Protein 5UA0 (pdb70)

Structure (mmCIF, N/CA/C/O backbone):
data_5UA0
#
_entry.id   5UA0
#
_cell.length_a   124.549
_cell.length_b   80.620
_cell.length_c   92.790
_cell.angle_alpha   90.000
_cell.angle_beta   95.840
_cell.angle_gamma   90.000
#
_symmetry.space_group_name_H-M   'C 1 2 1'
#
loop_
_entity.id
_entity.type
_entity.pdbx_description
1 polymer '4-hydroxy-tetrahydrodipicolinate reductase 2, chloroplastic'
2 non-polymer 'SULFATE ION'
3 water water
#
loop_
_atom_site.group_PDB
_atom_site.id
_atom_site.type_symbol
_atom_site.label_atom_id
_atom_site.label_alt_id
_atom_site.label_comp_id
_atom_site.label_asym_id
_atom_site.label_entity_id
_atom_site.label_seq_id
_atom_site.pdbx_PDB_ins_code
_atom_site.Cartn_x
_atom_site.Cartn_y
_atom_site.Cartn_z
_atom_site.occupancy
_atom_site.B_iso_or_equiv
_atom_site.auth_seq_id
_atom_site.auth_comp_id
_atom_site.auth_asym_id
_atom_site.auth_atom_id
_atom_site.pdbx_PDB_model_num
ATOM 1 N N . GLY A 1 54 ? -0.693 111.228 -34.470 1.00 74.27 21 GLY A N 1
ATOM 2 C CA . GLY A 1 54 ? 0.210 112.311 -34.991 1.00 74.98 21 GLY A CA 1
ATOM 3 C C . GLY A 1 54 ? 1.553 112.448 -34.295 1.00 70.48 21 GLY A C 1
ATOM 4 O O . GLY A 1 54 ? 2.188 113.499 -34.372 1.00 71.75 21 GLY A O 1
ATOM 5 N N . ILE A 1 55 ? 1.982 111.404 -33.594 1.00 66.05 22 ILE A N 1
ATOM 6 C CA . ILE A 1 55 ? 3.272 111.382 -32.915 1.00 61.37 22 ILE A CA 1
ATOM 7 C C . ILE A 1 55 ? 4.049 110.243 -33.525 1.00 58.65 22 ILE A C 1
ATOM 8 O O . ILE A 1 55 ? 3.491 109.170 -33.762 1.00 57.81 22 ILE A O 1
ATOM 13 N N . SER A 1 56 ? 5.342 110.471 -33.722 1.00 56.69 23 SER A N 1
ATOM 14 C CA . SER A 1 56 ? 6.251 109.444 -34.186 1.00 55.69 23 SER A CA 1
ATOM 15 C C . SER A 1 56 ? 7.375 109.303 -33.178 1.00 52.31 23 SER A C 1
ATOM 16 O O . SER A 1 56 ? 7.821 110.296 -32.612 1.00 52.15 23 SER A O 1
ATOM 19 N N . ILE A 1 57 ? 7.863 108.080 -32.987 1.00 50.45 24 ILE A N 1
ATOM 20 C CA . ILE A 1 57 ? 9.019 107.855 -32.147 1.00 47.62 24 ILE A CA 1
ATOM 21 C C . ILE A 1 57 ? 10.125 107.058 -32.816 1.00 46.92 24 ILE A C 1
ATOM 22 O O . ILE A 1 57 ? 9.875 106.174 -33.656 1.00 47.55 24 ILE A O 1
ATOM 27 N N . MET A 1 58 ? 11.351 107.399 -32.429 1.00 45.44 25 MET A N 1
ATOM 28 C CA . MET A 1 58 ? 12.525 106.610 -32.739 1.00 45.82 25 MET A CA 1
ATOM 29 C C . MET A 1 58 ? 12.879 105.849 -31.487 1.00 43.50 25 MET A C 1
ATOM 30 O O . MET A 1 58 ? 13.098 106.465 -30.451 1.00 43.58 25 MET A O 1
ATOM 35 N N . VAL A 1 59 ? 12.975 104.529 -31.589 1.00 43.08 26 VAL A N 1
ATOM 36 C CA . VAL A 1 59 ? 13.406 103.702 -30.501 1.00 42.24 26 VAL A CA 1
ATOM 37 C C . VAL A 1 59 ? 14.901 103.348 -30.612 1.00 43.43 26 VAL A C 1
ATOM 38 O O . VAL A 1 59 ? 15.289 102.396 -31.298 1.00 44.35 26 VAL A O 1
ATOM 42 N N . ASN A 1 60 ? 15.720 104.120 -29.891 1.00 41.85 27 ASN A N 1
ATOM 43 C CA . ASN A 1 60 ? 17.118 103.821 -29.718 1.00 42.88 27 ASN A CA 1
ATOM 44 C C . ASN A 1 60 ? 17.285 102.762 -28.646 1.00 43.05 27 ASN A C 1
ATOM 45 O O . ASN A 1 60 ? 16.872 102.951 -27.505 1.00 43.36 27 ASN A O 1
ATOM 50 N N . GLY A 1 61 ? 17.868 101.638 -29.044 1.00 44.11 28 GLY A N 1
ATOM 51 C CA . GLY A 1 61 ? 17.842 100.385 -28.335 1.00 44.85 28 GLY A CA 1
ATOM 52 C C . GLY A 1 61 ? 16.755 99.438 -28.807 1.00 46.23 28 GLY A C 1
ATOM 53 O O . GLY A 1 61 ? 16.327 98.568 -28.042 1.00 46.80 28 GLY A O 1
ATOM 54 N N . CYS A 1 62 ? 16.276 99.594 -30.045 1.00 46.53 29 CYS A N 1
ATOM 55 C CA . CYS A 1 62 ? 15.231 98.706 -30.557 1.00 48.01 29 CYS A CA 1
ATOM 56 C C . CYS A 1 62 ? 15.630 97.228 -30.657 1.00 51.87 29 CYS A C 1
ATOM 57 O O . CYS A 1 62 ? 14.746 96.395 -30.713 1.00 53.85 29 CYS A O 1
ATOM 60 N N . SER A 1 63 ? 16.925 96.892 -30.659 1.00 54.22 30 SER A N 1
ATOM 61 C CA . SER A 1 63 ? 17.342 95.482 -30.713 1.00 58.82 30 SER A CA 1
ATOM 62 C C . SER A 1 63 ? 17.254 94.724 -29.392 1.00 60.04 30 SER A C 1
ATOM 63 O O . SER A 1 63 ? 17.389 93.494 -29.385 1.00 63.63 30 SER A O 1
ATOM 66 N N . GLY A 1 64 ? 16.973 95.428 -28.295 1.00 57.53 31 GLY A N 1
ATOM 67 C CA . GLY A 1 64 ? 16.882 94.801 -26.987 1.00 59.41 31 GLY A CA 1
ATOM 68 C C . GLY A 1 64 ? 15.474 94.398 -26.653 1.00 60.61 31 GLY A C 1
ATOM 69 O O . GLY A 1 64 ? 14.505 94.807 -27.319 1.00 61.56 31 GLY A O 1
ATOM 70 N N . LYS A 1 65 ? 15.351 93.598 -25.598 1.00 63.05 32 LYS A N 1
ATOM 71 C CA . LYS A 1 65 ? 14.054 93.155 -25.094 1.00 63.33 32 LYS A CA 1
ATOM 72 C C . LYS A 1 65 ? 13.118 94.336 -24.741 1.00 59.03 32 LYS A C 1
ATOM 73 O O . LYS A 1 65 ? 11.912 94.290 -25.007 1.00 60.13 32 LYS A O 1
ATOM 75 N N . MET A 1 66 ? 13.667 95.391 -24.153 1.00 55.98 33 MET A N 1
ATOM 76 C CA . MET A 1 66 ? 12.851 96.552 -23.737 1.00 53.00 33 MET A CA 1
ATOM 77 C C . MET A 1 66 ? 12.396 97.433 -24.896 1.00 50.09 33 MET A C 1
ATOM 78 O O . MET A 1 66 ? 11.265 97.914 -24.902 1.00 48.55 33 MET A O 1
ATOM 83 N N . GLY A 1 67 ? 13.296 97.672 -25.854 1.00 49.43 34 GLY A N 1
ATOM 84 C CA . GLY A 1 67 ? 12.955 98.407 -27.075 1.00 47.99 34 GLY A CA 1
ATOM 85 C C . GLY A 1 67 ? 11.847 97.731 -27.847 1.00 49.60 34 GLY A C 1
ATOM 86 O O . GLY A 1 67 ? 10.932 98.387 -28.336 1.00 49.31 34 GLY A O 1
ATOM 87 N N . LYS A 1 68 ? 11.896 96.414 -27.906 1.00 52.68 35 LYS A N 1
ATOM 88 C CA . LYS A 1 68 ? 10.861 95.658 -28.579 1.00 56.57 35 LYS A CA 1
ATOM 89 C C . LYS A 1 68 ? 9.511 95.851 -27.924 1.00 55.89 35 LYS A C 1
ATOM 90 O O . LYS A 1 68 ? 8.494 96.116 -28.609 1.00 57.78 35 LYS A O 1
ATOM 96 N N . ALA A 1 69 ? 9.500 95.774 -26.602 1.00 55.26 36 ALA A N 1
ATOM 97 C CA . ALA A 1 69 ? 8.259 95.969 -25.812 1.00 54.36 36 ALA A CA 1
ATOM 98 C C . ALA A 1 69 ? 7.710 97.367 -25.979 1.00 50.67 36 ALA A C 1
ATOM 99 O O . ALA A 1 69 ? 6.514 97.566 -26.065 1.00 50.92 36 ALA A O 1
ATOM 101 N N . VAL A 1 70 ? 8.601 98.349 -26.042 1.00 48.16 37 VAL A N 1
ATOM 102 C 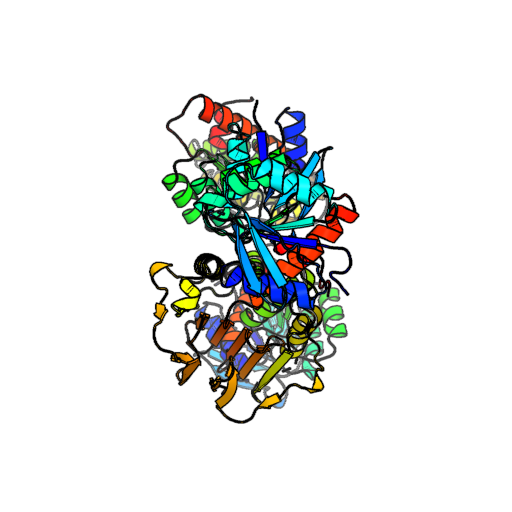CA . VAL A 1 70 ? 8.179 99.738 -26.302 1.00 46.33 37 VAL A CA 1
ATOM 103 C C . VAL A 1 70 ? 7.514 99.859 -27.669 1.00 47.58 37 VAL A C 1
ATOM 104 O O . VAL A 1 70 ? 6.489 100.522 -27.816 1.00 47.92 37 VAL A O 1
ATOM 108 N N . ILE A 1 71 ? 8.104 99.209 -28.664 1.00 49.02 38 ILE A N 1
ATOM 109 C CA . ILE A 1 71 ? 7.569 99.259 -30.032 1.00 51.08 38 ILE A CA 1
ATOM 110 C C . ILE A 1 71 ? 6.154 98.690 -30.053 1.00 52.95 38 ILE A C 1
ATOM 111 O O . ILE A 1 71 ? 5.233 99.365 -30.526 1.00 53.22 38 ILE A O 1
ATOM 116 N N . LYS A 1 72 ? 5.989 97.486 -29.501 1.00 55.22 39 LYS A N 1
ATOM 117 C CA . LYS A 1 72 ? 4.655 96.856 -29.365 1.00 59.10 39 LYS A CA 1
ATOM 118 C C . LYS A 1 72 ? 3.654 97.816 -28.723 1.00 58.46 39 LYS A C 1
ATOM 119 O O . LYS A 1 72 ? 2.591 98.078 -29.289 1.00 61.90 39 LYS A O 1
ATOM 121 N N . ALA A 1 73 ? 3.997 98.352 -27.559 1.00 55.41 40 ALA A N 1
ATOM 122 C CA . ALA A 1 73 ? 3.087 99.217 -26.832 1.00 55.56 40 ALA A CA 1
ATOM 123 C C . ALA A 1 73 ? 2.758 100.469 -27.609 1.00 54.72 40 ALA A C 1
ATOM 124 O O . ALA A 1 73 ? 1.598 100.841 -27.714 1.00 56.79 40 ALA A O 1
ATOM 126 N N . ALA A 1 74 ? 3.771 101.137 -28.131 1.00 53.10 41 ALA A N 1
ATOM 127 C CA . ALA A 1 74 ? 3.550 102.359 -28.900 1.00 54.38 41 ALA A CA 1
ATOM 128 C C . ALA A 1 74 ? 2.662 102.079 -30.117 1.00 59.71 41 ALA A C 1
ATOM 129 O O . ALA A 1 74 ? 1.789 102.884 -30.470 1.00 62.72 41 ALA A O 1
ATOM 131 N N . ASP A 1 75 ? 2.862 100.920 -30.732 1.00 63.01 42 ASP A N 1
ATOM 132 C CA . ASP A 1 75 ? 2.064 100.536 -31.870 1.00 68.50 42 ASP A CA 1
ATOM 133 C C . ASP A 1 75 ? 0.592 100.331 -31.469 1.00 71.14 42 ASP A C 1
ATOM 134 O O . ASP A 1 75 ? -0.277 100.901 -32.105 1.00 73.76 42 ASP A O 1
ATOM 139 N N . SER A 1 76 ? 0.323 99.580 -30.400 1.00 70.32 43 SER A N 1
ATOM 140 C CA . SER A 1 76 ? -1.047 99.466 -29.832 1.00 72.43 43 SER A CA 1
ATOM 141 C C . SER A 1 76 ? -1.732 100.802 -29.568 1.00 71.49 43 SER A C 1
ATOM 142 O O . SER A 1 76 ? -2.936 100.933 -29.767 1.00 76.87 43 SER A O 1
ATOM 145 N N . ALA A 1 77 ? -0.971 101.786 -29.111 1.00 66.30 44 ALA A N 1
ATOM 146 C CA . ALA A 1 77 ? -1.491 103.131 -28.871 1.00 65.31 44 ALA A CA 1
ATOM 147 C C . ALA A 1 77 ? -1.586 104.024 -30.122 1.00 66.41 44 ALA A C 1
ATOM 148 O O . ALA A 1 77 ? -1.864 105.231 -29.996 1.00 65.47 44 ALA A O 1
ATOM 150 N N . GLY A 1 78 ? -1.323 103.466 -31.306 1.00 67.06 45 GLY A N 1
ATOM 151 C CA . GLY A 1 78 ? -1.333 104.243 -32.522 1.00 68.94 45 GLY A CA 1
ATOM 152 C C . GLY A 1 78 ? -0.215 105.255 -32.721 1.00 67.15 45 GLY A C 1
ATOM 153 O O . GLY A 1 78 ? -0.385 106.192 -33.507 1.00 69.01 45 GLY A O 1
ATOM 154 N N . VAL A 1 79 ? 0.917 105.093 -32.022 1.00 64.21 46 VAL A N 1
ATOM 155 C CA . VAL A 1 79 ? 2.086 105.931 -32.246 1.00 62.39 46 VAL A CA 1
ATOM 156 C C . VAL A 1 79 ? 2.884 105.371 -33.423 1.00 63.42 46 VAL A C 1
ATOM 157 O O . VAL A 1 79 ? 3.156 104.167 -33.500 1.00 63.70 46 VAL A O 1
ATOM 161 N N . ASN A 1 80 ? 3.263 106.257 -34.333 1.00 64.45 47 ASN A N 1
ATOM 162 C CA . ASN A 1 80 ? 4.077 105.876 -35.477 1.00 65.91 47 ASN A CA 1
ATOM 163 C C . ASN A 1 80 ? 5.530 105.613 -35.095 1.00 62.96 47 ASN A C 1
ATOM 164 O O . ASN A 1 80 ? 6.116 106.338 -34.291 1.00 61.19 47 ASN A O 1
ATOM 169 N N . ILE A 1 81 ? 6.109 104.597 -35.721 1.00 62.97 48 ILE A N 1
ATOM 170 C CA . ILE A 1 81 ? 7.450 104.125 -35.431 1.00 60.75 48 ILE A CA 1
ATOM 171 C C . ILE A 1 81 ? 8.369 104.370 -36.626 1.00 61.44 48 ILE A C 1
ATOM 172 O O . ILE A 1 81 ? 8.240 103.702 -37.639 1.00 62.33 48 ILE A O 1
ATOM 177 N N . VAL A 1 82 ? 9.321 105.286 -36.484 1.00 59.54 49 VAL A N 1
ATOM 178 C CA . VAL A 1 82 ? 10.218 105.591 -37.587 1.00 60.61 49 VAL A CA 1
ATOM 179 C C . VAL A 1 82 ? 11.111 104.376 -37.887 1.00 60.21 49 VAL A C 1
ATOM 180 O O . VAL A 1 82 ? 11.584 103.728 -36.982 1.00 57.14 49 VAL A O 1
ATOM 184 N N . PRO A 1 83 ? 11.295 104.034 -39.176 1.00 63.35 50 PRO A N 1
ATOM 185 C CA . PRO A 1 83 ? 12.067 102.823 -39.538 1.00 64.44 50 PRO A CA 1
ATOM 186 C C . PRO A 1 83 ? 13.606 102.986 -39.396 1.00 63.50 50 PRO A C 1
ATOM 187 O O . PRO A 1 83 ? 14.385 102.310 -40.092 1.00 63.13 50 PRO A O 1
ATOM 191 N N . THR A 1 84 ? 14.029 103.797 -38.422 1.00 61.25 51 THR A N 1
ATOM 192 C CA . THR A 1 84 ? 15.405 104.212 -38.316 1.00 60.05 51 THR A CA 1
ATOM 193 C C . THR A 1 84 ? 15.813 104.253 -36.848 1.00 56.32 51 THR A C 1
ATOM 194 O O . THR A 1 84 ? 15.045 104.632 -36.007 1.00 56.24 51 THR A O 1
ATOM 198 N N . SER A 1 85 ? 17.059 103.910 -36.568 1.00 55.55 52 SER A N 1
ATOM 199 C CA . SER A 1 85 ? 17.541 103.872 -35.198 1.00 54.54 52 SER A CA 1
ATOM 200 C C . SER A 1 85 ? 19.049 104.032 -35.157 1.00 53.91 52 SER A C 1
ATOM 201 O O . SER A 1 85 ? 19.738 103.976 -36.187 1.00 56.07 52 SER A O 1
ATOM 204 N N . PHE A 1 86 ? 19.537 104.228 -33.953 1.00 51.89 53 PHE A N 1
ATOM 205 C CA . PHE A 1 86 ? 20.947 104.348 -33.629 1.00 51.42 53 PHE A CA 1
ATOM 206 C C . PHE A 1 86 ? 21.349 103.344 -32.571 1.00 49.99 53 PHE A C 1
ATOM 207 O O . PHE A 1 86 ? 20.592 103.053 -31.637 1.00 48.49 53 PHE A O 1
ATOM 215 N N . GLY A 1 87 ? 22.555 102.836 -32.734 1.00 49.08 54 GLY A N 1
ATOM 216 C CA . GLY A 1 87 ? 23.033 101.701 -31.992 1.00 47.83 54 GLY A CA 1
ATOM 217 C C . GLY A 1 87 ? 24.533 101.785 -31.963 1.00 47.19 54 GLY A C 1
ATOM 218 O O . GLY A 1 87 ? 25.125 102.783 -32.352 1.00 46.31 54 GLY A O 1
ATOM 219 N N . SER A 1 88 ? 25.131 100.687 -31.544 1.00 48.70 55 SER A N 1
ATOM 220 C CA . SER A 1 88 ? 26.558 100.574 -31.435 1.00 49.73 55 SER A CA 1
ATOM 221 C C . SER A 1 88 ? 27.198 100.253 -32.785 1.00 51.10 55 SER A C 1
ATOM 222 O O . SER A 1 88 ? 26.526 99.978 -33.789 1.00 52.53 55 SER A O 1
ATOM 225 N N . VAL A 1 89 ? 28.514 100.290 -32.803 1.00 51.24 56 VAL A N 1
ATOM 226 C CA . VAL A 1 89 ? 29.253 99.904 -33.982 1.00 53.68 56 VAL A CA 1
ATOM 227 C C . VAL A 1 89 ? 28.852 98.491 -34.411 1.00 55.11 56 VAL A C 1
ATOM 228 O O . VAL A 1 89 ? 28.674 98.250 -35.589 1.00 56.66 56 VAL A O 1
ATOM 232 N N . GLU A 1 90 ? 28.687 97.578 -33.453 1.00 56.08 57 GLU A N 1
ATOM 233 C CA . GLU A 1 90 ? 28.366 96.174 -33.755 1.00 58.07 57 GLU A CA 1
ATOM 234 C C . GLU A 1 90 ? 27.011 96.030 -34.441 1.00 58.49 57 GLU A C 1
ATOM 235 O O . GLU A 1 90 ? 26.856 95.182 -35.319 1.00 59.52 57 GLU A O 1
ATOM 241 N N . GLU A 1 91 ? 26.061 96.859 -34.029 1.00 56.47 58 GLU A N 1
ATOM 242 C CA . GLU A 1 91 ? 24.712 96.889 -34.590 1.00 57.59 58 GLU A CA 1
ATOM 243 C C . GLU A 1 91 ? 24.555 97.709 -35.915 1.00 58.79 58 GLU A C 1
ATOM 244 O O . GLU A 1 91 ? 23.508 97.660 -36.562 1.00 59.65 58 GLU A O 1
ATOM 250 N N . ALA A 1 92 ? 25.576 98.467 -36.318 1.00 58.79 59 ALA A N 1
ATOM 251 C CA . ALA A 1 92 ? 25.477 99.342 -37.491 1.00 59.59 59 ALA A CA 1
ATOM 252 C C . ALA A 1 92 ? 25.202 98.517 -38.733 1.00 62.62 59 ALA A C 1
ATOM 253 O O . ALA A 1 92 ? 25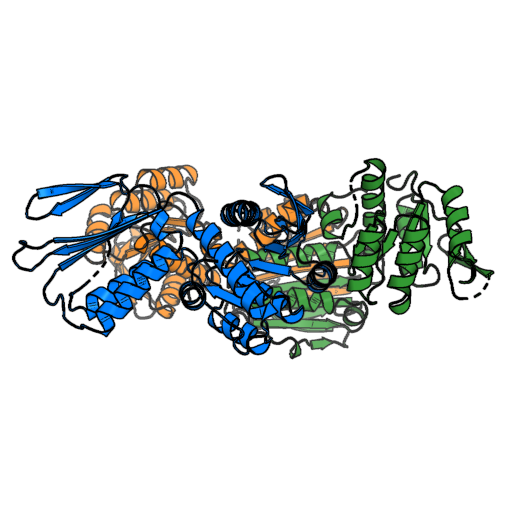.913 97.546 -38.991 1.00 65.44 59 ALA A O 1
ATOM 255 N N . GLY A 1 93 ? 24.148 98.875 -39.467 1.00 63.75 60 GLY A N 1
ATOM 256 C CA . GLY A 1 93 ? 23.753 98.184 -40.698 1.00 66.28 60 GLY A CA 1
ATOM 257 C C . GLY A 1 93 ? 22.664 97.132 -40.586 1.00 68.24 60 GLY A C 1
ATOM 258 O O . GLY A 1 93 ? 22.039 96.749 -41.585 1.00 71.39 60 GLY A O 1
ATOM 259 N N . GLN A 1 94 ? 22.407 96.679 -39.371 1.00 67.87 61 GLN A N 1
ATOM 260 C CA . GLN A 1 94 ? 21.467 95.600 -39.136 1.00 69.88 61 GLN A CA 1
ATOM 261 C C . GLN A 1 94 ? 20.033 96.144 -39.211 1.00 69.81 61 GLN A C 1
ATOM 262 O O . GLN A 1 94 ? 19.802 97.326 -38.954 1.00 67.31 61 GLN A O 1
ATOM 264 N N . THR A 1 95 ? 19.103 95.297 -39.643 1.00 72.73 62 THR A N 1
ATOM 265 C CA . THR A 1 95 ? 17.679 95.606 -39.625 1.00 73.75 62 THR A CA 1
ATOM 266 C C . THR A 1 95 ? 17.040 94.800 -38.510 1.00 74.33 62 THR A C 1
ATOM 267 O O . THR A 1 95 ? 17.347 93.623 -38.332 1.00 77.21 62 THR A O 1
ATOM 271 N N . VAL A 1 96 ? 16.139 95.443 -37.779 1.00 72.32 63 VAL A N 1
ATOM 272 C CA . VAL A 1 96 ? 15.462 94.849 -36.644 1.00 71.95 63 VAL A CA 1
ATOM 273 C C . VAL A 1 96 ? 14.004 94.597 -37.021 1.00 74.54 63 VAL A C 1
ATOM 274 O O . VAL A 1 96 ? 13.258 95.548 -37.260 1.00 72.55 63 VAL A O 1
ATOM 278 N N . GLU A 1 97 ? 13.611 93.323 -37.108 1.00 79.71 64 GLU A N 1
ATOM 279 C CA . GLU A 1 97 ? 12.224 92.949 -37.444 1.00 83.42 64 GLU A CA 1
ATOM 280 C C . GLU A 1 97 ? 11.428 92.877 -36.153 1.00 83.04 64 GLU A C 1
ATOM 281 O O . GLU A 1 97 ? 11.732 92.046 -35.304 1.00 83.51 64 GLU A O 1
ATOM 283 N N . VAL A 1 98 ? 10.454 93.774 -35.978 1.00 82.85 65 VAL A N 1
ATOM 284 C CA . VAL A 1 98 ? 9.666 93.865 -34.731 1.00 81.68 65 VAL A CA 1
ATOM 285 C C . VAL A 1 98 ? 8.266 94.357 -35.019 1.00 82.90 65 VAL A C 1
ATOM 286 O O . VAL A 1 98 ? 8.112 95.461 -35.547 1.00 83.11 65 VAL A O 1
ATOM 290 N N . CYS A 1 99 ? 7.256 93.583 -34.632 1.00 85.22 66 CYS A N 1
ATOM 291 C CA . CYS A 1 99 ? 5.870 94.059 -34.644 1.00 88.49 66 CYS A CA 1
ATOM 292 C C . CYS A 1 99 ? 5.424 94.451 -36.061 1.00 90.12 66 CYS A C 1
ATOM 293 O O . CYS A 1 99 ? 4.691 95.425 -36.242 1.00 90.32 66 CYS A O 1
ATOM 296 N N . GLY A 1 100 ? 5.904 93.706 -37.062 1.00 91.50 67 GLY A N 1
ATOM 297 C CA . GLY A 1 100 ? 5.730 94.071 -38.465 1.00 93.03 67 GLY A CA 1
ATOM 298 C C . GLY A 1 100 ? 6.643 95.174 -39.001 1.00 91.16 67 GLY A C 1
ATOM 299 O O . GLY A 1 100 ? 6.717 95.367 -40.216 1.00 92.33 67 GLY A O 1
ATOM 300 N N . LYS A 1 101 ? 7.325 95.910 -38.122 1.00 87.14 68 LYS A N 1
ATOM 301 C CA . LYS A 1 101 ? 8.219 96.986 -38.534 1.00 85.95 68 LYS A CA 1
ATOM 302 C C . LYS A 1 101 ? 9.613 96.434 -38.841 1.00 85.36 68 LYS A C 1
ATOM 303 O O . LYS A 1 101 ? 10.033 95.420 -38.271 1.00 85.60 68 LYS A O 1
ATOM 309 N N . GLU A 1 102 ? 10.293 97.070 -39.800 1.00 85.01 69 GLU A N 1
ATOM 310 C CA . GLU A 1 102 ? 11.706 96.829 -40.085 1.00 82.92 69 GLU A CA 1
ATOM 311 C C . GLU A 1 102 ? 12.432 98.121 -39.739 1.00 77.29 69 GLU A C 1
ATOM 312 O O . GLU A 1 102 ? 12.131 99.165 -40.317 1.00 77.21 69 GLU A O 1
ATOM 318 N N . ILE A 1 103 ? 13.346 98.077 -38.761 1.00 70.90 70 ILE A N 1
ATOM 319 C CA . ILE A 1 103 ? 14.074 99.275 -38.360 1.00 65.12 70 ILE A CA 1
ATOM 320 C C . ILE A 1 103 ? 15.551 99.139 -38.724 1.00 62.24 70 ILE A C 1
ATOM 321 O O . ILE A 1 103 ? 16.185 98.133 -38.422 1.00 60.61 70 ILE A O 1
ATOM 326 N N . LEU A 1 104 ? 16.079 100.159 -39.387 1.00 60.39 71 LEU A N 1
ATOM 327 C CA . LEU A 1 104 ? 17.468 100.147 -39.810 1.00 60.05 71 LEU A CA 1
ATOM 328 C C . LEU A 1 104 ? 18.321 100.788 -38.727 1.00 56.44 71 LEU A C 1
ATOM 329 O O . LEU A 1 104 ? 18.162 101.971 -38.456 1.00 55.68 71 LEU A O 1
ATOM 334 N N . VAL A 1 105 ? 19.258 100.027 -38.172 1.00 54.28 72 VAL A N 1
ATOM 335 C CA . VAL A 1 105 ? 20.159 100.539 -37.140 1.00 51.57 72 VAL A CA 1
ATOM 336 C C . VAL A 1 105 ? 21.384 101.193 -37.760 1.00 51.51 72 VAL A C 1
ATOM 337 O O . VAL A 1 105 ? 22.112 100.580 -38.544 1.00 53.17 72 VAL A O 1
ATOM 341 N N . HIS A 1 106 ? 21.572 102.459 -37.449 1.00 49.88 73 HIS A N 1
ATOM 342 C CA . HIS A 1 106 ? 22.756 103.205 -37.854 1.00 49.88 73 HIS A CA 1
ATOM 343 C C . HIS A 1 106 ? 23.795 103.191 -36.720 1.00 48.46 73 HIS A C 1
ATOM 344 O O . HIS A 1 106 ? 23.453 103.156 -35.530 1.00 46.21 73 HIS A O 1
ATOM 351 N N . GLY A 1 107 ? 25.061 103.179 -37.096 1.00 48.98 74 GLY A N 1
ATOM 352 C CA . GLY A 1 107 ? 26.150 103.274 -36.153 1.00 48.83 74 GLY A CA 1
ATOM 353 C C . GLY A 1 107 ? 26.396 104.734 -35.858 1.00 49.16 74 GLY A C 1
ATOM 354 O O . GLY A 1 107 ? 25.512 105.557 -36.056 1.00 48.43 74 GLY A O 1
ATOM 355 N N . PRO A 1 108 ? 27.597 105.074 -35.376 1.00 51.98 75 PRO A N 1
ATOM 356 C CA . PRO A 1 108 ? 27.891 106.466 -35.039 1.00 53.66 75 PRO A CA 1
ATOM 357 C C . PRO A 1 108 ? 28.446 107.377 -36.185 1.00 56.04 75 PRO A C 1
ATOM 358 O O . PRO A 1 108 ? 28.635 108.586 -35.953 1.00 56.77 75 PRO A O 1
ATOM 362 N N . THR A 1 109 ? 28.631 106.848 -37.402 1.00 57.14 76 THR A N 1
ATOM 363 C CA . THR A 1 109 ? 29.087 107.713 -38.517 1.00 59.38 76 THR A CA 1
ATOM 364 C C . THR A 1 109 ? 28.115 108.879 -38.818 1.00 58.90 76 THR A C 1
ATOM 365 O O . THR A 1 109 ? 26.912 108.666 -39.056 1.00 58.32 76 THR A O 1
ATOM 369 N N . GLU A 1 110 ? 28.624 110.112 -38.711 1.00 58.73 77 GLU A N 1
ATOM 370 C CA . GLU A 1 110 ? 27.810 111.342 -38.828 1.00 58.63 77 GLU A CA 1
ATOM 371 C C . GLU A 1 110 ? 26.405 111.265 -38.201 1.00 57.51 77 GLU A C 1
ATOM 372 O O . GLU A 1 110 ? 25.467 111.782 -38.799 1.00 57.55 77 GLU A O 1
ATOM 378 N N . ARG A 1 111 ? 26.251 110.631 -37.024 1.00 55.90 78 ARG A N 1
ATOM 379 C CA . ARG A 1 111 ? 24.947 110.583 -36.310 1.00 55.59 78 ARG A CA 1
ATOM 380 C C . ARG A 1 111 ? 24.122 111.861 -36.379 1.00 53.80 78 ARG A C 1
ATOM 381 O O . ARG A 1 111 ? 22.911 111.850 -36.630 1.00 53.03 78 ARG A O 1
ATOM 389 N N . GLU A 1 112 ? 24.784 112.942 -36.001 1.00 53.52 79 GLU A N 1
ATOM 390 C CA . GLU A 1 112 ? 24.114 114.196 -35.750 1.00 55.57 79 GLU A CA 1
ATOM 391 C C . GLU A 1 112 ? 23.372 114.591 -37.021 1.00 56.87 79 GLU A C 1
ATOM 392 O O . GLU A 1 112 ? 22.219 114.970 -36.961 1.00 56.38 79 GLU A O 1
ATOM 398 N N . LYS A 1 113 ? 24.053 114.454 -38.159 1.00 57.34 80 LYS A N 1
ATOM 399 C CA . LYS A 1 113 ? 23.485 114.790 -39.449 1.00 60.02 80 LYS A CA 1
ATOM 400 C C . LYS A 1 113 ? 22.365 113.836 -39.829 1.00 59.21 80 LYS A C 1
ATOM 401 O O . LYS A 1 113 ? 21.338 114.261 -40.358 1.00 60.18 80 LYS A O 1
ATOM 407 N N . VAL A 1 114 ? 22.555 112.554 -39.557 1.00 57.67 81 VAL A N 1
ATOM 408 C CA . VAL A 1 114 ? 21.529 111.562 -39.881 1.00 58.51 81 VAL A CA 1
ATOM 409 C C . VAL A 1 114 ? 20.294 111.811 -39.030 1.00 55.89 81 VAL A C 1
ATOM 410 O O . VAL A 1 114 ? 19.191 111.835 -39.546 1.00 56.36 81 VAL A O 1
ATOM 414 N N . LEU A 1 115 ? 20.483 111.989 -37.727 1.00 54.05 82 LEU A N 1
ATOM 415 C CA . LEU A 1 115 ? 19.340 112.282 -36.835 1.00 53.14 82 LEU A CA 1
ATOM 416 C C . LEU A 1 115 ? 18.601 113.552 -37.264 1.00 53.45 82 LEU A C 1
ATOM 417 O O . LEU A 1 115 ? 17.372 113.592 -37.249 1.00 52.95 82 LEU A O 1
ATOM 422 N N . SER A 1 116 ? 19.358 114.584 -37.652 1.00 53.80 83 SER A N 1
ATOM 423 C CA . SER A 1 116 ? 18.752 115.829 -38.140 1.00 55.50 83 SER A CA 1
ATOM 424 C C . SER A 1 116 ? 17.855 115.589 -39.320 1.00 57.48 83 SER A C 1
ATOM 425 O O . SER A 1 116 ? 16.782 116.165 -39.360 1.00 58.76 83 SER A O 1
ATOM 428 N N . SER A 1 117 ? 18.293 114.786 -40.301 1.00 58.61 84 SER A N 1
ATOM 429 C CA . SER A 1 117 ? 17.490 114.581 -41.515 1.00 61.55 84 SER A CA 1
ATOM 430 C C . SER A 1 117 ? 16.222 113.849 -41.160 1.00 60.91 84 SER A C 1
ATOM 431 O O . SER A 1 117 ? 15.152 114.226 -41.630 1.00 62.79 84 SER A O 1
ATOM 434 N N . VAL A 1 118 ? 16.323 112.851 -40.280 1.00 58.64 85 VAL A N 1
ATOM 435 C CA . VAL A 1 118 ? 15.126 112.150 -39.789 1.00 58.52 85 VAL A CA 1
ATOM 436 C C . VAL A 1 118 ? 14.180 113.132 -39.076 1.00 58.90 85 VAL A C 1
ATOM 437 O O . VAL A 1 118 ? 12.967 113.099 -39.309 1.00 61.47 85 VAL A O 1
ATOM 441 N N . PHE A 1 119 ? 14.734 114.043 -38.280 1.00 57.17 86 PHE A N 1
ATOM 442 C CA . PHE A 1 119 ? 13.944 115.072 -37.603 1.00 58.14 86 PHE A CA 1
ATOM 443 C C . PHE A 1 119 ? 13.262 116.069 -38.561 1.00 61.98 86 PHE A C 1
ATOM 444 O O . PHE A 1 119 ? 12.111 116.463 -38.369 1.00 64.89 86 PHE A O 1
ATOM 452 N N . GLU A 1 120 ? 13.951 116.475 -39.605 1.00 64.18 87 GLU A N 1
ATOM 453 C CA . GLU A 1 120 ? 13.314 117.304 -40.652 1.00 68.20 87 GLU A CA 1
ATOM 454 C C . GLU A 1 120 ? 12.163 116.612 -41.386 1.00 69.41 87 GLU A C 1
ATOM 455 O O . GLU A 1 120 ? 11.167 117.242 -41.711 1.00 71.23 87 GLU A O 1
ATOM 461 N N . LYS A 1 121 ? 12.311 115.320 -41.636 1.00 68.90 88 LYS A N 1
ATOM 462 C CA . LYS A 1 121 ? 11.236 114.516 -42.208 1.00 71.69 88 LYS A CA 1
ATOM 463 C C . LYS A 1 121 ? 10.107 114.229 -41.215 1.00 70.41 88 LYS A C 1
ATOM 464 O O . LYS A 1 121 ? 8.979 114.010 -41.637 1.00 72.21 88 LYS A O 1
ATOM 470 N N . TYR A 1 122 ? 10.430 114.177 -39.912 1.00 67.23 89 TYR A N 1
ATOM 471 C CA . TYR A 1 122 ? 9.459 113.911 -38.857 1.00 65.75 89 TYR A CA 1
ATOM 472 C C . TYR A 1 122 ? 9.541 114.989 -37.756 1.00 64.80 89 TYR A C 1
ATOM 473 O O . TYR A 1 122 ? 10.102 114.749 -36.675 1.00 60.76 89 TYR A O 1
ATOM 482 N N . PRO A 1 123 ? 9.019 116.203 -38.038 1.00 67.47 90 PRO A N 1
ATOM 483 C CA . PRO A 1 123 ? 8.973 117.274 -37.010 1.00 66.82 90 PRO A CA 1
ATOM 484 C C . PRO A 1 123 ? 8.284 116.920 -35.680 1.00 64.81 90 PRO A C 1
ATOM 485 O O . PRO A 1 123 ? 8.572 117.546 -34.658 1.00 61.98 90 PRO A O 1
ATOM 489 N N . GLU A 1 124 ? 7.378 115.943 -35.725 1.00 65.61 91 GLU A N 1
ATOM 490 C CA . GLU A 1 124 ? 6.647 115.446 -34.542 1.00 64.78 91 GLU A CA 1
ATOM 491 C C . GLU A 1 124 ? 7.392 114.357 -33.742 1.00 61.11 91 GLU A C 1
ATOM 492 O O . GLU A 1 124 ? 6.830 113.741 -32.831 1.00 60.12 91 GLU A O 1
ATOM 498 N N . LEU A 1 125 ? 8.652 114.122 -34.092 1.00 59.30 92 LEU A N 1
ATOM 499 C CA . LEU A 1 125 ? 9.433 113.027 -33.524 1.00 55.90 92 LEU A CA 1
ATOM 500 C C . LEU A 1 125 ? 9.705 113.226 -32.045 1.00 52.58 92 LEU A C 1
ATOM 501 O O . LEU A 1 125 ? 9.939 114.347 -31.594 1.00 52.16 92 LEU A O 1
ATOM 506 N N . ILE A 1 126 ? 9.686 112.118 -31.316 1.00 50.62 93 ILE A N 1
ATOM 507 C CA . ILE A 1 126 ? 10.230 112.034 -29.969 1.00 47.69 93 ILE A CA 1
ATOM 508 C C . ILE A 1 126 ? 11.066 110.776 -29.901 1.00 46.08 93 ILE A C 1
ATOM 509 O O . ILE A 1 126 ? 10.616 109.708 -30.299 1.00 46.78 93 ILE A O 1
ATOM 514 N N . VAL A 1 127 ? 12.278 110.882 -29.372 1.00 44.99 94 VAL A N 1
ATOM 515 C CA . VAL A 1 127 ? 13.159 109.725 -29.286 1.00 44.23 94 VAL A CA 1
ATOM 516 C C . VAL A 1 127 ? 12.908 109.030 -27.961 1.00 43.03 94 VAL A C 1
ATOM 517 O O . VAL A 1 127 ? 12.740 109.690 -26.978 1.00 42.42 94 VAL A O 1
ATOM 521 N N . VAL A 1 128 ? 12.845 107.704 -27.974 1.00 43.69 95 VAL A N 1
ATOM 522 C CA . VAL A 1 128 ? 12.807 106.899 -26.790 1.00 43.92 95 VAL A CA 1
ATOM 523 C C . VAL A 1 128 ? 14.184 106.275 -26.665 1.00 44.21 95 VAL A C 1
ATOM 524 O O . VAL A 1 128 ? 14.649 105.624 -27.611 1.00 46.98 95 VAL A O 1
ATOM 528 N N . ASP A 1 129 ? 14.837 106.499 -25.522 1.00 42.43 96 ASP A N 1
ATOM 529 C CA . ASP A 1 129 ? 16.178 105.974 -25.272 1.00 41.77 96 ASP A CA 1
ATOM 530 C C . ASP A 1 129 ? 16.161 104.899 -24.176 1.00 42.22 96 ASP A C 1
ATOM 531 O O . ASP A 1 129 ? 15.934 105.210 -22.975 1.00 39.86 96 ASP A O 1
ATOM 536 N N . TYR A 1 130 ? 16.341 103.649 -24.620 1.00 43.20 97 TYR A N 1
ATOM 537 C CA . TYR A 1 130 ? 16.658 102.509 -23.768 1.00 44.65 97 TYR A CA 1
ATOM 538 C C . TYR A 1 130 ? 17.921 101.852 -24.272 1.00 44.41 97 TYR A C 1
ATOM 539 O O . TYR A 1 130 ? 17.882 100.847 -24.977 1.00 44.64 97 TYR A O 1
ATOM 548 N N . THR A 1 131 ? 19.050 102.443 -23.909 1.00 43.81 98 THR A N 1
ATOM 549 C CA . THR A 1 131 ? 20.340 101.996 -24.407 1.00 44.67 98 THR A CA 1
ATOM 550 C C . THR A 1 131 ? 21.178 101.377 -23.286 1.00 44.56 98 THR A C 1
ATOM 551 O O . THR A 1 131 ? 20.748 100.395 -22.680 1.00 45.60 98 THR A O 1
ATOM 555 N N . ILE A 1 132 ? 22.367 101.915 -23.041 1.00 43.53 99 ILE A N 1
ATOM 556 C CA . ILE A 1 132 ? 23.275 101.353 -22.071 1.00 43.96 99 ILE A CA 1
ATOM 557 C C . ILE A 1 132 ? 23.883 102.516 -21.330 1.00 42.52 99 ILE A C 1
ATOM 558 O O . ILE A 1 132 ? 23.928 103.641 -21.850 1.00 41.33 99 ILE A O 1
ATOM 563 N N . PRO A 1 133 ? 24.364 102.258 -20.111 1.00 42.79 100 PRO A N 1
ATOM 564 C CA . PRO A 1 133 ? 24.939 103.338 -19.321 1.00 42.49 100 PRO A CA 1
ATOM 565 C C . PRO A 1 133 ? 25.933 104.232 -20.062 1.00 42.63 100 PRO A C 1
ATOM 566 O O . PRO A 1 133 ? 25.872 105.444 -19.929 1.00 42.44 100 PRO A O 1
ATOM 570 N N . SER A 1 134 ? 26.838 103.644 -20.823 1.00 44.11 101 SER A N 1
ATOM 571 C CA . SER A 1 134 ? 27.886 104.410 -21.502 1.00 45.19 101 SER A CA 1
ATOM 572 C C . SER A 1 134 ? 27.417 105.280 -22.684 1.00 43.29 101 SER A C 1
ATOM 573 O O . SER A 1 134 ? 28.148 106.183 -23.092 1.00 41.46 101 SER A O 1
ATOM 576 N N . ALA A 1 135 ? 26.180 105.079 -23.142 1.00 41.90 102 ALA A N 1
ATOM 577 C CA . ALA A 1 135 ? 25.612 105.910 -24.203 1.00 41.55 102 ALA A CA 1
ATOM 578 C C . ALA A 1 135 ? 24.714 107.049 -23.680 1.00 40.69 102 ALA A C 1
ATOM 579 O O . ALA A 1 135 ? 24.401 107.983 -24.465 1.00 40.64 102 ALA A O 1
ATOM 581 N N . VAL A 1 136 ? 24.321 107.012 -22.402 1.00 38.43 103 VAL A N 1
ATOM 582 C CA . VAL A 1 136 ? 23.382 108.011 -21.844 1.00 38.07 103 VAL A CA 1
ATOM 583 C C . VAL A 1 136 ? 23.769 109.464 -22.099 1.00 38.31 103 VAL A C 1
ATOM 584 O O . VAL A 1 136 ? 22.964 110.270 -22.580 1.00 40.25 103 VAL A O 1
ATOM 588 N N . ASN A 1 137 ? 24.992 109.820 -21.773 1.00 39.38 104 ASN A N 1
ATOM 589 C CA . ASN A 1 137 ? 25.440 111.188 -21.907 1.00 40.87 104 ASN A CA 1
ATOM 590 C C . ASN A 1 137 ? 25.645 111.633 -23.337 1.00 42.09 104 ASN A C 1
ATOM 591 O O . ASN A 1 137 ? 25.202 112.715 -23.728 1.00 42.70 104 ASN A O 1
ATOM 596 N N . ASP A 1 138 ? 26.330 110.797 -24.104 1.00 44.54 105 ASP A N 1
ATOM 597 C CA . ASP A 1 138 ? 26.455 110.963 -25.560 1.00 46.42 105 ASP A CA 1
ATOM 598 C C . ASP A 1 138 ? 25.129 111.170 -26.226 1.00 42.79 105 ASP A C 1
ATOM 599 O O . ASP A 1 138 ? 24.947 112.151 -26.923 1.00 43.74 105 ASP A O 1
ATOM 604 N N . ASN A 1 139 ? 24.215 110.236 -26.019 1.00 40.14 106 ASN A N 1
ATOM 605 C CA . ASN A 1 139 ? 22.892 110.328 -26.628 1.00 40.18 106 ASN A CA 1
ATOM 606 C C . ASN A 1 139 ? 22.117 111.570 -26.225 1.00 40.62 106 ASN A C 1
ATOM 607 O O . ASN A 1 139 ? 21.467 112.161 -27.047 1.00 42.67 106 ASN A O 1
ATOM 612 N N . ALA A 1 140 ? 22.201 111.964 -24.960 1.00 41.50 107 ALA A N 1
ATOM 613 C CA . ALA A 1 140 ? 21.525 113.183 -24.480 1.00 41.72 107 ALA A CA 1
ATOM 614 C C . ALA A 1 140 ? 22.112 114.390 -25.132 1.00 42.83 107 ALA A C 1
ATOM 615 O O . ALA A 1 140 ? 21.398 115.297 -25.487 1.00 43.76 107 ALA A O 1
ATOM 617 N N . GLU A 1 141 ? 23.430 114.402 -25.271 1.00 45.21 108 GLU A N 1
ATOM 618 C CA . GLU A 1 141 ? 24.123 115.481 -26.009 1.00 48.08 108 GLU A CA 1
ATOM 619 C C . GLU A 1 141 ? 23.742 115.513 -27.495 1.00 47.39 108 GLU A C 1
ATOM 620 O O . GLU A 1 141 ? 23.476 116.579 -28.011 1.00 48.42 108 GLU A O 1
ATOM 626 N N . LEU A 1 142 ? 23.682 114.344 -28.138 1.00 46.07 109 LEU A N 1
ATOM 627 C CA . LEU A 1 142 ? 23.174 114.207 -29.512 1.00 46.95 109 LEU A CA 1
ATOM 628 C C . LEU A 1 142 ? 21.757 114.787 -29.642 1.00 47.54 109 LEU A C 1
ATOM 629 O O . LEU A 1 142 ? 21.490 115.564 -30.580 1.00 49.28 109 LEU A O 1
ATOM 634 N N . TYR A 1 143 ? 20.852 114.402 -28.731 1.00 44.82 110 TYR A N 1
ATOM 635 C CA . TYR A 1 143 ? 19.474 114.890 -28.799 1.00 44.54 110 TYR A CA 1
ATOM 636 C C . TYR A 1 143 ? 19.433 116.382 -28.573 1.00 46.64 110 TYR A C 1
ATOM 637 O O . TYR A 1 143 ? 18.674 117.104 -29.232 1.00 48.95 110 TYR A O 1
ATOM 646 N N . GLY A 1 144 ? 20.286 116.837 -27.670 1.00 47.56 111 GLY A N 1
ATOM 647 C CA . GLY A 1 144 ? 20.450 118.255 -27.408 1.00 49.65 111 GLY A CA 1
ATOM 648 C C . GLY A 1 144 ? 20.908 119.059 -28.602 1.00 52.00 111 GLY A C 1
ATOM 649 O O . GLY A 1 144 ? 20.334 120.075 -28.904 1.00 55.85 111 GLY A O 1
ATOM 650 N N . LYS A 1 145 ? 21.938 118.598 -29.299 1.00 52.07 112 LYS A N 1
ATOM 651 C CA . LYS A 1 145 ? 22.470 119.318 -30.421 1.00 54.49 112 LYS A CA 1
ATOM 652 C C . LYS A 1 145 ? 21.421 119.425 -31.545 1.00 55.61 112 LYS A C 1
ATOM 653 O O . LYS A 1 145 ? 21.242 120.479 -32.154 1.00 59.47 112 LYS A O 1
ATOM 655 N N . VAL A 1 146 ? 20.752 118.321 -31.821 1.00 53.66 113 VAL A N 1
ATOM 656 C CA . VAL A 1 146 ? 19.699 118.258 -32.831 1.00 54.53 113 VAL A CA 1
ATOM 657 C C . VAL A 1 146 ? 18.439 119.023 -32.405 1.00 54.79 113 VAL A C 1
ATOM 658 O O . VAL A 1 146 ? 17.673 119.454 -33.255 1.00 56.75 113 VAL A O 1
ATOM 662 N N . GLY A 1 147 ? 18.197 119.147 -31.105 1.00 52.62 114 GLY A N 1
ATOM 663 C CA . GLY A 1 147 ? 16.982 119.765 -30.600 1.00 53.09 114 GLY A CA 1
ATOM 664 C C . GLY A 1 147 ? 15.778 118.828 -30.484 1.00 51.89 114 GLY A C 1
ATOM 665 O O . GLY A 1 147 ? 14.675 119.286 -30.271 1.00 52.47 114 GLY A O 1
ATOM 666 N N . VAL A 1 148 ? 15.975 117.521 -30.631 1.00 50.32 115 VAL A N 1
ATOM 667 C CA . VAL A 1 148 ? 14.846 116.579 -30.628 1.00 49.74 115 VAL A CA 1
ATOM 668 C C . VAL A 1 148 ? 14.433 116.207 -29.189 1.00 47.84 115 VAL A C 1
ATOM 669 O O . VAL A 1 148 ? 15.284 115.865 -28.363 1.00 44.51 115 VAL A O 1
ATOM 673 N N . PRO A 1 149 ? 13.118 116.262 -28.895 1.00 48.39 116 PRO A N 1
ATOM 674 C CA . PRO A 1 149 ? 12.682 115.811 -27.571 1.00 45.86 116 PRO A CA 1
ATOM 675 C C . PRO A 1 149 ? 12.871 114.323 -27.369 1.00 45.13 116 PRO A C 1
ATOM 676 O O . PRO A 1 149 ? 12.810 113.570 -28.322 1.00 44.66 116 PRO A O 1
ATOM 680 N N . PHE A 1 150 ? 13.105 113.902 -26.118 1.00 44.80 117 PHE A N 1
ATOM 681 C CA . PHE A 1 150 ? 13.253 112.478 -25.831 1.00 43.44 117 PHE A CA 1
ATOM 682 C C . PHE A 1 150 ? 12.719 112.034 -24.475 1.00 42.93 117 PHE A C 1
ATOM 683 O O . PHE A 1 150 ? 12.509 112.830 -23.570 1.00 42.30 117 PHE A O 1
ATOM 691 N N . VAL A 1 151 ? 12.520 110.734 -24.389 1.00 42.60 118 VAL A N 1
ATOM 692 C CA . VAL A 1 151 ? 12.105 110.078 -23.202 1.00 43.40 118 VAL A CA 1
ATOM 693 C C . VAL A 1 151 ? 13.195 109.059 -22.943 1.00 43.77 118 VAL A C 1
ATOM 694 O O . VAL A 1 151 ? 13.423 108.198 -23.793 1.00 44.70 118 VAL A O 1
ATOM 698 N N . MET A 1 152 ? 13.887 109.177 -21.807 1.00 43.77 119 MET A N 1
ATOM 699 C CA . MET A 1 152 ? 14.981 108.257 -21.451 1.00 43.80 119 MET A CA 1
ATOM 700 C C . MET A 1 152 ? 14.668 107.411 -20.221 1.00 42.36 119 MET A C 1
ATOM 701 O O . MET A 1 152 ? 14.494 107.933 -19.148 1.00 40.60 119 MET A O 1
ATOM 706 N N . GLY A 1 153 ? 14.550 106.107 -20.439 1.00 42.28 120 GLY A N 1
ATOM 707 C CA . GLY A 1 153 ? 14.430 105.102 -19.399 1.00 41.70 120 GLY A CA 1
ATOM 708 C C . GLY A 1 153 ? 15.757 104.418 -19.092 1.00 41.61 120 GLY A C 1
ATOM 709 O O . GLY A 1 153 ? 15.856 103.694 -18.121 1.00 41.68 120 GLY A O 1
ATOM 710 N N . THR A 1 154 ? 16.793 104.668 -19.890 1.00 41.44 121 THR A N 1
ATOM 711 C CA . THR A 1 154 ? 18.103 104.073 -19.659 1.00 42.77 121 THR A CA 1
ATOM 712 C C . THR A 1 154 ? 18.640 104.466 -18.273 1.00 42.77 121 THR A C 1
ATOM 713 O O . THR A 1 154 ? 18.606 105.644 -17.904 1.00 41.66 121 THR A O 1
ATOM 717 N N . THR A 1 155 ? 19.090 103.454 -17.514 1.00 43.28 122 THR A N 1
ATOM 718 C CA . THR A 1 155 ? 19.683 103.667 -16.199 1.00 43.22 122 THR A CA 1
ATOM 719 C C . THR A 1 155 ? 21.207 103.813 -16.316 1.00 44.10 122 THR A C 1
ATOM 720 O O . THR A 1 155 ? 21.832 103.418 -17.315 1.00 46.02 122 THR A O 1
ATOM 724 N N . GLY A 1 156 ? 21.802 104.407 -15.290 1.00 43.85 123 GLY A N 1
ATOM 725 C CA . GLY A 1 156 ? 23.231 104.562 -15.213 1.00 44.32 123 GLY A CA 1
ATOM 726 C C . GLY A 1 156 ? 23.701 105.721 -16.061 1.00 43.92 123 GLY A C 1
ATOM 727 O O . GLY A 1 156 ? 22.893 106.553 -16.481 1.00 42.44 123 GLY A O 1
ATOM 728 N N . GLY A 1 157 ? 25.009 105.778 -16.263 1.00 44.86 124 GLY A N 1
ATOM 729 C CA . GLY A 1 157 ? 25.657 106.937 -16.853 1.00 44.77 124 GLY A CA 1
ATOM 730 C C . GLY A 1 157 ? 25.962 107.997 -15.787 1.00 45.99 124 GLY A C 1
ATOM 731 O O . GLY A 1 157 ? 25.594 107.850 -14.629 1.00 46.17 124 GLY A O 1
ATOM 732 N N . ASP A 1 158 ? 26.638 109.066 -16.190 1.00 45.96 125 ASP A N 1
ATOM 733 C CA . ASP A 1 158 ? 26.856 110.211 -15.333 1.00 46.55 125 ASP A CA 1
ATOM 734 C C . ASP A 1 158 ? 25.532 110.955 -15.244 1.00 44.87 125 ASP A C 1
ATOM 735 O O . ASP A 1 158 ? 25.197 111.788 -16.108 1.00 45.44 125 ASP A O 1
ATOM 740 N N . ARG A 1 159 ? 24.765 110.646 -14.207 1.00 43.95 126 ARG A N 1
ATOM 741 C CA . ARG A 1 159 ? 23.413 111.183 -14.064 1.00 43.18 126 ARG A CA 1
ATOM 742 C C . ARG A 1 159 ? 23.404 112.685 -13.838 1.00 44.09 126 ARG A C 1
ATOM 743 O O . ARG A 1 159 ? 22.524 113.370 -14.346 1.00 44.25 126 ARG A O 1
ATOM 751 N N . THR A 1 160 ? 24.383 113.194 -13.104 1.00 46.10 127 THR A N 1
ATOM 752 C CA . THR A 1 160 ? 24.534 114.622 -12.891 1.00 47.89 127 THR A CA 1
ATOM 753 C C . THR A 1 160 ? 24.810 115.356 -14.222 1.00 48.21 127 THR A C 1
ATOM 754 O O . THR A 1 160 ? 24.142 116.333 -14.539 1.00 47.40 127 THR A O 1
ATOM 758 N N . ARG A 1 161 ? 25.799 114.868 -14.972 1.00 49.25 128 ARG A N 1
ATOM 759 C CA . ARG A 1 161 ? 26.086 115.370 -16.316 1.00 50.54 128 ARG A CA 1
ATOM 760 C C . ARG A 1 161 ? 24.839 115.317 -17.236 1.00 45.95 128 ARG A C 1
ATOM 761 O O . ARG A 1 161 ? 24.547 116.279 -17.900 1.00 43.92 128 ARG A O 1
ATOM 769 N N . LEU A 1 162 ? 24.098 114.217 -17.189 1.00 42.86 129 LEU A N 1
ATOM 770 C CA . LEU A 1 162 ? 22.850 114.107 -17.908 1.00 42.76 129 LEU A CA 1
ATOM 771 C C . LEU A 1 162 ? 21.900 115.266 -17.638 1.00 45.07 129 LEU A C 1
ATOM 772 O O . LEU A 1 162 ? 21.465 115.914 -18.581 1.00 45.59 129 LEU A O 1
ATOM 777 N N . TYR A 1 163 ? 21.575 115.519 -16.353 1.00 46.91 130 TYR A N 1
ATOM 778 C CA . TYR A 1 163 ? 20.670 116.618 -16.004 1.00 47.41 130 TYR A CA 1
ATOM 779 C C . TYR A 1 163 ? 21.248 117.966 -16.426 1.00 48.70 130 TYR A C 1
ATOM 780 O O . TYR A 1 163 ? 20.541 118.768 -17.038 1.00 49.91 130 TYR A O 1
ATOM 789 N N . LYS A 1 164 ? 22.542 118.176 -16.192 1.00 50.17 131 LYS A N 1
ATOM 790 C CA . LYS A 1 164 ? 23.233 119.412 -16.620 1.00 53.14 131 LYS A CA 1
ATOM 791 C C . LYS A 1 164 ? 23.060 119.700 -18.138 1.00 51.53 131 LYS A C 1
ATOM 792 O O . LYS A 1 164 ? 22.573 120.748 -18.516 1.00 51.50 131 LYS A O 1
ATOM 798 N N . THR A 1 165 ? 23.441 118.726 -18.953 1.00 50.44 132 THR A N 1
ATOM 799 C CA . THR A 1 165 ? 23.321 118.742 -20.406 1.00 50.66 132 THR A CA 1
ATOM 800 C C . THR A 1 165 ? 21.929 119.103 -20.904 1.00 50.22 132 THR A C 1
ATOM 801 O O . THR A 1 165 ? 21.751 120.028 -21.682 1.00 51.29 132 THR A O 1
ATOM 805 N N . VAL A 1 166 ? 20.948 118.372 -20.418 1.00 50.04 133 VAL A N 1
ATOM 806 C CA . VAL A 1 166 ? 19.588 118.525 -20.892 1.00 50.66 133 VAL A CA 1
ATOM 807 C C . VAL A 1 166 ? 19.017 119.887 -20.468 1.00 52.75 133 VAL A C 1
ATOM 808 O O . VAL A 1 166 ? 18.327 120.533 -21.274 1.00 54.83 133 VAL A O 1
ATOM 812 N N . GLU A 1 167 ? 19.336 120.353 -19.259 1.00 52.79 134 GLU A N 1
ATOM 813 C CA . GLU A 1 167 ? 18.867 121.682 -18.830 1.00 55.59 134 GLU A CA 1
ATOM 814 C C . GLU A 1 167 ? 19.513 122.776 -19.669 1.00 58.54 134 GLU A C 1
ATOM 815 O O . GLU A 1 167 ? 18.826 123.686 -20.128 1.00 61.31 134 GLU A O 1
ATOM 817 N N . GLU A 1 168 ? 20.820 122.649 -19.909 1.00 59.80 135 GLU A N 1
ATOM 818 C CA . GLU A 1 168 ? 21.575 123.554 -20.794 1.00 61.55 135 GLU A CA 1
ATOM 819 C C . GLU A 1 168 ? 21.044 123.603 -22.241 1.00 62.06 135 GLU A C 1
ATOM 820 O O . GLU A 1 168 ? 20.906 124.672 -22.806 1.00 63.24 135 GLU A O 1
ATOM 826 N N . SER A 1 169 ? 20.742 122.453 -22.828 1.00 61.04 136 SER A N 1
ATOM 827 C CA . SER A 1 169 ? 20.300 122.400 -24.220 1.00 63.08 136 SER A CA 1
ATOM 828 C C . SER A 1 169 ? 18.854 122.863 -24.410 1.00 63.52 136 SER A C 1
ATOM 829 O O . SER A 1 169 ? 18.417 123.067 -25.536 1.00 64.76 136 SER A O 1
ATOM 832 N N . LYS A 1 170 ? 1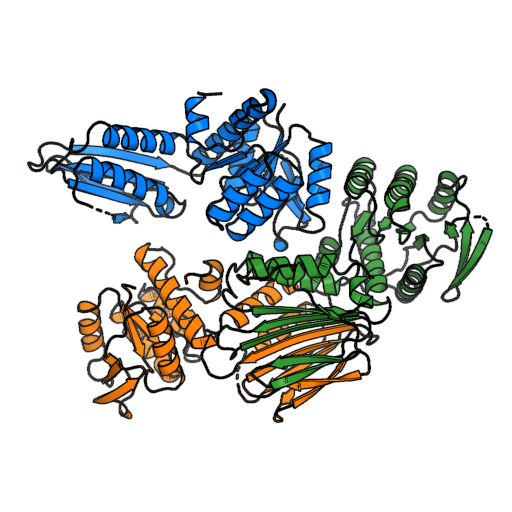8.114 123.002 -23.319 1.00 63.76 137 LYS A N 1
ATOM 833 C CA . LYS A 1 170 ? 16.764 123.563 -23.358 1.00 64.93 137 LYS A CA 1
ATOM 834 C C . LYS A 1 170 ? 15.780 122.771 -24.241 1.00 62.29 137 LYS A C 1
ATOM 835 O O . LYS A 1 170 ? 14.888 123.353 -24.832 1.00 63.86 137 LYS A O 1
ATOM 841 N N . ILE A 1 171 ? 15.943 121.449 -24.313 1.00 58.71 138 ILE A N 1
ATOM 842 C CA . ILE A 1 171 ? 14.970 120.600 -24.980 1.00 57.73 138 ILE A CA 1
ATOM 843 C C . ILE A 1 171 ? 13.965 120.012 -24.013 1.00 55.44 138 ILE A C 1
ATOM 844 O O . ILE A 1 171 ? 14.168 120.024 -22.791 1.00 54.54 138 ILE A O 1
ATOM 849 N N . TYR A 1 172 ? 12.884 119.499 -24.592 1.00 52.73 139 TYR A N 1
ATOM 850 C CA . TYR A 1 172 ? 11.866 118.790 -23.868 1.00 50.36 139 TYR A CA 1
ATOM 851 C C . TYR A 1 172 ? 12.323 117.366 -23.614 1.00 47.34 139 TYR A C 1
ATOM 852 O O . TYR A 1 172 ? 12.847 116.713 -24.516 1.00 46.11 139 TYR A O 1
ATOM 861 N N . ALA A 1 173 ? 12.174 116.900 -22.371 1.00 44.59 140 ALA A N 1
ATOM 862 C CA . ALA A 1 173 ? 12.486 115.522 -22.047 1.00 42.18 140 ALA A CA 1
ATOM 863 C C . ALA A 1 173 ? 11.780 114.992 -20.812 1.00 41.24 140 ALA A C 1
ATOM 864 O O . ALA A 1 173 ? 11.499 115.730 -19.872 1.00 40.78 140 ALA A O 1
ATOM 866 N N . VAL A 1 174 ? 11.512 113.695 -20.845 1.00 41.20 141 VAL A N 1
ATOM 867 C CA . VAL A 1 174 ? 11.133 112.941 -19.672 1.00 41.87 141 VAL A CA 1
ATOM 868 C C . VAL A 1 174 ? 12.333 112.076 -19.339 1.00 42.35 141 VAL A C 1
ATOM 869 O O . VAL A 1 174 ? 12.753 111.288 -20.172 1.00 42.73 141 VAL A O 1
ATOM 873 N N . ILE A 1 175 ? 12.893 112.241 -18.145 1.00 42.89 142 ILE A N 1
ATOM 874 C CA . ILE A 1 175 ? 13.955 111.366 -17.635 1.00 43.80 142 ILE A CA 1
ATOM 875 C C . ILE A 1 175 ? 13.428 110.678 -16.371 1.00 44.89 142 ILE A C 1
ATOM 876 O O . ILE A 1 175 ? 12.977 111.336 -15.429 1.00 43.88 142 ILE A O 1
ATOM 881 N N . SER A 1 176 ? 13.471 109.354 -16.379 1.00 46.17 143 SER A N 1
ATOM 882 C CA . SER A 1 176 ? 12.997 108.571 -15.285 1.00 48.99 143 SER A CA 1
ATOM 883 C C . SER A 1 176 ? 13.644 107.209 -15.295 1.00 48.87 143 SER A C 1
ATOM 884 O O . SER A 1 176 ? 13.378 106.405 -16.169 1.00 48.74 143 SER A O 1
ATOM 887 N N . PRO A 1 177 ? 14.441 106.910 -14.265 1.00 52.48 144 PRO A N 1
ATOM 888 C CA . PRO A 1 177 ? 15.049 105.593 -14.193 1.00 53.71 144 PRO A CA 1
ATOM 889 C C . PRO A 1 177 ? 14.039 104.457 -13.876 1.00 52.19 144 PRO A C 1
ATOM 890 O O . PRO A 1 177 ? 14.389 103.293 -14.025 1.00 57.86 144 PRO A O 1
ATOM 894 N N . GLN A 1 178 ? 12.829 104.787 -13.450 1.00 48.15 145 GLN A N 1
ATOM 895 C CA . GLN A 1 178 ? 11.767 103.812 -13.285 1.00 47.76 145 GLN A CA 1
ATOM 896 C C . GLN A 1 178 ? 10.588 104.232 -14.150 1.00 45.78 145 GLN A C 1
ATOM 897 O O . GLN A 1 178 ? 9.966 105.283 -13.921 1.00 45.19 145 GLN A O 1
ATOM 903 N N . MET A 1 179 ? 10.250 103.397 -15.114 1.00 44.62 146 MET A N 1
ATOM 904 C CA . MET A 1 179 ? 9.176 103.715 -16.033 1.00 44.66 146 MET A CA 1
ATOM 905 C C . MET A 1 179 ? 7.889 102.942 -15.728 1.00 43.88 146 MET A C 1
ATOM 906 O O . MET A 1 179 ? 6.851 103.207 -16.328 1.00 42.19 146 MET A O 1
ATOM 911 N N . GLY A 1 180 ? 7.968 101.996 -14.792 1.00 43.84 147 GLY A N 1
ATOM 912 C CA . GLY A 1 180 ? 6.795 101.303 -14.276 1.00 45.34 147 GLY A CA 1
ATOM 913 C C . GLY A 1 180 ? 5.965 102.240 -13.415 1.00 44.50 147 GLY A C 1
ATOM 914 O O . GLY A 1 180 ? 6.131 102.328 -12.200 1.00 44.19 147 GLY A O 1
ATOM 915 N N . LYS A 1 181 ? 5.076 102.945 -14.081 1.00 43.95 148 LYS A N 1
ATOM 916 C CA . LYS A 1 181 ? 4.363 104.091 -13.490 1.00 43.26 148 LYS A CA 1
ATOM 917 C C . LYS A 1 181 ? 3.526 103.728 -12.241 1.00 43.27 148 LYS A C 1
ATOM 918 O O . LYS A 1 181 ? 3.463 104.501 -11.305 1.00 43.06 148 LYS A O 1
ATOM 924 N N . GLN A 1 182 ? 2.950 102.533 -12.230 1.00 43.57 149 GLN A N 1
ATOM 925 C CA . GLN A 1 182 ? 2.151 102.082 -11.119 1.00 44.30 149 GLN A CA 1
ATOM 926 C C . GLN A 1 182 ? 3.024 101.818 -9.878 1.00 44.73 149 GLN A C 1
ATOM 927 O O . GLN A 1 182 ? 2.587 102.002 -8.752 1.00 44.44 149 GLN A O 1
ATOM 933 N N . VAL A 1 183 ? 4.263 101.392 -10.103 1.00 44.96 150 VAL A N 1
ATOM 934 C CA . VAL A 1 183 ? 5.217 101.176 -9.023 1.00 45.88 150 VAL A CA 1
ATOM 935 C C . VAL A 1 183 ? 5.629 102.529 -8.457 1.00 45.07 150 VAL A C 1
ATOM 936 O O . VAL A 1 183 ? 5.729 102.693 -7.245 1.00 46.22 150 VAL A O 1
ATOM 940 N N . VAL A 1 184 ? 5.861 103.492 -9.341 1.00 43.29 151 VAL A N 1
ATOM 941 C CA . VAL A 1 184 ? 6.168 104.842 -8.929 1.00 42.41 151 VAL A CA 1
ATOM 942 C C . VAL A 1 184 ? 5.012 105.444 -8.096 1.00 42.88 151 VAL A C 1
ATOM 943 O O . VAL A 1 184 ? 5.264 106.126 -7.125 1.00 43.09 151 VAL A O 1
ATOM 947 N N . ALA A 1 185 ? 3.767 105.203 -8.497 1.00 43.32 152 ALA A N 1
ATOM 948 C CA . ALA A 1 185 ? 2.619 105.690 -7.763 1.00 44.96 152 ALA A CA 1
ATOM 949 C C . ALA A 1 185 ? 2.534 105.081 -6.322 1.00 46.67 152 ALA A C 1
ATOM 950 O O . ALA A 1 185 ? 2.187 105.758 -5.347 1.00 46.40 152 ALA A O 1
ATOM 952 N N . PHE A 1 186 ? 2.820 103.790 -6.221 1.00 48.14 153 PHE A N 1
ATOM 953 C CA . PHE A 1 186 ? 2.900 103.124 -4.938 1.00 50.68 153 PHE A CA 1
ATOM 954 C C . PHE A 1 186 ? 4.022 103.752 -4.095 1.00 49.48 153 PHE A C 1
ATOM 955 O O . PHE A 1 186 ? 3.808 104.016 -2.917 1.00 49.41 153 PHE A O 1
ATOM 963 N N . LEU A 1 187 ? 5.195 103.983 -4.695 1.00 47.22 154 LEU A N 1
ATOM 964 C CA . LEU A 1 187 ? 6.293 104.625 -3.970 1.00 46.73 154 LEU A CA 1
ATOM 965 C C . LEU A 1 187 ? 5.939 106.012 -3.462 1.00 46.34 154 LEU A C 1
ATOM 966 O O . LEU A 1 187 ? 6.226 106.346 -2.307 1.00 46.96 154 LEU A O 1
ATOM 971 N N . ALA A 1 188 ? 5.271 106.777 -4.305 1.00 45.36 155 ALA A N 1
ATOM 972 C CA . ALA A 1 188 ? 4.895 108.129 -3.972 1.00 46.32 155 ALA A CA 1
ATOM 973 C C . ALA A 1 188 ? 3.850 108.180 -2.837 1.00 48.98 155 ALA A C 1
ATOM 974 O O . ALA A 1 188 ? 3.933 109.023 -1.944 1.00 51.01 155 ALA A O 1
ATOM 976 N N . ALA A 1 189 ? 2.925 107.227 -2.836 1.00 49.88 156 ALA A N 1
ATOM 977 C CA . ALA A 1 189 ? 1.990 107.044 -1.735 1.00 52.84 156 ALA A CA 1
ATOM 978 C C . ALA A 1 189 ? 2.705 106.808 -0.407 1.00 54.05 156 ALA A C 1
ATOM 979 O O . ALA A 1 189 ? 2.424 107.468 0.575 1.00 54.91 156 ALA A O 1
ATOM 981 N N . MET A 1 190 ? 3.619 105.853 -0.394 1.00 55.44 157 MET A N 1
ATOM 982 C CA . MET A 1 190 ? 4.432 105.570 0.781 1.00 57.49 157 MET A CA 1
ATOM 983 C C . MET A 1 190 ? 5.274 106.788 1.197 1.00 56.49 157 MET A C 1
ATOM 984 O O . MET A 1 190 ? 5.413 107.039 2.363 1.00 56.64 157 MET A O 1
ATOM 989 N N . GLU A 1 191 ? 5.834 107.543 0.235 1.00 55.88 158 GLU A N 1
ATOM 990 C CA . GLU A 1 191 ? 6.598 108.767 0.551 1.00 55.54 158 GLU A CA 1
ATOM 991 C C . GLU A 1 191 ? 5.710 109.788 1.263 1.00 54.98 158 GLU A C 1
ATOM 992 O O . GLU A 1 191 ? 6.101 110.362 2.247 1.00 54.19 158 GLU A O 1
ATOM 998 N N . ILE A 1 192 ? 4.517 109.974 0.742 1.00 55.15 159 ILE A N 1
ATOM 999 C CA . ILE A 1 192 ? 3.554 110.888 1.332 1.00 58.20 159 ILE A CA 1
ATOM 1000 C C . ILE A 1 192 ? 3.076 110.448 2.735 1.00 59.00 159 ILE A C 1
ATOM 1001 O O . ILE A 1 192 ? 2.978 111.268 3.655 1.00 59.65 159 ILE A O 1
ATOM 1006 N N . MET A 1 193 ? 2.780 109.164 2.883 1.00 59.02 160 MET A N 1
ATOM 1007 C CA . MET A 1 193 ? 2.330 108.650 4.167 1.00 63.13 160 MET A CA 1
ATOM 1008 C C . MET A 1 193 ? 3.403 108.862 5.227 1.00 62.77 160 MET A C 1
ATOM 1009 O O . MET A 1 193 ? 3.126 109.267 6.361 1.00 63.97 160 MET A O 1
ATOM 1014 N N . SER A 1 194 ? 4.631 108.544 4.854 1.00 58.59 161 SER A N 1
ATOM 1015 C CA . SER A 1 194 ? 5.726 108.692 5.770 1.00 58.78 161 SER A CA 1
ATOM 1016 C C . SER A 1 194 ? 6.039 110.160 6.126 1.00 61.27 161 SER A C 1
ATOM 1017 O O . SER A 1 194 ? 6.434 110.482 7.255 1.00 61.29 161 SER A O 1
ATOM 1020 N N . GLU A 1 195 ? 5.844 111.026 5.141 1.00 63.08 162 GLU A N 1
ATOM 1021 C CA . GLU A 1 195 ? 5.995 112.468 5.301 1.00 66.46 162 GLU A CA 1
ATOM 1022 C C . GLU A 1 195 ? 4.908 113.082 6.225 1.00 65.47 162 GLU A C 1
ATOM 1023 O O . GLU A 1 195 ? 5.208 113.933 7.043 1.00 67.28 162 GLU A O 1
ATOM 1029 N N . GLN A 1 196 ? 3.659 112.632 6.094 1.00 62.68 163 GLN A N 1
ATOM 1030 C CA . GLN A 1 196 ? 2.552 113.172 6.851 1.00 61.28 163 GLN A CA 1
ATOM 1031 C C . GLN A 1 196 ? 2.516 112.636 8.270 1.00 58.42 163 GLN A C 1
ATOM 1032 O O . GLN A 1 196 ? 2.160 113.371 9.187 1.00 58.24 163 GLN A O 1
ATOM 1038 N N . PHE A 1 197 ? 2.852 111.359 8.438 1.00 55.57 164 PHE A N 1
ATOM 1039 C CA . PHE A 1 197 ? 2.581 110.638 9.671 1.00 53.33 164 PHE A CA 1
ATOM 1040 C C . PHE A 1 197 ? 3.816 109.951 10.197 1.00 54.20 164 PHE A C 1
ATOM 1041 O O . PHE A 1 197 ? 3.880 108.730 10.244 1.00 51.65 164 PHE A O 1
ATOM 1049 N N . PRO A 1 198 ? 4.841 110.732 10.579 1.00 58.19 165 PRO A N 1
ATOM 1050 C CA . PRO A 1 198 ? 6.087 110.085 10.996 1.00 59.42 165 PRO A CA 1
ATOM 1051 C C . PRO A 1 198 ? 5.809 109.315 12.258 1.00 58.13 165 PRO A C 1
ATOM 1052 O O . PRO A 1 198 ? 5.029 109.754 13.071 1.00 58.66 165 PRO A O 1
ATOM 1056 N N . GLY A 1 199 ? 6.395 108.135 12.381 1.00 58.44 166 GLY A N 1
ATOM 1057 C CA . GLY A 1 199 ? 6.234 107.299 13.567 1.00 57.87 166 GLY A CA 1
ATOM 1058 C C . GLY A 1 199 ? 4.963 106.477 13.644 1.00 55.44 166 GLY A C 1
ATOM 1059 O O . GLY A 1 199 ? 4.791 105.763 14.618 1.00 55.88 166 GLY A O 1
ATOM 1060 N N . ALA A 1 200 ? 4.112 106.497 12.613 1.00 53.04 167 ALA A N 1
ATOM 1061 C CA . ALA A 1 200 ? 2.839 105.772 12.646 1.00 50.97 167 ALA A CA 1
ATOM 1062 C C . ALA A 1 200 ? 2.943 104.258 12.859 1.00 51.16 167 ALA A C 1
ATOM 1063 O O . ALA A 1 200 ? 1.982 103.615 13.315 1.00 51.05 167 ALA A O 1
ATOM 1065 N N . PHE A 1 201 ? 4.086 103.690 12.529 1.00 52.10 168 PHE A N 1
ATOM 1066 C CA . PHE A 1 201 ? 4.332 102.269 12.694 1.00 52.79 168 PHE A CA 1
ATOM 1067 C C . PHE A 1 201 ? 5.492 102.042 13.635 1.00 55.63 168 PHE A C 1
ATOM 1068 O O . PHE A 1 201 ? 6.173 101.019 13.529 1.00 57.20 168 PHE A O 1
ATOM 1076 N N . ALA A 1 202 ? 5.750 102.990 14.553 1.00 57.14 169 ALA A N 1
ATOM 1077 C CA . ALA A 1 202 ? 6.836 102.841 15.536 1.00 59.91 169 ALA A CA 1
ATOM 1078 C C . ALA A 1 202 ? 6.694 101.479 16.168 1.00 61.33 169 ALA A C 1
ATOM 1079 O O . ALA A 1 202 ? 5.588 101.106 16.555 1.00 61.53 169 ALA A O 1
ATOM 1081 N N . GLY A 1 203 ? 7.773 100.710 16.205 1.00 63.91 170 GLY A N 1
ATOM 1082 C CA . GLY A 1 203 ? 7.810 99.435 16.922 1.00 66.86 170 GLY A CA 1
ATOM 1083 C C . GLY A 1 203 ? 7.495 98.215 16.088 1.00 66.10 170 GLY A C 1
ATOM 1084 O O . GLY A 1 203 ? 7.880 97.105 16.473 1.00 68.50 170 GLY A O 1
ATOM 1085 N N . TYR A 1 204 ? 6.775 98.409 14.975 1.00 63.15 171 TYR A N 1
ATOM 1086 C CA . TYR A 1 204 ? 6.495 97.320 14.030 1.00 62.76 171 TYR A CA 1
ATOM 1087 C C . TYR A 1 204 ? 7.811 96.824 13.398 1.00 64.75 171 TYR A C 1
ATOM 1088 O O . TYR A 1 204 ? 8.760 97.588 13.271 1.00 65.02 171 TYR A O 1
ATOM 1097 N N . SER A 1 205 ? 7.877 95.535 13.065 1.00 66.01 172 SER A N 1
ATOM 1098 C CA . SER A 1 205 ? 9.042 94.996 12.401 1.00 68.06 172 SER A CA 1
ATOM 1099 C C . SER A 1 205 ? 8.741 94.738 10.913 1.00 66.47 172 SER A C 1
ATOM 1100 O O . SER A 1 205 ? 7.639 94.306 10.539 1.00 65.44 172 SER A O 1
ATOM 1103 N N . LEU A 1 206 ? 9.745 95.008 10.090 1.00 66.02 173 LEU A N 1
ATOM 1104 C CA . LEU A 1 206 ? 9.654 94.876 8.656 1.00 64.17 173 LEU A CA 1
ATOM 1105 C C . LEU A 1 206 ? 10.506 93.718 8.199 1.00 66.58 173 LEU A C 1
ATOM 1106 O O . LEU A 1 206 ? 11.670 93.620 8.584 1.00 69.45 173 LEU A O 1
ATOM 1111 N N . GLU A 1 207 ? 9.934 92.837 7.393 1.00 66.59 174 GLU A N 1
ATOM 1112 C CA . GLU A 1 207 ? 10.736 91.986 6.520 1.00 69.18 174 GLU A CA 1
ATOM 1113 C C . GLU A 1 207 ? 10.434 92.316 5.055 1.00 67.03 174 GLU A C 1
ATOM 1114 O O . GLU A 1 207 ? 9.293 92.520 4.669 1.00 64.70 174 GLU A O 1
ATOM 1120 N N . VAL A 1 208 ? 11.495 92.385 4.261 1.00 68.97 175 VAL A N 1
ATOM 1121 C CA . VAL A 1 208 ? 11.427 92.743 2.840 1.00 68.08 175 VAL A CA 1
ATOM 1122 C C . VAL A 1 208 ? 12.027 91.621 2.027 1.00 70.74 175 VAL A C 1
ATOM 1123 O O . VAL A 1 208 ? 13.146 91.183 2.295 1.00 72.00 175 VAL A O 1
ATOM 1127 N N . MET A 1 209 ? 11.275 91.151 1.041 1.00 72.24 176 MET A N 1
ATOM 1128 C CA . MET A 1 209 ? 11.772 90.166 0.099 1.00 76.33 176 MET A CA 1
ATOM 1129 C C . MET A 1 209 ? 11.712 90.714 -1.322 1.00 76.45 176 MET A C 1
ATOM 1130 O O . MET A 1 209 ? 10.853 91.519 -1.656 1.00 74.70 176 MET A O 1
ATOM 1135 N N . GLU A 1 210 ? 12.664 90.265 -2.132 1.00 78.93 177 GLU A N 1
ATOM 1136 C CA . GLU A 1 210 ? 12.903 90.777 -3.473 1.00 79.35 177 GLU A CA 1
ATOM 1137 C C . GLU A 1 210 ? 13.511 89.626 -4.295 1.00 81.11 177 GLU A C 1
ATOM 1138 O O . GLU A 1 210 ? 14.516 89.045 -3.885 1.00 82.41 177 GLU A O 1
ATOM 1144 N N . SER A 1 211 ? 12.887 89.264 -5.418 1.00 80.91 178 SER A N 1
ATOM 1145 C CA . SER A 1 211 ? 13.400 88.176 -6.269 1.00 82.21 178 SER A CA 1
ATOM 1146 C C . SER A 1 211 ? 14.551 88.657 -7.122 1.00 83.82 178 SER A C 1
ATOM 1147 O O . SER A 1 211 ? 14.866 89.848 -7.184 1.00 82.30 178 SER A O 1
ATOM 1150 N N . HIS A 1 212 ? 15.179 87.698 -7.789 1.00 87.03 179 HIS A N 1
ATOM 1151 C CA . HIS A 1 212 ? 16.306 87.953 -8.645 1.00 88.94 179 HIS A CA 1
ATOM 1152 C C . HIS A 1 212 ? 16.014 88.845 -9.851 1.00 88.01 179 HIS A C 1
ATOM 1153 O O . HIS A 1 212 ? 16.730 89.824 -10.093 1.00 87.20 179 HIS A O 1
ATOM 1160 N N . GLN A 1 213 ? 14.975 88.503 -10.598 1.00 88.03 180 GLN A N 1
ATOM 1161 C CA . GLN A 1 213 ? 14.560 89.329 -11.731 1.00 89.35 180 GLN A CA 1
ATOM 1162 C C . GLN A 1 213 ? 14.196 90.744 -11.265 1.00 87.80 180 GLN A C 1
ATOM 1163 O O . GLN A 1 213 ? 14.514 91.704 -11.942 1.00 89.00 180 GLN A O 1
ATOM 1169 N N . ALA A 1 214 ? 13.525 90.867 -10.121 1.00 85.51 181 ALA A N 1
ATOM 1170 C CA . ALA A 1 214 ? 13.183 92.184 -9.556 1.00 84.15 181 ALA A CA 1
ATOM 1171 C C . ALA A 1 214 ? 14.413 93.034 -9.208 1.00 84.59 181 ALA A C 1
ATOM 1172 O O . ALA A 1 214 ? 14.459 94.227 -9.528 1.00 84.52 181 ALA A O 1
ATOM 1174 N N . SER A 1 215 ? 15.393 92.417 -8.554 1.00 86.00 182 SER A N 1
ATOM 1175 C CA . SER A 1 215 ? 16.651 93.088 -8.209 1.00 87.68 182 SER A CA 1
ATOM 1176 C C . SER A 1 215 ? 17.365 93.664 -9.438 1.00 92.32 182 SER A C 1
ATOM 1177 O O . SER A 1 215 ? 17.750 94.836 -9.437 1.00 91.88 182 SER A O 1
ATOM 1180 N N . LYS A 1 216 ? 17.518 92.829 -10.470 1.00 97.69 183 LYS A N 1
ATOM 1181 C CA . LYS A 1 216 ? 18.272 93.178 -11.692 1.00 103.82 183 LYS A CA 1
ATOM 1182 C C . LYS A 1 216 ? 17.659 94.365 -12.455 1.00 107.51 183 LYS A C 1
ATOM 1183 O O . LYS A 1 216 ? 18.369 95.328 -12.742 1.00 110.07 183 LYS A O 1
ATOM 1189 N N . LEU A 1 217 ? 16.359 94.299 -12.771 1.00 110.15 184 LEU A N 1
ATOM 1190 C CA . LEU A 1 217 ? 15.642 95.431 -13.402 1.00 113.41 184 LEU A CA 1
ATOM 1191 C C . LEU A 1 217 ? 15.549 96.572 -12.387 1.00 111.98 184 LEU A C 1
ATOM 1192 O O . LEU A 1 217 ? 14.508 96.769 -11.774 1.00 108.15 184 LEU A O 1
ATOM 1197 N N . ASP A 1 218 ? 16.663 97.305 -12.234 1.00 115.79 185 ASP A N 1
ATOM 1198 C CA . ASP A 1 218 ? 16.935 98.200 -11.083 1.00 114.98 185 ASP A CA 1
ATOM 1199 C C . ASP A 1 218 ? 15.677 98.702 -10.395 1.00 114.48 185 ASP A C 1
ATOM 1200 O O . ASP A 1 218 ? 15.215 99.825 -10.629 1.00 119.41 185 ASP A O 1
ATOM 1205 N N . ALA A 1 219 ? 15.113 97.812 -9.585 1.00 111.65 186 ALA A N 1
ATOM 1206 C CA . ALA A 1 219 ? 14.032 98.130 -8.672 1.00 106.88 186 ALA A CA 1
ATOM 1207 C C . ALA A 1 219 ? 14.533 98.009 -7.228 1.00 104.65 186 ALA A C 1
ATOM 1208 O O . ALA A 1 219 ? 13.741 98.121 -6.296 1.00 103.71 186 ALA A O 1
ATOM 1210 N N . SER A 1 220 ? 15.839 97.770 -7.038 1.00 106.64 187 SER A N 1
ATOM 1211 C CA . SER A 1 220 ? 16.491 97.926 -5.716 1.00 103.18 187 SER A CA 1
ATOM 1212 C C . SER A 1 220 ? 16.575 99.411 -5.350 1.00 99.46 187 SER A C 1
ATOM 1213 O O . SER A 1 220 ? 16.463 99.747 -4.167 1.00 95.51 187 SER A O 1
ATOM 1216 N N . GLY A 1 221 ? 16.795 100.275 -6.365 1.00 97.52 188 GLY A N 1
ATOM 1217 C CA . GLY A 1 221 ? 16.579 101.738 -6.228 1.00 93.49 188 GLY A CA 1
ATOM 1218 C C . GLY A 1 221 ? 15.212 101.993 -5.580 1.00 86.56 188 GLY A C 1
ATOM 1219 O O . GLY A 1 221 ? 15.114 102.562 -4.482 1.00 84.02 188 GLY A O 1
ATOM 1220 N N . THR A 1 222 ? 14.191 101.464 -6.246 1.00 81.34 189 THR A N 1
ATOM 1221 C CA . THR A 1 222 ? 12.814 101.538 -5.822 1.00 76.64 189 THR A CA 1
ATOM 1222 C C . THR A 1 222 ? 12.542 100.871 -4.461 1.00 72.14 189 THR A C 1
ATOM 1223 O O . THR A 1 222 ? 11.942 101.486 -3.591 1.00 69.31 189 THR A O 1
ATOM 1227 N N . ALA A 1 223 ? 12.994 99.642 -4.270 1.00 70.77 190 ALA A N 1
ATOM 1228 C CA . ALA A 1 223 ? 12.911 98.992 -2.956 1.00 68.43 190 ALA A CA 1
ATOM 1229 C C . ALA A 1 223 ? 13.603 99.794 -1.838 1.00 68.08 190 ALA A C 1
ATOM 1230 O O . ALA A 1 223 ? 13.035 99.947 -0.765 1.00 66.77 190 ALA A O 1
ATOM 1232 N N . LYS A 1 224 ? 14.797 100.332 -2.093 1.00 70.38 191 LYS A N 1
ATOM 1233 C CA . LYS A 1 224 ? 15.488 101.157 -1.097 1.00 71.06 191 LYS A CA 1
ATOM 1234 C C . LYS A 1 224 ? 14.657 102.360 -0.679 1.00 69.74 191 LYS A C 1
ATOM 1235 O O . LYS A 1 224 ? 14.471 102.578 0.519 1.00 69.19 191 LYS A O 1
ATOM 1237 N N . ALA A 1 225 ? 14.126 103.094 -1.653 1.00 68.83 192 ALA A N 1
ATOM 1238 C CA . ALA A 1 225 ? 13.261 104.241 -1.378 1.00 66.82 192 ALA A CA 1
ATOM 1239 C C . ALA A 1 225 ? 11.999 103.858 -0.589 1.00 63.62 192 ALA A C 1
ATOM 1240 O O . ALA A 1 225 ? 11.580 104.605 0.278 1.00 62.76 192 ALA A O 1
ATOM 1242 N N . VAL A 1 226 ? 11.420 102.700 -0.876 1.00 61.89 193 VAL A N 1
ATOM 1243 C CA . VAL A 1 226 ? 10.270 102.226 -0.120 1.00 60.12 193 VAL A CA 1
ATOM 1244 C C . VAL A 1 226 ? 10.645 101.953 1.337 1.00 60.74 193 VAL A C 1
ATOM 1245 O O . VAL A 1 226 ? 9.897 102.274 2.238 1.00 58.94 193 VAL A O 1
ATOM 1249 N N . ILE A 1 227 ? 11.803 101.355 1.545 1.00 63.79 194 ILE A N 1
ATOM 1250 C CA . ILE A 1 227 ? 12.288 101.042 2.886 1.00 65.52 194 ILE A CA 1
ATOM 1251 C C . ILE A 1 227 ? 12.503 102.322 3.698 1.00 66.57 194 ILE A C 1
ATOM 1252 O O . ILE A 1 227 ? 12.023 102.408 4.831 1.00 65.72 194 ILE A O 1
ATOM 1257 N N . SER A 1 228 ? 13.153 103.325 3.101 1.00 68.24 195 SER A N 1
ATOM 1258 C CA . SER A 1 228 ? 13.259 104.659 3.718 1.00 69.51 195 SER A CA 1
ATOM 1259 C C . SER A 1 228 ? 11.942 105.193 4.271 1.00 65.51 195 SER A C 1
ATOM 1260 O O . SER A 1 228 ? 11.938 105.894 5.284 1.00 65.76 195 SER A O 1
ATOM 1263 N N . CYS A 1 229 ? 10.859 104.929 3.544 1.00 61.50 196 CYS A N 1
ATOM 1264 C CA . CYS A 1 229 ? 9.535 105.362 3.944 1.00 58.55 196 CYS A CA 1
ATOM 1265 C C . CYS A 1 229 ? 9.098 104.641 5.204 1.00 58.02 196 CYS A C 1
ATOM 1266 O O . CYS A 1 229 ? 8.504 105.268 6.061 1.00 57.50 196 CYS A O 1
ATOM 1269 N N . PHE A 1 230 ? 9.357 103.343 5.308 1.00 58.82 197 PHE A N 1
ATOM 1270 C CA . PHE A 1 230 ? 9.009 102.611 6.527 1.00 60.25 197 PHE A CA 1
ATOM 1271 C C . PHE A 1 230 ? 9.827 103.080 7.740 1.00 63.66 197 PHE A C 1
ATOM 1272 O O . PHE A 1 230 ? 9.273 103.294 8.810 1.00 64.58 197 PHE A O 1
ATOM 1280 N N . GLN A 1 231 ? 11.105 103.333 7.536 1.00 67.29 198 GLN A N 1
ATOM 1281 C CA . GLN A 1 231 ? 11.968 103.873 8.584 1.00 71.53 198 GLN A CA 1
ATOM 1282 C C . GLN A 1 231 ? 11.438 105.184 9.142 1.00 71.24 198 GLN A C 1
ATOM 1283 O O . GLN A 1 231 ? 11.321 105.355 10.340 1.00 72.87 198 GLN A O 1
ATOM 1289 N N . LYS A 1 232 ? 11.068 106.087 8.252 1.00 69.66 199 LYS A N 1
ATOM 1290 C CA . LYS A 1 232 ? 10.475 107.356 8.628 1.00 69.07 199 LYS A CA 1
ATOM 1291 C C . LYS A 1 232 ? 9.104 107.169 9.330 1.00 65.30 199 LYS A C 1
ATOM 1292 O O . LYS A 1 232 ? 8.666 108.010 10.122 1.00 64.93 199 LYS A O 1
ATOM 1298 N N . LEU A 1 233 ? 8.443 106.058 9.020 1.00 62.03 200 LEU A N 1
ATOM 1299 C CA . LEU A 1 233 ? 7.239 105.620 9.715 1.00 59.37 200 LEU A CA 1
ATOM 1300 C C . LEU A 1 233 ? 7.526 104.953 11.069 1.00 61.13 200 LEU A C 1
ATOM 1301 O O . LEU A 1 233 ? 6.605 104.461 11.723 1.00 58.41 200 LEU A O 1
ATOM 1306 N N . GLY A 1 234 ? 8.796 104.921 11.474 1.00 65.24 201 GLY A N 1
ATOM 1307 C CA . GLY A 1 234 ? 9.192 104.516 12.826 1.00 68.98 201 GLY A CA 1
ATOM 1308 C C . GLY A 1 234 ? 9.703 103.091 12.937 1.00 70.97 201 GLY A C 1
ATOM 1309 O O . GLY A 1 234 ? 9.964 102.628 14.015 1.00 74.20 201 GLY A O 1
ATOM 1310 N N . VAL A 1 235 ? 9.892 102.411 11.819 1.00 70.56 202 VAL A N 1
ATOM 1311 C CA . VAL A 1 235 ? 10.373 101.038 11.816 1.00 72.50 202 VAL A CA 1
ATOM 1312 C C . VAL A 1 235 ? 11.908 101.034 11.975 1.00 77.58 202 VAL A C 1
ATOM 1313 O O . VAL A 1 235 ? 12.591 101.902 11.427 1.00 78.52 202 VAL A O 1
ATOM 1317 N N . SER A 1 236 ? 12.444 100.063 12.717 1.00 81.93 203 SER A N 1
ATOM 1318 C CA . SER A 1 236 ? 13.906 99.859 12.803 1.00 88.40 203 SER A CA 1
ATOM 1319 C C . SER A 1 236 ? 14.283 98.780 11.789 1.00 89.14 203 SER A C 1
ATOM 1320 O O . SER A 1 236 ? 13.755 97.666 11.831 1.00 87.72 203 SER A O 1
ATOM 1322 N N . TYR A 1 237 ? 15.170 99.142 10.860 1.00 91.88 204 TYR A N 1
ATOM 1323 C CA . TYR A 1 237 ? 15.550 98.276 9.737 1.00 92.41 204 TYR A CA 1
ATOM 1324 C C . TYR A 1 237 ? 16.876 98.750 9.139 1.00 95.99 204 TYR A C 1
ATOM 1325 O O . TYR A 1 237 ? 17.092 99.961 9.034 1.00 96.80 204 TYR A O 1
ATOM 1334 N N . ILE A 1 242 ? 17.643 92.952 3.818 1.00 91.91 209 ILE A N 1
ATOM 1335 C CA . ILE A 1 242 ? 16.815 92.537 2.664 1.00 88.90 209 ILE A CA 1
ATOM 1336 C C . ILE A 1 242 ? 17.128 91.113 2.270 1.00 90.55 209 ILE A C 1
ATOM 1337 O O . ILE A 1 242 ? 18.282 90.791 2.072 1.00 96.81 209 ILE A O 1
ATOM 1342 N N . GLN A 1 243 ? 16.107 90.285 2.093 1.00 88.17 210 GLN A N 1
ATOM 1343 C CA . GLN A 1 243 ? 16.292 88.907 1.632 1.00 90.20 210 GLN A CA 1
ATOM 1344 C C . GLN A 1 243 ? 16.134 88.877 0.121 1.00 88.80 210 GLN A C 1
ATOM 1345 O O . GLN A 1 243 ? 15.028 89.080 -0.392 1.00 84.82 210 GLN A O 1
ATOM 1351 N N . LEU A 1 244 ? 17.252 88.665 -0.586 1.00 91.42 211 LEU A N 1
ATOM 1352 C CA . LEU A 1 244 ? 17.236 88.394 -2.012 1.00 90.29 211 LEU A CA 1
ATOM 1353 C C . LEU A 1 244 ? 16.835 86.929 -2.172 1.00 91.29 211 LEU A C 1
ATOM 1354 O O . LEU A 1 244 ? 17.539 86.041 -1.699 1.00 95.32 211 LEU A O 1
ATOM 1356 N N . ILE A 1 245 ? 15.708 86.683 -2.841 1.00 88.84 212 ILE A N 1
ATOM 1357 C CA . ILE A 1 245 ? 15.071 85.359 -2.869 1.00 89.75 212 ILE A CA 1
ATOM 1358 C C . ILE A 1 245 ? 15.274 84.622 -4.193 1.00 91.39 212 ILE A C 1
ATOM 1359 O O . ILE A 1 245 ? 15.305 85.226 -5.270 1.00 90.19 212 ILE A O 1
ATOM 1361 N N . ARG A 1 246 ? 15.402 83.304 -4.095 1.00 95.45 213 ARG A N 1
ATOM 1362 C CA . ARG A 1 246 ? 15.672 82.436 -5.241 1.00 98.56 213 ARG A CA 1
ATOM 1363 C C . ARG A 1 246 ? 14.469 81.573 -5.658 1.00 98.15 213 ARG A C 1
ATOM 1364 O O . ARG A 1 246 ? 14.158 81.507 -6.852 1.00 98.76 213 ARG A O 1
ATOM 1366 N N . ASP A 1 247 ? 13.802 80.928 -4.696 1.00 98.10 214 ASP A N 1
ATOM 1367 C CA . ASP A 1 247 ? 12.729 79.962 -4.994 1.00 97.91 214 ASP A CA 1
ATOM 1368 C C . ASP A 1 247 ? 11.484 80.666 -5.603 1.00 93.71 214 ASP A C 1
ATOM 1369 O O . ASP A 1 247 ? 11.236 81.860 -5.336 1.00 90.49 214 ASP A O 1
ATOM 1371 N N . PRO A 1 248 ? 10.683 79.932 -6.412 1.00 93.93 215 PRO A N 1
ATOM 1372 C CA . PRO A 1 248 ? 9.420 80.488 -6.951 1.00 90.96 215 PRO A CA 1
ATOM 1373 C C . PRO A 1 248 ? 8.294 80.686 -5.914 1.00 89.52 215 PRO A C 1
ATOM 1374 O O . PRO A 1 248 ? 7.250 81.240 -6.257 1.00 86.49 215 PRO A O 1
ATOM 1378 N N . LYS A 1 249 ? 8.482 80.194 -4.684 1.00 91.17 216 LYS A N 1
ATOM 1379 C CA . LYS A 1 249 ? 7.572 80.473 -3.570 1.00 90.25 216 LYS A CA 1
ATOM 1380 C C . LYS A 1 249 ? 8.351 80.826 -2.303 1.00 89.81 216 LYS A C 1
ATOM 1381 O O . LYS A 1 249 ? 9.464 80.330 -2.101 1.00 93.61 216 LYS A O 1
ATOM 1387 N N . GLN A 1 250 ? 7.797 81.714 -1.483 1.00 85.59 217 GLN A N 1
ATOM 1388 C CA . GLN A 1 250 ? 8.398 82.016 -0.188 1.00 85.81 217 GLN A CA 1
ATOM 1389 C C . GLN A 1 250 ? 7.356 82.274 0.908 1.00 84.32 217 GLN A C 1
ATOM 1390 O O . GLN A 1 250 ? 6.281 82.794 0.640 1.00 81.58 217 GLN A O 1
ATOM 1392 N N . GLN A 1 251 ? 7.704 81.869 2.130 1.00 86.55 218 GLN A N 1
ATOM 1393 C CA . GLN A 1 251 ? 6.800 81.837 3.273 1.00 86.61 218 GLN A CA 1
ATOM 1394 C C . GLN A 1 251 ? 7.011 83.039 4.187 1.00 84.23 218 GLN A C 1
ATOM 1395 O O . GLN A 1 251 ? 8.140 83.493 4.387 1.00 84.48 218 GLN A O 1
ATOM 1397 N N . ILE A 1 252 ? 5.915 83.554 4.731 1.00 82.07 219 ILE A N 1
ATOM 1398 C CA . ILE A 1 252 ? 5.970 84.498 5.857 1.00 81.10 219 ILE A CA 1
ATOM 1399 C C . ILE A 1 252 ? 5.012 84.050 6.947 1.00 82.00 219 ILE A C 1
ATOM 1400 O O . ILE A 1 252 ? 4.171 83.179 6.707 1.00 82.89 219 ILE A O 1
ATOM 1405 N N . GLU A 1 253 ? 5.129 84.670 8.124 1.00 81.72 220 GLU A N 1
ATOM 1406 C CA . GLU A 1 253 ? 4.297 84.321 9.303 1.00 83.23 220 GLU A CA 1
ATOM 1407 C C . GLU A 1 253 ? 3.205 85.399 9.495 1.00 79.14 220 GLU A C 1
ATOM 1408 O O . GLU A 1 253 ? 3.512 86.540 9.840 1.00 76.04 220 GLU A O 1
ATOM 1410 N N . VAL A 1 254 ? 1.949 85.033 9.215 1.00 78.55 221 VAL A N 1
ATOM 1411 C CA . VAL A 1 254 ? 0.796 85.927 9.395 1.00 76.15 221 VAL A CA 1
ATOM 1412 C C . VAL A 1 254 ? -0.021 85.500 10.637 1.00 79.52 221 VAL A C 1
ATOM 1413 O O . VAL A 1 254 ? -0.823 84.565 10.569 1.00 81.73 221 VAL A O 1
ATOM 1417 N N . VAL A 1 255 ? 0.191 86.205 11.749 1.00 79.84 222 VAL A N 1
ATOM 1418 C CA . VAL A 1 255 ? -0.474 85.918 13.023 1.00 83.71 222 VAL A CA 1
ATOM 1419 C C . VAL A 1 255 ? -0.202 84.472 13.441 1.00 88.54 222 VAL A C 1
ATOM 1420 O O . VAL A 1 255 ? -1.121 83.709 13.697 1.00 91.32 222 VAL A O 1
ATOM 1424 N N . GLY A 1 256 ? 1.077 84.106 13.454 1.00 90.12 223 GLY A N 1
ATOM 1425 C CA . GLY A 1 256 ? 1.502 82.751 13.816 1.00 94.90 223 GLY A CA 1
ATOM 1426 C C . GLY A 1 256 ? 1.106 81.636 12.850 1.00 95.98 223 GLY A C 1
ATOM 1427 O O . GLY A 1 256 ? 1.058 80.472 13.254 1.00 100.52 223 GLY A O 1
ATOM 1428 N N . VAL A 1 257 ? 0.815 81.984 11.592 1.00 91.58 224 VAL A N 1
ATOM 1429 C CA . VAL A 1 257 ? 0.365 81.020 10.572 1.00 92.42 224 VAL A CA 1
ATOM 1430 C C . VAL A 1 257 ? 1.171 81.228 9.272 1.00 89.47 224 VAL A C 1
ATOM 1431 O O . VAL A 1 257 ? 1.196 82.346 8.735 1.00 84.79 224 VAL A O 1
ATOM 1435 N N . PRO A 1 258 ? 1.826 80.160 8.764 1.00 91.85 225 PRO A N 1
ATOM 1436 C CA . PRO A 1 258 ? 2.529 80.222 7.469 1.00 89.59 225 PRO A CA 1
ATOM 1437 C C . PRO A 1 258 ? 1.663 80.667 6.273 1.00 86.06 225 PRO A C 1
ATOM 1438 O O . PRO A 1 258 ? 0.526 80.210 6.130 1.00 87.24 225 PRO A O 1
ATOM 1442 N N . GLU A 1 259 ? 2.198 81.571 5.450 1.00 81.85 226 GLU A N 1
ATOM 1443 C CA . GLU A 1 259 ? 1.535 82.033 4.220 1.00 78.89 226 GLU A CA 1
ATOM 1444 C C . GLU A 1 259 ? 2.521 81.930 3.045 1.00 78.12 226 GLU A C 1
ATOM 1445 O O . GLU A 1 259 ? 3.571 82.565 3.080 1.00 76.10 226 GLU A O 1
ATOM 1451 N N . GLU A 1 260 ? 2.183 81.121 2.031 1.00 79.68 227 GLU A N 1
ATOM 1452 C CA . GLU A 1 260 ? 3.042 80.915 0.851 1.00 79.58 227 GLU A CA 1
ATOM 1453 C C . GLU A 1 260 ? 2.767 82.016 -0.170 1.00 76.31 227 GLU A C 1
ATOM 1454 O O . GLU A 1 260 ? 1.609 82.292 -0.494 1.00 76.03 227 GLU A O 1
ATOM 1456 N N . HIS A 1 261 ? 3.829 82.656 -0.652 1.00 74.37 228 HIS A N 1
ATOM 1457 C CA . HIS A 1 261 ? 3.728 83.718 -1.645 1.00 71.62 228 HIS A CA 1
ATOM 1458 C C . HIS A 1 261 ? 4.438 83.363 -2.954 1.00 72.47 228 HIS A C 1
ATOM 1459 O O . HIS A 1 261 ? 5.538 82.818 -2.938 1.00 73.41 228 HIS A O 1
ATOM 1466 N N . VAL A 1 262 ? 3.773 83.693 -4.065 1.00 71.26 229 VAL A N 1
ATOM 1467 C CA . VAL A 1 262 ? 4.270 83.470 -5.405 1.00 71.69 229 VAL A CA 1
ATOM 1468 C C . VAL A 1 262 ? 5.364 84.506 -5.613 1.00 69.90 229 VAL A C 1
ATOM 1469 O O . VAL A 1 262 ? 5.094 85.695 -5.711 1.00 66.75 229 VAL A O 1
ATOM 1473 N N . SER A 1 263 ? 6.600 84.030 -5.670 1.00 72.03 230 SER A N 1
ATOM 1474 C CA . SER A 1 263 ? 7.762 84.888 -5.733 1.00 71.50 230 SER A CA 1
ATOM 1475 C C . SER A 1 263 ? 8.563 84.727 -7.036 1.00 72.94 230 SER A C 1
ATOM 1476 O O . SER A 1 263 ? 9.748 85.066 -7.077 1.00 73.77 230 SER A O 1
ATOM 1479 N N . GLY A 1 264 ? 7.911 84.214 -8.087 1.00 73.77 231 GLY A N 1
ATOM 1480 C CA . GLY A 1 264 ? 8.504 84.134 -9.418 1.00 75.26 231 GLY A CA 1
ATOM 1481 C C . GLY A 1 264 ? 8.476 85.477 -10.133 1.00 73.16 231 GLY A C 1
ATOM 1482 O O . GLY A 1 264 ? 7.819 86.440 -9.680 1.00 70.82 231 GLY A O 1
ATOM 1483 N N . HIS A 1 265 ? 9.218 85.527 -11.236 1.00 73.93 232 HIS A N 1
ATOM 1484 C CA . HIS A 1 265 ? 9.398 86.726 -12.064 1.00 73.10 232 HIS A CA 1
ATOM 1485 C C . HIS A 1 265 ? 10.005 87.859 -11.229 1.00 70.52 232 HIS A C 1
ATOM 1486 O O . HIS A 1 265 ? 10.897 87.575 -10.423 1.00 70.61 232 HIS A O 1
ATOM 1493 N N . ALA A 1 266 ? 9.570 89.109 -11.413 1.00 68.02 233 ALA A N 1
ATOM 1494 C CA . ALA A 1 266 ? 10.031 90.215 -10.563 1.00 66.72 233 ALA A CA 1
ATOM 1495 C C . ALA A 1 266 ? 9.032 90.391 -9.435 1.00 64.38 233 ALA A C 1
ATOM 1496 O O . ALA A 1 266 ? 7.897 90.777 -9.696 1.00 62.41 233 ALA A O 1
ATOM 1498 N N . PHE A 1 267 ? 9.456 90.070 -8.205 1.00 64.40 234 PHE A N 1
ATOM 1499 C CA . PHE A 1 267 ? 8.584 90.064 -7.026 1.00 63.36 234 PHE A CA 1
ATOM 1500 C C . PHE A 1 267 ? 9.159 90.961 -5.935 1.00 62.26 234 PHE A C 1
ATOM 1501 O O . PHE A 1 267 ? 10.371 90.980 -5.728 1.00 63.47 234 PHE A O 1
ATOM 1509 N N . HIS A 1 268 ? 8.283 91.728 -5.290 1.00 59.77 235 HIS A N 1
ATOM 1510 C CA . HIS A 1 268 ? 8.622 92.504 -4.085 1.00 59.35 235 HIS A CA 1
ATOM 1511 C C . HIS A 1 268 ? 7.575 92.232 -3.021 1.00 57.52 235 HIS A C 1
ATOM 1512 O O . HIS A 1 268 ? 6.382 92.301 -3.311 1.00 54.90 235 HIS A O 1
ATOM 1519 N N . LEU A 1 269 ? 8.009 91.924 -1.800 1.00 58.34 236 LEU A N 1
ATOM 1520 C CA . LEU A 1 269 ? 7.080 91.815 -0.669 1.00 57.48 236 LEU A CA 1
ATOM 1521 C C . LEU A 1 269 ? 7.604 92.636 0.487 1.00 57.95 236 LEU A C 1
ATOM 1522 O O . LEU A 1 269 ? 8.724 92.430 0.919 1.00 59.80 236 LEU A O 1
ATOM 1527 N N . TYR A 1 270 ? 6.775 93.553 0.991 1.00 57.19 237 TYR A N 1
ATOM 1528 C CA . TYR A 1 270 ? 7.056 94.311 2.216 1.00 57.93 237 TYR A CA 1
ATOM 1529 C C . TYR A 1 270 ? 6.040 93.891 3.293 1.00 58.67 237 TYR A C 1
ATOM 1530 O O . TYR A 1 270 ? 4.841 94.141 3.144 1.00 57.50 237 TYR A O 1
ATOM 1539 N N . HIS A 1 271 ? 6.515 93.263 4.373 1.00 62.08 238 HIS A N 1
ATOM 1540 C CA . HIS A 1 271 ? 5.648 92.706 5.422 1.00 62.65 238 HIS A CA 1
ATOM 1541 C C . HIS A 1 271 ? 5.949 93.411 6.725 1.00 64.07 238 HIS A C 1
ATOM 1542 O O . HIS A 1 271 ? 7.090 93.390 7.180 1.00 65.56 238 HIS A O 1
ATOM 1549 N N . LEU A 1 272 ? 4.919 94.029 7.321 1.00 53.59 239 LEU A N 1
ATOM 1550 C CA . LEU A 1 272 ? 5.010 94.677 8.641 1.00 54.68 239 LEU A CA 1
ATOM 1551 C C . LEU A 1 272 ? 4.254 93.884 9.689 1.00 55.33 239 LEU A C 1
ATOM 1552 O O . LEU A 1 272 ? 3.146 93.435 9.439 1.00 55.86 239 LEU A O 1
ATOM 1557 N N . THR A 1 273 ? 4.848 93.752 10.879 1.00 56.87 240 THR A N 1
ATOM 1558 C CA . THR A 1 273 ? 4.249 93.019 12.010 1.00 57.48 240 THR A CA 1
ATOM 1559 C C . THR A 1 273 ? 4.296 93.900 13.266 1.00 58.26 240 THR A C 1
ATOM 1560 O O . THR A 1 273 ? 5.322 94.507 13.553 1.00 58.70 240 THR A O 1
ATOM 1564 N N . SER A 1 274 ? 3.185 93.990 14.000 1.00 58.54 241 SER A N 1
ATOM 1565 C CA . SER A 1 274 ? 3.180 94.721 15.287 1.00 60.51 241 SER A CA 1
ATOM 1566 C C . SER A 1 274 ? 4.026 93.997 16.343 1.00 62.85 241 SER A C 1
ATOM 1567 O O . SER A 1 274 ? 4.241 92.796 16.217 1.00 64.09 241 SER A O 1
ATOM 1570 N N . PRO A 1 275 ? 4.535 94.725 17.358 1.00 64.42 242 PRO A N 1
ATOM 1571 C CA . PRO A 1 275 ? 5.295 94.128 18.455 1.00 67.70 242 PRO A CA 1
ATOM 1572 C C . PRO A 1 275 ? 4.632 92.887 19.055 1.00 69.09 242 PRO A C 1
ATOM 1573 O O . PRO A 1 275 ? 5.305 91.879 19.224 1.00 71.10 242 PRO A O 1
ATOM 1577 N N . ASP A 1 276 ? 3.323 92.948 19.311 1.00 68.05 243 ASP A N 1
ATOM 1578 C CA . ASP A 1 276 ? 2.586 91.814 19.891 1.00 68.33 243 ASP A CA 1
ATOM 1579 C C . ASP A 1 276 ? 2.162 90.744 18.875 1.00 67.06 243 ASP A C 1
ATOM 1580 O O . ASP A 1 276 ? 1.402 89.838 19.230 1.00 67.48 243 ASP A O 1
ATOM 1585 N N . LYS A 1 277 ? 2.614 90.875 17.617 1.00 64.36 244 LYS A N 1
ATOM 1586 C CA . LYS A 1 277 ? 2.345 89.929 16.529 1.00 63.42 244 LYS A CA 1
ATOM 1587 C C . LYS A 1 277 ? 0.839 89.774 16.153 1.00 62.74 244 LYS A C 1
ATOM 1588 O O . LYS A 1 277 ? 0.504 88.933 15.309 1.00 63.02 244 LYS A O 1
ATOM 1590 N N . THR A 1 278 ? -0.056 90.616 16.689 1.00 62.27 245 THR A N 1
ATOM 1591 C CA . THR A 1 278 ? -1.487 90.521 16.359 1.00 61.67 245 THR A CA 1
ATOM 1592 C C . THR A 1 278 ? -1.903 91.284 15.088 1.00 59.24 245 THR A C 1
ATOM 1593 O O . THR A 1 278 ? -3.053 91.158 14.651 1.00 58.20 245 THR A O 1
ATOM 1597 N N . VAL A 1 279 ? -0.996 92.088 14.534 1.00 57.86 246 VAL A N 1
ATOM 1598 C CA . VAL A 1 279 ? -1.256 92.887 13.322 1.00 57.29 246 VAL A CA 1
ATOM 1599 C C . VAL A 1 279 ? -0.203 92.596 12.258 1.00 56.38 246 VAL A C 1
ATOM 1600 O O . VAL A 1 279 ? 0.994 92.699 12.534 1.00 55.78 246 VAL A O 1
ATOM 1604 N N . SER A 1 280 ? -0.668 92.242 11.055 1.00 56.00 247 SER A N 1
ATOM 1605 C CA . SER A 1 280 ? 0.173 92.031 9.877 1.00 54.59 247 SER A CA 1
ATOM 1606 C C . SER A 1 280 ? -0.323 92.928 8.737 1.00 53.86 247 SER A C 1
ATOM 1607 O O . SER A 1 280 ? -1.536 93.023 8.507 1.00 54.13 247 SER A O 1
ATOM 1610 N N . PHE A 1 281 ? 0.605 93.582 8.041 1.00 51.75 248 PHE A N 1
ATOM 1611 C CA . PHE A 1 281 ? 0.315 94.351 6.819 1.00 51.10 248 PHE A CA 1
ATOM 1612 C C . PHE A 1 281 ? 1.224 93.804 5.713 1.00 51.14 248 PHE A C 1
ATOM 1613 O O . PHE A 1 281 ? 2.401 93.558 5.961 1.00 50.06 248 PHE A O 1
ATOM 1621 N N . GLU A 1 282 ? 0.690 93.641 4.505 1.00 50.53 249 GLU A N 1
ATOM 1622 C CA . GLU A 1 282 ? 1.499 93.271 3.350 1.00 51.11 249 GLU A CA 1
ATOM 1623 C C . GLU A 1 282 ? 1.284 94.208 2.167 1.00 48.89 249 GLU A C 1
ATOM 1624 O O . GLU A 1 282 ? 0.160 94.635 1.890 1.00 47.82 249 GLU A O 1
ATOM 1630 N N . PHE A 1 283 ? 2.381 94.533 1.497 1.00 48.80 250 PHE A N 1
ATOM 1631 C CA . PHE A 1 283 ? 2.380 95.255 0.219 1.00 47.98 250 PHE A CA 1
ATOM 1632 C C . PHE A 1 283 ? 3.233 94.420 -0.730 1.00 49.00 250 PHE A C 1
ATOM 1633 O O . PHE A 1 283 ? 4.407 94.181 -0.474 1.00 47.73 250 PHE A O 1
ATOM 1641 N N . GLN A 1 284 ? 2.634 93.953 -1.813 1.00 50.20 251 GLN A N 1
ATOM 1642 C CA . GLN A 1 284 ? 3.319 93.093 -2.737 1.00 51.56 251 GLN A CA 1
ATOM 1643 C C . GLN A 1 284 ? 3.052 93.501 -4.194 1.00 51.90 251 GLN A C 1
ATOM 1644 O O . GLN A 1 284 ? 1.952 93.930 -4.539 1.00 50.02 251 GLN A O 1
ATOM 1650 N N . HIS A 1 285 ? 4.075 93.347 -5.038 1.00 53.18 252 HIS A N 1
ATOM 1651 C CA . HIS A 1 285 ? 3.866 93.354 -6.473 1.00 54.16 252 HIS A CA 1
ATOM 1652 C C . HIS A 1 285 ? 4.693 92.332 -7.218 1.00 54.26 252 HIS A C 1
ATOM 1653 O O . HIS A 1 285 ? 5.819 92.017 -6.836 1.00 52.01 252 HIS A O 1
ATOM 1660 N N . ASN A 1 286 ? 4.072 91.822 -8.283 1.00 55.31 253 ASN A N 1
ATOM 1661 C CA . ASN A 1 286 ? 4.658 90.871 -9.192 1.00 57.44 253 ASN A CA 1
ATOM 1662 C C . ASN A 1 286 ? 4.568 91.430 -10.622 1.00 57.80 253 ASN A C 1
ATOM 1663 O O . ASN A 1 286 ? 3.500 91.896 -11.053 1.00 56.55 253 ASN A O 1
ATOM 1668 N N . VAL A 1 287 ? 5.690 91.390 -11.338 1.00 57.03 254 VAL A N 1
ATOM 1669 C CA . VAL A 1 287 ? 5.750 91.855 -12.730 1.00 57.80 254 VAL A CA 1
ATOM 1670 C C . VAL A 1 287 ? 6.357 90.770 -13.592 1.00 60.02 254 VAL A C 1
ATOM 1671 O O . VAL A 1 287 ? 7.453 90.305 -13.309 1.00 59.87 254 VAL A O 1
ATOM 1675 N N . CYS A 1 288 ? 5.643 90.390 -14.641 1.00 63.57 255 CYS A N 1
ATOM 1676 C CA . CYS A 1 288 ? 6.147 89.453 -15.663 1.00 67.88 255 CYS A CA 1
ATOM 1677 C C . CYS A 1 288 ? 6.434 90.189 -16.962 1.00 67.37 255 CYS A C 1
ATOM 1678 O O . CYS A 1 288 ? 5.598 90.962 -17.433 1.00 67.82 255 CYS A O 1
ATOM 1681 N N . GLY A 1 289 ? 7.619 89.973 -17.535 1.00 68.10 256 GLY A N 1
ATOM 1682 C CA . GLY A 1 289 ? 8.014 90.668 -18.753 1.00 66.93 256 GLY A CA 1
ATOM 1683 C C . GLY A 1 289 ? 8.180 92.174 -18.568 1.00 63.15 256 GLY A C 1
ATOM 1684 O O . GLY A 1 289 ? 8.464 92.654 -17.464 1.00 61.18 256 GLY A O 1
ATOM 1685 N N . ARG A 1 290 ? 8.007 92.913 -19.657 1.00 62.98 257 ARG A N 1
ATOM 1686 C CA . ARG A 1 290 ? 8.339 94.334 -19.713 1.00 60.07 257 ARG A CA 1
ATOM 1687 C C . ARG A 1 290 ? 7.216 95.276 -20.121 1.00 58.20 257 ARG A C 1
ATOM 1688 O O . ARG A 1 290 ? 7.420 96.475 -20.220 1.00 56.43 257 ARG A O 1
ATOM 1696 N N . SER A 1 291 ? 6.032 94.728 -20.317 1.00 60.17 258 SER A N 1
ATOM 1697 C CA . SER A 1 291 ? 4.811 95.461 -20.603 1.00 60.33 258 SER A CA 1
ATOM 1698 C C . SER A 1 291 ? 4.576 96.714 -19.733 1.00 56.87 258 SER A C 1
ATOM 1699 O O . SER A 1 291 ? 4.320 97.805 -20.241 1.00 56.54 258 SER A O 1
ATOM 1702 N N . ILE A 1 292 ? 4.687 96.574 -18.418 1.00 53.67 259 ILE A N 1
ATOM 1703 C CA . ILE A 1 292 ? 4.489 97.728 -17.516 1.00 50.51 259 ILE A CA 1
ATOM 1704 C C . ILE A 1 292 ? 5.428 98.905 -17.841 1.00 48.28 259 ILE A C 1
ATOM 1705 O O . ILE A 1 292 ? 5.017 100.072 -17.814 1.00 46.52 259 ILE A O 1
ATOM 1710 N N . TYR A 1 293 ? 6.680 98.582 -18.159 1.00 48.53 260 TYR A N 1
ATOM 1711 C CA . TYR A 1 293 ? 7.704 99.596 -18.456 1.00 47.09 260 TYR A CA 1
ATOM 1712 C C . TYR A 1 293 ? 7.462 100.215 -19.829 1.00 46.46 260 TYR A C 1
ATOM 1713 O O . TYR A 1 293 ? 7.592 101.437 -20.000 1.00 45.05 260 TYR A O 1
ATOM 1722 N N . ALA A 1 294 ? 7.072 99.372 -20.781 1.00 46.72 261 ALA A N 1
ATOM 1723 C CA . ALA A 1 294 ? 6.711 99.834 -22.139 1.00 47.79 261 ALA A CA 1
ATOM 1724 C C . ALA A 1 294 ? 5.499 100.762 -22.104 1.00 47.48 261 ALA A C 1
ATOM 1725 O O . ALA A 1 294 ? 5.523 101.864 -22.686 1.00 45.91 261 ALA A O 1
ATOM 1727 N N . GLU A 1 295 ? 4.460 100.337 -21.384 1.00 47.98 262 GLU A N 1
ATOM 1728 C CA . GLU A 1 295 ? 3.237 101.124 -21.276 1.00 48.59 262 GLU A CA 1
ATOM 1729 C C . GLU A 1 295 ? 3.479 102.464 -20.588 1.00 45.46 262 GLU A C 1
ATOM 1730 O O . GLU A 1 295 ? 2.920 103.487 -21.004 1.00 46.06 262 GLU A O 1
ATOM 1736 N N . GLY A 1 296 ? 4.329 102.477 -19.575 1.00 42.71 263 GLY A N 1
ATOM 1737 C CA . GLY A 1 296 ? 4.688 103.721 -18.924 1.00 41.63 263 GLY A CA 1
ATOM 1738 C C . GLY A 1 296 ? 5.545 104.624 -19.797 1.00 41.63 263 GLY A C 1
ATOM 1739 O O . GLY A 1 296 ? 5.406 105.850 -19.772 1.00 41.63 263 GLY A O 1
ATOM 1740 N N . THR A 1 297 ? 6.487 104.025 -20.521 1.00 42.91 264 THR A N 1
ATOM 1741 C CA . THR A 1 297 ? 7.286 104.767 -21.510 1.00 43.43 264 THR A CA 1
ATOM 1742 C C . THR A 1 297 ? 6.361 105.447 -22.536 1.00 43.96 264 THR A C 1
ATOM 1743 O O . THR A 1 297 ? 6.513 106.644 -22.818 1.00 42.11 264 THR A O 1
ATOM 1747 N N . VAL A 1 298 ? 5.389 104.696 -23.056 1.00 45.59 265 VAL A N 1
ATOM 1748 C CA . VAL A 1 298 ? 4.407 105.262 -24.006 1.00 47.64 265 VAL A CA 1
ATOM 1749 C C . VAL A 1 298 ? 3.628 106.416 -23.339 1.00 48.40 265 VAL A C 1
ATOM 1750 O O . VAL A 1 298 ? 3.471 107.492 -23.944 1.00 50.09 265 VAL A O 1
ATOM 1754 N N . ASP A 1 299 ? 3.200 106.221 -22.085 1.00 47.01 266 ASP A N 1
ATOM 1755 C CA . ASP A 1 299 ? 2.530 107.293 -21.364 1.00 46.38 266 ASP A CA 1
ATOM 1756 C C . ASP A 1 299 ? 3.436 108.524 -21.286 1.00 44.76 266 ASP A C 1
ATOM 1757 O O . ASP A 1 299 ? 2.962 109.640 -21.416 1.00 45.89 266 ASP A O 1
ATOM 1762 N N . ALA A 1 300 ? 4.734 108.350 -21.058 1.00 42.82 267 ALA A N 1
ATOM 1763 C CA . ALA A 1 300 ? 5.625 109.518 -21.009 1.00 41.50 267 ALA A CA 1
ATOM 1764 C C . ALA A 1 300 ? 5.739 110.229 -22.376 1.00 42.90 267 ALA A C 1
ATOM 1765 O O . ALA A 1 300 ? 5.891 111.447 -22.447 1.00 43.57 267 ALA A O 1
ATOM 1767 N N . VAL A 1 301 ? 5.670 109.459 -23.453 1.00 43.58 268 VAL A N 1
ATOM 1768 C CA . VAL A 1 301 ? 5.725 110.022 -24.811 1.00 44.52 268 VAL A CA 1
ATOM 1769 C C . VAL A 1 301 ? 4.490 110.881 -25.041 1.00 45.52 268 VAL A C 1
ATOM 1770 O O . VAL A 1 301 ? 4.600 112.034 -25.462 1.00 44.54 268 VAL A O 1
ATOM 1774 N N . LEU A 1 302 ? 3.328 110.328 -24.701 1.00 46.92 269 LEU A N 1
ATOM 1775 C CA . LEU A 1 302 ? 2.081 111.063 -24.873 1.00 48.95 269 LEU A CA 1
ATOM 1776 C C . LEU A 1 302 ? 2.058 112.310 -24.005 1.00 48.03 269 LEU A C 1
ATOM 1777 O O . LEU A 1 302 ? 1.644 113.374 -24.445 1.00 49.27 269 LEU A O 1
ATOM 1782 N N . PHE A 1 303 ? 2.572 112.188 -22.790 1.00 46.35 270 PHE A N 1
ATOM 1783 C CA . PHE A 1 303 ? 2.685 113.339 -21.903 1.00 45.58 270 PHE A CA 1
ATOM 1784 C C . PHE A 1 303 ? 3.570 114.425 -22.499 1.00 44.44 270 PHE A C 1
ATOM 1785 O O . PHE A 1 303 ? 3.206 115.591 -22.510 1.00 45.54 270 PHE A O 1
ATOM 1793 N N . LEU A 1 304 ? 4.747 114.025 -22.943 1.00 42.64 271 LEU A N 1
ATOM 1794 C CA . LEU A 1 304 ? 5.697 114.972 -23.506 1.00 43.56 271 LEU A CA 1
ATOM 1795 C C . LEU A 1 304 ? 5.143 115.649 -24.805 1.00 45.46 271 LEU A C 1
ATOM 1796 O O . LEU A 1 304 ? 5.285 116.870 -24.981 1.00 45.84 271 LEU A O 1
ATOM 1801 N N . ALA A 1 305 ? 4.421 114.893 -25.623 1.00 46.05 272 ALA A N 1
ATOM 1802 C CA . ALA A 1 305 ? 3.779 115.485 -26.807 1.00 49.54 272 ALA A CA 1
ATOM 1803 C C . ALA A 1 305 ? 2.796 116.592 -26.435 1.00 52.00 272 ALA A C 1
ATOM 1804 O O . ALA A 1 305 ? 2.780 117.663 -27.064 1.00 52.29 272 ALA A O 1
ATOM 1806 N N . LYS A 1 306 ? 2.009 116.364 -25.371 1.00 53.20 273 LYS A N 1
ATOM 1807 C CA . LYS A 1 306 ? 1.080 117.398 -24.886 1.00 56.02 273 LYS A CA 1
ATOM 1808 C C . LYS A 1 306 ? 1.827 118.652 -24.461 1.00 55.84 273 LYS A C 1
ATOM 1809 O O . LYS A 1 306 ? 1.405 119.750 -24.772 1.00 57.68 273 LYS A O 1
ATOM 1815 N N . LYS A 1 307 ? 2.951 118.478 -23.776 1.00 54.24 274 LYS A N 1
ATOM 1816 C CA . LYS A 1 307 ? 3.753 119.615 -23.322 1.00 55.96 274 LYS A CA 1
ATOM 1817 C C . LYS A 1 307 ? 4.415 120.418 -24.447 1.00 57.23 274 LYS A C 1
ATOM 1818 O O . LYS A 1 307 ? 4.477 121.649 -24.383 1.00 57.71 274 LYS A O 1
ATOM 1824 N N . ILE A 1 308 ? 4.926 119.715 -25.448 1.00 57.46 275 ILE A N 1
ATOM 1825 C CA . ILE A 1 308 ? 5.505 120.358 -26.624 1.00 59.86 275 ILE A CA 1
ATOM 1826 C C . ILE A 1 308 ? 4.419 121.151 -27.354 1.00 64.20 275 ILE A C 1
ATOM 1827 O O . ILE A 1 308 ? 4.589 122.341 -27.585 1.00 66.52 275 ILE A O 1
ATOM 1832 N N . ARG A 1 309 ? 3.319 120.489 -27.690 1.00 67.59 276 ARG A N 1
ATOM 1833 C CA . ARG A 1 309 ? 2.169 121.129 -28.365 1.00 73.41 276 ARG A CA 1
ATOM 1834 C C . ARG A 1 309 ? 1.683 122.383 -27.651 1.00 75.21 276 ARG A C 1
ATOM 1835 O O . ARG A 1 309 ? 1.297 123.345 -28.301 1.00 76.65 276 ARG A O 1
ATOM 1843 N N . SER A 1 310 ? 1.697 122.352 -26.314 1.00 73.57 277 SER A N 1
ATOM 1844 C CA . SER A 1 310 ? 1.283 123.492 -25.487 1.00 75.83 277 SER A CA 1
ATOM 1845 C C . SER A 1 310 ? 2.367 124.525 -25.269 1.00 74.39 277 SER A C 1
ATOM 1846 O O . SER A 1 310 ? 2.118 125.520 -24.612 1.00 76.01 277 SER A O 1
ATOM 1849 N N . LYS A 1 311 ? 3.581 124.252 -25.731 1.00 71.32 278 LYS A N 1
ATOM 1850 C CA . LYS A 1 311 ? 4.726 125.128 -25.496 1.00 72.61 278 LYS A CA 1
ATOM 1851 C C . LYS A 1 311 ? 5.005 125.455 -24.013 1.00 73.38 278 LYS A C 1
ATOM 1852 O O . LYS A 1 311 ? 5.192 126.621 -23.675 1.00 75.46 278 LYS A O 1
ATOM 1858 N N . ALA A 1 312 ? 5.083 124.434 -23.158 1.00 71.85 279 ALA A N 1
ATOM 1859 C CA . ALA A 1 312 ? 5.243 124.632 -21.704 1.00 74.47 279 ALA A CA 1
ATOM 1860 C C . ALA A 1 312 ? 6.631 125.148 -21.306 1.00 76.75 279 ALA A C 1
ATOM 1861 O O . ALA A 1 312 ? 7.627 124.737 -21.875 1.00 74.68 279 ALA A O 1
ATOM 1863 N N . GLU A 1 313 ? 6.682 126.065 -20.334 1.00 84.01 280 GLU A N 1
ATOM 1864 C CA . GLU A 1 313 ? 7.953 126.664 -19.875 1.00 87.14 280 GLU A CA 1
ATOM 1865 C C . GLU A 1 313 ? 8.858 125.565 -19.307 1.00 84.76 280 GLU A C 1
ATOM 1866 O O . GLU A 1 313 ? 10.017 125.428 -19.707 1.00 87.22 280 GLU A O 1
ATOM 1868 N N . LYS A 1 314 ? 8.304 124.737 -18.439 1.00 84.27 281 LYS A N 1
ATOM 1869 C CA . LYS A 1 314 ? 9.051 123.597 -17.903 1.00 83.71 281 LYS A CA 1
ATOM 1870 C C . LYS A 1 314 ? 9.439 122.637 -19.031 1.00 82.47 281 LYS A C 1
ATOM 1871 O O . LYS A 1 314 ? 8.614 122.292 -19.897 1.00 79.84 281 LYS A O 1
ATOM 1877 N N . ARG A 1 315 ? 10.716 122.242 -19.010 1.00 81.54 282 ARG A N 1
ATOM 1878 C CA . ARG A 1 315 ? 11.322 121.461 -20.085 1.00 76.57 282 ARG A CA 1
ATOM 1879 C C . ARG A 1 315 ? 11.607 120.000 -19.717 1.00 69.25 282 ARG A C 1
ATOM 1880 O O . ARG A 1 315 ? 11.299 119.094 -20.516 1.00 66.04 282 ARG A O 1
ATOM 1888 N N . ILE A 1 316 ? 12.141 119.783 -18.518 1.00 63.00 283 ILE A N 1
ATOM 1889 C CA . ILE A 1 316 ? 12.581 118.446 -18.088 1.00 59.65 283 ILE A CA 1
ATOM 1890 C C . ILE A 1 316 ? 11.651 117.831 -17.029 1.00 54.27 283 ILE A C 1
ATOM 1891 O O . ILE A 1 316 ? 11.354 118.439 -16.030 1.00 55.38 283 ILE A O 1
ATOM 1896 N N . TYR A 1 317 ? 11.164 116.631 -17.307 1.00 49.09 284 TYR A N 1
ATOM 1897 C CA . TYR A 1 317 ? 10.026 116.042 -16.607 1.00 46.26 284 TYR A CA 1
ATOM 1898 C C . TYR A 1 317 ? 10.369 114.660 -16.127 1.00 41.95 284 TYR A C 1
ATOM 1899 O O . TYR A 1 317 ? 11.316 114.081 -16.597 1.00 41.69 284 TYR A O 1
ATOM 1908 N N . ASN A 1 318 ? 9.585 114.131 -15.205 1.00 40.33 285 ASN A N 1
ATOM 1909 C CA . ASN A 1 318 ? 9.790 112.768 -14.677 1.00 38.49 285 ASN A CA 1
ATOM 1910 C C . ASN A 1 318 ? 8.459 112.075 -14.555 1.00 37.29 285 ASN A C 1
ATOM 1911 O O . ASN A 1 318 ? 7.450 112.623 -14.913 1.00 36.71 285 ASN A O 1
ATOM 1916 N N . MET A 1 319 ? 8.458 110.863 -14.047 1.00 37.68 286 MET A N 1
ATOM 1917 C CA . MET A 1 319 ? 7.255 110.066 -14.024 1.00 39.04 286 MET A CA 1
ATOM 1918 C C . MET A 1 319 ? 6.187 110.559 -13.049 1.00 40.25 286 MET A C 1
ATOM 1919 O O . MET A 1 319 ? 4.992 110.293 -13.258 1.00 39.88 286 MET A O 1
ATOM 1924 N N . ILE A 1 320 ? 6.592 111.334 -12.041 1.00 41.21 287 ILE A N 1
ATOM 1925 C CA . ILE A 1 320 ? 5.621 111.995 -11.144 1.00 42.90 287 ILE A CA 1
ATOM 1926 C C . ILE A 1 320 ? 4.837 113.021 -11.943 1.00 43.85 287 ILE A C 1
ATOM 1927 O O . ILE A 1 320 ? 3.633 113.190 -11.720 1.00 44.62 287 ILE A O 1
ATOM 1932 N N . ASP A 1 321 ? 5.531 113.752 -12.820 1.00 43.69 288 ASP A N 1
ATOM 1933 C CA . ASP A 1 321 ? 4.863 114.742 -13.663 1.00 44.55 288 ASP A CA 1
ATOM 1934 C C . ASP A 1 321 ? 3.816 114.068 -14.533 1.00 43.12 288 ASP A C 1
ATOM 1935 O O . ASP A 1 321 ? 2.712 114.562 -14.687 1.00 43.52 288 ASP A O 1
ATOM 1940 N N . VAL A 1 322 ? 4.178 112.915 -15.070 1.00 41.92 289 VAL A N 1
ATOM 1941 C CA . VAL A 1 322 ? 3.318 112.161 -15.979 1.00 42.46 289 VAL A CA 1
ATOM 1942 C C . VAL A 1 322 ? 2.088 111.683 -15.224 1.00 43.55 289 VAL A C 1
ATOM 1943 O O . VAL A 1 322 ? 0.975 111.914 -15.637 1.00 45.38 289 VAL A O 1
ATOM 1947 N N . LEU A 1 323 ? 2.318 111.051 -14.079 1.00 43.48 290 LEU A N 1
ATOM 1948 C CA . LEU A 1 323 ? 1.244 110.594 -13.207 1.00 43.78 290 LEU A CA 1
ATOM 1949 C C . LEU A 1 323 ? 0.239 111.660 -12.820 1.00 47.58 290 LEU A C 1
ATOM 1950 O O . LEU A 1 323 ? -0.941 111.363 -12.748 1.00 50.12 290 LEU A O 1
ATOM 1955 N N . ARG A 1 324 ? 0.683 112.896 -12.571 1.00 49.92 291 ARG A N 1
ATOM 1956 C CA . ARG A 1 324 ? -0.244 113.986 -12.187 1.00 53.38 291 ARG A CA 1
ATOM 1957 C C . ARG A 1 324 ? -1.134 114.463 -13.318 1.00 55.02 291 ARG A C 1
ATOM 1958 O O . ARG A 1 324 ? -2.172 115.049 -13.088 1.00 56.09 291 ARG A O 1
ATOM 1966 N N . GLU A 1 325 ? -0.700 114.248 -14.549 1.00 56.61 292 GLU A N 1
ATOM 1967 C CA . GLU A 1 325 ? -1.458 114.699 -15.712 1.00 59.85 292 GLU A CA 1
ATOM 1968 C C . GLU A 1 325 ? -2.728 113.886 -15.859 1.00 63.18 292 GLU A C 1
ATOM 1969 O O . GLU A 1 325 ? -3.685 114.388 -16.395 1.00 66.01 292 GLU A O 1
ATOM 1975 N N . GLY A 1 326 ? -2.724 112.640 -15.375 1.00 64.17 293 GLY A N 1
ATOM 1976 C CA . GLY A 1 326 ? -3.827 111.708 -15.566 1.00 66.57 293 GLY A CA 1
ATOM 1977 C C . GLY A 1 326 ? -3.575 110.702 -16.673 1.00 68.02 293 GLY A C 1
ATOM 1978 O O . GLY A 1 326 ? -2.557 110.754 -17.365 1.00 65.95 293 GLY A O 1
ATOM 1979 N N . ASN A 1 327 ? -4.507 109.763 -16.808 1.00 74.28 294 ASN A N 1
ATOM 1980 C CA . ASN A 1 327 ? -4.571 108.839 -17.948 1.00 77.95 294 ASN A CA 1
ATOM 1981 C C . ASN A 1 327 ? -4.773 109.614 -19.244 1.00 80.89 294 ASN A C 1
ATOM 1982 O O . ASN A 1 327 ? -5.604 110.536 -19.286 1.00 82.59 294 ASN A O 1
ATOM 1987 N N . MET A 1 328 ? -4.020 109.230 -20.286 1.00 82.21 295 MET A N 1
ATOM 1988 C CA . MET A 1 328 ? -4.103 109.862 -21.618 1.00 85.11 295 MET A CA 1
ATOM 1989 C C . MET A 1 328 ? -4.600 108.986 -22.801 1.00 87.58 295 MET A C 1
ATOM 1990 O O . MET A 1 328 ? -4.306 107.786 -22.936 1.00 85.89 295 MET A O 1
ATOM 1995 N N . ASN B 1 53 ? 36.322 99.057 1.354 1.00 73.90 20 ASN B N 1
ATOM 1996 C CA . ASN B 1 53 ? 35.696 99.561 2.631 1.00 78.40 20 ASN B CA 1
ATOM 1997 C C . ASN B 1 53 ? 34.559 98.633 3.068 1.00 76.12 20 ASN B C 1
ATOM 1998 O O . ASN B 1 53 ? 33.495 98.589 2.443 1.00 76.39 20 ASN B O 1
ATOM 2003 N N . GLY B 1 54 ? 34.812 97.886 4.135 1.00 74.30 21 GLY B N 1
ATOM 2004 C CA . GLY B 1 54 ? 33.963 96.780 4.542 1.00 72.10 21 GLY B CA 1
ATOM 2005 C C . GLY B 1 54 ? 34.315 95.486 3.852 1.00 67.25 21 GLY B C 1
ATOM 2006 O O . GLY B 1 54 ? 33.574 94.514 3.952 1.00 67.40 21 GLY B O 1
ATOM 2007 N N . ILE B 1 55 ? 35.421 95.472 3.099 1.00 63.71 22 ILE B N 1
ATOM 2008 C CA . ILE B 1 55 ? 35.905 94.278 2.449 1.00 58.11 22 ILE B CA 1
ATOM 2009 C C . ILE B 1 55 ? 37.250 93.996 3.062 1.00 57.05 22 ILE B C 1
ATOM 2010 O O . ILE B 1 55 ? 38.047 94.905 3.232 1.00 57.76 22 ILE B O 1
ATOM 2015 N N . SER B 1 56 ? 37.518 92.719 3.309 1.00 54.86 23 SER B N 1
ATOM 2016 C CA . SER B 1 56 ? 38.817 92.260 3.738 1.00 54.40 23 SER B CA 1
ATOM 2017 C C . SER B 1 56 ? 39.355 91.238 2.741 1.00 50.91 23 SER B C 1
ATOM 2018 O O . SER B 1 56 ? 38.590 90.443 2.192 1.00 49.03 23 SER B O 1
ATOM 2021 N N . ILE B 1 57 ? 40.668 91.231 2.534 1.00 50.61 24 ILE B N 1
ATOM 2022 C CA . ILE B 1 57 ? 41.302 90.213 1.682 1.00 49.29 24 ILE B CA 1
ATOM 2023 C C . ILE B 1 57 ? 42.449 89.484 2.353 1.00 49.87 24 ILE B C 1
ATOM 2024 O O . ILE B 1 57 ? 43.198 90.085 3.148 1.00 53.01 24 ILE B O 1
ATOM 2029 N N . MET B 1 58 ? 42.587 88.207 1.996 1.00 47.77 25 MET B N 1
ATOM 2030 C CA . MET B 1 58 ? 43.772 87.428 2.305 1.00 48.29 25 MET B CA 1
ATOM 2031 C C . MET B 1 58 ? 44.594 87.332 1.032 1.00 47.48 25 MET B C 1
ATOM 2032 O O . MET B 1 58 ? 44.082 86.897 -0.001 1.00 46.49 25 MET B O 1
ATOM 2037 N N . VAL B 1 59 ? 45.847 87.742 1.100 1.00 48.25 26 VAL B N 1
ATOM 2038 C CA . VAL B 1 59 ? 46.752 87.635 -0.025 1.00 48.27 26 VAL B CA 1
ATOM 2039 C C . VAL B 1 59 ? 47.647 86.394 0.087 1.00 47.92 26 VAL B C 1
ATOM 2040 O O . VAL B 1 59 ? 48.677 86.398 0.736 1.00 48.54 26 VAL B O 1
ATOM 2044 N N . ASN B 1 60 ? 47.208 85.336 -0.576 1.00 47.43 27 ASN B N 1
ATOM 2045 C CA . ASN B 1 60 ? 48.003 84.144 -0.778 1.00 48.44 27 ASN B CA 1
ATOM 2046 C C . ASN B 1 60 ? 49.004 84.376 -1.886 1.00 49.01 27 ASN B C 1
ATOM 2047 O O . ASN B 1 60 ? 48.646 84.621 -3.029 1.00 50.20 27 ASN B O 1
ATOM 2052 N N . GLY B 1 61 ? 50.268 84.273 -1.511 1.00 50.50 28 GLY B N 1
ATOM 2053 C CA . GLY B 1 61 ? 51.386 84.741 -2.277 1.00 53.21 28 GLY B CA 1
ATOM 2054 C C . GLY B 1 61 ? 51.862 86.111 -1.828 1.00 55.97 28 GLY B C 1
ATOM 2055 O O . GLY B 1 61 ? 52.543 86.790 -2.596 1.00 59.13 28 GLY B O 1
ATOM 2056 N N . CYS B 1 62 ? 51.595 86.504 -0.586 1.00 56.26 29 CYS B N 1
ATOM 2057 C CA . CYS B 1 62 ? 52.058 87.805 -0.085 1.00 58.91 29 CYS B CA 1
ATOM 2058 C C . CYS B 1 62 ? 53.575 87.990 -0.026 1.00 61.98 29 CYS B C 1
ATOM 2059 O O . CYS B 1 62 ? 54.020 89.132 0.006 1.00 65.11 29 CYS B O 1
ATOM 2062 N N . SER B 1 63 ? 54.368 86.920 -0.018 1.00 62.47 30 SER B N 1
ATOM 2063 C CA . SER B 1 63 ? 55.838 87.079 0.027 1.00 66.58 30 SER B CA 1
ATOM 2064 C C . SER B 1 63 ? 56.491 87.421 -1.310 1.00 67.69 30 SER B C 1
ATOM 2065 O O . SER B 1 63 ? 57.676 87.756 -1.341 1.00 71.43 30 SER B O 1
ATOM 2068 N N . GLY B 1 64 ? 55.727 87.370 -2.399 1.00 65.61 31 GLY B N 1
ATOM 2069 C CA . GLY B 1 64 ? 56.249 87.662 -3.718 1.00 66.08 31 GLY B CA 1
ATOM 2070 C C . GLY B 1 64 ? 56.102 89.122 -4.080 1.00 66.97 31 GLY B C 1
ATOM 2071 O O . GLY B 1 64 ? 55.354 89.870 -3.436 1.00 65.83 31 GLY B O 1
ATOM 2072 N N . LYS B 1 65 ? 56.791 89.502 -5.155 1.00 69.01 32 LYS B N 1
ATOM 2073 C CA . LYS B 1 65 ? 56.691 90.846 -5.727 1.00 70.17 32 LYS B CA 1
ATOM 2074 C C . LYS B 1 65 ? 55.222 91.250 -6.087 1.00 66.60 32 LYS B C 1
ATOM 2075 O O . LYS B 1 65 ? 54.809 92.387 -5.828 1.00 68.40 32 LYS B O 1
ATOM 2077 N N . MET B 1 66 ? 54.435 90.326 -6.631 1.00 62.32 33 MET B N 1
ATOM 2078 C CA . MET B 1 66 ? 53.054 90.628 -7.003 1.00 59.55 33 MET B CA 1
ATOM 2079 C C . MET B 1 66 ? 52.094 90.765 -5.810 1.00 57.85 33 MET B C 1
ATOM 2080 O O . MET B 1 66 ? 51.205 91.625 -5.821 1.00 56.34 33 MET B O 1
ATOM 2085 N N . GLY B 1 67 ? 52.230 89.872 -4.830 1.00 57.12 34 GLY B N 1
ATOM 2086 C CA . GLY B 1 67 ? 51.438 89.948 -3.601 1.00 56.46 34 GLY B CA 1
ATOM 2087 C C . GLY B 1 67 ? 51.655 91.259 -2.864 1.00 58.40 34 GLY B C 1
ATOM 2088 O O . GLY B 1 67 ? 50.713 91.862 -2.375 1.00 56.63 34 GLY B O 1
ATOM 2089 N N . LYS B 1 68 ? 52.896 91.723 -2.841 1.00 61.95 35 LYS B N 1
ATOM 2090 C CA . LYS B 1 68 ? 53.203 92.999 -2.200 1.00 65.46 35 LYS B CA 1
ATOM 2091 C C . LYS B 1 68 ? 52.509 94.136 -2.893 1.00 65.27 35 LYS B C 1
ATOM 2092 O O . LYS B 1 68 ? 51.917 94.979 -2.229 1.00 66.71 35 LYS B O 1
ATOM 2094 N N . ALA B 1 69 ? 52.559 94.131 -4.224 1.00 64.58 36 ALA B N 1
ATOM 2095 C CA . ALA B 1 69 ? 51.903 95.159 -5.036 1.00 64.01 36 ALA B CA 1
ATOM 2096 C C . ALA B 1 69 ? 50.392 95.152 -4.845 1.00 60.87 36 ALA B C 1
ATOM 2097 O O . ALA B 1 69 ? 49.774 96.201 -4.774 1.00 61.81 36 ALA B O 1
ATOM 2099 N N . VAL B 1 70 ? 49.805 93.973 -4.762 1.00 57.41 37 VAL B N 1
ATOM 2100 C CA . VAL B 1 70 ? 48.394 93.869 -4.467 1.00 56.26 37 VAL B CA 1
ATOM 2101 C C . VAL B 1 70 ? 48.057 94.471 -3.086 1.00 58.99 37 VAL B C 1
ATOM 2102 O O . VAL B 1 70 ? 47.056 95.180 -2.942 1.00 60.16 37 VAL B O 1
ATOM 2106 N N . ILE B 1 71 ? 48.880 94.170 -2.072 1.00 60.68 38 ILE B N 1
ATOM 2107 C CA . ILE B 1 71 ? 48.671 94.685 -0.724 1.00 62.42 38 ILE B CA 1
ATOM 2108 C C . ILE B 1 71 ? 48.661 96.212 -0.761 1.00 64.59 38 ILE B C 1
ATOM 2109 O O . ILE B 1 71 ? 47.708 96.839 -0.289 1.00 64.72 38 ILE B O 1
ATOM 2114 N N . LYS B 1 72 ? 49.696 96.794 -1.354 1.00 66.39 39 LYS B N 1
ATOM 2115 C CA . LYS B 1 72 ? 49.778 98.247 -1.544 1.00 69.81 39 LYS B CA 1
ATOM 2116 C C . LYS B 1 72 ? 48.514 98.836 -2.179 1.00 68.01 39 LYS B C 1
ATOM 2117 O O . LYS B 1 72 ? 47.894 99.743 -1.618 1.00 69.96 39 LYS B O 1
ATOM 2123 N N . ALA B 1 73 ? 48.130 98.303 -3.336 1.00 64.28 40 ALA B N 1
ATOM 2124 C CA . ALA B 1 73 ? 46.970 98.801 -4.060 1.00 62.91 40 ALA B CA 1
ATOM 2125 C C . ALA B 1 73 ? 45.678 98.646 -3.271 1.00 61.54 40 ALA B C 1
ATOM 2126 O O . ALA B 1 73 ? 44.929 99.597 -3.138 1.00 63.04 40 ALA B O 1
ATOM 2128 N N . ALA B 1 74 ? 45.451 97.467 -2.701 1.00 59.29 41 ALA B N 1
ATOM 2129 C CA . ALA B 1 74 ? 44.270 97.237 -1.858 1.00 59.05 41 ALA B CA 1
ATOM 2130 C C . ALA B 1 74 ? 44.223 98.194 -0.654 1.00 62.53 41 ALA B C 1
ATOM 2131 O O . ALA B 1 74 ? 43.165 98.733 -0.305 1.00 63.34 41 ALA B O 1
ATOM 2133 N N . ASP B 1 75 ? 45.381 98.446 -0.065 1.00 65.18 42 ASP B N 1
ATOM 2134 C CA . ASP B 1 75 ? 45.460 99.374 1.035 1.00 70.01 42 ASP B CA 1
ATOM 2135 C C . ASP B 1 75 ? 45.087 100.799 0.602 1.00 72.46 42 ASP B C 1
ATOM 2136 O O . ASP B 1 75 ? 44.261 101.422 1.255 1.00 73.86 42 ASP B O 1
ATOM 2141 N N . SER B 1 76 ? 45.655 101.295 -0.507 1.00 72.71 43 SER B N 1
ATOM 2142 C CA . SER B 1 76 ? 45.254 102.607 -1.086 1.00 74.58 43 SER B CA 1
ATOM 2143 C C . SER B 1 76 ? 43.750 102.741 -1.298 1.00 72.86 43 SER B C 1
ATOM 2144 O O . SER B 1 76 ? 43.195 103.815 -1.121 1.00 75.45 43 SER B O 1
ATOM 2147 N N . ALA B 1 77 ? 43.112 101.650 -1.704 1.00 68.67 44 ALA B N 1
ATOM 2148 C CA . ALA B 1 77 ? 41.671 101.635 -1.943 1.00 67.28 44 ALA B CA 1
ATOM 2149 C C . ALA B 1 77 ? 40.836 101.415 -0.686 1.00 67.95 44 ALA B C 1
ATOM 2150 O O . ALA B 1 77 ? 39.614 101.237 -0.785 1.00 66.53 44 ALA B O 1
ATOM 2152 N N . GLY B 1 78 ? 41.472 101.404 0.486 1.00 70.12 45 GLY B N 1
ATOM 2153 C CA . GLY B 1 78 ? 40.766 101.173 1.735 1.00 71.47 45 GLY B CA 1
ATOM 2154 C C . GLY B 1 78 ? 40.229 99.766 1.959 1.00 68.45 45 GLY B C 1
ATOM 2155 O O . GLY B 1 78 ? 39.324 99.591 2.771 1.00 69.85 45 GLY B O 1
ATOM 2156 N N . VAL B 1 79 ? 40.797 98.764 1.285 1.00 64.72 46 VAL B N 1
ATOM 2157 C CA . VAL B 1 79 ? 40.489 97.372 1.581 1.00 62.58 46 VAL B CA 1
ATOM 2158 C C . VAL B 1 79 ? 41.328 96.892 2.773 1.00 64.79 46 VAL B C 1
ATOM 2159 O O . VAL B 1 79 ? 42.554 97.077 2.806 1.00 66.02 46 VAL B O 1
ATOM 2163 N N . ASN B 1 80 ? 40.666 96.231 3.721 1.00 65.39 47 ASN B N 1
ATOM 2164 C CA . ASN B 1 80 ? 41.346 95.615 4.847 1.00 66.44 47 ASN B CA 1
ATOM 2165 C C . ASN B 1 80 ? 42.121 94.352 4.492 1.00 63.62 47 ASN B C 1
ATOM 2166 O O . ASN B 1 80 ? 41.657 93.529 3.721 1.00 60.92 47 ASN B O 1
ATOM 2171 N N . ILE B 1 81 ? 43.289 94.206 5.108 1.00 65.60 48 ILE B N 1
ATOM 2172 C CA . ILE B 1 81 ? 44.233 93.139 4.822 1.00 64.50 48 ILE B CA 1
ATOM 2173 C C . ILE B 1 81 ? 44.385 92.224 6.011 1.00 64.65 48 ILE B C 1
ATOM 2174 O O . ILE B 1 81 ? 44.956 92.624 7.018 1.00 68.16 48 ILE B O 1
ATOM 2179 N N . VAL B 1 82 ? 43.888 90.997 5.913 1.00 62.19 49 VAL B N 1
ATOM 2180 C CA . VAL B 1 82 ? 43.937 90.098 7.069 1.00 63.25 49 VAL B CA 1
ATOM 2181 C C . VAL B 1 82 ? 45.396 89.735 7.361 1.00 63.26 49 VAL B C 1
ATOM 2182 O O . VAL B 1 82 ? 46.161 89.494 6.428 1.00 63.02 49 VAL B O 1
ATOM 2186 N N . PRO B 1 83 ? 45.794 89.701 8.639 1.00 64.46 50 PRO B N 1
ATOM 2187 C CA . PRO B 1 83 ? 47.214 89.448 8.981 1.00 65.51 50 PRO B CA 1
ATOM 2188 C C . PRO B 1 83 ? 47.633 87.961 8.871 1.00 63.37 50 PRO B C 1
ATOM 2189 O O . PRO B 1 83 ? 48.567 87.517 9.553 1.00 63.23 50 PRO B O 1
ATOM 2193 N N . THR B 1 84 ? 47.023 87.235 7.925 1.00 60.72 51 THR B N 1
ATOM 2194 C CA . THR B 1 84 ? 47.155 85.790 7.847 1.00 59.74 51 THR B CA 1
ATOM 2195 C C . THR B 1 84 ? 47.227 85.347 6.400 1.00 58.19 51 THR B C 1
ATOM 2196 O O . THR B 1 84 ? 46.598 85.919 5.536 1.00 57.54 51 THR B O 1
ATOM 2200 N N . SER B 1 85 ? 48.011 84.320 6.130 1.00 58.50 52 SER B N 1
ATOM 2201 C CA . SER B 1 85 ? 48.211 83.872 4.759 1.00 57.34 52 SER B CA 1
ATOM 2202 C C . SER B 1 85 ? 48.626 82.421 4.743 1.00 56.87 52 SER B C 1
ATOM 2203 O O . SER B 1 85 ? 48.970 81.834 5.775 1.00 57.93 52 SER B O 1
ATOM 2206 N N . PHE B 1 86 ? 48.609 81.875 3.539 1.00 56.53 53 PHE B N 1
ATOM 2207 C CA . PHE B 1 86 ? 49.037 80.510 3.238 1.00 56.62 53 PHE B CA 1
ATOM 2208 C C . PHE B 1 86 ? 50.123 80.496 2.188 1.00 56.30 53 PHE B C 1
ATOM 2209 O O . PHE B 1 86 ? 50.096 81.277 1.230 1.00 55.80 53 PHE B O 1
ATOM 2217 N N . GLY B 1 87 ? 51.059 79.578 2.377 1.00 56.80 54 GLY B N 1
ATOM 2218 C CA . GLY B 1 87 ? 52.298 79.544 1.632 1.00 56.78 54 GLY B CA 1
ATOM 2219 C C . GLY B 1 87 ? 52.804 78.129 1.655 1.00 57.51 54 GLY B C 1
ATOM 2220 O O . GLY B 1 87 ? 52.101 77.203 2.058 1.00 55.88 54 GLY B O 1
ATOM 2221 N N . SER B 1 88 ? 54.046 77.975 1.227 1.00 60.34 55 SER B N 1
ATOM 2222 C CA . SER B 1 88 ? 54.669 76.676 1.140 1.00 62.36 55 SER B CA 1
ATOM 2223 C C . SER B 1 88 ? 55.183 76.217 2.508 1.00 63.48 55 SER B C 1
ATOM 2224 O O . SER B 1 88 ? 55.232 76.967 3.474 1.00 62.67 55 SER B O 1
ATOM 2227 N N . VAL B 1 89 ? 55.642 74.982 2.534 1.00 64.51 56 VAL B N 1
ATOM 2228 C CA . VAL B 1 89 ? 56.285 74.462 3.686 1.00 66.78 56 VAL B CA 1
ATOM 2229 C C . VAL B 1 89 ? 57.454 75.366 4.105 1.00 69.50 56 VAL B C 1
ATOM 2230 O O . VAL B 1 89 ? 57.622 75.633 5.299 1.00 69.06 56 VAL B O 1
ATOM 2234 N N . GLU B 1 90 ? 58.239 75.848 3.137 1.00 71.22 57 GLU B N 1
ATOM 2235 C CA . GLU B 1 90 ? 59.428 76.668 3.437 1.00 74.08 57 GLU B CA 1
ATOM 2236 C C . GLU B 1 90 ? 59.064 77.981 4.113 1.00 71.81 57 GLU B C 1
ATOM 2237 O O . GLU B 1 90 ? 59.794 78.458 4.961 1.00 72.96 57 GLU B O 1
ATOM 2243 N N . GLU B 1 91 ? 57.943 78.554 3.691 1.00 68.45 58 GLU B N 1
ATOM 2244 C CA . GLU B 1 91 ? 57.417 79.817 4.214 1.00 67.69 58 GLU B CA 1
ATOM 2245 C C . GLU B 1 91 ? 56.590 79.679 5.536 1.00 66.48 58 GLU B C 1
ATOM 2246 O O . GLU B 1 91 ? 56.237 80.682 6.150 1.00 65.87 58 GLU B O 1
ATOM 2252 N N . ALA B 1 92 ? 56.273 78.458 5.959 1.00 65.29 59 ALA B N 1
ATOM 2253 C CA . ALA B 1 92 ? 55.435 78.251 7.138 1.00 65.00 59 ALA B CA 1
ATOM 2254 C C . ALA B 1 92 ? 56.112 78.863 8.368 1.00 68.25 59 ALA B C 1
ATOM 2255 O O . ALA B 1 92 ? 57.269 78.549 8.646 1.00 69.87 59 ALA B O 1
ATOM 2257 N N . GLY B 1 93 ? 55.401 79.749 9.068 1.00 68.75 60 GLY B N 1
ATOM 2258 C CA . GLY B 1 93 ? 55.912 80.415 10.266 1.00 72.35 60 GLY B CA 1
ATOM 2259 C C . GLY B 1 93 ? 56.470 81.824 10.091 1.00 75.07 60 GLY B C 1
ATOM 2260 O O . GLY B 1 93 ? 56.621 82.567 11.070 1.00 77.99 60 GLY B O 1
ATOM 2261 N N . GLN B 1 94 ? 56.758 82.199 8.847 1.00 74.55 61 GLN B N 1
ATOM 2262 C CA . GLN B 1 94 ? 57.408 83.476 8.551 1.00 76.89 61 GLN B CA 1
ATOM 2263 C C . GLN B 1 94 ? 56.375 84.578 8.637 1.00 76.76 61 GLN B C 1
ATOM 2264 O O . GLN B 1 94 ? 55.194 84.333 8.408 1.00 75.06 61 GLN B O 1
ATOM 2266 N N . THR B 1 95 ? 56.818 85.768 9.032 1.00 80.88 62 THR B N 1
ATOM 2267 C CA . THR B 1 95 ? 55.999 86.970 8.982 1.00 81.60 62 THR B CA 1
ATOM 2268 C C . THR B 1 95 ? 56.490 87.827 7.829 1.00 82.85 62 THR B C 1
ATOM 2269 O O . THR B 1 95 ? 57.692 87.974 7.624 1.00 87.20 62 THR B O 1
ATOM 2273 N N . VAL B 1 96 ? 55.548 88.402 7.097 1.00 80.69 63 VAL B N 1
ATOM 2274 C CA . VAL B 1 96 ? 55.824 89.219 5.929 1.00 80.28 63 VAL B CA 1
ATOM 2275 C C . VAL B 1 96 ? 55.516 90.671 6.283 1.00 82.03 63 VAL B C 1
ATOM 2276 O O . VAL B 1 96 ? 54.355 91.012 6.512 1.00 79.13 63 VAL B O 1
ATOM 2280 N N . GLU B 1 97 ? 56.553 91.509 6.343 1.00 86.36 64 GLU B N 1
ATOM 2281 C CA . GLU B 1 97 ? 56.383 92.939 6.617 1.00 89.92 64 GLU B CA 1
ATOM 2282 C C . GLU B 1 97 ? 56.124 93.649 5.291 1.00 89.76 64 GLU B C 1
ATOM 2283 O O . GLU B 1 97 ? 57.000 93.667 4.433 1.00 91.93 64 GLU B O 1
ATOM 2285 N N . VAL B 1 98 ? 54.928 94.215 5.114 1.00 88.37 65 VAL B N 1
ATOM 2286 C CA . VAL B 1 98 ? 54.540 94.872 3.850 1.00 87.48 65 VAL B CA 1
ATOM 2287 C C . VAL B 1 98 ? 53.538 95.997 4.095 1.00 88.85 65 VAL B C 1
ATOM 2288 O O . VAL B 1 98 ? 52.487 95.762 4.683 1.00 86.74 65 VAL B O 1
ATOM 2290 N N . CYS B 1 99 ? 53.871 97.219 3.670 1.00 92.75 66 CYS B N 1
ATOM 2291 C CA . CYS B 1 99 ? 52.918 98.338 3.684 1.00 94.77 66 CYS B CA 1
ATOM 2292 C C . CYS B 1 99 ? 52.415 98.638 5.107 1.00 96.88 66 CYS B C 1
ATOM 2293 O O . CYS B 1 99 ? 51.252 98.970 5.306 1.00 96.11 66 CYS B O 1
ATOM 2296 N N . GLY B 1 100 ? 53.303 98.498 6.095 1.00 100.36 67 GLY B N 1
ATOM 2297 C CA . GLY B 1 100 ? 52.932 98.581 7.514 1.00 102.45 67 GLY B CA 1
ATOM 2298 C C . GLY B 1 100 ? 52.251 97.348 8.104 1.00 98.82 67 GLY B C 1
ATOM 2299 O O . GLY B 1 100 ? 52.130 97.243 9.315 1.00 101.36 67 GLY B O 1
ATOM 2300 N N . LYS B 1 101 ? 51.810 96.415 7.265 1.00 93.29 68 LYS B N 1
ATOM 2301 C CA . LYS B 1 101 ? 51.162 95.189 7.725 1.00 90.01 68 LYS B CA 1
ATOM 2302 C C . LYS B 1 101 ? 52.198 94.106 8.042 1.00 88.66 68 LYS B C 1
ATOM 2303 O O . LYS B 1 101 ? 53.283 94.076 7.447 1.00 89.63 68 LYS B O 1
ATOM 2309 N N . GLU B 1 102 ? 51.875 93.264 9.024 1.00 86.28 69 GLU B N 1
ATOM 2310 C CA . GLU B 1 102 ? 52.627 92.044 9.314 1.00 84.16 69 GLU B CA 1
ATOM 2311 C C . GLU B 1 102 ? 51.687 90.897 9.011 1.00 78.54 69 GLU B C 1
ATOM 2312 O O . GLU B 1 102 ? 50.637 90.795 9.630 1.00 78.64 69 GLU B O 1
ATOM 2314 N N . ILE B 1 103 ? 52.055 90.033 8.066 1.00 73.97 70 ILE B N 1
ATOM 2315 C CA . ILE B 1 103 ? 51.215 88.888 7.720 1.00 68.36 70 ILE B CA 1
ATOM 2316 C C . ILE B 1 103 ? 51.905 87.582 8.117 1.00 67.69 70 ILE B C 1
ATOM 2317 O O . ILE B 1 103 ? 53.081 87.367 7.809 1.00 68.87 70 ILE B O 1
ATOM 2322 N N . LEU B 1 104 ? 51.175 86.725 8.823 1.00 65.75 71 LEU B N 1
ATOM 2323 C CA . LEU B 1 104 ? 51.715 85.458 9.288 1.00 65.16 71 LEU B CA 1
ATOM 2324 C C . LEU B 1 104 ? 51.424 84.380 8.264 1.00 61.83 71 LEU B C 1
ATOM 2325 O O . LEU B 1 104 ? 50.275 84.098 7.992 1.00 59.17 71 LEU B O 1
ATOM 2330 N N . VAL B 1 105 ? 52.475 83.783 7.711 1.00 61.98 72 VAL B N 1
ATOM 2331 C CA . VAL B 1 105 ? 52.323 82.749 6.702 1.00 60.02 72 VAL B CA 1
ATOM 2332 C C . VAL B 1 105 ? 52.179 81.391 7.360 1.00 60.27 72 VAL B C 1
ATOM 2333 O O . VAL B 1 105 ? 53.031 80.958 8.134 1.00 63.27 72 VAL B O 1
ATOM 2337 N N . HIS B 1 106 ? 51.076 80.732 7.065 1.00 59.01 73 HIS B N 1
ATOM 2338 C CA . HIS B 1 106 ? 50.838 79.364 7.489 1.00 59.19 73 HIS B CA 1
ATOM 2339 C C . HIS B 1 106 ? 51.248 78.395 6.377 1.00 58.38 73 HIS B C 1
ATOM 2340 O O . HIS B 1 106 ? 51.115 78.682 5.188 1.00 56.17 73 HIS B O 1
ATOM 2347 N N . GLY B 1 107 ? 51.735 77.230 6.777 1.00 59.47 74 GLY B N 1
ATOM 2348 C CA . GLY B 1 107 ? 52.027 76.160 5.822 1.00 59.48 74 GLY B CA 1
ATOM 2349 C C . GLY B 1 107 ? 50.759 75.397 5.483 1.00 57.45 74 GLY B C 1
ATOM 2350 O O . GLY B 1 107 ? 49.668 75.897 5.734 1.00 56.95 74 GLY B O 1
ATOM 2351 N N . PRO B 1 108 ? 50.882 74.149 5.015 1.00 58.36 75 PRO B N 1
ATOM 2352 C CA . PRO B 1 108 ? 49.682 73.368 4.692 1.00 57.95 75 PRO B CA 1
ATOM 2353 C C . PRO B 1 108 ? 49.032 72.536 5.850 1.00 58.33 75 PRO B C 1
ATOM 2354 O O . PRO B 1 108 ? 48.014 71.876 5.622 1.00 58.61 75 PRO B O 1
ATOM 2358 N N . THR B 1 109 ? 49.602 72.526 7.054 1.00 57.98 76 THR B N 1
ATOM 2359 C CA . THR B 1 109 ? 48.999 71.717 8.138 1.00 58.25 76 THR B CA 1
ATOM 2360 C C . THR B 1 109 ? 47.564 72.189 8.441 1.00 55.88 76 THR B C 1
ATOM 2361 O O . THR B 1 109 ? 47.341 73.366 8.756 1.00 54.53 76 THR B O 1
ATOM 2365 N N . GLU B 1 110 ? 46.604 71.263 8.308 1.00 54.19 77 GLU B N 1
ATOM 2366 C CA . GLU B 1 110 ? 45.176 71.539 8.485 1.00 52.88 77 GLU B CA 1
ATOM 2367 C C . GLU B 1 110 ? 44.719 72.875 7.903 1.00 51.99 77 GLU B C 1
ATOM 2368 O O . GLU B 1 110 ? 43.931 73.558 8.548 1.00 52.86 77 GLU B O 1
ATOM 2374 N N . ARG B 1 111 ? 45.266 73.290 6.750 1.00 51.33 78 ARG B N 1
ATOM 2375 C CA . ARG B 1 111 ? 44.863 74.517 6.019 1.00 50.41 78 ARG B CA 1
ATOM 2376 C C . ARG B 1 111 ? 43.347 74.814 6.062 1.00 50.32 78 ARG B C 1
ATOM 2377 O O . ARG B 1 111 ? 42.894 75.922 6.437 1.00 49.77 78 ARG B O 1
ATOM 2379 N N . GLU B 1 112 ? 42.582 73.785 5.695 1.00 51.64 79 GLU B N 1
ATOM 2380 C CA . GLU B 1 112 ? 41.136 73.886 5.527 1.00 52.83 79 GLU B CA 1
ATOM 2381 C C . GLU B 1 112 ? 40.521 74.413 6.836 1.00 53.67 79 GLU B C 1
ATOM 2382 O O . GLU B 1 112 ? 39.755 75.387 6.828 1.00 53.36 79 GLU B O 1
ATOM 2388 N N . LYS B 1 113 ? 40.941 73.842 7.968 1.00 54.10 80 LYS B N 1
ATOM 2389 C CA . LYS B 1 113 ? 40.436 74.271 9.283 1.00 56.20 80 LYS B CA 1
ATOM 2390 C C . LYS B 1 113 ? 40.912 75.682 9.688 1.00 55.12 80 LYS B C 1
ATOM 2391 O O . LYS B 1 113 ? 40.143 76.492 10.212 1.00 54.95 80 LYS B O 1
ATOM 2397 N N . VAL B 1 114 ? 42.163 75.993 9.394 1.00 54.82 81 VAL B N 1
ATOM 2398 C CA . VAL B 1 114 ? 42.687 77.321 9.681 1.00 56.11 81 VAL B CA 1
ATOM 2399 C C . VAL B 1 114 ? 41.973 78.371 8.822 1.00 55.53 81 VAL B C 1
ATOM 2400 O O . VAL B 1 114 ? 41.562 79.425 9.332 1.00 57.49 81 VAL B O 1
ATOM 2404 N N . LEU B 1 115 ? 41.863 78.122 7.521 1.00 53.20 82 LEU B N 1
ATOM 2405 C CA . LEU B 1 115 ? 41.153 79.070 6.646 1.00 52.97 82 LEU B CA 1
ATOM 2406 C C . LEU B 1 115 ? 39.699 79.281 7.097 1.00 53.27 82 LEU B C 1
ATOM 2407 O O . LEU B 1 115 ? 39.207 80.416 7.089 1.00 53.89 82 LEU B O 1
ATOM 2412 N N . SER B 1 116 ? 39.041 78.202 7.500 1.00 54.04 83 SER B N 1
ATOM 2413 C CA . SER B 1 116 ? 37.676 78.298 8.059 1.00 56.43 83 SER B CA 1
ATOM 2414 C C . SER B 1 116 ? 37.560 79.209 9.260 1.00 57.54 83 SER B C 1
ATOM 2415 O O . SER B 1 116 ? 36.654 80.038 9.285 1.00 58.12 83 SER B O 1
ATOM 2418 N N . SER B 1 117 ? 38.492 79.116 10.208 1.00 59.11 84 SER B N 1
ATOM 2419 C CA . SER B 1 117 ? 38.435 79.996 11.386 1.00 62.27 84 SER B CA 1
ATOM 2420 C C . SER B 1 117 ? 38.648 81.463 10.994 1.00 61.89 84 SER B C 1
ATOM 2421 O O . SER B 1 117 ? 37.915 82.335 11.460 1.00 65.30 84 SER B O 1
ATOM 2424 N N . VAL B 1 118 ? 39.577 81.737 10.083 1.00 59.54 85 VAL B N 1
ATOM 2425 C CA . VAL B 1 118 ? 39.761 83.097 9.572 1.00 59.06 85 VAL B CA 1
ATOM 2426 C C . VAL B 1 118 ? 38.468 83.591 8.902 1.00 58.52 85 VAL B C 1
ATOM 2427 O O . VAL B 1 118 ? 38.070 84.752 9.075 1.00 61.14 85 VAL B O 1
ATOM 2431 N N . PHE B 1 119 ? 37.810 82.714 8.150 1.00 55.81 86 PHE B N 1
ATOM 2432 C CA . PHE B 1 119 ? 36.565 83.077 7.456 1.00 54.69 86 PHE B CA 1
ATOM 2433 C C . PHE B 1 119 ? 35.408 83.359 8.429 1.00 57.37 86 PHE B C 1
ATOM 2434 O O . PHE B 1 119 ? 34.613 84.279 8.228 1.00 56.72 86 PHE B O 1
ATOM 2442 N N . GLU B 1 120 ? 35.320 82.577 9.489 1.00 60.97 87 GLU B N 1
ATOM 2443 C CA . GLU B 1 120 ? 34.335 82.872 10.554 1.00 65.97 87 GLU B CA 1
ATOM 2444 C C . GLU B 1 120 ? 34.563 84.211 11.257 1.00 67.93 87 GLU B C 1
ATOM 2445 O O . GLU B 1 120 ? 33.615 84.926 11.563 1.00 70.43 87 GLU B O 1
ATOM 2451 N N . LYS B 1 121 ? 35.822 84.564 11.473 1.00 68.36 88 LYS B N 1
ATOM 2452 C CA . LYS B 1 121 ? 36.179 85.883 11.997 1.00 71.65 88 LYS B CA 1
ATOM 2453 C C . LYS B 1 121 ? 36.017 87.025 10.973 1.00 70.00 88 LYS B C 1
ATOM 2454 O O . LYS B 1 121 ? 35.795 88.171 11.373 1.00 71.58 88 LYS B O 1
ATOM 2460 N N . TYR B 1 122 ? 36.163 86.715 9.679 1.00 65.98 89 TYR B N 1
ATOM 2461 C CA . TYR B 1 122 ? 36.006 87.695 8.589 1.00 64.74 89 TYR B CA 1
ATOM 2462 C C . TYR B 1 122 ? 35.018 87.167 7.541 1.00 61.95 89 TYR B C 1
ATOM 2463 O O . TYR B 1 122 ? 35.422 86.752 6.453 1.00 59.27 89 TYR B O 1
ATOM 2472 N N . PRO B 1 123 ? 33.704 87.183 7.857 1.00 62.97 90 PRO B N 1
ATOM 2473 C CA . PRO B 1 123 ? 32.673 86.843 6.858 1.00 61.26 90 PRO B CA 1
ATOM 2474 C C . PRO B 1 123 ? 32.715 87.600 5.502 1.00 59.12 90 PRO B C 1
ATOM 2475 O O . PRO B 1 123 ? 32.202 87.082 4.503 1.00 56.72 90 PRO B O 1
ATOM 2479 N N . GLU B 1 124 ? 33.280 88.812 5.496 1.00 59.07 91 GLU B N 1
ATOM 2480 C CA . GLU B 1 124 ? 33.437 89.647 4.288 1.00 57.65 91 GLU B CA 1
ATOM 2481 C C . GLU B 1 124 ? 34.709 89.341 3.444 1.00 55.04 91 GLU B C 1
ATOM 2482 O O . GLU B 1 124 ? 35.042 90.081 2.500 1.00 53.30 91 GLU B O 1
ATOM 2488 N N . LEU B 1 125 ? 35.413 88.271 3.808 1.00 54.06 92 LEU B N 1
ATOM 2489 C CA . LEU B 1 125 ? 36.698 87.931 3.227 1.00 52.17 92 LEU B CA 1
ATOM 2490 C C . LEU B 1 125 ? 36.587 87.562 1.760 1.00 49.60 92 LEU B C 1
ATOM 2491 O O . LEU B 1 125 ? 35.616 86.947 1.349 1.00 48.96 92 LEU B O 1
ATOM 2496 N N . ILE B 1 126 ? 37.581 87.988 0.993 1.00 48.45 93 ILE B N 1
ATOM 2497 C CA . ILE B 1 126 ? 37.821 87.499 -0.343 1.00 46.93 93 ILE B CA 1
ATOM 2498 C C . ILE B 1 126 ? 39.319 87.185 -0.425 1.00 46.32 93 ILE B C 1
ATOM 2499 O O . ILE B 1 126 ? 40.142 88.007 -0.092 1.00 46.22 93 ILE B O 1
ATOM 2504 N N . VAL B 1 127 ? 39.664 86.005 -0.927 1.00 45.60 94 VAL B N 1
ATOM 2505 C CA . VAL B 1 127 ? 41.052 85.610 -1.051 1.00 44.95 94 VAL B CA 1
ATOM 2506 C C . VAL B 1 127 ? 41.563 86.088 -2.401 1.00 44.44 94 VAL B C 1
ATOM 2507 O O . VAL B 1 127 ? 40.865 85.965 -3.389 1.00 44.14 94 VAL B O 1
ATOM 2511 N N . VAL B 1 128 ? 42.767 86.636 -2.429 1.00 44.28 95 VAL B N 1
ATOM 2512 C CA . VAL B 1 128 ? 43.470 86.942 -3.652 1.00 43.95 95 VAL B CA 1
ATOM 2513 C C . VAL B 1 128 ? 44.556 85.885 -3.792 1.00 44.67 95 VAL B C 1
ATOM 2514 O O . VAL B 1 128 ? 45.358 85.704 -2.856 1.00 45.43 95 VAL B O 1
ATOM 2518 N N . ASP B 1 129 ? 44.557 85.167 -4.927 1.00 43.81 96 ASP B N 1
ATOM 2519 C CA . ASP B 1 129 ? 45.533 84.102 -5.183 1.00 44.87 96 ASP B CA 1
ATOM 2520 C C . ASP B 1 129 ? 46.483 84.482 -6.329 1.00 46.44 96 ASP B C 1
ATOM 2521 O O . ASP B 1 129 ? 46.086 84.540 -7.516 1.00 44.68 96 ASP B O 1
ATOM 2526 N N . TYR B 1 130 ? 47.720 84.776 -5.933 1.00 49.39 97 TYR B N 1
ATOM 2527 C CA . TYR B 1 130 ? 48.880 84.889 -6.849 1.00 52.72 97 TYR B CA 1
ATOM 2528 C C . TYR B 1 130 ? 49.976 83.976 -6.364 1.00 52.87 97 TYR B C 1
ATOM 2529 O O . TYR B 1 130 ? 50.895 84.404 -5.645 1.00 55.55 97 TYR B O 1
ATOM 2538 N N . THR B 1 131 ? 49.847 82.703 -6.719 1.00 51.74 98 THR B N 1
ATOM 2539 C CA . THR B 1 131 ? 50.749 81.685 -6.233 1.00 52.61 98 THR B CA 1
ATOM 2540 C C . THR B 1 131 ? 51.566 81.129 -7.399 1.00 55.24 98 THR B C 1
ATOM 2541 O O . THR B 1 131 ? 52.276 81.890 -8.044 1.00 56.64 98 THR B O 1
ATOM 2545 N N . ILE B 1 132 ? 51.492 79.825 -7.655 1.00 57.09 99 ILE B N 1
ATOM 2546 C CA . ILE B 1 132 ? 52.299 79.176 -8.678 1.00 60.31 99 ILE B CA 1
ATOM 2547 C C . ILE B 1 132 ? 51.421 78.131 -9.352 1.00 60.56 99 ILE B C 1
ATOM 2548 O O . ILE B 1 132 ? 50.413 77.691 -8.768 1.00 59.57 99 ILE B O 1
ATOM 2553 N N . PRO B 1 133 ? 51.787 77.717 -10.573 1.00 62.21 100 PRO B N 1
ATOM 2554 C CA . PRO B 1 133 ? 50.932 76.804 -11.329 1.00 61.75 100 PRO B CA 1
ATOM 2555 C C . PRO B 1 133 ? 50.518 75.568 -10.552 1.00 59.97 100 PRO B C 1
ATOM 2556 O O . PRO B 1 133 ? 49.371 75.168 -10.599 1.00 58.89 100 PRO B O 1
ATOM 2560 N N . SER B 1 134 ? 51.444 74.977 -9.833 1.00 61.13 101 SER B N 1
ATOM 2561 C CA . SER B 1 134 ? 51.166 73.728 -9.135 1.00 62.80 101 SER B CA 1
ATOM 2562 C C . SER B 1 134 ? 50.241 73.863 -7.887 1.00 60.18 101 SER B C 1
ATOM 2563 O O . SER B 1 134 ? 49.741 72.848 -7.406 1.00 60.62 101 SER B O 1
ATOM 2566 N N . ALA B 1 135 ? 49.975 75.093 -7.424 1.00 56.49 102 ALA B N 1
ATOM 2567 C CA . ALA B 1 135 ? 49.042 75.341 -6.318 1.00 54.35 102 ALA B CA 1
ATOM 2568 C C . ALA B 1 135 ? 47.622 75.721 -6.753 1.00 51.95 102 ALA B C 1
ATOM 2569 O O . ALA B 1 135 ? 46.698 75.709 -5.922 1.00 52.56 102 ALA B O 1
ATOM 2571 N N . VAL B 1 136 ? 47.435 76.052 -8.034 1.00 50.36 103 VAL B N 1
ATOM 2572 C CA . VAL B 1 136 ? 46.158 76.576 -8.525 1.00 47.49 103 VAL B CA 1
ATOM 2573 C C . VAL B 1 136 ? 44.964 75.676 -8.164 1.00 46.84 103 VAL B C 1
ATOM 2574 O O . VAL B 1 136 ? 43.946 76.141 -7.660 1.00 44.73 103 VAL B O 1
ATOM 2578 N N . ASN B 1 137 ? 45.075 74.400 -8.475 1.00 48.26 104 ASN B N 1
ATOM 2579 C CA . ASN B 1 137 ? 43.973 73.486 -8.248 1.00 49.02 104 ASN B CA 1
ATOM 2580 C C . ASN B 1 137 ? 43.725 73.186 -6.768 1.00 48.08 104 ASN B C 1
ATOM 2581 O O . ASN B 1 137 ? 42.587 73.198 -6.320 1.00 47.04 104 ASN B O 1
ATOM 2586 N N . ASP B 1 138 ? 44.798 72.878 -6.057 1.00 48.79 105 ASP B N 1
ATOM 2587 C CA . ASP B 1 138 ? 44.785 72.731 -4.601 1.00 49.68 105 ASP B CA 1
ATOM 2588 C C . ASP B 1 138 ? 44.136 73.916 -3.915 1.00 47.99 105 ASP B C 1
ATOM 2589 O O . ASP B 1 138 ? 43.189 73.739 -3.162 1.00 47.37 105 ASP B O 1
ATOM 2594 N N . ASN B 1 139 ? 44.624 75.116 -4.236 1.00 46.87 106 ASN B N 1
ATOM 2595 C CA . ASN B 1 139 ? 44.086 76.317 -3.631 1.00 45.60 106 ASN B CA 1
ATOM 2596 C C . ASN B 1 139 ? 42.625 76.575 -3.966 1.00 45.66 106 ASN B C 1
ATOM 2597 O O . ASN B 1 139 ? 41.854 76.990 -3.101 1.00 45.06 106 ASN B O 1
ATOM 2602 N N . ALA B 1 140 ? 42.236 76.301 -5.204 1.00 45.98 107 ALA B N 1
ATOM 2603 C CA . ALA B 1 140 ? 40.840 76.462 -5.597 1.00 46.41 107 ALA B CA 1
ATOM 2604 C C . ALA B 1 140 ? 39.970 75.487 -4.854 1.00 47.09 107 ALA B C 1
ATOM 2605 O O . ALA B 1 140 ? 38.862 75.834 -4.473 1.00 46.44 107 ALA B O 1
ATOM 2607 N N . GLU B 1 141 ? 40.465 74.262 -4.694 1.00 49.59 108 GLU B N 1
ATOM 2608 C CA . GLU B 1 141 ? 39.766 73.238 -3.908 1.00 51.93 108 GLU B CA 1
ATOM 2609 C C . GLU B 1 141 ? 39.638 73.614 -2.450 1.00 50.44 108 GLU B C 1
ATOM 2610 O O . GLU B 1 141 ? 38.537 73.488 -1.895 1.00 50.83 108 GLU B O 1
ATOM 2616 N N . LEU B 1 142 ? 40.722 74.144 -1.884 1.00 48.34 109 LEU B N 1
ATOM 2617 C CA . LEU B 1 142 ? 40.696 74.719 -0.554 1.00 48.34 109 LEU B CA 1
ATOM 2618 C C . LEU B 1 142 ? 39.625 75.810 -0.415 1.00 46.97 109 LEU B C 1
ATOM 2619 O O . LEU B 1 142 ? 38.809 75.770 0.534 1.00 48.52 109 LEU B O 1
ATOM 2624 N N . TYR B 1 143 ? 39.613 76.769 -1.339 1.00 44.75 110 TYR B N 1
ATOM 2625 C CA . TYR B 1 143 ? 38.619 77.852 -1.283 1.00 43.68 110 TYR B CA 1
ATOM 2626 C C . TYR B 1 143 ? 37.211 77.311 -1.433 1.00 44.25 110 TYR B C 1
ATOM 2627 O O . TYR B 1 143 ? 36.258 77.768 -0.745 1.00 44.50 110 TYR B O 1
ATOM 2636 N N . GLY B 1 144 ? 37.088 76.316 -2.302 1.00 44.37 111 GLY B N 1
ATOM 2637 C CA . GLY B 1 144 ? 35.827 75.628 -2.487 1.00 45.85 111 GLY B CA 1
ATOM 2638 C C . GLY B 1 144 ? 35.265 74.914 -1.265 1.00 46.83 111 GLY B C 1
ATOM 2639 O O . GLY B 1 144 ? 34.111 75.102 -0.929 1.00 47.35 111 GLY B O 1
ATOM 2640 N N . LYS B 1 145 ? 36.095 74.128 -0.590 1.00 47.51 112 LYS B N 1
ATOM 2641 C CA . LYS B 1 145 ? 35.679 73.376 0.601 1.00 49.22 112 LYS B CA 1
ATOM 2642 C C . LYS B 1 145 ? 35.253 74.341 1.718 1.00 49.44 112 LYS B C 1
ATOM 2643 O O . LYS B 1 145 ? 34.227 74.152 2.344 1.00 51.27 112 LYS B O 1
ATOM 2645 N N . VAL B 1 146 ? 36.006 75.416 1.894 1.00 48.51 113 VAL B N 1
ATOM 2646 C CA . VAL B 1 146 ? 35.673 76.455 2.875 1.00 49.21 113 VAL B CA 1
ATOM 2647 C C . VAL B 1 146 ? 34.485 77.315 2.491 1.00 49.46 113 VAL B C 1
ATOM 2648 O O . VAL B 1 146 ? 33.821 77.880 3.351 1.00 50.68 113 VAL B O 1
ATOM 2652 N N . GLY B 1 147 ? 34.236 77.470 1.189 1.00 49.09 114 GLY B N 1
ATOM 2653 C CA . GLY B 1 147 ? 33.191 78.370 0.714 1.00 48.59 114 GLY B CA 1
ATOM 2654 C C . GLY B 1 147 ? 33.603 79.833 0.573 1.00 47.41 114 GLY B C 1
ATOM 2655 O O . GLY B 1 147 ? 32.763 80.681 0.351 1.00 47.56 114 GLY B O 1
ATOM 2656 N N . VAL B 1 148 ? 34.895 80.142 0.641 1.00 46.86 115 VAL B N 1
ATOM 2657 C CA . VAL B 1 148 ? 35.358 81.545 0.557 1.00 46.60 115 VAL B CA 1
ATOM 2658 C C . VAL B 1 148 ? 35.515 82.043 -0.890 1.00 45.70 115 VAL B C 1
ATOM 2659 O O . VAL B 1 148 ? 36.111 81.360 -1.722 1.00 44.42 115 VAL B O 1
ATOM 2663 N N . PRO B 1 149 ? 34.997 83.251 -1.199 1.00 46.18 116 PRO B N 1
ATOM 2664 C CA . PRO B 1 149 ? 35.199 83.759 -2.578 1.00 44.54 116 PRO B CA 1
ATOM 2665 C C . PRO B 1 149 ? 36.633 84.115 -2.829 1.00 43.71 116 PRO B C 1
ATOM 2666 O O . PRO B 1 149 ? 37.321 84.503 -1.899 1.00 43.37 116 PRO B O 1
ATOM 2670 N N . PHE B 1 150 ? 37.066 84.030 -4.086 1.00 44.13 117 PHE B N 1
ATOM 2671 C CA . PHE B 1 150 ? 38.428 84.428 -4.442 1.00 43.46 117 PHE B CA 1
ATOM 2672 C C . PHE B 1 150 ? 38.614 85.053 -5.799 1.00 42.60 117 PHE B C 1
ATOM 2673 O O . PHE B 1 150 ? 37.775 84.935 -6.686 1.00 43.67 117 PHE B O 1
ATOM 2681 N N . VAL B 1 151 ? 39.741 85.732 -5.928 1.00 41.60 118 VAL B N 1
ATOM 2682 C CA . VAL B 1 151 ? 40.180 86.340 -7.155 1.00 40.88 118 VAL B CA 1
ATOM 2683 C C . VAL B 1 151 ? 41.528 85.717 -7.448 1.00 41.00 118 VAL B C 1
ATOM 2684 O O . VAL B 1 151 ? 42.420 85.809 -6.617 1.00 40.90 118 VAL B O 1
ATOM 2688 N N . MET B 1 152 ? 41.636 85.003 -8.580 1.00 40.34 119 MET B N 1
ATOM 2689 C CA . MET B 1 152 ? 42.874 84.310 -8.940 1.00 41.30 119 MET B CA 1
ATOM 2690 C C . MET B 1 152 ? 43.496 84.882 -10.216 1.00 41.48 119 MET B C 1
ATOM 2691 O O . MET B 1 152 ? 42.923 84.783 -11.270 1.00 40.57 119 MET B O 1
ATOM 2696 N N . GLY B 1 153 ? 44.668 85.468 -10.059 1.00 42.42 120 GLY B N 1
ATOM 2697 C CA . GLY B 1 153 ? 45.537 85.900 -11.136 1.00 43.22 120 GLY B CA 1
ATOM 2698 C C . GLY B 1 153 ? 46.637 84.906 -11.489 1.00 44.75 120 GLY B C 1
ATOM 2699 O O . GLY B 1 153 ? 47.351 85.089 -12.472 1.00 45.08 120 GLY B O 1
ATOM 2700 N N . THR B 1 154 ? 46.803 83.866 -10.671 1.00 44.25 121 THR B N 1
ATOM 2701 C CA . THR B 1 154 ? 47.804 82.870 -10.923 1.00 46.37 121 THR B CA 1
ATOM 2702 C C . THR B 1 154 ? 47.558 82.220 -12.293 1.00 47.40 121 THR B C 1
ATOM 2703 O O . THR B 1 154 ? 46.442 81.812 -12.605 1.00 46.24 121 THR B O 1
ATOM 2707 N N . THR B 1 155 ? 48.623 82.137 -13.089 1.00 50.36 122 THR B N 1
ATOM 2708 C CA . THR B 1 155 ? 48.593 81.451 -14.380 1.00 52.79 122 THR B CA 1
ATOM 2709 C C . THR B 1 155 ? 48.952 79.979 -14.255 1.00 55.16 122 THR B C 1
ATOM 2710 O O . THR B 1 155 ? 49.598 79.555 -13.295 1.00 55.52 122 THR B O 1
ATOM 2714 N N . GLY B 1 156 ? 48.559 79.217 -15.274 1.00 58.07 123 GLY B N 1
ATOM 2715 C CA . GLY B 1 156 ? 48.928 77.813 -15.376 1.00 60.33 123 GLY B CA 1
ATOM 2716 C C . GLY B 1 156 ? 48.071 76.972 -14.461 1.00 58.80 123 GLY B C 1
ATOM 2717 O O . GLY B 1 156 ? 47.045 77.428 -13.974 1.00 57.29 123 GLY B O 1
ATOM 2718 N N . GLY B 1 157 ? 48.513 75.740 -14.242 1.00 60.12 124 GLY B N 1
ATOM 2719 C CA . GLY B 1 157 ? 47.721 74.718 -13.566 1.00 58.73 124 GLY B CA 1
ATOM 2720 C C . GLY B 1 157 ? 46.781 74.030 -14.553 1.00 59.42 124 GLY B C 1
ATOM 2721 O O . GLY B 1 157 ? 46.707 74.403 -15.714 1.00 60.54 124 GLY B O 1
ATOM 2722 N N . ASP B 1 158 ? 46.077 73.005 -14.090 1.00 59.05 125 ASP B N 1
ATOM 2723 C CA . ASP B 1 158 ? 45.020 72.365 -14.875 1.00 59.95 125 ASP B CA 1
ATOM 2724 C C . ASP B 1 158 ? 43.835 73.317 -14.918 1.00 57.63 125 ASP B C 1
ATOM 2725 O O . ASP B 1 158 ? 43.009 73.340 -13.986 1.00 56.48 125 ASP B O 1
ATOM 2730 N N . ARG B 1 159 ? 43.770 74.126 -15.970 1.00 56.78 126 ARG B N 1
ATOM 2731 C CA . ARG B 1 159 ? 42.778 75.182 -16.072 1.00 54.79 126 ARG B CA 1
ATOM 2732 C C . ARG B 1 159 ? 41.374 74.615 -16.197 1.00 56.34 126 ARG B C 1
ATOM 2733 O O . ARG B 1 159 ? 40.441 75.183 -15.662 1.00 55.59 126 ARG B O 1
ATOM 2741 N N . THR B 1 160 ? 41.216 73.483 -16.867 1.00 60.23 127 THR B N 1
ATOM 2742 C CA . THR B 1 160 ? 39.911 72.821 -16.957 1.00 62.91 127 THR B CA 1
ATOM 2743 C C . THR B 1 160 ? 39.433 72.344 -15.571 1.00 63.21 127 THR B C 1
ATOM 2744 O O . THR B 1 160 ? 38.292 72.572 -15.190 1.00 61.49 127 THR B O 1
ATOM 2748 N N . ARG B 1 161 ? 40.314 71.648 -14.855 1.00 60.03 128 ARG B N 1
ATOM 2749 C CA . ARG B 1 161 ? 40.050 71.194 -13.495 1.00 60.00 128 ARG B CA 1
ATOM 2750 C C . ARG B 1 161 ? 39.699 72.366 -12.573 1.00 58.23 128 ARG B C 1
ATOM 2751 O O . ARG B 1 161 ? 38.717 72.293 -11.838 1.00 55.49 128 ARG B O 1
ATOM 2753 N N . LEU B 1 162 ? 40.446 73.466 -12.707 1.00 55.90 129 LEU B N 1
ATOM 2754 C CA . LEU B 1 162 ? 40.125 74.701 -12.022 1.00 51.99 129 LEU B CA 1
ATOM 2755 C C . LEU B 1 162 ? 38.679 75.117 -12.208 1.00 51.54 129 LEU B C 1
ATOM 2756 O O . LEU B 1 162 ? 37.972 75.310 -11.239 1.00 50.90 129 LEU B O 1
ATOM 2761 N N . TYR B 1 163 ? 38.223 75.247 -13.453 1.00 51.78 130 TYR B N 1
ATOM 2762 C CA . TYR B 1 163 ? 36.840 75.667 -13.694 1.00 51.12 130 TYR B CA 1
ATOM 2763 C C . TYR B 1 163 ? 35.854 74.673 -13.131 1.00 52.90 130 TYR B C 1
ATOM 2764 O O . TYR B 1 163 ? 34.865 75.067 -12.550 1.00 52.63 130 TYR B O 1
ATOM 2773 N N . LYS B 1 164 ? 36.122 73.381 -13.326 1.00 55.90 131 LYS B N 1
ATOM 2774 C CA . LYS B 1 164 ? 35.226 72.298 -12.850 1.00 58.67 131 LYS B CA 1
ATOM 2775 C C . LYS B 1 164 ? 34.986 72.437 -11.355 1.00 58.36 131 LYS B C 1
ATOM 2776 O O . LYS B 1 164 ? 33.858 72.502 -10.920 1.00 59.48 131 LYS B O 1
ATOM 2778 N N . THR B 1 165 ? 36.086 72.484 -10.612 1.00 56.81 132 THR B N 1
ATOM 2779 C CA . THR B 1 165 ? 36.117 72.628 -9.156 1.00 56.48 132 THR B CA 1
ATOM 2780 C C . THR B 1 165 ? 35.306 73.810 -8.641 1.00 55.41 132 THR B C 1
ATOM 2781 O O . THR B 1 165 ? 34.401 73.647 -7.815 1.00 53.50 132 THR B O 1
ATOM 2785 N N . VAL B 1 166 ? 35.590 74.976 -9.204 1.00 54.04 133 VAL B N 1
ATOM 2786 C CA . VAL B 1 166 ? 34.980 76.205 -8.760 1.00 53.02 133 VAL B CA 1
ATOM 2787 C C . VAL B 1 166 ? 33.474 76.194 -9.070 1.00 56.74 133 VAL B C 1
ATOM 2788 O O . VAL B 1 166 ? 32.644 76.624 -8.259 1.00 56.29 133 VAL B O 1
ATOM 2792 N N . GLU B 1 167 ? 33.099 75.665 -10.232 1.00 58.93 134 GLU B N 1
ATOM 2793 C CA . GLU B 1 167 ? 31.694 75.599 -10.556 1.00 62.73 134 GLU B CA 1
ATOM 2794 C C . GLU B 1 167 ? 30.955 74.624 -9.626 1.00 66.44 134 GLU B C 1
ATOM 2795 O O . GLU B 1 167 ? 29.833 74.906 -9.208 1.00 67.38 134 GLU B O 1
ATOM 2801 N N . GLU B 1 168 ? 31.558 73.457 -9.390 1.00 67.85 135 GLU B N 1
ATOM 2802 C CA . GLU B 1 168 ? 31.016 72.430 -8.479 1.00 70.82 135 GLU B CA 1
ATOM 2803 C C . GLU B 1 168 ? 30.828 72.932 -7.057 1.00 68.66 135 GLU B C 1
ATOM 2804 O O . GLU B 1 168 ? 29.806 72.695 -6.459 1.00 69.31 135 GLU B O 1
ATOM 2810 N N . SER B 1 169 ? 31.800 73.669 -6.539 1.00 65.18 136 SER B N 1
ATOM 2811 C CA . SER B 1 169 ? 31.716 74.164 -5.161 1.00 63.10 136 SER B CA 1
ATOM 2812 C C . SER B 1 169 ? 30.757 75.348 -5.020 1.00 60.76 136 SER B C 1
ATOM 2813 O O . SER B 1 169 ? 30.449 75.764 -3.936 1.00 59.93 136 SER B O 1
ATOM 2816 N N . LYS B 1 170 ? 30.310 75.917 -6.131 1.00 59.41 137 LYS B N 1
ATOM 2817 C CA . LYS B 1 170 ? 29.301 76.954 -6.120 1.00 58.29 137 LYS B CA 1
ATOM 2818 C C . LYS B 1 170 ? 29.750 78.222 -5.386 1.00 55.13 137 LYS B C 1
ATOM 2819 O O . LYS B 1 170 ? 28.900 78.928 -4.875 1.00 58.76 137 LYS B O 1
ATOM 2821 N N . ILE B 1 171 ? 31.048 78.544 -5.376 1.00 50.76 138 ILE B N 1
ATOM 2822 C CA . ILE B 1 171 ? 31.504 79.829 -4.825 1.00 48.10 138 ILE B CA 1
ATOM 2823 C C . ILE B 1 171 ? 31.664 80.933 -5.874 1.00 46.30 138 ILE B C 1
ATOM 2824 O O . ILE B 1 171 ? 31.659 80.700 -7.089 1.00 45.90 138 ILE B O 1
ATOM 2829 N N . TYR B 1 172 ? 31.750 82.157 -5.370 1.00 44.70 139 TYR B N 1
ATOM 2830 C CA . TYR B 1 172 ? 32.003 83.326 -6.170 1.00 43.05 139 TYR B CA 1
ATOM 2831 C C . TYR B 1 172 ? 33.493 83.407 -6.484 1.00 42.79 139 TYR B C 1
ATOM 2832 O O . TYR B 1 172 ? 34.322 83.209 -5.597 1.00 42.01 139 TYR B O 1
ATOM 2841 N N . ALA B 1 173 ? 33.821 83.713 -7.740 1.00 43.30 140 ALA B N 1
ATOM 2842 C CA . ALA B 1 173 ? 35.218 83.936 -8.116 1.00 43.16 140 ALA B CA 1
ATOM 2843 C C . ALA B 1 173 ? 35.408 84.757 -9.371 1.00 43.02 140 ALA B C 1
ATOM 2844 O O . ALA B 1 173 ? 34.594 84.706 -10.296 1.00 43.99 140 ALA B O 1
ATOM 2846 N N . VAL B 1 174 ? 36.519 85.481 -9.401 1.00 43.29 141 VAL B N 1
ATOM 2847 C CA . VAL B 1 174 ? 37.057 86.075 -10.623 1.00 42.55 141 VAL B CA 1
ATOM 2848 C C . VAL B 1 174 ? 38.300 85.300 -10.959 1.00 42.57 141 VAL B C 1
ATOM 2849 O O . VAL B 1 174 ? 39.196 85.196 -10.141 1.00 44.91 141 VAL B O 1
ATOM 2853 N N . ILE B 1 175 ? 38.321 84.691 -12.131 1.00 42.90 142 ILE B N 1
ATOM 2854 C CA . ILE B 1 175 ? 39.497 83.983 -12.635 1.00 43.25 142 ILE B CA 1
ATOM 2855 C C . ILE B 1 175 ? 39.921 84.668 -13.936 1.00 43.36 142 ILE B C 1
ATOM 2856 O O . ILE B 1 175 ? 39.127 84.815 -14.855 1.00 44.41 142 ILE B O 1
ATOM 2861 N N . SER B 1 176 ? 41.157 85.125 -13.968 1.00 44.39 143 SER B N 1
ATOM 2862 C CA . SER B 1 176 ? 41.710 85.808 -15.112 1.00 46.43 143 SER B CA 1
ATOM 2863 C C . SER B 1 176 ? 43.212 85.700 -15.145 1.00 46.88 143 SER B C 1
ATOM 2864 O O . SER B 1 176 ? 43.885 86.287 -14.306 1.00 46.26 143 SER B O 1
ATOM 2867 N N . PRO B 1 177 ? 43.744 85.003 -16.149 1.00 47.97 144 PRO B N 1
ATOM 2868 C CA . PRO B 1 177 ? 45.178 84.930 -16.267 1.00 49.57 144 PRO B CA 1
ATOM 2869 C C . PRO B 1 177 ? 45.877 86.283 -16.622 1.00 50.02 144 PRO B C 1
ATOM 2870 O O . PRO B 1 177 ? 47.075 86.375 -16.517 1.00 52.37 144 PRO B O 1
ATOM 2874 N N . GLN B 1 178 ? 45.156 87.294 -17.092 1.00 48.90 145 GLN B N 1
ATOM 2875 C CA . GLN B 1 178 ? 45.717 88.624 -17.299 1.00 50.55 145 GLN B CA 1
ATOM 2876 C C . GLN B 1 178 ? 44.915 89.591 -16.439 1.00 49.53 145 GLN B C 1
ATOM 2877 O O . GLN B 1 178 ? 43.697 89.767 -16.642 1.00 48.06 145 GLN B O 1
ATOM 2883 N N . MET B 1 179 ? 45.586 90.233 -15.498 1.00 50.21 146 MET B N 1
ATOM 2884 C CA . MET B 1 179 ? 44.914 91.157 -14.582 1.00 51.19 146 MET B CA 1
ATOM 2885 C C . MET B 1 179 ? 45.161 92.621 -14.934 1.00 52.78 146 MET B C 1
ATOM 2886 O O . MET B 1 179 ? 44.522 93.499 -14.352 1.00 52.20 146 MET B O 1
ATOM 2891 N N . GLY B 1 180 ? 46.042 92.871 -15.904 1.00 54.24 147 GLY B N 1
ATOM 2892 C CA . GLY B 1 180 ? 46.245 94.190 -16.472 1.00 56.60 147 GLY B CA 1
ATOM 2893 C C . GLY B 1 180 ? 45.043 94.558 -17.309 1.00 55.83 147 GLY B C 1
ATOM 2894 O O . GLY B 1 180 ? 45.004 94.367 -18.525 1.00 57.42 147 GLY B O 1
ATOM 2895 N N . LYS B 1 181 ? 44.062 95.121 -16.643 1.00 52.39 148 LYS B N 1
ATOM 2896 C CA . LYS B 1 181 ? 42.739 95.353 -17.213 1.00 50.59 148 LYS B CA 1
ATOM 2897 C C . LYS B 1 181 ? 42.749 96.220 -18.471 1.00 48.73 148 LYS B C 1
ATOM 2898 O O . LYS B 1 181 ? 41.969 95.992 -19.397 1.00 47.84 148 LYS B O 1
ATOM 2904 N N . GLN B 1 182 ? 43.630 97.211 -18.519 1.00 48.76 149 GLN B N 1
ATOM 2905 C CA . GLN B 1 182 ? 43.715 98.110 -19.702 1.00 47.31 149 GLN B CA 1
ATOM 2906 C C . GLN B 1 182 ? 44.250 97.378 -20.931 1.00 46.24 149 GLN B C 1
ATOM 2907 O O . GLN B 1 182 ? 43.874 97.679 -22.039 1.00 45.30 149 GLN B O 1
ATOM 2913 N N . VAL B 1 183 ? 45.101 96.393 -20.709 1.00 47.18 150 VAL B N 1
ATOM 2914 C CA . VAL B 1 183 ? 45.629 95.566 -21.778 1.00 46.92 150 VAL B CA 1
ATOM 2915 C C . VAL B 1 183 ? 44.522 94.659 -22.279 1.00 46.04 150 VAL B C 1
ATOM 2916 O O . VAL B 1 183 ? 44.381 94.467 -23.482 1.00 45.76 150 VAL B O 1
ATOM 2920 N N . VAL B 1 184 ? 43.750 94.098 -21.352 1.00 46.22 151 VAL B N 1
ATOM 2921 C CA . VAL B 1 184 ? 42.613 93.264 -21.698 1.00 45.49 151 VAL B CA 1
ATOM 2922 C C . VAL B 1 184 ? 41.583 94.066 -22.504 1.00 45.03 151 VAL B C 1
ATOM 2923 O O . VAL B 1 184 ? 41.022 93.549 -23.468 1.00 44.27 151 VAL B O 1
ATOM 2927 N N . ALA B 1 185 ? 41.338 95.319 -22.114 1.00 45.24 152 ALA B N 1
ATOM 2928 C CA . ALA B 1 185 ? 40.420 96.181 -22.825 1.00 45.15 152 ALA B CA 1
ATOM 2929 C C . ALA B 1 185 ? 40.826 96.388 -24.255 1.00 44.32 152 ALA B C 1
ATOM 2930 O O . ALA B 1 185 ? 39.973 96.296 -25.134 1.00 42.51 152 ALA B O 1
ATOM 2932 N N . PHE B 1 186 ? 42.103 96.672 -24.448 1.00 45.26 153 PHE B N 1
ATOM 2933 C CA . PHE B 1 186 ? 42.652 96.851 -25.768 1.00 45.30 153 PHE B CA 1
ATOM 2934 C C . PHE B 1 186 ? 42.492 95.572 -26.578 1.00 44.37 153 PHE B C 1
ATOM 2935 O O . PHE B 1 186 ? 42.019 95.641 -27.682 1.00 43.91 153 PHE B O 1
ATOM 2943 N N . LEU B 1 187 ? 42.837 94.416 -26.008 1.00 43.76 154 LEU B N 1
ATOM 2944 C CA . LEU B 1 187 ? 42.676 93.135 -26.697 1.00 42.92 154 LEU B CA 1
ATOM 2945 C C . LEU B 1 187 ? 41.244 92.856 -27.134 1.00 42.62 154 LEU B C 1
ATOM 2946 O O . LEU B 1 187 ? 40.995 92.432 -28.269 1.00 42.22 154 LEU B O 1
ATOM 2951 N N . ALA B 1 188 ? 40.296 93.099 -26.237 1.00 42.25 155 ALA B N 1
ATOM 2952 C CA . ALA B 1 188 ? 38.901 92.782 -26.490 1.00 41.42 155 ALA B CA 1
ATOM 2953 C C . ALA B 1 188 ? 38.315 93.679 -27.568 1.00 40.46 155 ALA B C 1
ATOM 2954 O O . ALA B 1 188 ? 37.522 93.217 -28.414 1.00 40.49 155 ALA B O 1
ATOM 2956 N N . ALA B 1 189 ? 38.709 94.952 -27.537 1.00 40.26 156 ALA B N 1
ATOM 2957 C CA . ALA B 1 189 ? 38.336 95.911 -28.548 1.00 40.20 156 ALA B CA 1
ATOM 2958 C C . ALA B 1 189 ? 38.771 95.399 -29.918 1.00 40.19 156 ALA B C 1
ATOM 2959 O O . ALA B 1 189 ? 37.972 95.336 -30.814 1.00 40.13 156 ALA B O 1
ATOM 2961 N N . MET B 1 190 ? 40.043 95.029 -30.037 1.00 41.29 157 MET B N 1
ATOM 2962 C CA . MET B 1 190 ? 40.591 94.495 -31.263 1.00 41.71 157 MET B CA 1
ATOM 2963 C C . MET B 1 190 ? 39.879 93.231 -31.698 1.00 42.65 157 MET B C 1
ATOM 2964 O O . MET B 1 190 ? 39.657 93.068 -32.884 1.00 41.50 157 MET B O 1
ATOM 2969 N N . GLU B 1 191 ? 39.568 92.325 -30.760 1.00 43.95 158 GLU B N 1
ATOM 2970 C CA . GLU B 1 191 ? 38.863 91.095 -31.124 1.00 45.38 158 GLU B CA 1
ATOM 2971 C C . GLU B 1 191 ? 37.506 91.417 -31.749 1.00 45.40 158 GLU B C 1
ATOM 2972 O O . GLU B 1 191 ? 37.123 90.831 -32.769 1.00 44.48 158 GLU B O 1
ATOM 2978 N N . ILE B 1 192 ? 36.786 92.350 -31.119 1.00 44.38 159 ILE B N 1
ATOM 2979 C CA . ILE B 1 192 ? 35.459 92.738 -31.576 1.00 44.02 159 ILE B CA 1
ATOM 2980 C C . ILE B 1 192 ? 35.514 93.454 -32.921 1.00 42.42 159 ILE B C 1
ATOM 2981 O O . ILE B 1 192 ? 34.718 93.195 -33.819 1.00 42.34 159 ILE B O 1
ATOM 2986 N N . MET B 1 193 ? 36.450 94.368 -33.057 1.00 41.39 160 MET B N 1
ATOM 2987 C CA . MET B 1 193 ? 36.587 95.088 -34.294 1.00 41.37 160 MET B CA 1
ATOM 2988 C C . MET B 1 193 ? 36.922 94.140 -35.499 1.00 42.64 160 MET B C 1
ATOM 2989 O O . MET B 1 193 ? 36.289 94.253 -36.566 1.00 43.01 160 MET B O 1
ATOM 2994 N N . SER B 1 194 ? 37.916 93.247 -35.312 1.00 44.14 161 SER B N 1
ATOM 2995 C CA . SER B 1 194 ? 38.416 92.265 -36.309 1.00 44.89 161 SER B CA 1
ATOM 2996 C C . SER B 1 194 ? 37.241 91.335 -36.676 1.00 48.15 161 SER B C 1
ATOM 2997 O O . SER B 1 194 ? 37.141 90.852 -37.801 1.00 49.27 161 SER B O 1
ATOM 3000 N N . GLU B 1 195 ? 36.383 91.039 -35.702 1.00 49.62 162 GLU B N 1
ATOM 3001 C CA . GLU B 1 195 ? 35.145 90.291 -35.928 1.00 52.42 162 GLU B CA 1
ATOM 3002 C C . GLU B 1 195 ? 34.141 91.029 -36.817 1.00 49.90 162 GLU B C 1
ATOM 3003 O O . GLU B 1 195 ? 33.469 90.421 -37.641 1.00 52.13 162 GLU B O 1
ATOM 3009 N N . GLN B 1 196 ? 34.053 92.333 -36.672 1.00 47.40 163 GLN B N 1
ATOM 3010 C CA . GLN B 1 196 ? 33.108 93.131 -37.445 1.00 47.48 163 GLN B CA 1
ATOM 3011 C C . GLN B 1 196 ? 33.600 93.379 -38.882 1.00 46.24 163 GLN B C 1
ATOM 3012 O O . GLN B 1 196 ? 32.794 93.415 -39.795 1.00 47.16 163 GLN B O 1
ATOM 3018 N N . PHE B 1 197 ? 34.900 93.585 -39.044 1.00 43.76 164 PHE B N 1
ATOM 3019 C CA . PHE B 1 197 ? 35.495 94.112 -40.291 1.00 43.16 164 PHE B CA 1
ATOM 3020 C C . PHE B 1 197 ? 36.617 93.236 -40.771 1.00 42.24 164 PHE B C 1
ATOM 3021 O O . PHE B 1 197 ? 37.759 93.673 -40.841 1.00 42.46 164 PHE B O 1
ATOM 3029 N N . PRO B 1 198 ? 36.295 91.984 -41.118 1.00 43.14 165 PRO B N 1
ATOM 3030 C CA . PRO B 1 198 ? 37.358 91.103 -41.551 1.00 43.36 165 PRO B CA 1
ATOM 3031 C C . PRO B 1 198 ? 37.953 91.633 -42.827 1.00 42.70 165 PRO B C 1
ATOM 3032 O O . PRO B 1 198 ? 37.234 92.177 -43.662 1.00 42.14 165 PRO B O 1
ATOM 3036 N N . GLY B 1 199 ? 39.263 91.531 -42.950 1.00 42.84 166 GLY B N 1
ATOM 3037 C CA . GLY B 1 199 ? 39.946 91.952 -44.183 1.00 43.30 166 GLY B CA 1
ATOM 3038 C C . GLY B 1 199 ? 40.230 93.425 -44.322 1.00 42.82 166 GLY B C 1
ATOM 3039 O O . GLY B 1 199 ? 40.804 93.819 -45.302 1.00 45.50 166 GLY B O 1
ATOM 3040 N N . ALA B 1 200 ? 39.914 94.244 -43.314 1.00 42.40 167 ALA B N 1
ATOM 3041 C CA . ALA B 1 200 ? 40.096 95.696 -43.418 1.00 41.50 167 ALA B CA 1
ATOM 3042 C C . ALA B 1 200 ? 41.539 96.153 -43.678 1.00 40.84 167 ALA B C 1
ATOM 3043 O O . ALA B 1 200 ? 41.759 97.265 -44.135 1.00 40.36 167 ALA B O 1
ATOM 3045 N N . PHE B 1 201 ? 42.503 95.326 -43.293 1.00 40.08 168 PHE B N 1
ATOM 3046 C CA . PHE B 1 201 ? 43.914 95.620 -43.462 1.00 40.48 168 PHE B CA 1
ATOM 3047 C C . PHE B 1 201 ? 44.540 94.559 -44.385 1.00 41.68 168 PHE B C 1
ATOM 3048 O O . PHE B 1 201 ? 45.745 94.362 -44.307 1.00 42.27 168 PHE B O 1
ATOM 3056 N N . ALA B 1 202 ? 43.748 93.928 -45.273 1.00 41.89 169 ALA B N 1
ATOM 3057 C CA . ALA B 1 202 ? 44.283 92.982 -46.269 1.00 44.30 169 ALA B CA 1
ATOM 3058 C C . ALA B 1 202 ? 45.475 93.625 -46.980 1.00 44.78 169 ALA B C 1
ATOM 3059 O O . ALA B 1 202 ? 45.394 94.781 -47.339 1.00 44.08 169 ALA B O 1
ATOM 3061 N N . GLY B 1 203 ? 46.601 92.925 -47.005 1.00 46.04 170 GLY B N 1
ATOM 3062 C CA . GLY B 1 203 ? 47.783 93.368 -47.723 1.00 48.07 170 GLY B CA 1
ATOM 3063 C C . GLY B 1 203 ? 48.805 94.115 -46.910 1.00 48.92 170 GLY B C 1
ATOM 3064 O O . GLY B 1 203 ? 49.982 94.168 -47.302 1.00 49.76 170 GLY B O 1
ATOM 3065 N N . TYR B 1 204 ? 48.371 94.720 -45.791 1.00 48.00 171 TYR B N 1
ATOM 3066 C CA . TYR B 1 204 ? 49.304 95.416 -44.885 1.00 48.38 171 TYR B CA 1
ATOM 3067 C C . TYR B 1 204 ? 50.276 94.397 -44.282 1.00 50.11 171 TYR B C 1
ATOM 3068 O O . TYR B 1 204 ? 49.907 93.234 -44.093 1.00 50.21 171 TYR B O 1
ATOM 3077 N N . SER B 1 205 ? 51.494 94.829 -43.961 1.00 51.74 172 SER B N 1
ATOM 3078 C CA . SER B 1 205 ? 52.438 93.960 -43.264 1.00 53.29 172 SER B CA 1
ATOM 3079 C C . SER B 1 205 ? 52.602 94.377 -41.797 1.00 52.54 172 SER B C 1
ATOM 3080 O O . SER B 1 205 ? 52.584 95.555 -41.441 1.00 51.82 172 SER B O 1
ATOM 3083 N N . LEU B 1 206 ? 52.746 93.366 -40.956 1.00 52.66 173 LEU B N 1
ATOM 3084 C CA . LEU B 1 206 ? 52.852 93.533 -39.527 1.00 52.15 173 LEU B CA 1
ATOM 3085 C C . LEU B 1 206 ? 54.242 93.177 -39.105 1.00 54.21 173 LEU B C 1
ATOM 3086 O O . LEU B 1 206 ? 54.731 92.118 -39.458 1.00 54.69 173 LEU B O 1
ATOM 3091 N N . GLU B 1 207 ? 54.869 94.048 -38.323 1.00 55.72 174 GLU B N 1
ATOM 3092 C CA . GLU B 1 207 ? 55.974 93.626 -37.460 1.00 58.39 174 GLU B CA 1
ATOM 3093 C C . GLU B 1 207 ? 55.582 93.806 -35.976 1.00 57.67 174 GLU B C 1
ATOM 3094 O O . GLU B 1 207 ? 54.971 94.806 -35.596 1.00 56.16 174 GLU B O 1
ATOM 3100 N N . VAL B 1 208 ? 55.936 92.811 -35.167 1.00 58.90 175 VAL B N 1
ATOM 3101 C CA . VAL B 1 208 ? 55.607 92.775 -33.746 1.00 58.45 175 VAL B CA 1
ATOM 3102 C C . VAL B 1 208 ? 56.891 92.642 -32.956 1.00 61.19 175 VAL B C 1
ATOM 3103 O O . VAL B 1 208 ? 57.694 91.753 -33.215 1.00 61.44 175 VAL B O 1
ATOM 3107 N N . MET B 1 209 ? 57.067 93.527 -31.988 1.00 63.10 176 MET B N 1
ATOM 3108 C CA . MET B 1 209 ? 58.183 93.430 -31.065 1.00 67.25 176 MET B CA 1
ATOM 3109 C C . MET B 1 209 ? 57.688 93.301 -29.634 1.00 66.92 176 MET B C 1
ATOM 3110 O O . MET B 1 209 ? 56.624 93.821 -29.280 1.00 65.01 176 MET B O 1
ATOM 3115 N N . GLU B 1 210 ? 58.479 92.595 -28.830 1.00 69.83 177 GLU B N 1
ATOM 3116 C CA . GLU B 1 210 ? 58.121 92.209 -27.464 1.00 70.28 177 GLU B CA 1
ATOM 3117 C C . GLU B 1 210 ? 59.420 92.091 -26.663 1.00 72.47 177 GLU B C 1
ATOM 3118 O O . GLU B 1 210 ? 60.325 91.352 -27.065 1.00 74.41 177 GLU B O 1
ATOM 3124 N N . SER B 1 211 ? 59.542 92.822 -25.559 1.00 72.44 178 SER B N 1
ATOM 3125 C CA . SER B 1 211 ? 60.752 92.734 -24.706 1.00 75.09 178 SER B CA 1
ATOM 3126 C C . SER B 1 211 ? 60.767 91.483 -23.817 1.00 75.79 178 SER B C 1
ATOM 3127 O O . SER B 1 211 ? 59.760 90.767 -23.730 1.00 72.12 178 SER B O 1
ATOM 3130 N N . HIS B 1 212 ? 61.924 91.245 -23.170 1.00 80.09 179 HIS B N 1
ATOM 3131 C CA . HIS B 1 212 ? 62.126 90.055 -22.310 1.00 81.59 179 HIS B CA 1
ATOM 3132 C C . HIS B 1 212 ? 61.184 90.028 -21.106 1.00 80.02 179 HIS B C 1
ATOM 3133 O O . HIS B 1 212 ? 60.613 88.990 -20.832 1.00 78.88 179 HIS B O 1
ATOM 3140 N N . GLN B 1 213 ? 61.014 91.167 -20.428 1.00 80.44 180 GLN B N 1
ATOM 3141 C CA . GLN B 1 213 ? 59.978 91.339 -19.357 1.00 79.79 180 GLN B CA 1
ATOM 3142 C C . GLN B 1 213 ? 58.454 91.402 -19.765 1.00 76.17 180 GLN B C 1
ATOM 3143 O O . GLN B 1 213 ? 58.003 91.190 -20.922 1.00 73.91 180 GLN B O 1
ATOM 3145 N N . GLY B 1 221 ? 51.127 85.007 -25.454 1.00 70.19 188 GLY B N 1
ATOM 3146 C CA . GLY B 1 221 ? 49.831 84.841 -24.837 1.00 68.34 188 GLY B CA 1
ATOM 3147 C C . GLY B 1 221 ? 48.912 85.986 -25.236 1.00 65.12 188 GLY B C 1
ATOM 3148 O O . GLY B 1 221 ? 48.134 85.830 -26.195 1.00 63.21 188 GLY B O 1
ATOM 3149 N N . THR B 1 222 ? 48.958 87.105 -24.493 1.00 62.72 189 THR B N 1
ATOM 3150 C CA . THR B 1 222 ? 48.235 88.332 -24.859 1.00 61.37 189 THR B CA 1
ATOM 3151 C C . THR B 1 222 ? 48.673 88.825 -26.242 1.00 58.65 189 THR B C 1
ATOM 3152 O O . THR B 1 222 ? 47.836 89.179 -27.077 1.00 59.18 189 THR B O 1
ATOM 3156 N N . ALA B 1 223 ? 49.975 88.873 -26.481 1.00 58.39 190 ALA B N 1
ATOM 3157 C CA . ALA B 1 223 ? 50.498 89.226 -27.808 1.00 56.31 190 ALA B CA 1
ATOM 3158 C C . ALA B 1 223 ? 49.996 88.286 -28.913 1.00 55.04 190 ALA B C 1
ATOM 3159 O O . ALA B 1 223 ? 49.576 88.751 -29.952 1.00 52.76 190 ALA B O 1
ATOM 3161 N N . LYS B 1 224 ? 49.976 86.983 -28.659 1.00 55.79 191 LYS B N 1
ATOM 3162 C CA . LYS B 1 224 ? 49.441 86.038 -29.641 1.00 55.93 191 LYS B CA 1
ATOM 3163 C C . LYS B 1 224 ? 47.989 86.367 -29.996 1.00 53.62 191 LYS B C 1
ATOM 3164 O O . LYS B 1 224 ? 47.626 86.448 -31.171 1.00 52.85 191 LYS B O 1
ATOM 3170 N N . ALA B 1 225 ? 47.148 86.561 -28.980 1.00 52.40 192 ALA B N 1
ATOM 3171 C CA . ALA B 1 225 ? 45.744 86.926 -29.216 1.00 50.00 192 ALA B CA 1
ATOM 3172 C C . ALA B 1 225 ? 45.576 88.242 -30.004 1.00 47.14 192 ALA B C 1
ATOM 3173 O O . ALA B 1 225 ? 44.674 88.357 -30.837 1.00 47.31 192 ALA B O 1
ATOM 3175 N N . VAL B 1 226 ? 46.438 89.218 -29.749 1.00 46.08 193 VAL B N 1
ATOM 3176 C CA . VAL B 1 226 ? 46.417 90.467 -30.505 1.00 45.55 193 VAL B CA 1
ATOM 3177 C C . VAL B 1 226 ? 46.780 90.234 -31.978 1.00 45.79 193 VAL B C 1
ATOM 3178 O O . VAL B 1 226 ? 46.147 90.777 -32.876 1.00 44.74 193 VAL B O 1
ATOM 3182 N N . ILE B 1 227 ? 47.774 89.389 -32.203 1.00 47.79 194 ILE B N 1
ATOM 3183 C CA . ILE B 1 227 ? 48.187 89.019 -33.549 1.00 48.12 194 ILE B CA 1
ATOM 3184 C C . ILE B 1 227 ? 47.022 88.344 -34.309 1.00 47.53 194 ILE B C 1
ATOM 3185 O O . ILE B 1 227 ? 46.731 88.727 -35.439 1.00 47.26 194 ILE B O 1
ATOM 3190 N N . SER B 1 228 ? 46.333 87.397 -33.676 1.00 47.20 195 SER B N 1
ATOM 3191 C CA . SER B 1 228 ? 45.129 86.788 -34.249 1.00 46.58 195 SER B CA 1
ATOM 3192 C C . SER B 1 228 ? 44.147 87.793 -34.788 1.00 45.66 195 SER B C 1
ATOM 3193 O O . SER B 1 228 ? 43.458 87.506 -35.773 1.00 45.63 195 SER B O 1
ATOM 3196 N N . CYS B 1 229 ? 43.999 88.914 -34.073 1.00 44.81 196 CYS B N 1
ATOM 3197 C CA . CYS B 1 229 ? 43.099 89.978 -34.486 1.00 43.63 196 CYS B CA 1
ATOM 3198 C C . CYS B 1 229 ? 43.576 90.646 -35.770 1.00 43.63 196 CYS B C 1
ATOM 3199 O O . CYS B 1 229 ? 42.758 90.913 -36.629 1.00 42.77 196 CYS B O 1
ATOM 3202 N N . PHE B 1 230 ? 44.875 90.880 -35.912 1.00 45.20 197 PHE B N 1
ATOM 3203 C CA . PHE B 1 230 ? 45.410 91.414 -37.176 1.00 46.72 197 PHE B CA 1
ATOM 3204 C C . PHE B 1 230 ? 45.242 90.436 -38.339 1.00 46.88 197 PHE B C 1
ATOM 3205 O O . PHE B 1 230 ? 44.835 90.830 -39.429 1.00 45.93 197 PHE B O 1
ATOM 3213 N N . GLN B 1 231 ? 45.474 89.152 -38.086 1.00 47.85 198 GLN B N 1
ATOM 3214 C CA . GLN B 1 231 ? 45.283 88.118 -39.115 1.00 48.80 198 GLN B CA 1
ATOM 3215 C C . GLN B 1 231 ? 43.860 88.129 -39.642 1.00 49.68 198 GLN B C 1
ATOM 3216 O O . GLN B 1 231 ? 43.633 88.124 -40.849 1.00 50.59 198 GLN B O 1
ATOM 3222 N N . LYS B 1 232 ? 42.903 88.200 -38.726 1.00 49.73 199 LYS B N 1
ATOM 3223 C CA . LYS B 1 232 ? 41.506 88.239 -39.080 1.00 49.96 199 LYS B CA 1
ATOM 3224 C C . LYS B 1 232 ? 41.171 89.538 -39.830 1.00 47.74 199 LYS B C 1
ATOM 3225 O O . LYS B 1 232 ? 40.215 89.602 -40.606 1.00 46.65 199 LYS B O 1
ATOM 3231 N N . LEU B 1 233 ? 41.963 90.570 -39.580 1.00 45.57 200 LEU B N 1
ATOM 3232 C CA . LEU B 1 233 ? 41.913 91.817 -40.340 1.00 44.66 200 LEU B CA 1
ATOM 3233 C C . LEU B 1 233 ? 42.618 91.738 -41.717 1.00 45.01 200 LEU B C 1
ATOM 3234 O O . LEU B 1 233 ? 42.733 92.747 -42.391 1.00 43.88 200 LEU B O 1
ATOM 3239 N N . GLY B 1 234 ? 43.106 90.553 -42.088 1.00 46.56 201 GLY B N 1
ATOM 3240 C CA . GLY B 1 234 ? 43.613 90.277 -43.427 1.00 49.02 201 GLY B CA 1
ATOM 3241 C C . GLY B 1 234 ? 45.120 90.302 -43.570 1.00 50.45 201 GLY B C 1
ATOM 3242 O O . GLY B 1 234 ? 45.624 90.225 -44.655 1.00 52.87 201 GLY B O 1
ATOM 3243 N N . VAL B 1 235 ? 45.841 90.425 -42.467 1.00 52.38 202 VAL B N 1
ATOM 3244 C CA . VAL B 1 235 ? 47.299 90.512 -42.498 1.00 54.14 202 VAL B CA 1
ATOM 3245 C C . VAL B 1 235 ? 47.852 89.093 -42.624 1.00 57.17 202 VAL B C 1
ATOM 3246 O O . VAL B 1 235 ? 47.298 88.158 -42.018 1.00 60.88 202 VAL B O 1
ATOM 3250 N N . SER B 1 236 ? 48.920 88.917 -43.395 1.00 59.28 203 SER B N 1
ATOM 3251 C CA . SER B 1 236 ? 49.617 87.630 -43.470 1.00 61.35 203 SER B CA 1
ATOM 3252 C C . SER B 1 236 ? 50.791 87.704 -42.496 1.00 61.99 203 SER B C 1
ATOM 3253 O O . SER B 1 236 ? 51.638 88.618 -42.572 1.00 62.46 203 SER B O 1
ATOM 3256 N N . TYR B 1 237 ? 50.795 86.775 -41.545 1.00 61.50 204 TYR B N 1
ATOM 3257 C CA . TYR B 1 237 ? 51.749 86.784 -40.454 1.00 61.64 204 TYR B CA 1
ATOM 3258 C C . TYR B 1 237 ? 51.766 85.408 -39.822 1.00 63.12 204 TYR B C 1
ATOM 3259 O O . TYR B 1 237 ? 50.732 84.753 -39.674 1.00 61.66 204 TYR B O 1
ATOM 3268 N N . ASP B 1 238 ? 52.957 84.981 -39.438 1.00 65.43 205 ASP B N 1
ATOM 3269 C CA . ASP B 1 238 ? 53.147 83.736 -38.748 1.00 66.79 205 ASP B CA 1
ATOM 3270 C C . ASP B 1 238 ? 53.625 84.095 -37.370 1.00 67.57 205 ASP B C 1
ATOM 3271 O O . ASP B 1 238 ? 54.459 84.981 -37.244 1.00 67.77 205 ASP B O 1
ATOM 3276 N N . MET B 1 239 ? 53.143 83.380 -36.347 1.00 77.72 206 MET B N 1
ATOM 3277 C CA . MET B 1 239 ? 53.560 83.632 -34.959 1.00 77.36 206 MET B CA 1
ATOM 3278 C C . MET B 1 239 ? 55.074 83.566 -34.782 1.00 79.14 206 MET B C 1
ATOM 3279 O O . MET B 1 239 ? 55.640 84.299 -33.981 1.00 78.56 206 MET B O 1
ATOM 3284 N N . ASP B 1 240 ? 55.718 82.693 -35.545 1.00 81.97 207 ASP B N 1
ATOM 3285 C CA . ASP B 1 240 ? 57.174 82.540 -35.522 1.00 85.70 207 ASP B CA 1
ATOM 3286 C C . ASP B 1 240 ? 57.978 83.814 -35.917 1.00 84.43 207 ASP B C 1
ATOM 3287 O O . ASP B 1 240 ? 59.170 83.893 -35.628 1.00 85.61 207 ASP B O 1
ATOM 3292 N N . GLN B 1 241 ? 57.320 84.803 -36.537 1.00 81.52 208 GLN B N 1
ATOM 3293 C CA . GLN B 1 241 ? 57.941 86.076 -36.946 1.00 80.97 208 GLN B CA 1
ATOM 3294 C C . GLN B 1 241 ? 58.156 87.120 -35.822 1.00 79.09 208 GLN B C 1
ATOM 3295 O O . GLN B 1 241 ? 58.763 88.169 -36.088 1.00 78.59 208 GLN B O 1
ATOM 3301 N N . ILE B 1 242 ? 57.651 86.869 -34.601 1.00 77.19 209 ILE B N 1
ATOM 3302 C CA . ILE B 1 242 ? 57.737 87.837 -33.485 1.00 74.58 209 ILE B CA 1
ATOM 3303 C C . ILE B 1 242 ? 59.192 88.068 -33.119 1.00 76.28 209 ILE B C 1
ATOM 3304 O O . ILE B 1 242 ? 59.928 87.114 -32.966 1.00 79.65 209 ILE B O 1
ATOM 3309 N N . GLN B 1 243 ? 59.595 89.328 -32.986 1.00 74.99 210 GLN B N 1
ATOM 3310 C CA . GLN B 1 243 ? 60.959 89.676 -32.588 1.00 77.21 210 GLN B CA 1
ATOM 3311 C C . GLN B 1 243 ? 60.971 89.860 -31.081 1.00 76.54 210 GLN B C 1
ATOM 3312 O O . GLN B 1 243 ? 60.398 90.818 -30.563 1.00 73.15 210 GLN B O 1
ATOM 3314 N N . LEU B 1 244 ? 61.597 88.910 -30.388 1.00 79.92 211 LEU B N 1
ATOM 3315 C CA . LEU B 1 244 ? 61.899 89.029 -28.954 1.00 81.09 211 LEU B CA 1
ATOM 3316 C C . LEU B 1 244 ? 63.119 89.941 -28.821 1.00 83.75 211 LEU B C 1
ATOM 3317 O O . LEU B 1 244 ? 64.179 89.603 -29.331 1.00 85.03 211 LEU B O 1
ATOM 3322 N N . ILE B 1 245 ? 62.958 91.069 -28.124 1.00 83.95 212 ILE B N 1
ATOM 3323 C CA . ILE B 1 245 ? 63.956 92.140 -28.118 1.00 87.17 212 ILE B CA 1
ATOM 3324 C C . ILE B 1 245 ? 64.728 92.261 -26.794 1.00 90.04 212 ILE B C 1
ATOM 3325 O O . ILE B 1 245 ? 64.182 92.049 -25.728 1.00 88.59 212 ILE B O 1
ATOM 3330 N N . ARG B 1 246 ? 66.009 92.597 -26.902 1.00 95.29 213 ARG B N 1
ATOM 3331 C CA . ARG B 1 246 ? 66.919 92.727 -25.764 1.00 99.31 213 ARG B CA 1
ATOM 3332 C C . ARG B 1 246 ? 67.230 94.191 -25.413 1.00 100.39 213 ARG B C 1
ATOM 3333 O O . ARG B 1 246 ? 67.164 94.565 -24.247 1.00 101.23 213 ARG B O 1
ATOM 3335 N N . ASP B 1 247 ? 67.540 95.015 -26.415 1.00 100.71 214 ASP B N 1
ATOM 3336 C CA . ASP B 1 247 ? 68.025 96.390 -26.181 1.00 102.14 214 ASP B CA 1
ATOM 3337 C C . ASP B 1 247 ? 66.955 97.306 -25.576 1.00 98.31 214 ASP B C 1
ATOM 3338 O O . ASP B 1 247 ? 65.768 97.110 -25.850 1.00 94.57 214 ASP B O 1
ATOM 3343 N N . PRO B 1 248 ? 67.373 98.349 -24.813 1.00 98.56 215 PRO B N 1
ATOM 3344 C CA . PRO B 1 248 ? 66.411 99.324 -24.266 1.00 95.30 215 PRO B CA 1
ATOM 3345 C C . PRO B 1 248 ? 65.801 100.290 -25.300 1.00 92.30 215 PRO B C 1
ATOM 3346 O O . PRO B 1 248 ? 64.897 101.050 -24.953 1.00 90.44 215 PRO B O 1
ATOM 3350 N N . LYS B 1 249 ? 66.300 100.282 -26.536 1.00 92.10 216 LYS B N 1
ATOM 3351 C CA . LYS B 1 249 ? 65.675 101.007 -27.647 1.00 89.69 216 LYS B CA 1
ATOM 3352 C C . LYS B 1 249 ? 65.603 100.134 -28.903 1.00 87.19 216 LYS B C 1
ATOM 3353 O O . LYS B 1 249 ? 66.476 99.296 -29.123 1.00 89.46 216 LYS B O 1
ATOM 3359 N N . GLN B 1 250 ? 64.552 100.309 -29.705 1.00 82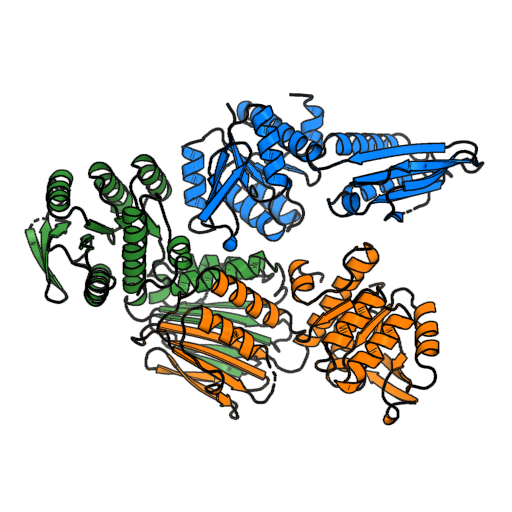.63 217 GLN B N 1
ATOM 3360 C CA . GLN B 1 250 ? 64.477 99.636 -30.998 1.00 81.04 217 GLN B CA 1
ATOM 3361 C C . GLN B 1 250 ? 63.844 100.495 -32.077 1.00 78.61 217 GLN B C 1
ATOM 3362 O O . GLN B 1 250 ? 62.948 101.298 -31.810 1.00 76.55 217 GLN B O 1
ATOM 3364 N N . GLN B 1 251 ? 64.333 100.308 -33.302 1.00 78.93 218 GLN B N 1
ATOM 3365 C CA . GLN B 1 251 ? 63.992 101.137 -34.452 1.00 77.69 218 GLN B CA 1
ATOM 3366 C C . GLN B 1 251 ? 62.927 100.476 -35.343 1.00 74.59 218 GLN B C 1
ATOM 3367 O O . GLN B 1 251 ? 62.926 99.262 -35.537 1.00 73.82 218 GLN B O 1
ATOM 3373 N N . ILE B 1 252 ? 62.023 101.289 -35.879 1.00 73.00 219 ILE B N 1
ATOM 3374 C CA . ILE B 1 252 ? 61.142 100.866 -36.982 1.00 71.09 219 ILE B CA 1
ATOM 3375 C C . ILE B 1 252 ? 61.171 101.915 -38.078 1.00 71.68 219 ILE B C 1
ATOM 3376 O O . ILE B 1 252 ? 61.684 103.025 -37.876 1.00 73.03 219 ILE B O 1
ATOM 3381 N N . GLU B 1 253 ? 60.615 101.558 -39.232 1.00 71.21 220 GLU B N 1
ATOM 3382 C CA . GLU B 1 253 ? 60.609 102.432 -40.413 1.00 72.11 220 GLU B CA 1
ATOM 3383 C C . GLU B 1 253 ? 59.213 103.029 -40.572 1.00 68.78 220 GLU B C 1
ATOM 3384 O O . GLU B 1 253 ? 58.279 102.316 -40.922 1.00 66.40 220 GLU B O 1
ATOM 3390 N N . VAL B 1 254 ? 59.089 104.336 -40.333 1.00 69.17 221 VAL B N 1
ATOM 3391 C CA . VAL B 1 254 ? 57.826 105.075 -40.521 1.00 67.96 221 VAL B CA 1
ATOM 3392 C C . VAL B 1 254 ? 57.888 105.994 -41.763 1.00 69.29 221 VAL B C 1
ATOM 3393 O O . VAL B 1 254 ? 58.450 107.094 -41.714 1.00 70.99 221 VAL B O 1
ATOM 3397 N N . VAL B 1 255 ? 57.304 105.519 -42.867 1.00 69.09 222 VAL B N 1
ATOM 3398 C CA . VAL B 1 255 ? 57.294 106.227 -44.152 1.00 70.08 222 VAL B CA 1
ATOM 3399 C C . VAL B 1 255 ? 58.728 106.549 -44.579 1.00 72.95 222 VAL B C 1
ATOM 3400 O O . VAL B 1 255 ? 59.074 107.697 -44.843 1.00 74.06 222 VAL B O 1
ATOM 3404 N N . GLY B 1 256 ? 59.565 105.514 -44.615 1.00 74.21 223 GLY B N 1
ATOM 3405 C CA . GLY B 1 256 ? 60.966 105.662 -45.000 1.00 76.60 223 GLY B CA 1
ATOM 3406 C C . GLY B 1 256 ? 61.837 106.485 -44.056 1.00 78.79 223 GLY B C 1
ATOM 3407 O O . GLY B 1 256 ? 62.907 106.954 -44.467 1.00 81.48 223 GLY B O 1
ATOM 3408 N N . VAL B 1 257 ? 61.423 106.615 -42.788 1.00 77.51 224 VAL B N 1
ATOM 3409 C CA . VAL B 1 257 ? 62.164 107.391 -41.774 1.00 79.79 224 VAL B CA 1
ATOM 3410 C C . VAL B 1 257 ? 62.306 106.563 -40.477 1.00 79.15 224 VAL B C 1
ATOM 3411 O O . VAL B 1 257 ? 61.299 106.087 -39.929 1.00 77.27 224 VAL B O 1
ATOM 3415 N N . PRO B 1 258 ? 63.550 106.382 -39.983 1.00 81.46 225 PRO B N 1
ATOM 3416 C CA . PRO B 1 258 ? 63.772 105.690 -38.692 1.00 81.07 225 PRO B CA 1
ATOM 3417 C C . PRO B 1 258 ? 63.037 106.322 -37.496 1.00 79.77 225 PRO B C 1
ATOM 3418 O O . PRO B 1 258 ? 63.031 107.544 -37.354 1.00 80.64 225 PRO B O 1
ATOM 3422 N N . GLU B 1 259 ? 62.434 105.486 -36.651 1.00 77.83 226 GLU B N 1
ATOM 3423 C CA . GLU B 1 259 ? 61.774 105.940 -35.421 1.00 77.17 226 GLU B CA 1
ATOM 3424 C C . GLU B 1 259 ? 62.256 105.086 -34.253 1.00 77.99 226 GLU B C 1
ATOM 3425 O O . GLU B 1 259 ? 62.083 103.865 -34.270 1.00 76.61 226 GLU B O 1
ATOM 3431 N N . GLU B 1 260 ? 62.889 105.723 -33.264 1.00 80.58 227 GLU B N 1
ATOM 3432 C CA . GLU B 1 260 ? 63.441 105.024 -32.103 1.00 81.72 227 GLU B CA 1
ATOM 3433 C C . GLU B 1 260 ? 62.331 104.869 -31.065 1.00 79.74 227 GLU B C 1
ATOM 3434 O O . GLU B 1 260 ? 61.645 105.839 -30.734 1.00 79.71 227 GLU B O 1
ATOM 3436 N N . HIS B 1 261 ? 62.170 103.652 -30.547 1.00 78.50 228 HIS B N 1
ATOM 3437 C CA . HIS B 1 261 ? 61.176 103.354 -29.520 1.00 76.49 228 HIS B CA 1
ATOM 3438 C C . HIS B 1 261 ? 61.791 102.836 -28.222 1.00 77.78 228 HIS B C 1
ATOM 3439 O O . HIS B 1 261 ? 62.720 102.021 -28.239 1.00 79.75 228 HIS B O 1
ATOM 3446 N N . VAL B 1 262 ? 61.262 103.341 -27.106 1.00 77.02 229 VAL B N 1
ATOM 3447 C CA . VAL B 1 262 ? 61.695 102.983 -25.762 1.00 77.82 229 VAL B CA 1
ATOM 3448 C C . VAL B 1 262 ? 61.161 101.586 -25.510 1.00 75.58 229 VAL B C 1
ATOM 3449 O O . VAL B 1 262 ? 59.955 101.393 -25.400 1.00 72.69 229 VAL B O 1
ATOM 3453 N N . SER B 1 263 ? 62.067 100.619 -25.455 1.00 77.15 230 SER B N 1
ATOM 3454 C CA . SER B 1 263 ? 61.702 99.219 -25.371 1.00 75.83 230 SER B CA 1
ATOM 3455 C C . SER B 1 263 ? 62.185 98.543 -24.076 1.00 77.12 230 SER B C 1
ATOM 3456 O O . SER B 1 263 ? 62.294 97.313 -24.024 1.00 77.36 230 SER B O 1
ATOM 3459 N N . GLY B 1 264 ? 62.448 99.347 -23.040 1.00 78.07 231 GLY B N 1
ATOM 3460 C CA . GLY B 1 264 ? 62.749 98.837 -21.712 1.00 78.92 231 GLY B CA 1
ATOM 3461 C C . GLY B 1 264 ? 61.501 98.364 -20.976 1.00 75.81 231 GLY B C 1
ATOM 3462 O O . GLY B 1 264 ? 60.356 98.621 -21.402 1.00 72.75 231 GLY B O 1
ATOM 3463 N N . HIS B 1 265 ? 61.744 97.669 -19.866 1.00 76.61 232 HIS B N 1
ATOM 3464 C CA . HIS B 1 265 ? 60.709 97.091 -18.999 1.00 73.93 232 HIS B CA 1
ATOM 3465 C C . HIS B 1 265 ? 59.874 96.093 -19.795 1.00 70.80 232 HIS B C 1
ATOM 3466 O O . HIS B 1 265 ? 60.450 95.347 -20.584 1.00 71.58 232 HIS B O 1
ATOM 3473 N N . ALA B 1 266 ? 58.556 96.047 -19.597 1.00 67.56 233 ALA B N 1
ATOM 3474 C CA . ALA B 1 266 ? 57.696 95.197 -20.409 1.00 64.91 233 ALA B CA 1
ATOM 3475 C C . ALA B 1 266 ? 57.166 96.065 -21.539 1.00 63.14 233 ALA B C 1
ATOM 3476 O O . ALA B 1 266 ? 56.362 96.965 -21.287 1.00 62.01 233 ALA B O 1
ATOM 3478 N N . PHE B 1 267 ? 57.600 95.777 -22.769 1.00 63.16 234 PHE B N 1
ATOM 3479 C CA . PHE B 1 267 ? 57.238 96.558 -23.948 1.00 62.28 234 PHE B CA 1
ATOM 3480 C C . PHE B 1 267 ? 56.587 95.670 -25.019 1.00 60.78 234 PHE B C 1
ATOM 3481 O O . PHE B 1 267 ? 57.013 94.535 -25.221 1.00 61.53 234 PHE B O 1
ATOM 3489 N N . HIS B 1 268 ? 55.543 96.192 -25.664 1.00 59.07 235 HIS B N 1
ATOM 3490 C CA . HIS B 1 268 ? 54.927 95.577 -26.844 1.00 58.39 235 HIS B CA 1
ATOM 3491 C C . HIS B 1 268 ? 54.756 96.634 -27.935 1.00 57.38 235 HIS B C 1
ATOM 3492 O O . HIS B 1 268 ? 54.258 97.722 -27.653 1.00 56.42 235 HIS B O 1
ATOM 3499 N N . LEU B 1 269 ? 55.166 96.323 -29.162 1.00 57.44 236 LEU B N 1
ATOM 3500 C CA . LEU B 1 269 ? 54.919 97.213 -30.297 1.00 56.76 236 LEU B CA 1
ATOM 3501 C C . LEU B 1 269 ? 54.343 96.415 -31.452 1.00 55.20 236 LEU B C 1
ATOM 3502 O O . LEU B 1 269 ? 54.944 95.434 -31.859 1.00 56.32 236 LEU B O 1
ATOM 3507 N N . TYR B 1 270 ? 53.181 96.840 -31.948 1.00 52.56 237 TYR B N 1
ATOM 3508 C CA . TYR B 1 270 ? 52.551 96.271 -33.127 1.00 51.26 237 TYR B CA 1
ATOM 3509 C C . TYR B 1 270 ? 52.523 97.347 -34.218 1.00 50.92 237 TYR B C 1
ATOM 3510 O O . TYR B 1 270 ? 51.849 98.365 -34.070 1.00 49.42 237 TYR B O 1
ATOM 3519 N N . HIS B 1 271 ? 53.260 97.118 -35.308 1.00 51.75 238 HIS B N 1
ATOM 3520 C CA . HIS B 1 271 ? 53.448 98.113 -36.385 1.00 51.60 238 HIS B CA 1
ATOM 3521 C C . HIS B 1 271 ? 52.888 97.559 -37.685 1.00 50.99 238 HIS B C 1
ATOM 3522 O O . HIS B 1 271 ? 53.299 96.487 -38.107 1.00 51.80 238 HIS B O 1
ATOM 3529 N N . LEU B 1 272 ? 51.917 98.257 -38.271 1.00 49.91 239 LEU B N 1
ATOM 3530 C CA . LEU B 1 272 ? 51.320 97.895 -39.556 1.00 50.22 239 LEU B CA 1
ATOM 3531 C C . LEU B 1 272 ? 51.762 98.884 -40.646 1.00 50.75 239 LEU B C 1
ATOM 3532 O O . LEU B 1 272 ? 51.762 100.084 -40.415 1.00 50.46 239 LEU B O 1
ATOM 3537 N N . THR B 1 273 ? 52.097 98.358 -41.823 1.00 51.19 240 THR B N 1
ATOM 3538 C CA . THR B 1 273 ? 52.532 99.152 -42.964 1.00 51.44 240 THR B CA 1
ATOM 3539 C C . THR B 1 273 ? 51.717 98.752 -44.200 1.00 50.73 240 THR B C 1
ATOM 3540 O O . THR B 1 273 ? 51.511 97.568 -44.463 1.00 50.52 240 THR B O 1
ATOM 3544 N N . SER B 1 274 ? 51.215 99.730 -44.943 1.00 50.35 241 SER B N 1
ATOM 3545 C CA . SER B 1 274 ? 50.520 99.426 -46.207 1.00 50.63 241 SER B CA 1
ATOM 3546 C C . SER B 1 274 ? 51.513 98.851 -47.233 1.00 52.14 241 SER B C 1
ATOM 3547 O O . SER B 1 274 ? 52.695 99.128 -47.146 1.00 52.88 241 SER B O 1
ATOM 3550 N N . PRO B 1 275 ? 51.030 98.052 -48.198 1.00 53.00 242 PRO B N 1
ATOM 3551 C CA . PRO B 1 275 ? 51.845 97.599 -49.337 1.00 55.24 242 PRO B CA 1
ATOM 3552 C C . PRO B 1 275 ? 52.746 98.675 -49.972 1.00 56.16 242 PRO B C 1
ATOM 3553 O O . PRO B 1 275 ? 53.922 98.419 -50.150 1.00 57.85 242 PRO B O 1
ATOM 3557 N N . ASP B 1 276 ? 52.205 99.868 -50.257 1.00 55.71 243 ASP B N 1
ATOM 3558 C CA . ASP B 1 276 ? 52.988 100.974 -50.860 1.00 56.84 243 ASP B CA 1
ATOM 3559 C C . ASP B 1 276 ? 53.834 101.790 -49.859 1.00 57.26 243 ASP B C 1
ATOM 3560 O O . ASP B 1 276 ? 54.396 102.810 -50.236 1.00 57.48 243 ASP B O 1
ATOM 3565 N N . LYS B 1 277 ? 53.865 101.364 -48.586 1.00 57.10 244 LYS B N 1
ATOM 3566 C CA . LYS B 1 277 ? 54.642 102.004 -47.518 1.00 57.89 244 LYS B CA 1
ATOM 3567 C C . LYS B 1 277 ? 54.205 103.428 -47.136 1.00 57.20 244 LYS B C 1
ATOM 3568 O O . LYS B 1 277 ? 54.889 104.088 -46.342 1.00 57.85 244 LYS B O 1
ATOM 3574 N N . THR B 1 278 ? 53.094 103.924 -47.679 1.00 56.30 245 THR B N 1
ATOM 3575 C CA . THR B 1 278 ? 52.671 105.310 -47.407 1.00 56.20 245 THR B CA 1
ATOM 3576 C C . THR B 1 278 ? 51.802 105.443 -46.142 1.00 55.05 245 THR B C 1
ATOM 3577 O O . THR B 1 278 ? 51.497 106.567 -45.735 1.00 55.13 245 THR B O 1
ATOM 3581 N N . VAL B 1 279 ? 51.389 104.308 -45.574 1.00 53.76 246 VAL B N 1
ATOM 3582 C CA . VAL B 1 279 ? 50.552 104.270 -44.364 1.00 52.97 246 VAL B CA 1
ATOM 3583 C C . VAL B 1 279 ? 51.223 103.425 -43.276 1.00 52.72 246 VAL B C 1
ATOM 3584 O O . VAL B 1 279 ? 51.597 102.283 -43.535 1.00 52.82 246 VAL B O 1
ATOM 3588 N N . SER B 1 280 ? 51.421 104.028 -42.097 1.00 53.15 247 SER B N 1
ATOM 3589 C CA . SER B 1 280 ? 51.955 103.359 -40.905 1.00 53.25 247 SER B CA 1
ATOM 3590 C C . SER B 1 280 ? 50.956 103.515 -39.752 1.00 52.19 247 SER B C 1
ATOM 3591 O O . SER B 1 280 ? 50.398 104.586 -39.552 1.00 52.29 247 SER B O 1
ATOM 3594 N N . PHE B 1 281 ? 50.710 102.423 -39.032 1.00 52.08 248 PHE B N 1
ATOM 3595 C CA . PHE B 1 281 ? 49.902 102.412 -37.801 1.00 51.43 248 PHE B CA 1
ATOM 3596 C C . PHE B 1 281 ? 50.738 101.781 -36.691 1.00 52.43 248 PHE B C 1
ATOM 3597 O O . PHE B 1 281 ? 51.409 100.788 -36.932 1.00 52.45 248 PHE B O 1
ATOM 3605 N N . GLU B 1 282 ? 50.704 102.355 -35.488 1.00 53.35 249 GLU B N 1
ATOM 3606 C CA . GLU B 1 282 ? 51.387 101.773 -34.336 1.00 54.53 249 GLU B CA 1
ATOM 3607 C C . GLU B 1 282 ? 50.463 101.644 -33.127 1.00 53.56 249 GLU B C 1
ATOM 3608 O O . GLU B 1 282 ? 49.640 102.518 -32.865 1.00 53.43 249 GLU B O 1
ATOM 3614 N N . PHE B 1 283 ? 50.598 100.520 -32.430 1.00 53.58 250 PHE B N 1
ATOM 3615 C CA . PHE B 1 283 ? 49.940 100.265 -31.154 1.00 53.08 250 PHE B CA 1
ATOM 3616 C C . PHE B 1 283 ? 51.060 99.830 -30.212 1.00 54.79 250 PHE B C 1
ATOM 3617 O O . PHE B 1 283 ? 51.724 98.821 -30.456 1.00 54.81 250 PHE B O 1
ATOM 3625 N N . GLN B 1 284 ? 51.292 100.597 -29.154 1.00 56.36 251 GLN B N 1
ATOM 3626 C CA . GLN B 1 284 ? 52.373 100.286 -28.232 1.00 58.88 251 GLN B CA 1
ATOM 3627 C C . GLN B 1 284 ? 51.936 100.400 -26.781 1.00 59.39 251 GLN B C 1
ATOM 3628 O O . GLN B 1 284 ? 51.115 101.260 -26.437 1.00 60.03 251 GLN B O 1
ATOM 3634 N N . HIS B 1 285 ? 52.456 99.504 -25.940 1.00 60.13 252 HIS B N 1
ATOM 3635 C CA . HIS B 1 285 ? 52.390 99.707 -24.502 1.00 60.55 252 HIS B CA 1
ATOM 3636 C C . HIS B 1 285 ? 53.659 99.338 -23.768 1.00 61.87 252 HIS B C 1
ATOM 3637 O O . HIS B 1 285 ? 54.365 98.396 -24.131 1.00 61.48 252 HIS B O 1
ATOM 3644 N N . ASN B 1 286 ? 53.932 100.132 -22.736 1.00 63.32 253 ASN B N 1
ATOM 3645 C CA . ASN B 1 286 ? 55.053 99.939 -21.820 1.00 65.69 253 ASN B CA 1
ATOM 3646 C C . ASN B 1 286 ? 54.516 99.829 -20.390 1.00 65.30 253 ASN B C 1
ATOM 3647 O O . ASN B 1 286 ? 53.680 100.646 -19.971 1.00 65.10 253 ASN B O 1
ATOM 3652 N N . VAL B 1 287 ? 54.973 98.816 -19.662 1.00 65.19 254 VAL B N 1
ATOM 3653 C CA . VAL B 1 287 ? 54.581 98.607 -18.265 1.00 65.12 254 VAL B CA 1
ATOM 3654 C C . VAL B 1 287 ? 55.830 98.460 -17.410 1.00 67.65 254 VAL B C 1
ATOM 3655 O O . VAL B 1 287 ? 56.675 97.610 -17.694 1.00 68.02 254 VAL B O 1
ATOM 3659 N N . CYS B 1 288 ? 55.940 99.295 -16.379 1.00 69.28 255 CYS B N 1
ATOM 3660 C CA . CYS B 1 288 ? 57.019 99.197 -15.396 1.00 72.50 255 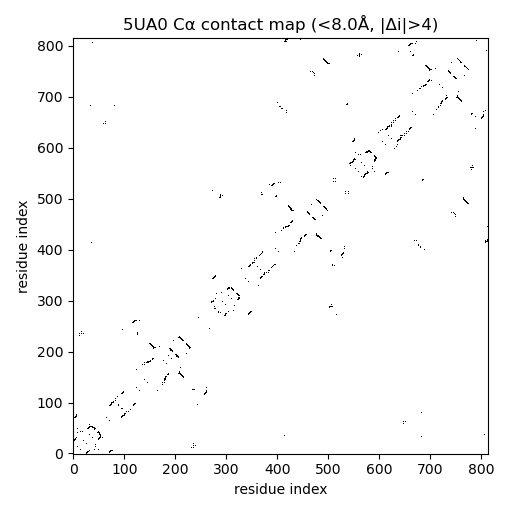CYS B CA 1
ATOM 3661 C C . CYS B 1 288 ? 56.452 98.696 -14.084 1.00 72.24 255 CYS B C 1
ATOM 3662 O O . CYS B 1 288 ? 55.433 99.209 -13.611 1.00 71.75 255 CYS B O 1
ATOM 3665 N N . GLY B 1 289 ? 57.096 97.693 -13.499 1.00 72.87 256 GLY B N 1
ATOM 3666 C CA . GLY B 1 289 ? 56.624 97.126 -12.249 1.00 72.30 256 GLY B CA 1
ATOM 3667 C C . GLY B 1 289 ? 55.292 96.409 -12.388 1.00 68.74 256 GLY B C 1
ATOM 3668 O O . GLY B 1 289 ? 54.936 95.934 -13.471 1.00 66.58 256 GLY B O 1
ATOM 3669 N N . ARG B 1 290 ? 54.557 96.339 -11.280 1.00 68.09 257 ARG B N 1
ATOM 3670 C CA . ARG B 1 290 ? 53.354 95.508 -11.192 1.00 65.73 257 ARG B CA 1
ATOM 3671 C C . ARG B 1 290 ? 52.068 96.218 -10.800 1.00 63.60 257 ARG B C 1
ATOM 3672 O O . ARG B 1 290 ? 51.037 95.586 -10.637 1.00 62.78 257 ARG B O 1
ATOM 3680 N N . SER B 1 291 ? 52.147 97.527 -10.654 1.00 64.54 258 SER B N 1
ATOM 3681 C CA . SER B 1 291 ? 51.027 98.394 -10.361 1.00 64.08 258 SER B CA 1
ATOM 3682 C C . SER B 1 291 ? 49.758 98.119 -11.197 1.00 61.05 258 SER B C 1
ATOM 3683 O O . SER B 1 291 ? 48.657 97.966 -10.659 1.00 61.05 258 SER B O 1
ATOM 3686 N N . ILE B 1 292 ? 49.903 98.041 -12.508 1.00 58.95 259 ILE B N 1
ATOM 3687 C CA . ILE B 1 292 ? 48.749 97.758 -13.389 1.00 55.88 259 ILE B CA 1
ATOM 3688 C C . ILE B 1 292 ? 48.010 96.460 -13.011 1.00 53.83 259 ILE B C 1
ATOM 3689 O O . ILE B 1 292 ? 46.775 96.410 -13.005 1.00 51.52 259 ILE B O 1
ATOM 3694 N N . TYR B 1 293 ? 48.779 95.430 -12.675 1.00 54.61 260 TYR B N 1
ATOM 3695 C CA . TYR B 1 293 ? 48.219 94.129 -12.326 1.00 54.22 260 TYR B CA 1
ATOM 3696 C C . TYR B 1 293 ? 47.570 94.170 -10.920 1.00 54.35 260 TYR B C 1
ATOM 3697 O O . TYR B 1 293 ? 46.486 93.590 -10.708 1.00 52.68 260 TYR B O 1
ATOM 3706 N N . ALA B 1 294 ? 48.232 94.860 -9.984 1.00 55.57 261 ALA B N 1
ATOM 3707 C CA . ALA B 1 294 ? 47.691 95.064 -8.624 1.00 56.04 261 ALA B CA 1
ATOM 3708 C C . ALA B 1 294 ? 46.373 95.845 -8.659 1.00 54.94 261 ALA B C 1
ATOM 3709 O O . ALA B 1 294 ? 45.367 95.433 -8.055 1.00 53.38 261 ALA B O 1
ATOM 3711 N N . GLU B 1 295 ? 46.373 96.939 -9.423 1.00 55.43 262 GLU B N 1
ATOM 3712 C CA . GLU B 1 295 ? 45.181 97.794 -9.553 1.00 55.24 262 GLU B CA 1
ATOM 3713 C C . GLU B 1 295 ? 44.021 97.048 -10.186 1.00 52.69 262 GLU B C 1
ATOM 3714 O O . GLU B 1 295 ? 42.880 97.193 -9.746 1.00 53.39 262 GLU B O 1
ATOM 3720 N N . GLY B 1 296 ? 44.310 96.197 -11.168 1.00 50.45 263 GLY B N 1
ATOM 3721 C CA . GLY B 1 296 ? 43.282 95.361 -11.776 1.00 48.02 263 GLY B CA 1
ATOM 3722 C C . GLY B 1 296 ? 42.782 94.257 -10.866 1.00 47.01 263 GLY B C 1
ATOM 3723 O O . GLY B 1 296 ? 41.590 93.958 -10.845 1.00 46.54 263 GLY B O 1
ATOM 3724 N N . THR B 1 297 ? 43.691 93.639 -10.129 1.00 47.37 264 THR B N 1
ATOM 3725 C CA . THR B 1 297 ? 43.309 92.680 -9.097 1.00 47.38 264 THR B CA 1
ATOM 3726 C C . THR B 1 297 ? 42.348 93.325 -8.064 1.00 47.42 264 THR B C 1
ATOM 3727 O O . THR B 1 297 ? 41.300 92.750 -7.741 1.00 46.49 264 THR B O 1
ATOM 3731 N N . VAL B 1 298 ? 42.672 94.534 -7.618 1.00 48.14 265 VAL B N 1
ATOM 3732 C CA . VAL B 1 298 ? 41.808 95.245 -6.680 1.00 48.90 265 VAL B CA 1
ATOM 3733 C C . VAL B 1 298 ? 40.448 95.518 -7.305 1.00 47.74 265 VAL B C 1
ATOM 3734 O O . VAL B 1 298 ? 39.403 95.294 -6.674 1.00 47.68 265 VAL B O 1
ATOM 3738 N N . ASP B 1 299 ? 40.453 95.973 -8.556 1.00 47.17 266 ASP B N 1
ATOM 3739 C CA . ASP B 1 299 ? 39.209 96.154 -9.282 1.00 46.34 266 ASP B CA 1
ATOM 3740 C C . ASP B 1 299 ? 38.381 94.874 -9.318 1.00 44.76 266 ASP B C 1
ATOM 3741 O O . ASP B 1 299 ? 37.175 94.910 -9.157 1.00 44.90 266 ASP B O 1
ATOM 3746 N N . ALA B 1 300 ? 39.014 93.738 -9.507 1.00 43.66 267 ALA B N 1
ATOM 3747 C CA . ALA B 1 300 ? 38.261 92.496 -9.483 1.00 43.13 267 ALA B CA 1
ATOM 3748 C C . ALA B 1 300 ? 37.662 92.162 -8.105 1.00 43.92 267 ALA B C 1
ATOM 3749 O O . ALA B 1 300 ? 36.583 91.562 -8.008 1.00 43.05 267 ALA B O 1
ATOM 3751 N N . VAL B 1 301 ? 38.396 92.504 -7.046 1.00 45.56 268 VAL B N 1
ATOM 3752 C CA . VAL B 1 301 ? 37.921 92.301 -5.661 1.00 46.95 268 VAL B CA 1
ATOM 3753 C C . VAL B 1 301 ? 36.678 93.145 -5.423 1.00 47.81 268 VAL B C 1
ATOM 3754 O O . VAL B 1 301 ? 35.643 92.621 -4.987 1.00 48.27 268 VAL B O 1
ATOM 3758 N N . LEU B 1 302 ? 36.743 94.416 -5.803 1.00 48.48 269 LEU B N 1
ATOM 3759 C CA . LEU B 1 302 ? 35.596 95.286 -5.645 1.00 50.01 269 LEU B CA 1
ATOM 3760 C C . LEU B 1 302 ? 34.422 94.807 -6.466 1.00 49.33 269 LEU B C 1
ATOM 3761 O O . LEU B 1 302 ? 33.273 94.858 -6.005 1.00 51.00 269 LEU B O 1
ATOM 3766 N N . PHE B 1 303 ? 34.687 94.367 -7.703 1.00 47.43 270 PHE B N 1
ATOM 3767 C CA . PHE B 1 303 ? 33.634 93.832 -8.580 1.00 46.01 270 PHE B CA 1
ATOM 3768 C C . PHE B 1 303 ? 32.967 92.625 -7.931 1.00 45.91 270 PHE B C 1
ATOM 3769 O O . PHE B 1 303 ? 31.747 92.540 -7.866 1.00 46.15 270 PHE B O 1
ATOM 3777 N N . LEU B 1 304 ? 33.785 91.694 -7.455 1.00 45.78 271 LEU B N 1
ATOM 3778 C CA . LEU B 1 304 ? 33.266 90.473 -6.833 1.00 46.45 271 LEU B CA 1
ATOM 3779 C C . LEU B 1 304 ? 32.459 90.783 -5.538 1.00 48.05 271 LEU B C 1
ATOM 3780 O O . LEU B 1 304 ? 31.398 90.194 -5.303 1.00 48.24 271 LEU B O 1
ATOM 3785 N N . ALA B 1 305 ? 32.917 91.756 -4.755 1.00 49.43 272 ALA B N 1
ATOM 3786 C CA . ALA B 1 305 ? 32.173 92.161 -3.553 1.00 51.78 272 ALA B CA 1
ATOM 3787 C C . ALA B 1 305 ? 30.750 92.666 -3.924 1.00 53.50 272 ALA B C 1
ATOM 3788 O O . ALA B 1 305 ? 29.776 92.294 -3.245 1.00 53.40 272 ALA B O 1
ATOM 3790 N N . LYS B 1 306 ? 30.636 93.453 -5.015 1.00 50.63 273 LYS B N 1
ATOM 3791 C CA . LYS B 1 306 ? 29.307 93.939 -5.495 1.00 52.54 273 LYS B CA 1
ATOM 3792 C C . LYS B 1 306 ? 28.415 92.767 -5.849 1.00 51.80 273 LYS B C 1
ATOM 3793 O O . LYS B 1 306 ? 27.276 92.745 -5.485 1.00 55.24 273 LYS B O 1
ATOM 3795 N N . LYS B 1 307 ? 28.977 91.746 -6.484 1.00 50.29 274 LYS B N 1
ATOM 3796 C CA . LYS B 1 307 ? 28.213 90.556 -6.891 1.00 50.56 274 LYS B CA 1
ATOM 3797 C C . LYS B 1 307 ? 27.774 89.660 -5.744 1.00 52.47 274 LYS B C 1
ATOM 3798 O O . LYS B 1 307 ? 26.646 89.167 -5.739 1.00 54.57 274 LYS B O 1
ATOM 3804 N N . ILE B 1 308 ? 28.643 89.473 -4.759 1.00 53.45 275 ILE B N 1
ATOM 3805 C CA . ILE B 1 308 ? 28.283 88.748 -3.524 1.00 56.95 275 ILE B CA 1
ATOM 3806 C C . ILE B 1 308 ? 27.168 89.480 -2.782 1.00 61.28 275 ILE B C 1
ATOM 3807 O O . ILE B 1 308 ? 26.132 88.896 -2.513 1.00 63.40 275 ILE B O 1
ATOM 3812 N N . ARG B 1 309 ? 27.384 90.760 -2.492 1.00 64.37 276 ARG B N 1
ATOM 3813 C CA . ARG B 1 309 ? 26.381 91.613 -1.818 1.00 70.28 276 ARG B CA 1
ATOM 3814 C C . ARG B 1 309 ? 25.018 91.565 -2.502 1.00 71.33 276 ARG B C 1
ATOM 3815 O O . ARG B 1 309 ? 23.989 91.592 -1.819 1.00 75.51 276 ARG B O 1
ATOM 3823 N N . SER B 1 310 ? 25.019 91.529 -3.839 1.00 67.07 277 SER B N 1
ATOM 3824 C CA . SER B 1 310 ? 23.793 91.476 -4.639 1.00 68.92 277 SER B CA 1
ATOM 3825 C C . SER B 1 310 ? 23.270 90.073 -4.845 1.00 67.77 277 SER B C 1
ATOM 3826 O O . SER B 1 310 ? 22.210 89.917 -5.439 1.00 70.81 277 SER B O 1
ATOM 3829 N N . LYS B 1 311 ? 23.985 89.064 -4.358 1.00 65.75 278 LYS B N 1
ATOM 3830 C CA . LYS B 1 311 ? 23.581 87.659 -4.457 1.00 66.57 278 LYS B CA 1
ATOM 3831 C C . LYS B 1 311 ? 23.312 87.203 -5.918 1.00 65.16 278 LYS B C 1
ATOM 3832 O O . LYS B 1 311 ? 22.286 86.608 -6.215 1.00 67.25 278 LYS B O 1
ATOM 3834 N N . ALA B 1 312 ? 24.250 87.502 -6.818 1.00 62.65 279 ALA B N 1
ATOM 3835 C CA . ALA B 1 312 ? 24.070 87.255 -8.263 1.00 62.20 279 ALA B CA 1
ATOM 3836 C C . ALA B 1 312 ? 24.082 85.762 -8.600 1.00 62.80 279 ALA B C 1
ATOM 3837 O O . ALA B 1 312 ? 24.877 85.016 -8.047 1.00 62.25 279 ALA B O 1
ATOM 3839 N N . GLU B 1 313 ? 23.210 85.342 -9.524 1.00 65.45 280 GLU B N 1
ATOM 3840 C CA . GLU B 1 313 ? 23.134 83.931 -9.934 1.00 66.49 280 GLU B CA 1
ATOM 3841 C C . GLU B 1 313 ? 24.497 83.486 -10.517 1.00 63.22 280 GLU B C 1
ATOM 3842 O O . GLU B 1 313 ? 25.058 82.461 -10.113 1.00 61.73 280 GLU B O 1
ATOM 3844 N N . LYS B 1 314 ? 25.044 84.291 -11.424 1.00 60.81 281 LYS B N 1
ATOM 3845 C CA . LYS B 1 314 ? 26.356 84.004 -11.991 1.00 57.79 28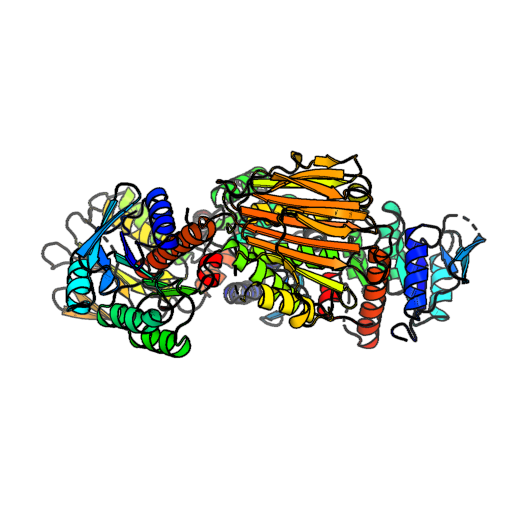1 LYS B CA 1
ATOM 3846 C C . LYS B 1 314 ? 27.407 84.027 -10.890 1.00 55.62 281 LYS B C 1
ATOM 3847 O O . LYS B 1 314 ? 27.463 84.955 -10.082 1.00 54.16 281 LYS B O 1
ATOM 3853 N N . ARG B 1 315 ? 28.228 82.985 -10.882 1.00 55.66 282 ARG B N 1
ATOM 3854 C CA . ARG B 1 315 ? 29.213 82.764 -9.840 1.00 55.22 282 ARG B CA 1
ATOM 3855 C C . ARG B 1 315 ? 30.644 83.058 -10.250 1.00 54.42 282 ARG B C 1
ATOM 3856 O O . ARG B 1 315 ? 31.405 83.671 -9.496 1.00 53.19 282 ARG B O 1
ATOM 3864 N N . ILE B 1 316 ? 31.014 82.622 -11.454 1.00 54.25 283 ILE B N 1
ATOM 3865 C CA . ILE B 1 316 ? 32.403 82.674 -11.906 1.00 51.73 283 ILE B CA 1
ATOM 3866 C C . ILE B 1 316 ? 32.590 83.739 -13.008 1.00 48.47 283 ILE B C 1
ATOM 3867 O O . ILE B 1 316 ? 31.890 83.726 -14.006 1.00 46.68 283 ILE B O 1
ATOM 3872 N N . TYR B 1 317 ? 33.555 84.634 -12.814 1.00 44.66 284 TYR B N 1
ATOM 3873 C CA . TYR B 1 317 ? 33.689 85.859 -13.599 1.00 41.60 284 TYR B CA 1
ATOM 3874 C C . TYR B 1 317 ? 35.086 86.000 -14.144 1.00 39.48 284 TYR B C 1
ATOM 3875 O O . TYR B 1 317 ? 35.981 85.364 -13.650 1.00 40.16 284 TYR B O 1
ATOM 3884 N N . ASN B 1 318 ? 35.271 86.861 -15.142 1.00 38.93 285 ASN B N 1
ATOM 3885 C CA . ASN B 1 318 ? 36.609 87.181 -15.714 1.00 38.90 285 ASN B CA 1
ATOM 3886 C C . ASN B 1 318 ? 36.771 88.666 -15.885 1.00 37.92 285 ASN B C 1
ATOM 3887 O O . ASN B 1 318 ? 35.909 89.429 -15.480 1.00 38.55 285 ASN B O 1
ATOM 3892 N N . MET B 1 319 ? 37.904 89.097 -16.400 1.00 39.75 286 MET B N 1
ATOM 3893 C CA . MET B 1 319 ? 38.222 90.522 -16.435 1.00 40.67 286 MET B CA 1
ATOM 3894 C C . MET B 1 319 ? 37.350 91.292 -17.418 1.00 40.46 286 MET B C 1
ATOM 3895 O O . MET B 1 319 ? 37.172 92.498 -17.244 1.00 41.76 286 MET B O 1
ATOM 3900 N N . ILE B 1 320 ? 36.760 90.606 -18.399 1.00 39.79 287 ILE B N 1
ATOM 3901 C CA . ILE B 1 320 ? 35.785 91.240 -19.294 1.00 40.19 287 ILE B CA 1
ATOM 3902 C C . ILE B 1 320 ? 34.549 91.605 -18.514 1.00 39.61 287 ILE B C 1
ATOM 3903 O O . ILE B 1 320 ? 33.960 92.645 -18.741 1.00 38.57 287 ILE B O 1
ATOM 3908 N N . ASP B 1 321 ? 34.122 90.706 -17.614 1.00 40.71 288 ASP B N 1
ATOM 3909 C CA . ASP B 1 321 ? 32.976 90.991 -16.734 1.00 41.54 288 ASP B CA 1
ATOM 3910 C C . ASP B 1 321 ? 33.229 92.243 -15.885 1.00 41.27 288 ASP B C 1
ATOM 3911 O O . ASP B 1 321 ? 32.366 93.099 -15.768 1.00 43.20 288 ASP B O 1
ATOM 3916 N N . VAL B 1 322 ? 34.433 92.341 -15.338 1.00 41.10 289 VAL B N 1
ATOM 3917 C CA . VAL B 1 322 ? 34.835 93.451 -14.485 1.00 41.21 289 VAL B CA 1
ATOM 3918 C C . VAL B 1 322 ? 34.798 94.719 -15.323 1.00 42.77 289 VAL B C 1
ATOM 3919 O O . VAL B 1 322 ? 34.215 95.711 -14.925 1.00 44.05 289 VAL B O 1
ATOM 3923 N N . LEU B 1 323 ? 35.447 94.680 -16.483 1.00 42.81 290 LEU B N 1
ATOM 3924 C CA . LEU B 1 323 ? 35.502 95.834 -17.385 1.00 45.27 290 LEU B CA 1
ATOM 3925 C C . LEU B 1 323 ? 34.136 96.389 -17.785 1.00 47.40 290 LEU B C 1
ATOM 3926 O O . LEU B 1 323 ? 33.986 97.586 -17.877 1.00 50.21 290 LEU B O 1
ATOM 3931 N N . ARG B 1 324 ? 33.148 95.524 -17.975 1.00 48.68 291 ARG B N 1
ATOM 3932 C CA . ARG B 1 324 ? 31.815 95.966 -18.365 1.00 53.10 291 ARG B CA 1
ATOM 3933 C C . ARG B 1 324 ? 31.051 96.650 -17.250 1.00 55.08 291 ARG B C 1
ATOM 3934 O O . ARG B 1 324 ? 30.117 97.408 -17.520 1.00 58.66 291 ARG B O 1
ATOM 3942 N N . GLU B 1 325 ? 31.411 96.359 -16.002 1.00 53.53 292 GLU B N 1
ATOM 3943 C CA . GLU B 1 325 ? 30.726 96.936 -14.847 1.00 55.81 292 GLU B CA 1
ATOM 3944 C C . GLU B 1 325 ? 30.995 98.418 -14.772 1.00 57.62 292 GLU B C 1
ATOM 3945 O O . GLU B 1 325 ? 30.179 99.139 -14.261 1.00 61.02 292 GLU B O 1
ATOM 3951 N N . GLY B 1 326 ? 32.151 98.854 -15.268 1.00 57.38 293 GLY B N 1
ATOM 3952 C CA . GLY B 1 326 ? 32.604 100.238 -15.120 1.00 60.44 293 GLY B CA 1
ATOM 3953 C C . GLY B 1 326 ? 33.656 100.418 -14.041 1.00 60.01 293 GLY B C 1
ATOM 3954 O O . GLY B 1 326 ? 33.996 99.479 -13.314 1.00 56.33 293 GLY B O 1
ATOM 3955 N N . ASN B 1 327 ? 34.190 101.633 -13.979 1.00 64.28 294 ASN B N 1
ATOM 3956 C CA . ASN B 1 327 ? 35.052 102.088 -12.877 1.00 67.03 294 ASN B CA 1
ATOM 3957 C C . ASN B 1 327 ? 34.283 102.042 -11.559 1.00 69.27 294 ASN B C 1
ATOM 3958 O O . ASN B 1 327 ? 33.140 102.484 -11.492 1.00 69.68 294 ASN B O 1
ATOM 3963 N N . MET B 1 328 ? 34.913 101.481 -10.533 1.00 71.65 295 MET B N 1
ATOM 3964 C CA . MET B 1 328 ? 34.311 101.377 -9.186 1.00 75.28 295 MET B CA 1
ATOM 3965 C C . MET B 1 328 ? 35.033 102.185 -8.144 1.00 80.18 295 MET B C 1
ATOM 3966 O O . MET B 1 328 ? 34.622 102.182 -6.994 1.00 83.72 295 MET B O 1
ATOM 3971 N N . ARG B 1 329 ? 36.102 102.874 -8.546 1.00 83.39 296 ARG B N 1
ATOM 3972 C CA . ARG B 1 329 ? 36.870 103.761 -7.675 1.00 90.88 296 ARG B CA 1
ATOM 3973 C C . ARG B 1 329 ? 36.761 105.226 -8.145 1.00 98.43 296 ARG B C 1
ATOM 3974 O O . ARG B 1 329 ? 35.717 105.690 -8.641 1.00 100.68 296 ARG B O 1
ATOM 3983 N N . ALA C 1 50 ? 41.029 93.017 -62.379 1.00 80.01 17 ALA C N 1
ATOM 3984 C CA . ALA C 1 50 ? 40.278 91.739 -62.151 1.00 83.23 17 ALA C CA 1
ATOM 3985 C C . ALA C 1 50 ? 39.082 91.904 -61.186 1.00 81.65 17 ALA C C 1
ATOM 3986 O O . ALA C 1 50 ? 37.958 91.560 -61.572 1.00 85.10 17 ALA C O 1
ATOM 3988 N N . PRO C 1 51 ? 39.310 92.410 -59.936 1.00 77.44 18 PRO C N 1
ATOM 3989 C CA . PRO C 1 51 ? 38.161 92.763 -59.040 1.00 74.21 18 PRO C CA 1
ATOM 3990 C C . PRO C 1 51 ? 37.217 93.838 -59.604 1.00 71.26 18 PRO C C 1
ATOM 3991 O O . PRO C 1 51 ? 36.010 93.706 -59.470 1.00 71.20 18 PRO C O 1
ATOM 3995 N N . GLY C 1 52 ? 37.778 94.870 -60.244 1.00 68.95 19 GLY C N 1
ATOM 3996 C CA . GLY C 1 52 ? 37.009 95.934 -60.928 1.00 67.07 19 GLY C CA 1
ATOM 3997 C C . GLY C 1 52 ? 36.356 95.594 -62.269 1.00 69.81 19 GLY C C 1
ATOM 3998 O O . GLY C 1 52 ? 35.589 96.403 -62.815 1.00 67.93 19 GLY C O 1
ATOM 3999 N N . ASN C 1 53 ? 36.646 94.397 -62.785 1.00 73.16 20 ASN C N 1
ATOM 4000 C CA . ASN C 1 53 ? 36.127 93.917 -64.065 1.00 77.12 20 ASN C CA 1
ATOM 4001 C C . ASN C 1 53 ? 34.616 94.109 -64.238 1.00 76.98 20 ASN C C 1
ATOM 4002 O O . ASN C 1 53 ? 33.826 93.557 -63.490 1.00 77.24 20 ASN C O 1
ATOM 4007 N N . GLY C 1 54 ? 34.241 94.903 -65.239 1.00 76.39 21 GLY C N 1
ATOM 4008 C CA . GLY C 1 54 ? 32.840 95.148 -65.566 1.00 76.73 21 GLY C CA 1
ATOM 4009 C C . GLY C 1 54 ? 32.197 96.315 -64.832 1.00 72.03 21 GLY C C 1
ATOM 4010 O O . GLY C 1 54 ? 30.980 96.489 -64.913 1.00 73.70 21 GLY C O 1
ATOM 4011 N N . ILE C 1 55 ? 33.004 97.116 -64.138 1.00 66.42 22 ILE C N 1
ATOM 4012 C CA . ILE C 1 55 ? 32.546 98.343 -63.498 1.00 62.21 22 ILE C CA 1
ATOM 4013 C C . ILE C 1 55 ? 33.280 99.494 -64.126 1.00 58.98 22 ILE C C 1
ATOM 4014 O O . ILE C 1 55 ? 34.469 99.388 -64.412 1.00 58.95 22 ILE C O 1
ATOM 4019 N N . SER C 1 56 ? 32.563 100.579 -64.363 1.00 57.93 23 SER C N 1
ATOM 4020 C CA . SER C 1 56 ? 33.147 101.805 -64.895 1.00 57.25 23 SER C CA 1
ATOM 4021 C C . SER C 1 56 ? 32.850 102.943 -63.945 1.00 55.48 23 SER C C 1
ATOM 4022 O O . SER C 1 56 ? 31.772 102.975 -63.343 1.00 57.83 23 SER C O 1
ATOM 4025 N N . ILE C 1 57 ? 33.793 103.863 -63.786 1.00 54.37 24 ILE C N 1
ATOM 4026 C CA . ILE C 1 57 ? 33.557 105.048 -62.957 1.00 52.75 24 ILE C CA 1
ATOM 4027 C C . ILE C 1 57 ? 33.849 106.353 -63.697 1.00 52.84 24 ILE C C 1
ATOM 4028 O O . ILE C 1 57 ? 34.768 106.426 -64.527 1.00 52.18 24 ILE C O 1
ATOM 4033 N N . MET C 1 58 ? 33.064 107.372 -63.350 1.00 52.37 25 MET C N 1
ATOM 4034 C CA . MET C 1 58 ? 33.351 108.747 -63.686 1.00 52.09 25 MET C CA 1
ATOM 4035 C C . MET C 1 58 ? 33.901 109.426 -62.441 1.00 49.05 25 MET C C 1
ATOM 4036 O O . MET C 1 58 ? 33.272 109.401 -61.390 1.00 47.95 25 MET C O 1
ATOM 4041 N N . VAL C 1 59 ? 35.076 110.022 -62.577 1.00 47.38 26 VAL C N 1
ATOM 4042 C CA . VAL C 1 59 ? 35.685 110.770 -61.534 1.00 46.75 26 VAL C CA 1
ATOM 4043 C C . VAL C 1 59 ? 35.420 112.266 -61.723 1.00 47.61 26 VAL C C 1
ATOM 4044 O O . VAL C 1 59 ? 36.154 112.974 -62.429 1.00 47.47 26 VAL C O 1
ATOM 4048 N N . ASN C 1 60 ? 34.395 112.748 -61.005 1.00 47.75 27 ASN C N 1
ATOM 4049 C CA . ASN C 1 60 ? 34.131 114.156 -60.879 1.00 48.89 27 ASN C CA 1
ATOM 4050 C C . ASN C 1 60 ? 35.064 114.727 -59.836 1.00 49.60 27 ASN C C 1
ATOM 4051 O O . ASN C 1 60 ? 34.994 114.337 -58.636 1.00 49.01 27 ASN C O 1
ATOM 4056 N N . GLY C 1 61 ? 35.863 115.702 -60.260 1.00 49.71 28 GLY C N 1
ATOM 4057 C CA . GLY C 1 61 ? 37.020 116.160 -59.550 1.00 50.79 28 GLY C CA 1
ATOM 4058 C C . GLY C 1 61 ? 38.310 115.489 -60.025 1.00 51.61 28 GLY C C 1
ATOM 4059 O O . GLY C 1 61 ? 39.296 115.469 -59.278 1.00 55.34 28 GLY C O 1
ATOM 4060 N N . CYS C 1 62 ? 38.365 114.989 -61.270 1.00 51.95 29 CYS C N 1
ATOM 4061 C CA . CYS C 1 62 ? 39.593 114.335 -61.810 1.00 51.42 29 CYS C CA 1
ATOM 4062 C C . CYS C 1 62 ? 40.801 115.237 -61.926 1.00 53.82 29 CYS C C 1
ATOM 4063 O O . CYS C 1 62 ? 41.917 114.743 -61.994 1.00 55.20 29 CYS C O 1
ATOM 4066 N N . SER C 1 63 ? 40.613 116.554 -61.985 1.00 56.52 30 SER C N 1
ATOM 4067 C CA . SER C 1 63 ? 41.777 117.450 -62.140 1.00 60.89 30 SER C CA 1
ATOM 4068 C C . SER C 1 63 ? 42.548 117.674 -60.822 1.00 62.30 30 SER C C 1
ATOM 4069 O O . SER C 1 63 ? 43.585 118.311 -60.853 1.00 66.22 30 SER C O 1
ATOM 4072 N N . GLY C 1 64 ? 42.017 117.209 -59.681 1.00 60.19 31 GLY C N 1
ATOM 4073 C CA . GLY C 1 64 ? 42.629 117.445 -58.383 1.00 61.03 31 GLY C CA 1
ATOM 4074 C C . GLY C 1 64 ? 43.526 116.312 -57.980 1.00 60.83 31 GLY C C 1
ATOM 4075 O O . GLY C 1 64 ? 43.515 115.255 -58.615 1.00 58.51 31 GLY C O 1
ATOM 4076 N N . LYS C 1 65 ? 44.312 116.553 -56.927 1.00 62.64 32 LYS C N 1
ATOM 4077 C CA . LYS C 1 65 ? 45.234 115.554 -56.373 1.00 62.89 32 LYS C CA 1
ATOM 4078 C C . LYS C 1 65 ? 44.520 114.250 -55.958 1.00 59.80 32 LYS C C 1
ATOM 4079 O O . LYS C 1 65 ? 45.014 113.153 -56.228 1.00 58.18 32 LYS C O 1
ATOM 4081 N N . MET C 1 66 ? 43.329 114.368 -55.367 1.00 58.22 33 MET C N 1
ATOM 4082 C CA . MET C 1 66 ? 42.564 113.194 -54.921 1.00 54.84 33 MET C CA 1
ATOM 4083 C C . MET C 1 66 ? 41.943 112.399 -56.072 1.00 51.65 33 MET C C 1
ATOM 4084 O O . MET C 1 66 ? 41.919 111.171 -56.028 1.00 49.93 33 MET C O 1
ATOM 4089 N N . GLY C 1 67 ? 41.381 113.100 -57.060 1.00 50.20 34 GLY C N 1
ATOM 4090 C CA . GLY C 1 67 ? 40.803 112.466 -58.237 1.00 47.64 34 GLY C CA 1
ATOM 4091 C C . GLY C 1 67 ? 41.851 111.655 -58.966 1.00 47.72 34 GLY C C 1
ATOM 4092 O O . GLY C 1 67 ? 41.576 110.574 -59.448 1.00 46.93 34 GLY C O 1
ATOM 4093 N N . LYS C 1 68 ? 43.054 112.195 -59.057 1.00 49.43 35 LYS C N 1
ATOM 4094 C CA . LYS C 1 68 ? 44.142 111.528 -59.745 1.00 50.72 35 LYS C CA 1
ATOM 4095 C C . LYS C 1 68 ? 44.506 110.238 -59.050 1.00 49.72 35 LYS C C 1
ATOM 4096 O O . LYS C 1 68 ? 44.616 109.185 -59.698 1.00 49.47 35 LYS C O 1
ATOM 4102 N N . ALA C 1 69 ? 44.592 110.304 -57.723 1.00 49.16 36 ALA C N 1
ATOM 4103 C CA . ALA C 1 69 ? 44.866 109.124 -56.890 1.00 47.65 36 ALA C CA 1
ATOM 4104 C C . ALA C 1 69 ? 43.787 108.079 -56.999 1.00 44.95 36 ALA C C 1
ATOM 4105 O O . ALA C 1 69 ? 44.068 106.895 -57.068 1.00 44.27 36 ALA C O 1
ATOM 4107 N N . VAL C 1 70 ? 42.540 108.511 -57.052 1.00 44.15 37 VAL C N 1
ATOM 4108 C CA . VAL C 1 70 ? 41.437 107.585 -57.284 1.00 43.74 37 VAL C CA 1
ATOM 4109 C C . VAL C 1 70 ? 41.553 106.877 -58.652 1.00 44.80 37 VAL C C 1
ATOM 4110 O O . VAL C 1 70 ? 41.343 105.670 -58.755 1.00 44.69 37 VAL C O 1
ATOM 4114 N N . ILE C 1 71 ? 41.865 107.640 -59.691 1.00 46.04 38 ILE C N 1
ATOM 4115 C CA . ILE C 1 71 ? 42.033 107.088 -61.040 1.00 47.12 38 ILE C CA 1
ATOM 4116 C C . ILE C 1 71 ? 43.120 106.002 -61.048 1.00 48.56 38 ILE C C 1
ATOM 4117 O O . ILE C 1 71 ? 42.855 104.867 -61.457 1.00 47.88 38 ILE C O 1
ATOM 4122 N N . LYS C 1 72 ? 44.296 106.334 -60.516 1.00 50.45 39 LYS C N 1
ATOM 4123 C CA . LYS C 1 72 ? 45.380 105.361 -60.334 1.00 54.48 39 LYS C CA 1
ATOM 4124 C C . LYS C 1 72 ? 44.937 104.063 -59.639 1.00 54.40 39 LYS C C 1
ATOM 4125 O O . LYS C 1 72 ? 45.090 102.968 -60.183 1.00 56.76 39 LYS C O 1
ATOM 4131 N N . ALA C 1 73 ? 44.353 104.197 -58.451 1.00 52.48 40 ALA C N 1
ATOM 4132 C CA . ALA C 1 73 ? 43.914 103.054 -57.706 1.00 51.58 40 ALA C CA 1
ATOM 4133 C C . ALA C 1 73 ? 42.878 102.248 -58.480 1.00 50.74 40 ALA C C 1
ATOM 4134 O O . ALA C 1 73 ? 42.961 101.037 -58.523 1.00 51.63 40 ALA C O 1
ATOM 4136 N N . ALA C 1 74 ? 41.853 102.911 -59.005 1.00 49.62 41 ALA C N 1
ATOM 4137 C CA . ALA C 1 74 ? 40.784 102.214 -59.722 1.00 50.19 41 ALA C CA 1
ATOM 4138 C C . ALA C 1 74 ? 41.359 101.464 -60.926 1.00 54.42 41 ALA C C 1
ATOM 4139 O O . ALA C 1 74 ? 40.958 100.333 -61.234 1.00 55.65 41 ALA C O 1
ATOM 4141 N N . ASP C 1 75 ? 42.334 102.086 -61.580 1.00 56.38 42 ASP C N 1
ATOM 4142 C CA . ASP C 1 75 ? 42.989 101.450 -62.699 1.00 60.30 42 ASP C CA 1
ATOM 4143 C C . ASP C 1 75 ? 43.745 100.186 -62.270 1.00 61.83 42 ASP C C 1
ATOM 4144 O O . ASP C 1 75 ? 43.557 99.153 -62.879 1.00 63.50 42 ASP C O 1
ATOM 4149 N N . SER C 1 76 ? 44.561 100.258 -61.212 1.00 61.93 43 SER C N 1
ATOM 4150 C CA . SER C 1 76 ? 45.212 99.056 -60.626 1.00 64.30 43 SER C CA 1
ATOM 4151 C C . SER C 1 76 ? 44.247 97.916 -60.324 1.00 63.35 43 SER C C 1
ATOM 4152 O O . SER C 1 76 ? 44.589 96.757 -60.488 1.00 66.30 43 SER C O 1
ATOM 4155 N N . ALA C 1 77 ? 43.050 98.255 -59.868 1.00 59.98 44 ALA C N 1
ATOM 4156 C CA . ALA C 1 77 ? 42.019 97.265 -59.576 1.00 60.09 44 ALA C CA 1
ATOM 4157 C C . ALA C 1 77 ? 41.201 96.814 -60.808 1.00 61.67 44 ALA C C 1
ATOM 4158 O O . ALA C 1 77 ? 40.209 96.081 -60.651 1.00 61.97 44 ALA C O 1
ATOM 4160 N N . GLY C 1 78 ? 41.594 97.239 -62.006 1.00 61.48 45 GLY C N 1
ATOM 4161 C CA . GLY C 1 78 ? 40.871 96.885 -63.211 1.00 63.75 45 GLY C CA 1
ATOM 4162 C C . GLY C 1 78 ? 39.509 97.518 -63.413 1.00 62.00 45 GLY C C 1
ATOM 4163 O O . GLY C 1 78 ? 38.701 96.983 -64.167 1.00 63.97 45 GLY C O 1
ATOM 4164 N N . VAL C 1 79 ? 39.245 98.635 -62.736 1.00 59.01 46 VAL C N 1
ATOM 4165 C CA . VAL C 1 79 ? 38.023 99.388 -62.963 1.00 57.34 46 VAL C CA 1
ATOM 4166 C C . VAL C 1 79 ? 38.230 100.287 -64.181 1.00 57.32 46 VAL C C 1
ATOM 4167 O O . VAL C 1 79 ? 39.219 101.015 -64.269 1.00 55.65 46 VAL C O 1
ATOM 4171 N N . ASN C 1 80 ? 37.250 100.274 -65.068 1.00 58.68 47 ASN C N 1
ATOM 4172 C CA . ASN C 1 80 ? 37.260 101.136 -66.217 1.00 60.88 47 ASN C CA 1
ATOM 4173 C C . ASN C 1 80 ? 36.955 102.595 -65.864 1.00 58.87 47 ASN C C 1
ATOM 4174 O O . ASN C 1 80 ? 36.061 102.880 -65.073 1.00 58.36 47 ASN C O 1
ATOM 4179 N N . ILE C 1 81 ? 37.645 103.503 -66.541 1.00 59.30 48 ILE C N 1
ATOM 4180 C CA . ILE C 1 81 ? 37.580 104.923 -66.290 1.00 57.54 48 ILE C CA 1
ATOM 4181 C C . ILE C 1 81 ? 36.991 105.639 -67.485 1.00 58.12 48 ILE C C 1
ATOM 4182 O O . ILE C 1 81 ? 37.629 105.719 -68.517 1.00 60.03 48 ILE C O 1
ATOM 4187 N N . VAL C 1 82 ? 35.780 106.170 -67.346 1.00 56.87 49 VAL C N 1
ATOM 4188 C CA . VAL C 1 82 ? 35.138 106.821 -68.461 1.00 57.96 49 VAL C CA 1
ATOM 4189 C C . VAL C 1 82 ? 35.936 108.076 -68.813 1.00 57.56 49 VAL C C 1
ATOM 4190 O O . VAL C 1 82 ? 36.345 108.829 -67.929 1.00 53.72 49 VAL C O 1
ATOM 4194 N N . PRO C 1 83 ? 36.211 108.280 -70.114 1.00 58.50 50 PRO C N 1
ATOM 4195 C CA . PRO C 1 83 ? 37.014 109.427 -70.527 1.00 59.05 50 PRO C CA 1
ATOM 4196 C C . PRO C 1 83 ? 36.300 110.795 -70.403 1.00 58.41 50 PRO C C 1
ATOM 4197 O O . PRO C 1 83 ? 36.582 111.697 -71.189 1.00 59.60 50 PRO C O 1
ATOM 4201 N N . THR C 1 84 ? 35.397 110.955 -69.426 1.00 56.31 51 THR C N 1
ATOM 4202 C CA . THR C 1 84 ? 34.486 112.090 -69.386 1.00 56.61 51 THR C CA 1
ATOM 4203 C C . THR C 1 84 ? 34.345 112.578 -67.957 1.00 54.97 51 THR C C 1
ATOM 4204 O O . THR C 1 84 ? 34.250 111.749 -67.027 1.00 54.96 51 THR C O 1
ATOM 4208 N N . SER C 1 85 ? 34.226 113.894 -67.785 1.00 55.02 52 SER C N 1
ATOM 4209 C CA . SER C 1 85 ? 34.067 114.458 -66.448 1.00 54.55 52 SER C CA 1
ATOM 4210 C C . SER C 1 85 ? 33.448 115.869 -66.498 1.00 55.69 52 SER C C 1
ATOM 4211 O O . SER C 1 85 ? 33.151 116.392 -67.588 1.00 57.74 52 SER C O 1
ATOM 4214 N N . PHE C 1 86 ? 33.258 116.475 -65.326 1.00 54.96 53 PHE C N 1
ATOM 4215 C CA . PHE C 1 86 ? 32.627 117.798 -65.169 1.00 56.39 53 PHE C CA 1
ATOM 4216 C C . PHE C 1 86 ? 33.607 118.776 -64.512 1.00 56.35 53 PHE C C 1
ATOM 4217 O O . PHE C 1 86 ? 34.598 118.373 -63.895 1.00 55.37 53 PHE C O 1
ATOM 4225 N N . GLY C 1 87 ? 33.381 120.058 -64.766 1.00 59.32 54 GLY C N 1
ATOM 4226 C CA . GLY C 1 87 ? 34.215 121.146 -64.299 1.00 61.09 54 GLY C CA 1
ATOM 4227 C C . GLY C 1 87 ? 33.674 122.490 -64.753 1.00 65.17 54 GLY C C 1
ATOM 4228 O O . GLY C 1 87 ? 32.527 122.590 -65.197 1.00 64.16 54 GLY C O 1
ATOM 4229 N N . SER C 1 88 ? 34.523 123.512 -64.618 1.00 69.69 55 SER C N 1
ATOM 4230 C CA . SER C 1 88 ? 34.154 124.930 -64.694 1.00 75.14 55 SER C CA 1
ATOM 4231 C C . SER C 1 88 ? 34.601 125.531 -66.000 1.00 76.71 55 SER C C 1
ATOM 4232 O O . SER C 1 88 ? 34.373 124.898 -67.014 1.00 76.15 55 SER C O 1
ATOM 4235 N N . GLY C 1 93 ? 35.828 122.294 -71.504 1.00 76.51 60 GLY C N 1
ATOM 4236 C CA . GLY C 1 93 ? 36.164 121.664 -72.841 1.00 77.77 60 GLY C CA 1
ATOM 4237 C C . GLY C 1 93 ? 37.611 121.136 -73.051 1.00 77.79 60 GLY C C 1
ATOM 4238 O O . GLY C 1 93 ? 37.952 120.743 -74.165 1.00 78.11 60 GLY C O 1
ATOM 4239 N N . GLN C 1 94 ? 38.446 121.105 -71.993 1.00 76.26 61 GLN C N 1
ATOM 4240 C CA . GLN C 1 94 ? 39.844 120.642 -72.027 1.00 76.95 61 GLN C CA 1
ATOM 4241 C C . GLN C 1 94 ? 40.073 119.225 -71.438 1.00 74.48 61 GLN C C 1
ATOM 4242 O O . GLN C 1 94 ? 39.176 118.627 -70.821 1.00 72.09 61 GLN C O 1
ATOM 4248 N N . THR C 1 95 ? 41.301 118.710 -71.590 1.00 75.10 62 THR C N 1
ATOM 4249 C CA . THR C 1 95 ? 41.609 117.310 -71.308 1.00 73.40 62 THR C CA 1
ATOM 4250 C C . THR C 1 95 ? 42.584 117.113 -70.124 1.00 72.91 62 THR C C 1
ATOM 4251 O O . THR C 1 95 ? 43.529 117.858 -69.960 1.00 74.46 62 THR C O 1
ATOM 4255 N N . VAL C 1 96 ? 42.328 116.093 -69.308 1.00 71.71 63 VAL C N 1
ATOM 4256 C CA . VAL C 1 96 ? 43.124 115.771 -68.124 1.00 71.72 63 VAL C CA 1
ATOM 4257 C C . VAL C 1 96 ? 43.898 114.496 -68.448 1.00 72.77 63 VAL C C 1
ATOM 4258 O O . VAL C 1 96 ? 43.301 113.422 -68.564 1.00 72.90 63 VAL C O 1
ATOM 4262 N N . GLU C 1 97 ? 45.219 114.608 -68.564 1.00 75.49 64 GLU C N 1
ATOM 4263 C CA . GLU C 1 97 ? 46.084 113.434 -68.779 1.00 77.09 64 GLU C CA 1
ATOM 4264 C C . GLU C 1 97 ? 46.426 112.812 -67.417 1.00 73.71 64 GLU C C 1
ATOM 4265 O O . GLU C 1 97 ? 47.083 113.450 -66.604 1.00 75.59 64 GLU C O 1
ATOM 4267 N N . VAL C 1 98 ? 45.961 111.591 -67.165 1.00 76.05 65 VAL C N 1
ATOM 4268 C CA . VAL C 1 98 ? 46.187 110.900 -65.885 1.00 75.57 65 VAL C CA 1
ATOM 4269 C C . VAL C 1 98 ? 46.276 109.403 -66.099 1.00 77.17 65 VAL C C 1
ATOM 4270 O O . VAL C 1 98 ? 45.325 108.805 -66.617 1.00 75.41 65 VAL C O 1
ATOM 4274 N N . CYS C 1 99 ? 47.382 108.791 -65.678 1.00 80.87 66 CYS C N 1
ATOM 4275 C CA . CYS C 1 99 ? 47.483 107.336 -65.647 1.00 84.67 66 CYS C CA 1
ATOM 4276 C C . CYS C 1 99 ? 47.288 106.714 -67.043 1.00 87.37 66 CYS C C 1
ATOM 4277 O O . CYS C 1 99 ? 46.687 105.642 -67.182 1.00 87.17 66 CYS C O 1
ATOM 4280 N N . GLY C 1 100 ? 47.786 107.402 -68.082 1.00 90.74 67 GLY C N 1
ATOM 4281 C CA . GLY C 1 100 ? 47.516 107.021 -69.473 1.00 91.98 67 GLY C CA 1
ATOM 4282 C C . GLY C 1 100 ? 46.126 107.360 -70.003 1.00 89.11 67 GLY C C 1
ATOM 4283 O O . GLY C 1 100 ? 45.881 107.226 -71.179 1.00 90.28 67 GLY C O 1
ATOM 4284 N N . LYS C 1 101 ? 45.200 107.763 -69.141 1.00 86.58 68 LYS C N 1
ATOM 4285 C CA . LYS C 1 101 ? 43.869 108.169 -69.567 1.00 84.86 68 LYS C CA 1
ATOM 4286 C C . LYS C 1 101 ? 43.887 109.625 -69.980 1.00 84.72 68 LYS C C 1
ATOM 4287 O O . LYS C 1 101 ? 44.634 110.422 -69.421 1.00 85.69 68 LYS C O 1
ATOM 4289 N N . GLU C 1 102 ? 43.029 109.951 -70.942 1.00 83.77 69 GLU C N 1
ATOM 4290 C CA . GLU C 1 102 ? 42.703 111.322 -71.297 1.00 81.85 69 GLU C CA 1
ATOM 4291 C C . GLU C 1 102 ? 41.222 111.542 -70.941 1.00 77.16 69 GLU C C 1
ATOM 4292 O O . GLU C 1 102 ? 40.357 110.834 -71.444 1.00 76.38 69 GLU C O 1
ATOM 4298 N N . ILE C 1 103 ? 40.927 112.460 -70.019 1.00 72.79 70 ILE C N 1
ATOM 4299 C CA . ILE C 1 103 ? 39.544 112.702 -69.616 1.00 67.99 70 ILE C CA 1
ATOM 4300 C C . ILE C 1 103 ? 39.133 114.071 -70.121 1.00 65.86 70 ILE C C 1
ATOM 4301 O O . ILE C 1 103 ? 39.818 115.057 -69.873 1.00 67.01 70 ILE C O 1
ATOM 4306 N N . LEU C 1 104 ? 37.988 114.118 -70.781 1.00 63.25 71 LEU C N 1
ATOM 4307 C CA . LEU C 1 104 ? 37.463 115.336 -71.311 1.00 62.87 71 LEU C CA 1
ATOM 4308 C C . LEU C 1 104 ? 36.552 115.997 -70.273 1.00 57.32 71 LEU C C 1
ATOM 4309 O O . LEU C 1 104 ? 35.523 115.454 -69.910 1.00 56.05 71 LEU C O 1
ATOM 4314 N N . VAL C 1 105 ? 36.921 117.192 -69.843 1.00 55.70 72 VAL C N 1
ATOM 4315 C CA . VAL C 1 105 ? 36.148 117.960 -68.918 1.00 53.71 72 VAL C CA 1
ATOM 4316 C C . VAL C 1 105 ? 35.051 118.758 -69.625 1.00 54.43 72 VAL C C 1
ATOM 4317 O O . VAL C 1 105 ? 35.305 119.582 -70.477 1.00 55.62 72 VAL C O 1
ATOM 4321 N N . HIS C 1 106 ? 33.812 118.504 -69.227 1.00 54.34 73 HIS C N 1
ATOM 4322 C CA . HIS C 1 106 ? 32.661 119.285 -69.671 1.00 55.84 73 HIS C CA 1
ATOM 4323 C C . HIS C 1 106 ? 32.359 120.403 -68.700 1.00 55.80 73 HIS C C 1
ATOM 4324 O O . HIS C 1 106 ? 32.537 120.257 -67.470 1.00 55.31 73 HIS C O 1
ATOM 4331 N N . GLY C 1 107 ? 31.826 121.494 -69.222 1.00 57.95 74 GLY C N 1
ATOM 4332 C CA . GLY C 1 107 ? 31.345 122.563 -68.374 1.00 59.42 74 GLY C CA 1
ATOM 4333 C C . GLY C 1 107 ? 30.053 122.203 -67.672 1.00 59.06 74 GLY C C 1
ATOM 4334 O O . GLY C 1 107 ? 29.503 121.107 -67.851 1.00 59.44 74 GLY C O 1
ATOM 4335 N N . PRO C 1 108 ? 29.537 123.144 -66.889 1.00 59.28 75 PRO C N 1
ATOM 4336 C CA . PRO C 1 108 ? 28.412 122.836 -65.965 1.00 58.99 75 PRO C CA 1
ATOM 4337 C C . PRO C 1 108 ? 27.012 123.184 -66.520 1.00 61.95 75 PRO C C 1
ATOM 4338 O O . PRO C 1 108 ? 25.997 122.933 -65.856 1.00 62.89 75 PRO C O 1
ATOM 4342 N N . THR C 1 109 ? 26.953 123.724 -67.730 1.00 63.25 76 THR C N 1
ATOM 4343 C CA . THR C 1 109 ? 25.726 123.945 -68.440 1.00 67.86 76 THR C CA 1
ATOM 4344 C C . THR C 1 109 ? 25.308 122.559 -68.937 1.00 69.21 76 THR C C 1
ATOM 4345 O O . THR C 1 109 ? 26.164 121.683 -69.167 1.00 70.17 76 THR C O 1
ATOM 4349 N N . GLU C 1 110 ? 24.010 122.294 -68.951 1.00 71.75 77 GLU C N 1
ATOM 4350 C CA . GLU C 1 110 ? 23.471 121.040 -69.558 1.00 73.64 77 GLU C CA 1
ATOM 4351 C C . GLU C 1 110 ? 23.994 119.662 -69.035 1.00 70.48 77 GLU C C 1
ATOM 4352 O O . GLU C 1 110 ? 23.755 118.584 -69.635 1.00 72.01 77 GLU C O 1
ATOM 4354 N N . ARG C 1 111 ? 24.625 119.723 -67.876 1.00 69.06 78 ARG C N 1
ATOM 4355 C CA . ARG C 1 111 ? 25.096 118.547 -67.120 1.00 66.41 78 ARG C CA 1
ATOM 4356 C C . ARG C 1 111 ? 24.199 117.315 -67.152 1.00 65.06 78 ARG C C 1
ATOM 4357 O O . ARG C 1 111 ? 24.622 116.206 -67.445 1.00 62.91 78 ARG C O 1
ATOM 4365 N N . GLU C 1 112 ? 22.939 117.548 -66.836 1.00 65.69 79 GLU C N 1
ATOM 4366 C CA . GLU C 1 112 ? 21.969 116.491 -66.607 1.00 66.72 79 GLU C CA 1
ATOM 4367 C C . GLU C 1 112 ? 21.882 115.640 -67.873 1.00 67.79 79 GLU C C 1
ATOM 4368 O O . GLU C 1 112 ? 21.960 114.408 -67.793 1.00 67.64 79 GLU C O 1
ATOM 4374 N N . LYS C 1 113 ? 21.788 116.315 -69.023 1.00 69.35 80 LYS C N 1
ATOM 4375 C CA . LYS C 1 113 ? 21.675 115.642 -70.336 1.00 72.31 80 LYS C CA 1
ATOM 4376 C C . LYS C 1 113 ? 22.979 114.926 -70.666 1.00 70.11 80 LYS C C 1
ATOM 4377 O O . LYS C 1 113 ? 22.952 113.803 -71.167 1.00 70.76 80 LYS C O 1
ATOM 4379 N N . VAL C 1 114 ? 24.106 115.574 -70.385 1.00 68.01 81 VAL C N 1
ATOM 4380 C CA . VAL C 1 114 ? 25.408 114.982 -70.673 1.00 67.05 81 VAL C CA 1
ATOM 4381 C C . VAL C 1 114 ? 25.644 113.768 -69.814 1.00 66.40 81 VAL C C 1
ATOM 4382 O O . VAL C 1 114 ? 25.983 112.724 -70.338 1.00 66.65 81 VAL C O 1
ATOM 4386 N N . LEU C 1 115 ? 25.400 113.889 -68.512 1.00 65.82 82 LEU C N 1
ATOM 4387 C CA . LEU C 1 115 ? 25.530 112.738 -67.640 1.00 65.59 82 LEU C CA 1
ATOM 4388 C C . LEU C 1 115 ? 24.617 111.570 -68.065 1.00 68.68 82 LEU C C 1
ATOM 4389 O O . LEU C 1 115 ? 25.037 110.405 -68.035 1.00 67.75 82 LEU C O 1
ATOM 4394 N N . SER C 1 116 ? 23.378 111.879 -68.456 1.00 71.27 83 SER C N 1
ATOM 4395 C CA . SER C 1 116 ? 22.453 110.845 -68.944 1.00 74.88 83 SER C CA 1
ATOM 4396 C C . SER C 1 116 ? 22.988 110.078 -70.142 1.00 75.24 83 SER C C 1
ATOM 4397 O O . SER C 1 116 ? 22.879 108.861 -70.160 1.00 76.49 83 SER C O 1
ATOM 4400 N N . SER C 1 117 ? 23.566 110.771 -71.122 1.00 75.44 84 SER C N 1
ATOM 4401 C CA . SER C 1 117 ? 24.082 110.086 -72.333 1.00 77.21 84 SER C CA 1
ATOM 4402 C C . SER C 1 117 ? 25.249 109.181 -71.976 1.00 74.21 84 SER C C 1
ATOM 4403 O O . SER C 1 117 ? 25.300 108.043 -72.411 1.00 73.51 84 SER C O 1
ATOM 4406 N N . VAL C 1 118 ? 26.116 109.654 -71.087 1.00 71.52 85 VAL C N 1
ATOM 4407 C CA . VAL C 1 118 ? 27.208 108.811 -70.581 1.00 69.43 85 VAL C CA 1
ATOM 4408 C C . VAL C 1 118 ? 26.661 107.575 -69.862 1.00 69.87 85 VAL C C 1
ATOM 4409 O O . VAL C 1 118 ? 27.155 106.469 -70.062 1.00 69.50 85 VAL C O 1
ATOM 4413 N N . PHE C 1 119 ? 25.604 107.762 -69.078 1.00 70.58 86 PHE C N 1
ATOM 4414 C CA . PHE C 1 119 ? 24.965 106.644 -68.370 1.00 72.21 86 PHE C CA 1
ATOM 4415 C C . PHE C 1 119 ? 24.312 105.625 -69.309 1.00 76.36 86 PHE C C 1
ATOM 4416 O O . PHE C 1 119 ? 24.379 104.415 -69.080 1.00 77.88 86 PHE C O 1
ATOM 4424 N N . GLU C 1 120 ? 23.677 106.103 -70.376 1.00 79.18 87 GLU C N 1
ATOM 4425 C CA . GLU C 1 120 ? 23.141 105.196 -71.395 1.00 81.66 87 GLU C CA 1
ATOM 4426 C C . GLU C 1 120 ? 24.216 104.376 -72.119 1.00 80.97 87 GLU C C 1
ATOM 4427 O O . GLU C 1 120 ? 24.004 103.188 -72.395 1.00 83.21 87 GLU C O 1
ATOM 4433 N N . LYS C 1 121 ? 25.362 104.994 -72.395 1.00 77.69 88 LYS C N 1
ATOM 4434 C CA . LYS C 1 121 ? 26.512 104.274 -72.956 1.00 77.90 88 LYS C CA 1
ATOM 4435 C C . LYS C 1 121 ? 27.204 103.370 -71.926 1.00 76.22 88 LYS C C 1
ATOM 4436 O O . LYS C 1 121 ? 27.818 102.385 -72.314 1.00 77.31 88 LYS C O 1
ATOM 4438 N N . TYR C 1 122 ? 27.120 103.704 -70.626 1.00 74.04 89 TYR C N 1
ATOM 4439 C CA . TYR C 1 122 ? 27.744 102.914 -69.545 1.00 71.77 89 TYR C CA 1
ATOM 4440 C C . TYR C 1 122 ? 26.732 102.600 -68.429 1.00 71.62 89 TYR C C 1
ATOM 4441 O O . TYR C 1 122 ? 26.744 103.240 -67.363 1.00 67.93 89 TYR C O 1
ATOM 4450 N N . PRO C 1 123 ? 25.811 101.649 -68.678 1.00 74.45 90 PRO C N 1
ATOM 4451 C CA . PRO C 1 123 ? 24.846 101.224 -67.644 1.00 73.73 90 PRO C CA 1
ATOM 4452 C C . PRO C 1 123 ? 25.451 100.740 -66.298 1.00 70.31 90 PRO C C 1
ATOM 4453 O O . PRO C 1 123 ? 24.767 100.793 -65.278 1.00 68.40 90 PRO C O 1
ATOM 4457 N N . GLU C 1 124 ? 26.704 100.281 -66.326 1.00 68.27 91 GLU C N 1
ATOM 4458 C CA . GLU C 1 124 ? 27.458 99.841 -65.138 1.00 64.90 91 GLU C CA 1
ATOM 4459 C C . GLU C 1 124 ? 28.187 100.967 -64.396 1.00 60.48 91 GLU C C 1
ATOM 4460 O O . GLU C 1 124 ? 28.973 100.719 -63.468 1.00 59.90 91 GLU C O 1
ATOM 4466 N N . LEU C 1 125 ? 27.912 102.207 -64.772 1.00 58.39 92 LEU C N 1
ATOM 4467 C CA . LEU C 1 125 ? 28.615 103.352 -64.231 1.00 55.06 92 LEU C CA 1
ATOM 4468 C C . LEU C 1 125 ? 28.350 103.545 -62.745 1.00 53.25 92 LEU C C 1
ATOM 4469 O O . LEU C 1 125 ? 27.221 103.366 -62.283 1.00 52.63 92 LEU C O 1
ATOM 4474 N N . ILE C 1 126 ? 29.389 103.981 -62.036 1.00 51.13 93 ILE C N 1
ATOM 4475 C CA . ILE C 1 126 ? 29.270 104.576 -60.715 1.00 49.41 93 ILE C CA 1
ATOM 4476 C C . ILE C 1 126 ? 30.106 105.853 -60.691 1.00 46.88 93 ILE C C 1
ATOM 4477 O O . ILE C 1 126 ? 31.251 105.846 -61.096 1.00 46.87 93 ILE C O 1
ATOM 4482 N N . VAL C 1 127 ? 29.542 106.935 -60.186 1.00 45.72 94 VAL C N 1
ATOM 4483 C CA . VAL C 1 127 ? 30.260 108.198 -60.143 1.00 44.44 94 VAL C CA 1
ATOM 4484 C C . VAL C 1 127 ? 31.004 108.268 -58.840 1.00 43.75 94 VAL C C 1
ATOM 4485 O O . VAL C 1 127 ? 30.471 107.873 -57.820 1.00 45.96 94 VAL C O 1
ATOM 4489 N N . VAL C 1 128 ? 32.248 108.727 -58.883 1.00 43.13 95 VAL C N 1
ATOM 4490 C CA . VAL C 1 128 ? 33.019 109.035 -57.721 1.00 42.75 95 VAL C CA 1
ATOM 4491 C C . VAL C 1 128 ? 33.040 110.556 -57.625 1.00 43.48 95 VAL C C 1
ATOM 4492 O O . VAL C 1 128 ? 33.455 111.225 -58.589 1.00 44.75 95 VAL C O 1
ATOM 4496 N N . ASP C 1 129 ? 32.584 111.089 -56.483 1.00 43.06 96 ASP C N 1
ATOM 4497 C CA . ASP C 1 129 ? 32.543 112.519 -56.244 1.00 43.17 96 ASP C CA 1
ATOM 4498 C C . ASP C 1 129 ? 33.550 112.938 -55.182 1.00 44.57 96 ASP C C 1
ATOM 4499 O O . ASP C 1 129 ? 33.374 112.646 -53.957 1.00 47.17 96 ASP C O 1
ATOM 4504 N N . TYR C 1 130 ? 34.607 113.595 -55.657 1.00 44.56 97 TYR C N 1
ATOM 4505 C CA . TYR C 1 130 ? 35.541 114.349 -54.854 1.00 45.85 97 TYR C CA 1
ATOM 4506 C C . TYR C 1 130 ? 35.597 115.758 -55.414 1.00 46.53 97 TYR C C 1
ATOM 4507 O O . TYR C 1 130 ? 36.541 116.133 -56.144 1.00 46.61 97 TYR C O 1
ATOM 4516 N N . THR C 1 131 ? 34.620 116.571 -55.009 1.00 47.00 98 THR C N 1
ATOM 4517 C CA . THR C 1 131 ? 34.513 117.948 -55.502 1.00 47.52 98 THR C CA 1
ATOM 4518 C C . THR C 1 131 ? 34.768 118.978 -54.380 1.00 47.80 98 THR C C 1
ATOM 4519 O O . THR C 1 131 ? 35.851 118.960 -53.783 1.00 51.02 98 THR C O 1
ATOM 4523 N N . ILE C 1 132 ? 33.798 119.831 -54.064 1.00 46.10 99 ILE C N 1
ATOM 4524 C CA . ILE C 1 132 ? 33.966 120.880 -53.061 1.00 46.41 99 ILE C CA 1
ATOM 4525 C C . ILE C 1 132 ? 32.672 120.984 -52.233 1.00 46.94 99 ILE C C 1
ATOM 4526 O O . ILE C 1 132 ? 31.599 120.548 -52.699 1.00 45.51 99 ILE C O 1
ATOM 4531 N N . PRO C 1 133 ? 32.767 121.541 -51.011 1.00 47.08 100 PRO C N 1
ATOM 4532 C CA . PRO C 1 133 ? 31.597 121.585 -50.145 1.00 48.38 100 PRO C CA 1
ATOM 4533 C C . PRO C 1 133 ? 30.338 122.140 -50.784 1.00 48.18 100 PRO C C 1
ATOM 4534 O O . PRO C 1 133 ? 29.272 121.580 -50.635 1.00 49.37 100 PRO C O 1
ATOM 4538 N N . SER C 1 134 ? 30.455 123.226 -51.516 1.00 48.69 101 SER C N 1
ATOM 4539 C CA . SER C 1 134 ? 29.287 123.845 -52.095 1.00 48.71 101 SER C CA 1
ATOM 4540 C C . SER C 1 134 ? 28.599 123.008 -53.201 1.00 48.39 101 SER C C 1
ATOM 4541 O O . SER C 1 134 ? 27.488 123.379 -53.624 1.00 50.91 101 SER C O 1
ATOM 4544 N N . ALA C 1 135 ? 29.271 121.974 -53.749 1.00 46.16 102 ALA C N 1
ATOM 4545 C CA . ALA C 1 135 ? 28.730 121.172 -54.868 1.00 45.79 102 ALA C CA 1
ATOM 4546 C C . ALA C 1 135 ? 28.044 119.906 -54.384 1.00 46.96 102 ALA C C 1
ATOM 4547 O O . ALA C 1 135 ? 27.377 119.221 -55.191 1.00 47.13 102 ALA C O 1
ATOM 4549 N N . VAL C 1 136 ? 28.262 119.571 -53.112 1.00 47.53 103 VAL C N 1
ATOM 4550 C CA . VAL C 1 136 ? 27.809 118.288 -52.569 1.00 48.97 103 VAL C CA 1
ATOM 4551 C C . VAL C 1 136 ? 26.303 118.048 -52.789 1.00 50.87 103 VAL C C 1
ATOM 4552 O O . VAL C 1 136 ? 25.904 117.012 -53.338 1.00 49.80 103 VAL C O 1
ATOM 4556 N N . ASN C 1 137 ? 25.480 119.034 -52.463 1.00 52.02 104 ASN C N 1
ATOM 4557 C CA . ASN C 1 137 ? 24.033 118.826 -52.656 1.00 54.00 104 ASN C CA 1
ATOM 4558 C C . ASN C 1 137 ? 23.551 118.873 -54.103 1.00 52.43 104 ASN C C 1
ATOM 4559 O O . ASN C 1 137 ? 22.750 118.074 -54.532 1.00 51.22 104 ASN C O 1
ATOM 4564 N N . ASP C 1 138 ? 24.026 119.858 -54.839 1.00 51.64 105 ASP C N 1
ATOM 4565 C CA . ASP C 1 138 ? 23.826 119.901 -56.292 1.00 50.55 105 ASP C CA 1
ATOM 4566 C C . ASP C 1 138 ? 24.147 118.599 -56.954 1.00 48.31 105 ASP C C 1
ATOM 4567 O O . ASP C 1 138 ? 23.355 118.091 -57.761 1.00 47.98 105 ASP C O 1
ATOM 4572 N N . ASN C 1 139 ? 25.351 118.112 -56.682 1.00 45.87 106 ASN C N 1
ATOM 4573 C CA . ASN C 1 139 ? 25.829 116.924 -57.369 1.00 46.12 106 ASN C CA 1
ATOM 4574 C C . ASN C 1 139 ? 25.040 115.709 -57.006 1.00 47.62 106 ASN C C 1
ATOM 4575 O O . ASN C 1 139 ? 24.737 114.887 -57.884 1.00 46.75 106 ASN C O 1
ATOM 4580 N N . ALA C 1 140 ? 24.657 115.629 -55.731 1.00 48.63 107 ALA C N 1
ATOM 4581 C CA . ALA C 1 140 ? 23.803 114.543 -55.255 1.00 49.95 107 ALA C CA 1
ATOM 4582 C C . ALA C 1 140 ? 22.459 114.613 -55.941 1.00 52.75 107 ALA C C 1
ATOM 4583 O O . ALA C 1 140 ? 21.899 113.599 -56.288 1.00 53.44 107 ALA C O 1
ATOM 4585 N N . GLU C 1 141 ? 21.932 115.817 -56.118 1.00 54.75 108 GLU C N 1
ATOM 4586 C CA . GLU C 1 141 ? 20.662 115.986 -56.847 1.00 57.91 108 GLU C CA 1
ATOM 4587 C C . GLU C 1 141 ? 20.790 115.616 -58.335 1.00 58.43 108 GLU C C 1
ATOM 4588 O O . GLU C 1 141 ? 19.901 114.969 -58.867 1.00 59.75 108 GLU C O 1
ATOM 4594 N N . LEU C 1 142 ? 21.892 116.031 -58.984 1.00 57.81 109 LEU C N 1
ATOM 4595 C CA . LEU C 1 142 ? 22.221 115.626 -60.366 1.00 57.13 109 LEU C CA 1
ATOM 4596 C C . LEU C 1 142 ? 22.267 114.105 -60.500 1.00 58.07 109 LEU C C 1
ATOM 4597 O O . LEU C 1 142 ? 21.639 113.538 -61.418 1.00 61.44 109 LEU C O 1
ATOM 4602 N N . TYR C 1 143 ? 22.993 113.437 -59.602 1.00 55.60 110 TYR C N 1
ATOM 4603 C CA . TYR C 1 143 ? 23.068 111.970 -59.648 1.00 55.25 110 TYR C CA 1
ATOM 4604 C C . TYR C 1 143 ? 21.685 111.356 -59.392 1.00 58.81 110 TYR C C 1
ATOM 4605 O O . TYR C 1 143 ? 21.307 110.354 -60.026 1.00 60.15 110 TYR C O 1
ATOM 4614 N N . GLY C 1 144 ? 20.931 111.967 -58.482 1.00 58.77 111 GLY C N 1
ATOM 4615 C CA . GLY C 1 144 ? 19.554 111.561 -58.223 1.00 61.98 111 GLY C CA 1
ATOM 4616 C C . GLY C 1 144 ? 18.646 111.652 -59.450 1.00 64.05 111 GLY C C 1
ATOM 4617 O O . GLY C 1 144 ? 17.931 110.714 -59.735 1.00 65.93 111 GLY C O 1
ATOM 4618 N N . LYS C 1 145 ? 18.650 112.788 -60.149 1.00 64.73 112 LYS C N 1
ATOM 4619 C CA . LYS C 1 145 ? 17.768 112.988 -61.330 1.00 68.41 112 LYS C CA 1
ATOM 4620 C C . LYS C 1 145 ? 18.093 111.968 -62.427 1.00 69.40 112 LYS C C 1
ATOM 4621 O O . LYS C 1 145 ? 17.207 111.374 -63.001 1.00 72.46 112 LYS C O 1
ATOM 4623 N N . VAL C 1 146 ? 19.376 111.756 -62.665 1.00 68.12 113 VAL C N 1
ATOM 4624 C CA . VAL C 1 146 ? 19.848 110.796 -63.647 1.00 69.42 113 VAL C CA 1
ATOM 4625 C C . VAL C 1 146 ? 19.642 109.347 -63.190 1.00 69.70 113 VAL C C 1
ATOM 4626 O O . VAL C 1 146 ? 19.537 108.467 -64.010 1.00 70.50 113 VAL C O 1
ATOM 4630 N N . GLY C 1 147 ? 19.612 109.097 -61.881 1.00 69.81 114 GLY C N 1
ATOM 4631 C CA . GLY C 1 147 ? 19.511 107.733 -61.337 1.00 69.05 114 GLY C CA 1
ATOM 4632 C C . GLY C 1 147 ? 20.843 106.995 -61.250 1.00 66.01 114 GLY C C 1
ATOM 4633 O O . GLY C 1 147 ? 20.848 105.807 -60.974 1.00 68.37 114 GLY C O 1
ATOM 4634 N N . VAL C 1 148 ? 21.972 107.694 -61.403 1.00 61.22 115 VAL C N 1
ATOM 4635 C CA . VAL C 1 148 ? 23.280 107.036 -61.373 1.00 57.79 115 VAL C CA 1
ATOM 4636 C C . VAL C 1 148 ? 23.793 106.822 -59.925 1.00 55.28 115 VAL C C 1
ATOM 4637 O O . VAL C 1 148 ? 23.769 107.745 -59.116 1.00 52.87 115 VAL C O 1
ATOM 4641 N N . PRO C 1 149 ? 24.277 105.610 -59.613 1.00 54.73 116 PRO C N 1
ATOM 4642 C CA . PRO C 1 149 ? 24.842 105.409 -58.284 1.00 53.26 116 PRO C CA 1
ATOM 4643 C C . PRO C 1 149 ? 26.140 106.157 -58.110 1.00 51.29 116 PRO C C 1
ATOM 4644 O O . PRO C 1 149 ? 26.848 106.382 -59.079 1.00 50.67 116 PRO C O 1
ATOM 4648 N N . PHE C 1 150 ? 26.448 106.561 -56.874 1.00 50.40 117 PHE C N 1
ATOM 4649 C CA . PHE C 1 150 ? 27.695 107.261 -56.617 1.00 48.43 117 PHE C CA 1
ATOM 4650 C C . PHE C 1 150 ? 28.331 106.964 -55.264 1.00 47.54 117 PHE C C 1
ATOM 4651 O O . PHE C 1 150 ? 27.695 106.496 -54.331 1.00 45.62 117 PHE C O 1
ATOM 4659 N N . VAL C 1 151 ? 29.617 107.288 -55.205 1.00 46.73 118 VAL C N 1
ATOM 4660 C CA . VAL C 1 151 ? 30.401 107.212 -54.006 1.00 46.31 118 VAL C CA 1
ATOM 4661 C C . VAL C 1 151 ? 30.889 108.628 -53.818 1.00 45.90 118 VAL C C 1
ATOM 4662 O O . VAL C 1 151 ? 31.598 109.153 -54.675 1.00 43.73 118 VAL C O 1
ATOM 4666 N N . MET C 1 152 ? 30.526 109.228 -52.691 1.00 47.69 119 MET C N 1
ATOM 4667 C CA . MET C 1 152 ? 30.964 110.572 -52.361 1.00 48.82 119 MET C CA 1
ATOM 4668 C C . MET C 1 152 ? 31.908 110.608 -51.151 1.00 47.78 119 MET C C 1
ATOM 4669 O O . MET C 1 152 ? 31.491 110.312 -50.025 1.00 48.29 119 MET C O 1
ATOM 4674 N N . GLY C 1 153 ? 33.155 111.018 -51.400 1.00 46.22 120 GLY C N 1
ATOM 4675 C CA . GLY C 1 153 ? 34.120 111.328 -50.367 1.00 47.16 120 GLY C CA 1
ATOM 4676 C C . GLY C 1 153 ? 34.254 112.811 -50.066 1.00 46.92 120 GLY C C 1
ATOM 4677 O O . GLY C 1 153 ? 34.924 113.195 -49.103 1.00 47.67 120 GLY C O 1
ATOM 4678 N N . THR C 1 154 ? 33.604 113.649 -50.866 1.00 45.82 121 THR C N 1
ATOM 4679 C CA . THR C 1 154 ? 33.635 115.084 -50.627 1.00 46.14 121 THR C CA 1
ATOM 4680 C C . THR C 1 154 ? 33.103 115.382 -49.197 1.00 46.65 121 THR C C 1
ATOM 4681 O O . THR C 1 154 ? 32.024 114.886 -48.805 1.00 45.73 121 THR C O 1
ATOM 4685 N N . THR C 1 155 ? 33.881 116.159 -48.446 1.00 47.66 122 THR C N 1
ATOM 4686 C CA . THR C 1 155 ? 33.480 116.650 -47.119 1.00 50.08 122 THR C CA 1
ATOM 4687 C C . THR C 1 155 ? 32.727 117.968 -47.200 1.00 50.20 122 THR C C 1
ATOM 4688 O O . THR C 1 155 ? 32.799 118.716 -48.211 1.00 51.03 122 THR C O 1
ATOM 4692 N N . GLY C 1 156 ? 31.981 118.256 -46.138 1.00 51.06 123 GLY C N 1
ATOM 4693 C CA . GLY C 1 156 ? 31.289 119.531 -45.995 1.00 51.00 123 GLY C CA 1
ATOM 4694 C C . GLY C 1 156 ? 30.000 119.514 -46.751 1.00 50.47 123 GLY C C 1
ATOM 4695 O O . GLY C 1 156 ? 29.547 118.460 -47.243 1.00 48.75 123 GLY C O 1
ATOM 4696 N N . GLY C 1 157 ? 29.441 120.708 -46.926 1.00 53.13 124 GLY C N 1
ATOM 4697 C CA . GLY C 1 157 ? 28.124 120.864 -47.542 1.00 55.29 124 GLY C CA 1
ATOM 4698 C C . GLY C 1 157 ? 27.062 120.742 -46.488 1.00 58.89 124 GLY C C 1
ATOM 4699 O O . GLY C 1 157 ? 27.343 120.457 -45.326 1.00 58.39 124 GLY C O 1
ATOM 4700 N N . ASP C 1 158 ? 25.831 120.976 -46.915 1.00 61.86 125 ASP C N 1
ATOM 4701 C CA . ASP C 1 158 ? 24.681 120.778 -46.085 1.00 64.67 125 ASP C CA 1
ATOM 4702 C C . ASP C 1 158 ? 24.481 119.237 -46.003 1.00 61.21 125 ASP C C 1
ATOM 4703 O O . ASP C 1 158 ? 23.837 118.586 -46.855 1.00 57.35 125 ASP C O 1
ATOM 4708 N N . ARG C 1 159 ? 25.077 118.653 -44.954 1.00 60.07 126 ARG C N 1
ATOM 4709 C CA . ARG C 1 159 ? 25.108 117.196 -44.809 1.00 58.21 126 ARG C CA 1
ATOM 4710 C C . ARG C 1 159 ? 23.718 116.620 -44.567 1.00 59.54 126 ARG C C 1
ATOM 4711 O O . ARG C 1 159 ? 23.411 115.526 -45.057 1.00 58.41 126 ARG C O 1
ATOM 4719 N N . THR C 1 160 ? 22.885 117.356 -43.839 1.00 62.30 127 THR C N 1
ATOM 4720 C CA . THR C 1 160 ? 21.515 116.937 -43.588 1.00 65.86 127 THR C CA 1
ATOM 4721 C C . THR C 1 160 ? 20.719 116.903 -44.892 1.00 66.39 127 THR C C 1
ATOM 4722 O O . THR C 1 160 ? 20.052 115.894 -45.196 1.00 68.22 127 THR C O 1
ATOM 4726 N N . ARG C 1 161 ? 20.800 117.998 -45.653 1.00 67.01 128 ARG C N 1
ATOM 4727 C CA . ARG C 1 161 ? 20.231 118.084 -47.010 1.00 67.20 128 ARG C CA 1
ATOM 4728 C C . ARG C 1 161 ? 20.672 116.894 -47.878 1.00 63.85 128 ARG C C 1
ATOM 4729 O O . ARG C 1 161 ? 19.861 116.227 -48.572 1.00 64.25 128 ARG C O 1
ATOM 4737 N N . LEU C 1 162 ? 21.974 116.643 -47.856 1.00 60.45 129 LEU C N 1
ATOM 4738 C CA . LEU C 1 162 ? 22.542 115.521 -48.592 1.00 59.00 129 LEU C CA 1
ATOM 4739 C C . LEU C 1 162 ? 21.832 114.204 -48.310 1.00 61.37 129 LEU C C 1
ATOM 4740 O O . LEU C 1 162 ? 21.398 113.531 -49.266 1.00 62.22 129 LEU C O 1
ATOM 4745 N N . TYR C 1 163 ? 21.736 113.831 -47.024 1.00 63.44 130 TYR C N 1
ATOM 4746 C CA . TYR C 1 163 ? 21.101 112.571 -46.655 1.00 65.29 130 TYR C CA 1
ATOM 4747 C C . TYR C 1 163 ? 19.632 112.565 -47.070 1.00 67.57 130 TYR C C 1
ATOM 4748 O O . TYR C 1 163 ? 19.172 111.577 -47.671 1.00 69.60 130 TYR C O 1
ATOM 4757 N N . LYS C 1 164 ? 18.930 113.683 -46.841 1.00 69.07 131 LYS C N 1
ATOM 4758 C CA . LYS C 1 164 ? 17.499 113.829 -47.237 1.00 71.19 131 LYS C CA 1
ATOM 4759 C C . LYS C 1 164 ? 17.289 113.552 -48.732 1.00 70.07 131 LYS C C 1
ATOM 4760 O O . LYS C 1 164 ? 16.531 112.663 -49.115 1.00 70.59 131 LYS C O 1
ATOM 4762 N N . THR C 1 165 ? 18.035 114.279 -49.566 1.00 69.69 132 THR C N 1
ATOM 4763 C CA . THR C 1 165 ? 18.050 114.119 -51.025 1.00 68.99 132 THR C CA 1
ATOM 4764 C C . THR C 1 165 ? 18.231 112.665 -51.476 1.00 68.10 132 THR C C 1
ATOM 4765 O O . THR C 1 165 ? 17.468 112.145 -52.305 1.00 70.70 132 THR C O 1
ATOM 4769 N N . VAL C 1 166 ? 19.292 112.045 -50.991 1.00 65.18 133 VAL C N 1
ATOM 4770 C CA . VAL C 1 166 ? 19.697 110.744 -51.498 1.00 64.84 133 VAL C CA 1
ATOM 4771 C C . VAL C 1 166 ? 18.694 109.680 -51.069 1.00 68.07 133 VAL C C 1
ATOM 4772 O O . VAL C 1 166 ? 18.358 108.795 -51.889 1.00 68.55 133 VAL C O 1
ATOM 4776 N N . GLU C 1 167 ? 18.152 109.816 -49.853 1.00 71.79 134 GLU C N 1
ATOM 4777 C CA . GLU C 1 167 ? 17.114 108.875 -49.388 1.00 77.37 134 GLU C CA 1
ATOM 4778 C C . GLU C 1 167 ? 15.851 109.037 -50.228 1.00 81.83 134 GLU C C 1
ATOM 4779 O O . GLU C 1 167 ? 15.288 108.044 -50.695 1.00 83.90 134 GLU C O 1
ATOM 4781 N N . GLU C 1 168 ? 15.467 110.293 -50.478 1.00 90.98 135 GLU C N 1
ATOM 4782 C CA . GLU C 1 168 ? 14.340 110.622 -51.363 1.00 96.60 135 GLU C CA 1
ATOM 4783 C C . GLU C 1 168 ? 14.483 110.098 -52.801 1.00 95.16 135 GLU C C 1
ATOM 4784 O O . GLU C 1 168 ? 13.538 109.554 -53.348 1.00 97.58 135 GLU C O 1
ATOM 4790 N N . SER C 1 169 ? 15.646 110.274 -53.416 1.00 93.87 136 SER C N 1
ATOM 4791 C CA . SER C 1 169 ? 15.839 109.891 -54.822 1.00 95.50 136 SER C CA 1
ATOM 4792 C C . SER C 1 169 ? 15.974 108.381 -54.998 1.00 94.72 136 SER C C 1
ATOM 4793 O O . SER C 1 169 ? 15.928 107.880 -56.131 1.00 96.73 136 SER C O 1
ATOM 4796 N N . LYS C 1 170 ? 16.166 107.658 -53.897 1.00 93.01 137 LYS C N 1
ATOM 4797 C CA . LYS C 1 170 ? 16.152 106.203 -53.930 1.00 92.10 137 LYS C CA 1
ATOM 4798 C C . LYS C 1 170 ? 17.259 105.574 -54.801 1.00 88.77 137 LYS C C 1
ATOM 4799 O O . LYS C 1 170 ? 17.048 104.519 -55.407 1.00 91.92 137 LYS C O 1
ATOM 4801 N N . ILE C 1 171 ? 18.412 106.234 -54.908 1.00 83.79 138 ILE C N 1
ATOM 4802 C CA . ILE C 1 171 ? 19.560 105.652 -55.620 1.00 79.65 138 ILE C CA 1
ATOM 4803 C C . ILE C 1 171 ? 20.492 104.972 -54.647 1.00 72.25 138 ILE C C 1
ATOM 4804 O O . ILE C 1 171 ? 20.419 105.183 -53.448 1.00 71.09 138 ILE C O 1
ATOM 4809 N N . TYR C 1 172 ? 21.382 104.171 -55.216 1.00 67.74 139 TYR C N 1
ATOM 4810 C CA . TYR C 1 172 ? 22.448 103.546 -54.501 1.00 63.09 139 TYR C CA 1
ATOM 4811 C C . TYR C 1 172 ? 23.566 104.543 -54.276 1.00 60.62 139 TYR C C 1
ATOM 4812 O O . TYR C 1 172 ? 23.970 105.260 -55.201 1.00 60.87 139 TYR C O 1
ATOM 4821 N N . ALA C 1 173 ? 24.086 104.585 -53.045 1.00 57.49 140 ALA C N 1
ATOM 4822 C CA . ALA C 1 173 ? 25.241 105.419 -52.749 1.00 55.35 140 ALA C CA 1
ATOM 4823 C C . ALA C 1 173 ? 26.027 105.014 -51.524 1.00 52.81 140 ALA C C 1
ATOM 4824 O O . ALA C 1 173 ? 25.470 104.486 -50.554 1.00 52.28 140 ALA C O 1
ATOM 4826 N N . VAL C 1 174 ? 27.330 105.285 -51.581 1.00 51.51 141 VAL C N 1
ATOM 4827 C CA . VAL C 1 174 ? 28.197 105.260 -50.412 1.00 49.47 141 VAL C CA 1
ATOM 4828 C C . VAL C 1 174 ? 28.528 106.703 -50.107 1.00 50.67 141 VAL C C 1
ATOM 4829 O O . VAL C 1 174 ? 29.062 107.387 -50.955 1.00 51.09 141 VAL C O 1
ATOM 4833 N N . ILE C 1 175 ? 28.176 107.162 -48.905 1.00 51.52 142 ILE C N 1
ATOM 4834 C CA . ILE C 1 175 ? 28.559 108.489 -48.413 1.00 52.95 142 ILE C CA 1
ATOM 4835 C C . ILE C 1 175 ? 29.410 108.332 -47.165 1.00 53.48 142 ILE C C 1
ATOM 4836 O O . ILE C 1 175 ? 29.016 107.658 -46.223 1.00 52.87 142 ILE C O 1
ATOM 4841 N N . SER C 1 176 ? 30.606 108.905 -47.191 1.00 56.72 143 SER C N 1
ATOM 4842 C CA . SER C 1 176 ? 31.549 108.778 -46.084 1.00 58.28 143 SER C CA 1
ATOM 4843 C C . SER C 1 176 ? 32.574 109.876 -46.094 1.00 59.16 143 SER C C 1
ATOM 4844 O O . SER C 1 176 ? 33.380 109.970 -47.044 1.00 62.94 143 SER C O 1
ATOM 4847 N N . PRO C 1 177 ? 32.586 110.701 -45.043 1.00 59.02 144 PRO C N 1
ATOM 4848 C CA . PRO C 1 177 ? 33.510 111.827 -45.027 1.00 60.12 144 PRO C CA 1
ATOM 4849 C C . PRO C 1 177 ? 34.937 111.396 -44.678 1.00 57.90 144 PRO C C 1
ATOM 4850 O O . PRO C 1 177 ? 35.864 112.147 -44.908 1.00 62.05 144 PRO C O 1
ATOM 4854 N N . GLN C 1 178 ? 35.123 110.171 -44.240 1.00 53.53 145 GLN C N 1
ATOM 4855 C CA . GLN C 1 178 ? 36.455 109.617 -44.143 1.00 52.85 145 GLN C CA 1
ATOM 4856 C C . GLN C 1 178 ? 36.532 108.352 -45.026 1.00 51.15 145 GLN C C 1
ATOM 4857 O O . GLN C 1 178 ? 35.810 107.377 -44.772 1.00 48.76 145 GLN C O 1
ATOM 4863 N N . MET C 1 179 ? 37.399 108.374 -46.043 1.00 50.69 146 MET C N 1
ATOM 4864 C CA . MET C 1 179 ? 37.519 107.244 -46.948 1.00 50.27 146 MET C CA 1
ATOM 4865 C C . MET C 1 179 ? 38.733 106.393 -46.637 1.00 48.93 146 MET C C 1
ATOM 4866 O O . MET C 1 179 ? 38.884 105.311 -47.195 1.00 48.02 146 MET C O 1
ATOM 4871 N N . GLY C 1 180 ? 39.578 106.860 -45.717 1.00 48.84 147 GLY C N 1
ATOM 4872 C CA . GLY C 1 180 ? 40.677 106.069 -45.187 1.00 48.65 147 GLY C CA 1
ATOM 4873 C C . GLY C 1 180 ? 40.124 104.978 -44.299 1.00 47.24 147 GLY C C 1
ATOM 4874 O O . GLY C 1 180 ? 40.038 105.109 -43.083 1.00 46.87 147 GLY C O 1
ATOM 4875 N N . LYS C 1 181 ? 39.798 103.872 -44.930 1.00 47.07 148 LYS C N 1
ATOM 4876 C CA . LYS C 1 181 ? 39.075 102.788 -44.297 1.00 45.64 148 LYS C CA 1
ATOM 4877 C C . LYS C 1 181 ? 39.772 102.218 -43.052 1.00 45.06 148 LYS C C 1
ATOM 4878 O O . LYS C 1 181 ? 39.109 101.831 -42.076 1.00 43.88 148 LYS C O 1
ATOM 4884 N N . GLN C 1 182 ? 41.094 102.166 -43.072 1.00 45.09 149 GLN C N 1
ATOM 4885 C CA . GLN C 1 182 ? 41.842 101.629 -41.939 1.00 44.22 149 GLN C CA 1
ATOM 4886 C C . GLN C 1 182 ? 41.775 102.559 -40.736 1.00 43.72 149 GLN C C 1
ATOM 4887 O O . GLN C 1 182 ? 41.829 102.107 -39.596 1.00 42.01 149 GLN C O 1
ATOM 4893 N N . VAL C 1 183 ? 41.688 103.861 -40.995 1.00 44.65 150 VAL C N 1
ATOM 4894 C CA . VAL C 1 183 ? 41.535 104.861 -39.936 1.00 44.33 150 VAL C CA 1
ATOM 4895 C C . VAL C 1 183 ? 40.151 104.731 -39.342 1.00 43.01 150 VAL C C 1
ATOM 4896 O O . VAL C 1 183 ? 39.995 104.776 -38.124 1.00 44.92 150 VAL C O 1
ATOM 4900 N N . VAL C 1 184 ? 39.155 104.514 -40.185 1.00 42.13 151 VAL C N 1
ATOM 4901 C CA . VAL C 1 184 ? 37.802 104.267 -39.734 1.00 41.58 151 VAL C CA 1
ATOM 4902 C C . VAL C 1 184 ? 37.753 103.002 -38.851 1.00 41.93 151 VAL C C 1
ATOM 4903 O O . VAL C 1 184 ? 37.052 102.989 -37.858 1.00 42.82 151 VAL C O 1
ATOM 4907 N N . ALA C 1 185 ? 38.460 101.949 -39.230 1.00 42.11 152 ALA C N 1
ATOM 4908 C CA . ALA C 1 185 ? 38.484 100.717 -38.456 1.00 41.63 152 ALA C CA 1
ATOM 4909 C C . ALA C 1 185 ? 39.169 100.908 -37.053 1.00 41.80 152 ALA C C 1
ATOM 4910 O O . ALA C 1 185 ? 38.735 100.371 -36.039 1.00 41.32 152 ALA C O 1
ATOM 4912 N N . PHE C 1 186 ? 40.237 101.679 -37.015 1.00 42.78 153 PHE C N 1
ATOM 4913 C CA . PHE C 1 186 ? 40.855 102.109 -35.763 1.00 44.68 153 PHE C CA 1
ATOM 4914 C C . PHE C 1 186 ? 39.870 102.925 -34.897 1.00 43.93 153 PHE C C 1
ATOM 4915 O O . PHE C 1 186 ? 39.737 102.668 -33.699 1.00 43.20 153 PHE C O 1
ATOM 4923 N N . LEU C 1 187 ? 39.177 103.886 -35.500 1.00 43.93 154 LEU C N 1
ATOM 4924 C CA . LEU C 1 187 ? 38.158 104.652 -34.779 1.00 44.07 154 LEU C CA 1
ATOM 4925 C C . LEU C 1 187 ? 37.081 103.745 -34.210 1.00 43.32 154 LEU C C 1
ATOM 4926 O O . LEU C 1 187 ? 36.630 103.941 -33.057 1.00 43.86 154 LEU C O 1
ATOM 4931 N N . ALA C 1 188 ? 36.651 102.785 -35.014 1.00 41.36 155 ALA C N 1
ATOM 4932 C CA . ALA C 1 188 ? 35.570 101.934 -34.609 1.00 41.19 155 ALA C CA 1
ATOM 4933 C C . ALA C 1 188 ? 36.004 101.046 -33.399 1.00 41.73 155 ALA C C 1
ATOM 4934 O O . ALA C 1 188 ? 35.203 100.739 -32.535 1.00 39.80 155 ALA C O 1
ATOM 4936 N N . ALA C 1 189 ? 37.246 100.592 -33.419 1.00 41.60 156 ALA C N 1
ATOM 4937 C CA . ALA C 1 189 ? 37.826 99.832 -32.317 1.00 41.50 156 ALA C CA 1
ATOM 4938 C C . ALA C 1 189 ? 37.783 100.605 -31.020 1.00 41.75 156 ALA C C 1
ATOM 4939 O O . ALA C 1 189 ? 37.294 100.117 -30.025 1.00 40.94 156 ALA C O 1
ATOM 4941 N N . MET C 1 190 ? 38.206 101.847 -31.086 1.00 42.07 157 MET C N 1
ATOM 4942 C CA . MET C 1 190 ? 38.114 102.754 -29.948 1.00 42.41 157 MET C CA 1
ATOM 4943 C C . MET C 1 190 ? 36.668 103.045 -29.531 1.00 41.83 157 MET C C 1
ATOM 4944 O O . MET C 1 190 ? 36.380 103.094 -28.353 1.00 42.89 157 MET C O 1
ATOM 4949 N N . GLU C 1 191 ? 35.745 103.175 -30.476 1.00 41.34 158 GLU C N 1
ATOM 4950 C CA . GLU C 1 191 ? 34.323 103.364 -30.149 1.00 41.49 158 GLU C CA 1
ATOM 4951 C C . GLU C 1 191 ? 33.798 102.156 -29.387 1.00 41.62 158 GLU C C 1
ATOM 4952 O O . GLU C 1 191 ? 33.089 102.325 -28.429 1.00 41.15 158 GLU C O 1
ATOM 4958 N N . ILE C 1 192 ? 34.150 100.956 -29.842 1.00 40.95 159 ILE C N 1
ATOM 4959 C CA . ILE C 1 192 ? 33.685 99.726 -29.254 1.00 41.36 159 ILE C CA 1
ATOM 4960 C C . ILE C 1 192 ? 34.249 99.564 -27.844 1.00 42.82 159 ILE C C 1
ATOM 4961 O O . ILE C 1 192 ? 33.522 99.158 -26.937 1.00 41.88 159 ILE C O 1
ATOM 4966 N N . MET C 1 193 ? 35.533 99.849 -27.693 1.00 41.67 160 MET C N 1
ATOM 4967 C CA . MET C 1 193 ? 36.173 99.685 -26.417 1.00 42.78 160 MET C CA 1
ATOM 4968 C C . MET C 1 193 ? 35.550 100.615 -25.393 1.00 44.06 160 MET C C 1
ATOM 4969 O O . MET C 1 193 ? 35.251 100.219 -24.276 1.00 43.05 160 MET C O 1
ATOM 4974 N N . SER C 1 194 ? 35.323 101.845 -25.814 1.00 43.94 161 SER C N 1
ATOM 4975 C CA . SER C 1 194 ? 34.724 102.805 -24.946 1.00 44.56 161 SER C CA 1
ATOM 4976 C C . SER C 1 194 ? 33.238 102.527 -24.602 1.00 44.90 161 SER C C 1
ATOM 4977 O O . SER C 1 194 ? 32.777 102.780 -23.483 1.00 45.26 161 SER C O 1
ATOM 4980 N N . GLU C 1 195 ? 32.550 101.938 -25.557 1.00 43.99 162 GLU C N 1
ATOM 4981 C CA . GLU C 1 195 ? 31.188 101.505 -25.415 1.00 45.93 162 GLU C CA 1
ATOM 4982 C C . GLU C 1 195 ? 31.032 100.285 -24.492 1.00 46.43 162 GLU C C 1
ATOM 4983 O O . GLU C 1 195 ? 30.110 100.255 -23.671 1.00 48.87 162 GLU C O 1
ATOM 4989 N N . GLN C 1 196 ? 31.931 99.315 -24.594 1.00 44.61 163 GLN C N 1
ATOM 4990 C CA . GLN C 1 196 ? 31.862 98.101 -23.800 1.00 44.92 163 GLN C CA 1
ATOM 4991 C C . GLN C 1 196 ? 32.377 98.334 -22.355 1.00 43.73 163 GLN C C 1
ATOM 4992 O O . GLN C 1 196 ? 31.858 97.763 -21.420 1.00 41.73 163 GLN C O 1
ATOM 4998 N N . PHE C 1 197 ? 33.417 99.148 -22.217 1.00 42.17 164 PHE C N 1
ATOM 4999 C CA . PHE C 1 197 ? 34.186 99.240 -20.993 1.00 42.22 164 PHE C CA 1
ATOM 5000 C C . PHE C 1 197 ? 34.331 100.696 -20.544 1.00 42.52 164 PHE C C 1
ATOM 5001 O O . PHE C 1 197 ? 35.439 101.215 -20.456 1.00 43.00 164 PHE C O 1
ATOM 5009 N N . PRO C 1 198 ? 33.215 101.362 -20.251 1.00 42.96 165 PRO C N 1
ATOM 5010 C CA . PRO C 1 198 ? 33.346 102.725 -19.760 1.00 44.21 165 PRO C CA 1
ATOM 5011 C C . PRO C 1 198 ? 34.197 102.803 -18.484 1.00 45.28 165 PRO C C 1
ATOM 5012 O O . PRO C 1 198 ? 34.098 101.927 -17.621 1.00 46.08 165 PRO C O 1
ATOM 5016 N N . GLY C 1 199 ? 35.034 103.823 -18.387 1.00 45.41 166 GLY C N 1
ATOM 5017 C CA . GLY C 1 199 ? 35.873 104.011 -17.208 1.00 46.82 166 GLY C CA 1
ATOM 5018 C C . GLY C 1 199 ? 37.126 103.155 -17.108 1.00 46.49 166 GLY C C 1
ATOM 5019 O O . GLY C 1 199 ? 37.851 103.300 -16.145 1.00 47.84 166 GLY C O 1
ATOM 5020 N N . ALA C 1 200 ? 37.427 102.322 -18.116 1.00 45.37 167 ALA C N 1
ATOM 5021 C CA . ALA C 1 200 ? 38.582 101.437 -18.061 1.00 44.99 167 ALA C CA 1
ATOM 5022 C C . ALA C 1 200 ? 39.943 102.134 -17.878 1.00 45.78 167 ALA C C 1
ATOM 5023 O O . ALA C 1 200 ? 40.912 101.519 -17.425 1.00 45.93 167 ALA C O 1
ATOM 5025 N N . PHE C 1 201 ? 40.022 103.391 -18.269 1.00 46.69 168 PHE C N 1
ATOM 5026 C CA . PHE C 1 201 ? 41.242 104.173 -18.144 1.00 48.09 168 PHE C CA 1
ATOM 5027 C C . PHE C 1 201 ? 41.020 105.361 -17.217 1.00 49.32 168 PHE C C 1
ATOM 5028 O O . PHE C 1 201 ? 41.697 106.367 -17.350 1.00 49.86 168 PHE C O 1
ATOM 5036 N N . ALA C 1 202 ? 40.061 105.256 -16.294 1.00 49.96 169 ALA C N 1
ATOM 5037 C CA . ALA C 1 202 ? 39.809 106.333 -15.307 1.00 52.56 169 ALA C CA 1
ATOM 5038 C C . ALA C 1 202 ? 41.122 106.715 -14.687 1.00 53.60 169 ALA C C 1
ATOM 5039 O O . ALA C 1 202 ? 41.888 105.844 -14.318 1.00 52.96 169 ALA C O 1
ATOM 5041 N N . GLY C 1 203 ? 41.419 108.001 -14.676 1.00 56.30 170 GLY C N 1
ATOM 5042 C CA . GLY C 1 203 ? 42.605 108.519 -14.005 1.00 59.96 170 GLY C CA 1
ATOM 5043 C C . GLY C 1 203 ? 43.841 108.664 -14.870 1.00 60.78 170 GLY C C 1
ATOM 5044 O O . GLY C 1 203 ? 44.726 109.446 -14.528 1.00 63.75 170 GLY C O 1
ATOM 5045 N N . TYR C 1 204 ? 43.906 107.930 -15.979 1.00 59.74 171 TYR C N 1
ATOM 5046 C CA . TYR C 1 204 ? 44.998 108.072 -16.943 1.00 60.48 171 TYR C CA 1
ATOM 5047 C C . TYR C 1 204 ? 44.942 109.454 -17.597 1.00 62.66 171 TYR C C 1
ATOM 5048 O O . TYR C 1 204 ? 43.868 110.055 -17.723 1.00 61.76 171 TYR C O 1
ATOM 5057 N N . SER C 1 205 ? 46.099 109.981 -17.982 1.00 65.59 172 SER C N 1
ATOM 5058 C CA . SER C 1 205 ? 46.128 111.266 -18.682 1.00 68.35 172 SER C CA 1
ATOM 5059 C C . SER C 1 205 ? 46.463 111.070 -20.159 1.00 67.04 172 SER C C 1
ATOM 5060 O O . SER C 1 205 ? 47.286 110.221 -20.525 1.00 65.86 172 SER C O 1
ATOM 5063 N N . LEU C 1 206 ? 45.827 111.894 -20.989 1.00 67.33 173 LEU C N 1
ATOM 5064 C CA . LEU C 1 206 ? 45.950 111.829 -22.437 1.00 66.08 173 LEU C CA 1
ATOM 5065 C C . LEU C 1 206 ? 46.688 113.049 -22.941 1.00 68.71 173 LEU C C 1
ATOM 5066 O O . LEU C 1 206 ? 46.346 114.162 -22.574 1.00 70.36 173 LEU C O 1
ATOM 5071 N N . GLU C 1 207 ? 47.713 112.835 -23.755 1.00 69.57 174 GLU C N 1
ATOM 5072 C CA . GLU C 1 207 ? 48.186 113.881 -24.651 1.00 72.13 174 GLU C CA 1
ATOM 5073 C C . GLU C 1 207 ? 47.969 113.452 -26.107 1.00 70.70 174 GLU C C 1
ATOM 5074 O O . GLU C 1 207 ? 48.205 112.293 -26.467 1.00 69.12 174 GLU C O 1
ATOM 5080 N N . VAL C 1 208 ? 47.485 114.391 -26.917 1.00 71.08 175 VAL C N 1
ATOM 5081 C CA . VAL C 1 208 ? 47.165 114.155 -28.307 1.00 69.80 175 VAL C CA 1
ATOM 5082 C C . VAL C 1 208 ? 47.964 115.110 -29.166 1.00 73.84 175 VAL C C 1
ATOM 5083 O O . VAL C 1 208 ? 47.941 116.315 -28.941 1.00 75.81 175 VAL C O 1
ATOM 5087 N N . MET C 1 209 ? 48.652 114.568 -30.166 1.00 75.23 176 MET C N 1
ATOM 5088 C CA . MET C 1 209 ? 49.352 115.379 -31.148 1.00 79.26 176 MET C CA 1
ATOM 5089 C C . MET C 1 209 ? 48.852 115.094 -32.549 1.00 77.92 176 MET C C 1
ATOM 5090 O O . MET C 1 209 ? 48.425 113.980 -32.849 1.00 77.25 176 MET C O 1
ATOM 5095 N N . GLU C 1 210 ? 48.898 116.124 -33.385 1.00 80.28 177 GLU C N 1
ATOM 5096 C CA . GLU C 1 210 ? 48.298 116.121 -34.716 1.00 80.94 177 GLU C CA 1
ATOM 5097 C C . GLU C 1 210 ? 49.104 117.104 -35.585 1.00 84.00 177 GLU C C 1
ATOM 5098 O O . GLU C 1 210 ? 49.265 118.262 -35.211 1.00 86.90 177 GLU C O 1
ATOM 5104 N N . SER C 1 211 ? 49.641 116.648 -36.713 1.00 83.68 178 SER C N 1
ATOM 5105 C CA . SER C 1 211 ? 50.423 117.531 -37.602 1.00 86.57 178 SER C CA 1
ATOM 5106 C C . SER C 1 211 ? 49.517 118.415 -38.461 1.00 87.92 178 SER C C 1
ATOM 5107 O O . SER C 1 211 ? 48.294 118.218 -38.493 1.00 85.09 178 SER C O 1
ATOM 5110 N N . HIS C 1 212 ? 50.142 119.361 -39.169 1.00 124.38 179 HIS C N 1
ATOM 5111 C CA . HIS C 1 212 ? 49.438 120.312 -40.047 1.00 127.26 179 HIS C CA 1
ATOM 5112 C C . HIS C 1 212 ? 48.709 119.634 -41.216 1.00 128.62 179 HIS C C 1
ATOM 5113 O O . HIS C 1 212 ? 47.518 119.877 -41.434 1.00 128.42 179 HIS C O 1
ATOM 5115 N N . GLN C 1 213 ? 49.412 118.769 -41.948 1.00 130.12 180 GLN C N 1
ATOM 5116 C CA . GLN C 1 213 ? 48.792 118.023 -43.057 1.00 131.00 180 GLN C CA 1
ATOM 5117 C C . GLN C 1 213 ? 47.646 117.130 -42.558 1.00 127.45 180 GLN C C 1
ATOM 5118 O O . GLN C 1 213 ? 46.621 117.048 -43.210 1.00 128.87 180 GLN C O 1
ATOM 5120 N N . ALA C 1 214 ? 47.805 116.500 -41.391 1.00 123.85 181 ALA C N 1
ATOM 5121 C CA . ALA C 1 214 ? 46.737 115.687 -40.788 1.00 120.05 181 ALA C CA 1
ATOM 5122 C C . ALA C 1 214 ? 45.484 116.500 -40.449 1.00 120.18 181 ALA C C 1
ATOM 5123 O O . ALA C 1 214 ? 44.361 116.069 -40.734 1.00 119.67 181 ALA C O 1
ATOM 5125 N N . SER C 1 215 ? 45.685 117.662 -39.829 1.00 121.71 182 SER C N 1
ATOM 5126 C CA . SER C 1 215 ? 44.582 118.561 -39.471 1.00 122.37 182 SER C CA 1
ATOM 5127 C C . SER C 1 215 ? 43.751 118.980 -40.685 1.00 125.00 182 SER C C 1
ATOM 5128 O O . SER C 1 215 ? 42.522 118.861 -40.663 1.00 124.09 182 SER C O 1
ATOM 5131 N N . LYS C 1 216 ? 44.440 119.438 -41.737 1.00 128.32 183 LYS C N 1
ATOM 5132 C CA . LYS C 1 216 ? 43.799 119.956 -42.970 1.00 131.36 183 LYS C CA 1
ATOM 5133 C C . LYS C 1 216 ? 42.934 118.907 -43.694 1.00 130.95 183 LYS C C 1
ATOM 5134 O O . LYS C 1 216 ? 41.758 119.168 -43.955 1.00 131.98 183 LYS C O 1
ATOM 5136 N N . LEU C 1 217 ? 43.496 117.725 -43.992 1.00 129.91 184 LEU C N 1
ATOM 5137 C CA . LEU C 1 217 ? 42.719 116.599 -44.575 1.00 128.56 184 LEU C CA 1
ATOM 5138 C C . LEU C 1 217 ? 41.731 116.116 -43.525 1.00 124.30 184 LEU C C 1
ATOM 5139 O O . LEU C 1 217 ? 41.975 115.099 -42.867 1.00 121.58 184 LEU C O 1
ATOM 5144 N N . ASP C 1 218 ? 40.618 116.851 -43.388 1.00 124.39 185 ASP C N 1
ATOM 5145 C CA . ASP C 1 218 ? 39.704 116.764 -42.224 1.00 120.29 185 ASP C CA 1
ATOM 5146 C C . ASP C 1 218 ? 39.759 115.416 -41.507 1.00 114.59 185 ASP C C 1
ATOM 5147 O O . ASP C 1 218 ? 38.898 114.547 -41.695 1.00 113.17 185 ASP C O 1
ATOM 5152 N N . ALA C 1 219 ? 40.814 115.260 -40.715 1.00 111.60 186 ALA C N 1
ATOM 5153 C CA . ALA C 1 219 ? 40.950 114.165 -39.768 1.00 106.61 186 ALA C CA 1
ATOM 5154 C C . ALA C 1 219 ? 40.894 114.718 -38.334 1.00 103.10 186 ALA C C 1
ATOM 5155 O O . ALA C 1 219 ? 41.116 113.964 -37.387 1.00 100.65 186 ALA C O 1
ATOM 5157 N N . SER C 1 220 ? 40.611 116.020 -38.170 1.00 103.47 187 SER C N 1
ATOM 5158 C CA . SER C 1 220 ? 40.236 116.592 -36.861 1.00 100.60 187 SER C CA 1
ATOM 5159 C C . SER C 1 220 ? 38.849 116.095 -36.453 1.00 97.05 187 SER C C 1
ATOM 5160 O O . SER C 1 220 ? 38.598 115.902 -35.263 1.00 94.26 187 SER C O 1
ATOM 5163 N N . GLY C 1 221 ? 37.954 115.924 -37.440 1.00 96.62 188 GLY C N 1
ATOM 5164 C CA . GLY C 1 221 ? 36.688 115.171 -37.256 1.00 92.91 188 GLY C CA 1
ATOM 5165 C C . GLY C 1 221 ? 36.986 113.838 -36.588 1.00 87.40 188 GLY C C 1
ATOM 5166 O O . GLY C 1 221 ? 36.518 113.551 -35.471 1.00 84.43 188 GLY C O 1
ATOM 5167 N N . THR C 1 222 ? 37.860 113.091 -37.256 1.00 84.97 189 THR C N 1
ATOM 5168 C CA . THR C 1 222 ? 38.329 111.788 -36.807 1.00 80.31 189 THR C CA 1
ATOM 5169 C C . THR C 1 222 ? 39.072 111.847 -35.464 1.00 77.30 189 THR C C 1
ATOM 5170 O O . THR C 1 222 ? 38.755 111.087 -34.568 1.00 73.95 189 THR C O 1
ATOM 5174 N N . ALA C 1 223 ? 40.033 112.755 -35.315 1.00 77.84 190 ALA C N 1
ATOM 5175 C CA . ALA C 1 223 ? 40.687 112.968 -34.011 1.00 76.19 190 ALA C CA 1
ATOM 5176 C C . ALA C 1 223 ? 39.699 113.324 -32.874 1.00 74.58 190 ALA C C 1
ATOM 5177 O O . ALA C 1 223 ? 39.810 112.777 -31.787 1.00 72.55 190 ALA C O 1
ATOM 5179 N N . LYS C 1 224 ? 38.735 114.212 -33.131 1.00 75.51 191 LYS C N 1
ATOM 5180 C CA . LYS C 1 224 ? 37.728 114.569 -32.120 1.00 74.98 191 LYS C CA 1
ATOM 5181 C C . LYS C 1 224 ? 36.949 113.351 -31.661 1.00 72.05 191 LYS C C 1
ATOM 5182 O O . LYS C 1 224 ? 36.852 113.125 -30.460 1.00 71.08 191 LYS C O 1
ATOM 5184 N N . ALA C 1 225 ? 36.456 112.545 -32.607 1.00 70.73 192 ALA C N 1
ATOM 5185 C CA . ALA C 1 225 ? 35.746 111.309 -32.285 1.00 67.82 192 ALA C CA 1
ATOM 5186 C C . ALA C 1 225 ? 36.599 110.341 -31.468 1.00 65.16 192 ALA C C 1
ATOM 5187 O O . ALA C 1 225 ? 36.085 109.666 -30.599 1.00 63.25 192 ALA C O 1
ATOM 5189 N N . VAL C 1 226 ? 37.889 110.239 -31.786 1.00 65.02 193 VAL C N 1
ATOM 5190 C CA . VAL C 1 226 ? 38.791 109.372 -31.042 1.00 63.09 193 VAL C CA 1
ATOM 5191 C C . VAL C 1 226 ? 38.922 109.870 -29.598 1.00 63.27 193 VAL C C 1
ATOM 5192 O O . VAL C 1 226 ? 38.925 109.082 -28.682 1.00 61.41 193 VAL C O 1
ATOM 5196 N N . ILE C 1 227 ? 39.040 111.178 -29.422 1.00 65.55 194 ILE C N 1
ATOM 5197 C CA . ILE C 1 227 ? 39.165 111.779 -28.093 1.00 66.56 194 ILE C CA 1
ATOM 5198 C C . ILE C 1 227 ? 37.911 111.519 -27.247 1.00 66.04 194 ILE C C 1
ATOM 5199 O O . ILE C 1 227 ? 38.030 111.044 -26.113 1.00 65.73 194 ILE C O 1
ATOM 5204 N N . SER C 1 228 ? 36.725 111.702 -27.829 1.00 66.18 195 SER C N 1
ATOM 5205 C CA . SER C 1 228 ? 35.456 111.292 -27.181 1.00 65.57 195 SER C CA 1
ATOM 5206 C C . SER C 1 228 ? 35.457 109.883 -26.630 1.00 62.74 195 SER C C 1
ATOM 5207 O O . SER C 1 228 ? 34.847 109.629 -25.581 1.00 63.14 195 SER C O 1
ATOM 5210 N N . CYS C 1 229 ? 36.101 108.968 -27.350 1.00 60.21 196 CYS C N 1
ATOM 5211 C CA . CYS C 1 229 ? 36.231 107.602 -26.912 1.00 57.75 196 CYS C CA 1
ATOM 5212 C C . CYS C 1 229 ? 37.078 107.512 -25.644 1.00 58.29 196 CYS C C 1
ATOM 5213 O O . CYS C 1 229 ? 36.772 106.720 -24.783 1.00 57.51 196 CYS C O 1
ATOM 5216 N N . PHE C 1 230 ? 38.167 108.265 -25.560 1.00 60.11 197 PHE C N 1
ATOM 5217 C CA . PHE C 1 230 ? 39.012 108.232 -24.365 1.00 61.41 197 PHE C CA 1
ATOM 5218 C C . PHE C 1 230 ? 38.292 108.834 -23.163 1.00 63.45 197 PHE C C 1
ATOM 5219 O O . PHE C 1 230 ? 38.331 108.256 -22.078 1.00 64.06 197 PHE C O 1
ATOM 5227 N N . GLN C 1 231 ? 37.563 109.918 -23.384 1.00 65.18 198 GLN C N 1
ATOM 5228 C CA . GLN C 1 231 ? 36.745 110.526 -22.342 1.00 67.68 198 GLN C CA 1
ATOM 5229 C C . GLN C 1 231 ? 35.748 109.529 -21.756 1.00 67.07 198 GLN C C 1
ATOM 5230 O O . GLN C 1 231 ? 35.657 109.371 -20.539 1.00 68.66 198 GLN C O 1
ATOM 5236 N N . LYS C 1 232 ? 35.055 108.805 -22.623 1.00 64.96 199 LYS C N 1
ATOM 5237 C CA . LYS C 1 232 ? 34.121 107.775 -22.207 1.00 63.92 199 LYS C CA 1
ATOM 5238 C C . LYS C 1 232 ? 34.837 106.624 -21.479 1.00 62.54 199 LYS C C 1
ATOM 5239 O O . LYS C 1 232 ? 34.236 105.892 -20.677 1.00 62.28 199 LYS C O 1
ATOM 5245 N N . LEU C 1 233 ? 36.116 106.440 -21.805 1.00 61.72 200 LEU C N 1
ATOM 5246 C CA . LEU C 1 233 ? 36.990 105.510 -21.100 1.00 61.41 200 LEU C CA 1
ATOM 5247 C C . LEU C 1 233 ? 37.513 106.062 -19.751 1.00 64.50 200 LEU C C 1
ATOM 5248 O O . LEU C 1 233 ? 38.325 105.410 -19.095 1.00 64.35 200 LEU C O 1
ATOM 5253 N N . GLY C 1 234 ? 37.066 107.258 -19.369 1.00 67.39 201 GLY C N 1
ATOM 5254 C CA . GLY C 1 234 ? 37.307 107.796 -18.036 1.00 71.46 201 GLY C CA 1
ATOM 5255 C C . GLY C 1 234 ? 38.424 108.820 -17.961 1.00 74.40 201 GLY C C 1
ATOM 5256 O O . GLY C 1 234 ? 38.768 109.260 -16.900 1.00 77.88 201 GLY C O 1
ATOM 5257 N N . VAL C 1 235 ? 38.946 109.250 -19.094 1.00 74.21 202 VAL C N 1
ATOM 5258 C CA . VAL C 1 235 ? 40.036 110.216 -19.136 1.00 76.85 202 VAL C CA 1
ATOM 5259 C C . VAL C 1 235 ? 39.457 111.633 -19.016 1.00 80.24 202 VAL C C 1
ATOM 5260 O O . VAL C 1 235 ? 38.381 111.909 -19.551 1.00 79.59 202 VAL C O 1
ATOM 5264 N N . SER C 1 236 ? 40.155 112.516 -18.302 1.00 84.52 203 SER C N 1
ATOM 5265 C CA . SER C 1 236 ? 39.778 113.931 -18.240 1.00 88.72 203 SER C CA 1
ATOM 5266 C C . SER C 1 236 ? 40.607 114.665 -19.295 1.00 89.44 203 SER C C 1
ATOM 5267 O O . SER C 1 236 ? 41.845 114.622 -19.261 1.00 90.53 203 SER C O 1
ATOM 5269 N N . TYR C 1 237 ? 39.916 115.317 -20.228 1.00 89.58 204 TYR C N 1
ATOM 5270 C CA . TYR C 1 237 ? 40.556 115.974 -21.364 1.00 90.14 204 TYR C CA 1
ATOM 5271 C C . TYR C 1 237 ? 39.603 117.004 -21.979 1.00 92.43 204 TYR C C 1
ATOM 5272 O O . TYR C 1 237 ? 38.402 116.755 -22.064 1.00 93.14 204 TYR C O 1
ATOM 5281 N N . ASP C 1 238 ? 40.138 118.150 -22.381 1.00 94.85 205 ASP C N 1
ATOM 5282 C CA . ASP C 1 238 ? 39.363 119.182 -23.087 1.00 97.17 205 ASP C CA 1
ATOM 5283 C C . ASP C 1 238 ? 39.905 119.227 -24.500 1.00 96.22 205 ASP C C 1
ATOM 5284 O O . ASP C 1 238 ? 41.125 119.120 -24.688 1.00 96.78 205 ASP C O 1
ATOM 5286 N N . MET C 1 239 ? 39.018 119.360 -25.489 1.00 125.48 206 MET C N 1
ATOM 5287 C CA . MET C 1 239 ? 39.425 119.407 -26.907 1.00 123.04 206 MET C CA 1
ATOM 5288 C C . MET C 1 239 ? 40.476 120.493 -27.160 1.00 121.83 206 MET C C 1
ATOM 5289 O O . MET C 1 239 ? 41.351 120.322 -28.001 1.00 119.00 206 MET C O 1
ATOM 5294 N N . ASP C 1 240 ? 40.396 121.591 -26.402 1.00 124.09 207 ASP C N 1
ATOM 5295 C CA . ASP C 1 240 ? 41.361 122.707 -26.489 1.00 123.45 207 ASP C CA 1
ATOM 5296 C C . ASP C 1 240 ? 42.829 122.344 -26.201 1.00 120.06 207 ASP C C 1
ATOM 5297 O O . ASP C 1 240 ? 43.722 123.103 -26.587 1.00 119.52 207 ASP C O 1
ATOM 5299 N N . GLN C 1 241 ? 43.069 121.207 -25.532 1.00 117.75 208 GLN C N 1
ATOM 5300 C CA . GLN C 1 241 ? 44.428 120.762 -25.173 1.00 114.81 208 GLN C CA 1
ATOM 5301 C C . GLN C 1 241 ? 45.223 120.065 -26.305 1.00 110.85 208 GLN C C 1
ATOM 5302 O O . GLN C 1 241 ? 46.386 119.734 -26.096 1.00 108.92 208 GLN C O 1
ATOM 5304 N N . ILE C 1 242 ? 44.621 119.860 -27.486 1.00 109.79 209 ILE C N 1
ATOM 5305 C CA . ILE C 1 242 ? 45.294 119.188 -28.619 1.00 106.74 209 ILE C CA 1
ATOM 5306 C C . ILE C 1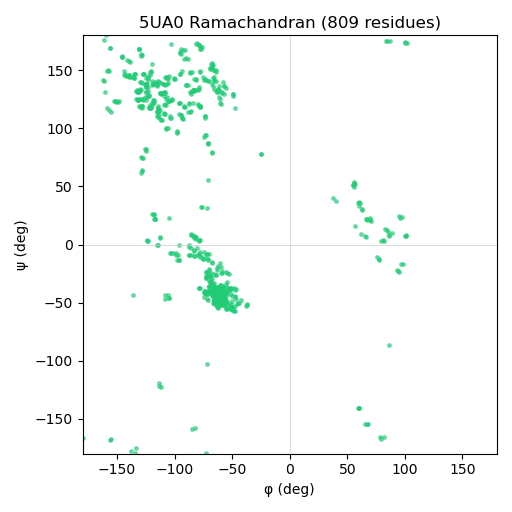 242 ? 46.490 120.013 -29.061 1.00 106.06 209 ILE C C 1
ATOM 5307 O O . ILE C 1 242 ? 46.344 121.208 -29.264 1.00 108.35 209 ILE C O 1
ATOM 5312 N N . GLN C 1 243 ? 47.649 119.376 -29.225 1.00 103.32 210 GLN C N 1
ATOM 5313 C CA . GLN C 1 243 ? 48.847 120.055 -29.720 1.00 103.04 210 GLN C CA 1
ATOM 5314 C C . GLN C 1 243 ? 48.904 119.895 -31.229 1.00 102.06 210 GLN C C 1
ATOM 5315 O O . GLN C 1 243 ? 49.120 118.789 -31.723 1.00 100.09 210 GLN C O 1
ATOM 5321 N N . LEU C 1 244 ? 48.651 120.993 -31.950 1.00 103.72 211 LEU C N 1
ATOM 5322 C CA . LEU C 1 244 ? 48.872 121.065 -33.399 1.00 103.54 211 LEU C CA 1
ATOM 5323 C C . LEU C 1 244 ? 50.363 121.255 -33.595 1.00 103.10 211 LEU C C 1
ATOM 5324 O O . LEU C 1 244 ? 50.919 122.257 -33.142 1.00 104.84 211 LEU C O 1
ATOM 5329 N N . ILE C 1 245 ? 51.003 120.310 -34.275 1.00 101.38 212 ILE C N 1
ATOM 5330 C CA . ILE C 1 245 ? 52.466 120.247 -34.337 1.00 101.15 212 ILE C CA 1
ATOM 5331 C C . ILE C 1 245 ? 53.051 120.671 -35.693 1.00 102.07 212 ILE C C 1
ATOM 5332 O O . ILE C 1 245 ? 52.461 120.425 -36.737 1.00 101.92 212 ILE C O 1
ATOM 5337 N N . ARG C 1 246 ? 54.209 121.322 -35.640 1.00 103.32 213 ARG C N 1
ATOM 5338 C CA . ARG C 1 246 ? 54.900 121.834 -36.823 1.00 105.09 213 ARG C CA 1
ATOM 5339 C C . ARG C 1 246 ? 56.123 120.988 -37.206 1.00 104.63 213 ARG C C 1
ATOM 5340 O O . ARG C 1 246 ? 56.286 120.657 -38.374 1.00 105.26 213 ARG C O 1
ATOM 5342 N N . ASP C 1 247 ? 56.962 120.628 -36.232 1.00 103.84 214 ASP C N 1
ATOM 5343 C CA . ASP C 1 247 ? 58.256 119.980 -36.506 1.00 104.11 214 ASP C CA 1
ATOM 5344 C C . ASP C 1 247 ? 58.095 118.573 -37.071 1.00 102.00 214 ASP C C 1
ATOM 5345 O O . ASP C 1 247 ? 57.122 117.898 -36.747 1.00 99.75 214 ASP C O 1
ATOM 5350 N N . PRO C 1 248 ? 59.077 118.102 -37.871 1.00 102.98 215 PRO C N 1
ATOM 5351 C CA . PRO C 1 248 ? 59.034 116.731 -38.392 1.00 101.35 215 PRO C CA 1
ATOM 5352 C C . PRO C 1 248 ? 59.314 115.626 -37.346 1.00 99.14 215 PRO C C 1
ATOM 5353 O O . PRO C 1 248 ? 59.191 114.447 -37.675 1.00 97.37 215 PRO C O 1
ATOM 5357 N N . LYS C 1 249 ? 59.734 115.999 -36.134 1.00 99.36 216 LYS C N 1
ATOM 5358 C CA . LYS C 1 249 ? 59.856 115.067 -35.009 1.00 97.64 216 LYS C CA 1
ATOM 5359 C C . LYS C 1 249 ? 59.258 115.672 -33.748 1.00 97.35 216 LYS C C 1
ATOM 5360 O O . LYS C 1 249 ? 59.319 116.887 -33.559 1.00 99.20 216 LYS C O 1
ATOM 5362 N N . GLN C 1 250 ? 58.668 114.835 -32.893 1.00 95.34 217 GLN C N 1
ATOM 5363 C CA . GLN C 1 250 ? 58.253 115.300 -31.567 1.00 95.75 217 GLN C CA 1
ATOM 5364 C C . GLN C 1 250 ? 58.417 114.251 -30.484 1.00 94.21 217 GLN C C 1
ATOM 5365 O O . GLN C 1 250 ? 58.290 113.054 -30.729 1.00 92.30 217 GLN C O 1
ATOM 5371 N N . GLN C 1 251 ? 58.679 114.742 -29.277 1.00 95.29 218 GLN C N 1
ATOM 5372 C CA . GLN C 1 251 ? 59.047 113.941 -28.130 1.00 94.71 218 GLN C CA 1
ATOM 5373 C C . GLN C 1 251 ? 57.866 113.703 -27.188 1.00 93.08 218 GLN C C 1
ATOM 5374 O O . GLN C 1 251 ? 57.025 114.580 -26.991 1.00 93.87 218 GLN C O 1
ATOM 5380 N N . ILE C 1 252 ? 57.807 112.507 -26.614 1.00 91.11 219 ILE C N 1
ATOM 5381 C CA . ILE C 1 252 ? 56.930 112.228 -25.469 1.00 90.51 219 ILE C CA 1
ATOM 5382 C C . ILE C 1 252 ? 57.732 111.521 -24.376 1.00 91.02 219 ILE C C 1
ATOM 5383 O O . ILE C 1 252 ? 58.843 111.060 -24.632 1.00 91.30 219 ILE C O 1
ATOM 5388 N N . GLU C 1 253 ? 57.141 111.421 -23.182 1.00 91.31 220 GLU C N 1
ATOM 5389 C CA . GLU C 1 253 ? 57.781 110.807 -22.015 1.00 92.24 220 GLU C CA 1
ATOM 5390 C C . GLU C 1 253 ? 57.208 109.402 -21.782 1.00 89.19 220 GLU C C 1
ATOM 5391 O O . GLU C 1 253 ? 56.045 109.268 -21.408 1.00 88.56 220 GLU C O 1
ATOM 5397 N N . VAL C 1 254 ? 58.007 108.366 -22.046 1.00 87.52 221 VAL C N 1
ATOM 5398 C CA . VAL C 1 254 ? 57.603 106.960 -21.836 1.00 84.99 221 VAL C CA 1
ATOM 5399 C C . VAL C 1 254 ? 58.332 106.367 -20.616 1.00 86.58 221 VAL C C 1
ATOM 5400 O O . VAL C 1 254 ? 59.500 105.970 -20.707 1.00 87.25 221 VAL C O 1
ATOM 5404 N N . VAL C 1 255 ? 57.630 106.321 -19.480 1.00 87.51 222 VAL C N 1
ATOM 5405 C CA . VAL C 1 255 ? 58.173 105.834 -18.216 1.00 89.54 222 VAL C CA 1
ATOM 5406 C C . VAL C 1 255 ? 59.438 106.620 -17.859 1.00 93.00 222 VAL C C 1
ATOM 5407 O O . VAL C 1 255 ? 60.494 106.039 -17.613 1.00 94.09 222 VAL C O 1
ATOM 5411 N N . GLY C 1 256 ? 59.321 107.947 -17.855 1.00 95.00 223 GLY C N 1
ATOM 5412 C CA . GLY C 1 256 ? 60.445 108.832 -17.527 1.00 98.79 223 GLY C CA 1
ATOM 5413 C C . GLY C 1 256 ? 61.604 108.849 -18.523 1.00 98.77 223 GLY C C 1
ATOM 5414 O O . GLY C 1 256 ? 62.709 109.233 -18.161 1.00 102.17 223 GLY C O 1
ATOM 5415 N N . VAL C 1 257 ? 61.350 108.448 -19.773 1.00 95.48 224 VAL C N 1
ATOM 5416 C CA . VAL C 1 257 ? 62.375 108.366 -20.828 1.00 95.48 224 VAL C CA 1
ATOM 5417 C C . VAL C 1 257 ? 61.846 109.012 -22.119 1.00 93.69 224 VAL C C 1
ATOM 5418 O O . VAL C 1 257 ? 60.772 108.634 -22.607 1.00 90.51 224 VAL C O 1
ATOM 5422 N N . PRO C 1 258 ? 62.590 109.993 -22.677 1.00 96.02 225 PRO C N 1
ATOM 5423 C CA . PRO C 1 258 ? 62.220 110.617 -23.960 1.00 94.82 225 PRO C CA 1
ATOM 5424 C C . PRO C 1 258 ? 62.087 109.633 -25.131 1.00 91.97 225 PRO C C 1
ATOM 5425 O O . PRO C 1 258 ? 62.920 108.741 -25.286 1.00 91.99 225 PRO C O 1
ATOM 5429 N N . GLU C 1 259 ? 61.036 109.796 -25.930 1.00 90.01 226 GLU C N 1
ATOM 5430 C CA . GLU C 1 259 ? 60.819 108.983 -27.136 1.00 87.99 226 GLU C CA 1
ATOM 5431 C C . GLU C 1 259 ? 60.525 109.904 -28.321 1.00 88.83 226 GLU C C 1
ATOM 5432 O O . GLU C 1 259 ? 59.550 110.657 -28.274 1.00 88.62 226 GLU C O 1
ATOM 5438 N N . GLU C 1 260 ? 61.383 109.870 -29.347 1.00 90.46 227 GLU C N 1
ATOM 5439 C CA . GLU C 1 260 ? 61.247 110.746 -30.519 1.00 91.90 227 GLU C CA 1
ATOM 5440 C C . GLU C 1 260 ? 60.309 110.070 -31.519 1.00 90.15 227 GLU C C 1
ATOM 5441 O O . GLU C 1 260 ? 60.464 108.885 -31.824 1.00 88.74 227 GLU C O 1
ATOM 5443 N N . HIS C 1 261 ? 59.324 110.820 -32.004 1.00 90.98 228 HIS C N 1
ATOM 5444 C CA . HIS C 1 261 ? 58.353 110.316 -32.976 1.00 90.56 228 HIS C CA 1
ATOM 5445 C C . HIS C 1 261 ? 58.390 111.083 -34.293 1.00 93.57 228 HIS C C 1
ATOM 5446 O O . HIS C 1 261 ? 58.469 112.307 -34.302 1.00 95.03 228 HIS C O 1
ATOM 5453 N N . VAL C 1 262 ? 58.305 110.331 -35.393 1.00 66.91 229 VAL C N 1
ATOM 5454 C CA . VAL C 1 262 ? 58.273 110.863 -36.752 1.00 69.24 229 VAL C CA 1
ATOM 5455 C C . VAL C 1 262 ? 56.902 111.474 -36.953 1.00 68.22 229 VAL C C 1
ATOM 5456 O O . VAL C 1 262 ? 55.905 110.771 -36.997 1.00 66.00 229 VAL C O 1
ATOM 5460 N N . SER C 1 263 ? 56.868 112.793 -37.018 1.00 71.78 230 SER C N 1
ATOM 5461 C CA . SER C 1 263 ? 55.634 113.543 -37.054 1.00 72.05 230 SER C CA 1
ATOM 5462 C C . SER C 1 263 ? 55.456 114.348 -38.356 1.00 75.20 230 SER C C 1
ATOM 5463 O O . SER C 1 263 ? 54.680 115.302 -38.402 1.00 75.33 230 SER C O 1
ATOM 5466 N N . GLY C 1 264 ? 56.155 113.934 -39.414 1.00 77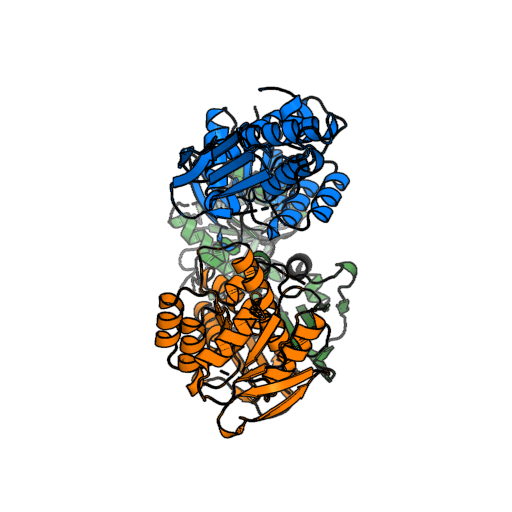.89 231 GLY C N 1
ATOM 5467 C CA . GLY C 1 264 ? 55.954 114.482 -40.742 1.00 79.33 231 GLY C CA 1
ATOM 5468 C C . GLY C 1 264 ? 54.693 113.941 -41.400 1.00 76.95 231 GLY C C 1
ATOM 5469 O O . GLY C 1 264 ? 54.080 112.949 -40.946 1.00 73.73 231 GLY C O 1
ATOM 5470 N N . HIS C 1 265 ? 54.349 114.572 -42.521 1.00 78.49 232 HIS C N 1
ATOM 5471 C CA . HIS C 1 265 ? 53.178 114.225 -43.344 1.00 76.60 232 HIS C CA 1
ATOM 5472 C C . HIS C 1 265 ? 51.920 114.373 -42.491 1.00 73.60 232 HIS C C 1
ATOM 5473 O O . HIS C 1 265 ? 51.844 115.339 -41.736 1.00 75.45 232 HIS C O 1
ATOM 5480 N N . ALA C 1 266 ? 50.938 113.476 -42.616 1.00 69.62 233 ALA C N 1
ATOM 5481 C CA . ALA C 1 266 ? 49.751 113.523 -41.763 1.00 66.20 233 ALA C CA 1
ATOM 5482 C C . ALA C 1 266 ? 50.002 112.555 -40.629 1.00 64.36 233 ALA C C 1
ATOM 5483 O O . ALA C 1 266 ? 50.060 111.353 -40.866 1.00 62.82 233 ALA C O 1
ATOM 5485 N N . PHE C 1 267 ? 50.158 113.089 -39.416 1.00 64.25 234 PHE C N 1
ATOM 5486 C CA . PHE C 1 267 ? 50.520 112.318 -38.234 1.00 62.99 234 PHE C CA 1
ATOM 5487 C C . PHE C 1 267 ? 49.491 112.528 -37.130 1.00 61.86 234 PHE C C 1
ATOM 5488 O O . PHE C 1 267 ? 49.012 113.645 -36.936 1.00 62.82 234 PHE C O 1
ATOM 5496 N N . HIS C 1 268 ? 49.133 111.437 -36.449 1.00 59.53 235 HIS C N 1
ATOM 5497 C CA . HIS C 1 268 ? 48.306 111.484 -35.234 1.00 59.66 235 HIS C CA 1
ATOM 5498 C C . HIS C 1 268 ? 48.957 110.628 -34.147 1.00 57.99 235 HIS C C 1
ATOM 5499 O O . HIS C 1 268 ? 49.351 109.500 -34.424 1.00 56.52 235 HIS C O 1
ATOM 5506 N N . LEU C 1 269 ? 49.094 111.164 -32.931 1.00 57.90 236 LEU C N 1
ATOM 5507 C CA . LEU C 1 269 ? 49.593 110.380 -31.789 1.00 56.86 236 LEU C CA 1
ATOM 5508 C C . LEU C 1 269 ? 48.689 110.588 -30.606 1.00 55.22 236 LEU C C 1
ATOM 5509 O O . LEU C 1 269 ? 48.451 111.719 -30.207 1.00 56.38 236 LEU C O 1
ATOM 5514 N N . TYR C 1 270 ? 48.175 109.493 -30.068 1.00 52.88 237 TYR C N 1
ATOM 5515 C CA . TYR C 1 270 ? 47.370 109.492 -28.844 1.00 52.39 237 TYR C CA 1
ATOM 5516 C C . TYR C 1 270 ? 48.127 108.718 -27.750 1.00 51.85 237 TYR C C 1
ATOM 5517 O O . TYR C 1 270 ? 48.361 107.527 -27.895 1.00 50.43 237 TYR C O 1
ATOM 5526 N N . HIS C 1 271 ? 48.543 109.415 -26.695 1.00 53.25 238 HIS C N 1
ATOM 5527 C CA . HIS C 1 271 ? 49.427 108.854 -25.652 1.00 53.86 238 HIS C CA 1
ATOM 5528 C C . HIS C 1 271 ? 48.700 108.912 -24.314 1.00 54.27 238 HIS C C 1
ATOM 5529 O O . HIS C 1 271 ? 48.281 109.981 -23.903 1.00 55.19 238 HIS C O 1
ATOM 5536 N N . LEU C 1 272 ? 48.524 107.752 -23.690 1.00 53.33 239 LEU C N 1
ATOM 5537 C CA . LEU C 1 272 ? 47.913 107.627 -22.377 1.00 54.81 239 LEU C CA 1
ATOM 5538 C C . LEU C 1 272 ? 48.958 107.229 -21.346 1.00 56.56 239 LEU C C 1
ATOM 5539 O O . LEU C 1 272 ? 49.780 106.359 -21.597 1.00 55.83 239 LEU C O 1
ATOM 5544 N N . THR C 1 273 ? 48.884 107.844 -20.169 1.00 59.73 240 THR C N 1
ATOM 5545 C CA . THR C 1 273 ? 49.798 107.574 -19.054 1.00 61.73 240 THR C CA 1
ATOM 5546 C C . THR C 1 273 ? 48.985 107.319 -17.778 1.00 63.24 240 THR C C 1
ATOM 5547 O O . THR C 1 273 ? 48.044 108.049 -17.486 1.00 63.85 240 THR C O 1
ATOM 5551 N N . SER C 1 274 ? 49.330 106.274 -17.030 1.00 64.22 241 SER C N 1
ATOM 5552 C CA . SER C 1 274 ? 48.684 106.021 -15.743 1.00 66.22 241 SER C CA 1
ATOM 5553 C C . SER C 1 274 ? 49.048 107.107 -14.733 1.00 69.15 241 SER C C 1
ATOM 5554 O O . SER C 1 274 ? 50.091 107.739 -14.872 1.00 70.30 241 SER C O 1
ATOM 5557 N N . PRO C 1 275 ? 48.204 107.311 -13.699 1.00 70.82 242 PRO C N 1
ATOM 5558 C CA . PRO C 1 275 ? 48.512 108.246 -12.603 1.00 73.95 242 PRO C CA 1
ATOM 5559 C C . PRO C 1 275 ? 49.921 108.111 -12.045 1.00 74.40 242 PRO C C 1
ATOM 5560 O O . PRO C 1 275 ? 50.597 109.126 -11.907 1.00 76.91 242 PRO C O 1
ATOM 5564 N N . ASP C 1 276 ? 50.372 106.882 -11.773 1.00 72.72 243 ASP C N 1
ATOM 5565 C CA . ASP C 1 276 ? 51.722 106.646 -11.211 1.00 73.40 243 ASP C CA 1
ATOM 5566 C C . ASP C 1 276 ? 52.846 106.620 -12.250 1.00 72.06 243 ASP C C 1
ATOM 5567 O O . ASP C 1 276 ? 53.980 106.290 -11.920 1.00 72.89 243 ASP C O 1
ATOM 5572 N N . LYS C 1 277 ? 52.520 106.930 -13.509 1.00 70.00 244 LYS C N 1
ATOM 5573 C CA . LYS C 1 277 ? 53.486 107.003 -14.619 1.00 69.14 244 LYS C CA 1
ATOM 5574 C C . LYS C 1 277 ? 54.143 105.660 -15.025 1.00 67.12 244 LYS C C 1
ATOM 5575 O O . LYS C 1 277 ? 55.047 105.662 -15.872 1.00 66.61 244 LYS C O 1
ATOM 5581 N N . THR C 1 278 ? 53.709 104.538 -14.448 1.00 65.73 245 THR C N 1
ATOM 5582 C CA . THR C 1 278 ? 54.355 103.255 -14.732 1.00 64.71 245 THR C CA 1
ATOM 5583 C C . THR C 1 278 ? 53.787 102.557 -15.945 1.00 62.17 245 THR C C 1
ATOM 5584 O O . THR C 1 278 ? 54.331 101.542 -16.379 1.00 61.64 245 THR C O 1
ATOM 5588 N N . VAL C 1 279 ? 52.678 103.078 -16.480 1.00 61.55 246 VAL C N 1
ATOM 5589 C CA . VAL C 1 279 ? 52.010 102.517 -17.674 1.00 59.21 246 VAL C CA 1
ATOM 5590 C C . VAL C 1 279 ? 51.874 103.599 -18.758 1.00 58.47 246 VAL C C 1
ATOM 5591 O O . VAL C 1 279 ? 51.333 104.678 -18.506 1.00 58.60 246 VAL C O 1
ATOM 5595 N N . SER C 1 280 ? 52.351 103.280 -19.961 1.00 58.28 247 SER C N 1
ATOM 5596 C CA . SER C 1 280 ? 52.200 104.127 -21.182 1.00 57.40 247 SER C CA 1
ATOM 5597 C C . SER C 1 280 ? 51.544 103.312 -22.310 1.00 54.91 247 SER C C 1
ATOM 5598 O O . SER C 1 280 ? 51.879 102.151 -22.505 1.00 54.03 247 SER C O 1
ATOM 5601 N N . PHE C 1 281 ? 50.570 103.915 -22.993 1.00 54.23 248 PHE C N 1
ATOM 5602 C CA . PHE C 1 281 ? 49.925 103.326 -24.159 1.00 52.60 248 PHE C CA 1
ATOM 5603 C C . PHE C 1 281 ? 50.059 104.343 -25.291 1.00 53.22 248 PHE C C 1
ATOM 5604 O O . PHE C 1 281 ? 49.860 105.538 -25.067 1.00 54.12 248 PHE C O 1
ATOM 5612 N N . GLU C 1 282 ? 50.365 103.876 -26.499 1.00 52.50 249 GLU C N 1
ATOM 5613 C CA . GLU C 1 282 ? 50.397 104.748 -27.662 1.00 52.96 249 GLU C CA 1
ATOM 5614 C C . GLU C 1 282 ? 49.600 104.171 -28.829 1.00 51.81 249 GLU C C 1
ATOM 5615 O O . GLU C 1 282 ? 49.627 102.957 -29.083 1.00 50.71 249 GLU C O 1
ATOM 5621 N N . PHE C 1 283 ? 48.888 105.064 -29.515 1.00 51.68 250 PHE C N 1
ATOM 5622 C CA . PHE C 1 283 ? 48.198 104.759 -30.765 1.00 50.39 250 PHE C CA 1
ATOM 5623 C C . PHE C 1 283 ? 48.643 105.836 -31.749 1.00 50.19 250 PHE C C 1
ATOM 5624 O O . PHE C 1 283 ? 48.434 107.023 -31.514 1.00 50.20 250 PHE C O 1
ATOM 5632 N N . GLN C 1 284 ? 49.282 105.430 -32.827 1.00 50.42 251 GLN C N 1
ATOM 5633 C CA . GLN C 1 284 ? 49.805 106.375 -33.789 1.00 52.09 251 GLN C CA 1
ATOM 5634 C C . GLN C 1 284 ? 49.498 105.951 -35.220 1.00 52.11 251 GLN C C 1
ATOM 5635 O O . GLN C 1 284 ? 49.510 104.755 -35.544 1.00 50.11 251 GLN C O 1
ATOM 5641 N N . HIS C 1 285 ? 49.221 106.943 -36.076 1.00 53.52 252 HIS C N 1
ATOM 5642 C CA . HIS C 1 285 ? 49.273 106.720 -37.515 1.00 54.48 252 HIS C CA 1
ATOM 5643 C C . HIS C 1 285 ? 49.882 107.841 -38.308 1.00 54.69 252 HIS C C 1
ATOM 5644 O O . HIS C 1 285 ? 49.767 109.014 -37.953 1.00 53.37 252 HIS C O 1
ATOM 5651 N N . ASN C 1 286 ? 50.565 107.425 -39.376 1.00 56.11 253 ASN C N 1
ATOM 5652 C CA . ASN C 1 286 ? 51.220 108.322 -40.333 1.00 58.10 253 ASN C CA 1
ATOM 5653 C C . ASN C 1 286 ? 50.712 107.994 -41.731 1.00 57.43 253 ASN C C 1
ATOM 5654 O O . ASN C 1 286 ? 50.665 106.822 -42.122 1.00 57.01 253 ASN C O 1
ATOM 5659 N N . VAL C 1 287 ? 50.307 109.025 -42.463 1.00 57.73 254 VAL C N 1
ATOM 5660 C CA . VAL C 1 287 ? 49.811 108.871 -43.835 1.00 57.68 254 VAL C CA 1
ATOM 5661 C C . VAL C 1 287 ? 50.565 109.829 -44.731 1.00 59.38 254 VAL C C 1
ATOM 5662 O O . VAL C 1 287 ? 50.583 111.026 -44.473 1.00 59.36 254 VAL C O 1
ATOM 5666 N N . CYS C 1 288 ? 51.163 109.289 -45.787 1.00 60.93 255 CYS C N 1
ATOM 5667 C CA . CYS C 1 288 ? 51.816 110.091 -46.820 1.00 63.66 255 CYS C CA 1
ATOM 5668 C C . CYS C 1 288 ? 50.972 110.028 -48.089 1.00 61.94 255 CYS C C 1
ATOM 5669 O O . CYS C 1 288 ? 50.606 108.949 -48.550 1.00 61.57 255 CYS C O 1
ATOM 5672 N N . GLY C 1 289 ? 50.698 111.185 -48.684 1.00 62.02 256 GLY C N 1
ATOM 5673 C CA . GLY C 1 289 ? 49.917 111.255 -49.921 1.00 60.47 256 GLY C CA 1
ATOM 5674 C C . GLY C 1 289 ? 48.476 110.854 -49.736 1.00 57.02 256 GLY C C 1
ATOM 5675 O O . GLY C 1 289 ? 47.933 110.923 -48.616 1.00 56.28 256 GLY C O 1
ATOM 5676 N N . ARG C 1 290 ? 47.865 110.391 -50.815 1.00 55.88 257 ARG C N 1
ATOM 5677 C CA . ARG C 1 290 ? 46.422 110.155 -50.875 1.00 53.57 257 ARG C CA 1
ATOM 5678 C C . ARG C 1 290 ? 45.978 108.706 -51.239 1.00 51.95 257 ARG C C 1
ATOM 5679 O O . ARG C 1 290 ? 44.799 108.396 -51.286 1.00 50.11 257 ARG C O 1
ATOM 5681 N N . SER C 1 291 ? 46.943 107.821 -51.392 1.00 53.28 258 SER C N 1
ATOM 5682 C CA . SER C 1 291 ? 46.747 106.390 -51.621 1.00 53.49 258 SER C CA 1
ATOM 5683 C C . SER C 1 291 ? 45.690 105.713 -50.703 1.00 52.13 258 SER C C 1
ATOM 5684 O O . SER C 1 291 ? 44.791 105.016 -51.179 1.00 53.05 258 SER C O 1
ATOM 5687 N N . ILE C 1 292 ? 45.796 105.905 -49.393 1.00 50.88 259 ILE C N 1
ATOM 5688 C CA . ILE C 1 292 ? 44.834 105.294 -48.451 1.00 48.20 259 ILE C CA 1
ATOM 5689 C C . ILE C 1 292 ? 43.383 105.680 -48.760 1.00 46.59 259 ILE C C 1
ATOM 5690 O O . ILE C 1 292 ? 42.471 104.836 -48.714 1.00 45.05 259 ILE C O 1
ATOM 5695 N N . TYR C 1 293 ? 43.185 106.941 -49.127 1.00 47.33 260 TYR C N 1
ATOM 5696 C CA . TYR C 1 293 ? 41.846 107.466 -49.436 1.00 47.08 260 TYR C CA 1
ATOM 5697 C C . TYR C 1 293 ? 41.339 106.968 -50.802 1.00 46.42 260 TYR C C 1
ATOM 5698 O O . TYR C 1 293 ? 40.169 106.580 -50.936 1.00 46.60 260 TYR C O 1
ATOM 5707 N N . ALA C 1 294 ? 42.237 106.923 -51.770 1.00 46.22 261 ALA C N 1
ATOM 5708 C CA . ALA C 1 294 ? 41.948 106.337 -53.081 1.00 46.90 261 ALA C CA 1
ATOM 5709 C C . ALA C 1 294 ? 41.578 104.859 -53.000 1.00 45.77 261 ALA C C 1
ATOM 5710 O O . ALA C 1 294 ? 40.554 104.423 -53.560 1.00 44.46 261 ALA C O 1
ATOM 5712 N N . GLU C 1 295 ? 42.397 104.105 -52.277 1.00 46.14 262 GLU C N 1
ATOM 5713 C CA . GLU C 1 295 ? 42.157 102.676 -52.106 1.00 46.87 262 GLU C CA 1
ATOM 5714 C C . GLU C 1 295 ? 40.821 102.405 -51.410 1.00 45.17 262 GLU C C 1
ATOM 5715 O O . GLU C 1 295 ? 40.108 101.466 -51.784 1.00 46.07 262 GLU C O 1
ATOM 5721 N N . GLY C 1 296 ? 40.479 103.221 -50.413 1.00 43.82 263 GLY C N 1
ATOM 5722 C CA . GLY C 1 296 ? 39.202 103.093 -49.738 1.00 43.06 263 GLY C CA 1
ATOM 5723 C C . GLY C 1 296 ? 38.027 103.488 -50.614 1.00 43.75 263 GLY C C 1
ATOM 5724 O O . GLY C 1 296 ? 36.967 102.857 -50.566 1.00 44.10 263 GLY C O 1
ATOM 5725 N N . THR C 1 297 ? 38.205 104.539 -51.417 1.00 44.30 264 THR C N 1
ATOM 5726 C CA . THR C 1 297 ? 37.193 104.938 -52.393 1.00 44.04 264 THR C CA 1
ATOM 5727 C C . THR C 1 297 ? 36.916 103.809 -53.382 1.00 44.94 264 THR C C 1
ATOM 5728 O O . THR C 1 297 ? 35.765 103.466 -53.631 1.00 44.33 264 THR C O 1
ATOM 5732 N N . VAL C 1 298 ? 37.975 103.190 -53.892 1.00 46.56 265 VAL C N 1
ATOM 5733 C CA . VAL C 1 298 ? 37.832 102.045 -54.777 1.00 48.22 265 VAL C CA 1
ATOM 5734 C C . VAL C 1 298 ? 37.088 100.907 -54.088 1.00 48.60 265 VAL C C 1
ATOM 5735 O O . VAL C 1 298 ? 36.165 100.300 -54.664 1.00 50.07 265 VAL C O 1
ATOM 5739 N N . ASP C 1 299 ? 37.455 100.626 -52.841 1.00 47.96 266 ASP C N 1
ATOM 5740 C CA . ASP C 1 299 ? 36.747 99.600 -52.086 1.00 47.43 266 ASP C CA 1
ATOM 5741 C C . ASP C 1 299 ? 35.267 99.945 -51.997 1.00 45.32 266 ASP C C 1
ATOM 5742 O O . ASP C 1 299 ? 34.426 99.056 -52.078 1.00 45.79 266 ASP C O 1
ATOM 5747 N N . ALA C 1 300 ? 34.932 101.211 -51.811 1.00 42.98 267 ALA C N 1
ATOM 5748 C CA . ALA C 1 300 ? 33.506 101.565 -51.747 1.00 42.90 267 ALA C CA 1
ATOM 5749 C C . ALA C 1 300 ? 32.769 101.375 -53.098 1.00 44.46 267 ALA C C 1
ATOM 5750 O O . ALA C 1 300 ? 31.590 100.999 -53.134 1.00 44.81 267 ALA C O 1
ATOM 5752 N N . VAL C 1 301 ? 33.490 101.595 -54.196 1.00 44.89 268 VAL C N 1
ATOM 5753 C CA . VAL C 1 301 ? 32.938 101.366 -55.536 1.00 46.48 268 VAL C CA 1
ATOM 5754 C C . VAL C 1 301 ? 32.630 99.892 -55.707 1.00 48.89 268 VAL C C 1
ATOM 5755 O O . VAL C 1 301 ? 31.522 99.518 -56.118 1.00 50.00 268 VAL C O 1
ATOM 5759 N N . LEU C 1 302 ? 33.592 99.044 -55.342 1.00 50.16 269 LEU C N 1
ATOM 5760 C CA . LEU C 1 302 ? 33.403 97.600 -55.496 1.00 52.67 269 LEU C CA 1
ATOM 5761 C C . LEU C 1 302 ? 32.261 97.131 -54.623 1.00 52.31 269 LEU C C 1
ATOM 5762 O O . LEU C 1 302 ? 31.466 96.287 -55.037 1.00 54.87 269 LEU C O 1
ATOM 5767 N N . PHE C 1 303 ? 32.184 97.676 -53.417 1.00 49.96 270 PHE C N 1
ATOM 5768 C CA . PHE C 1 303 ? 31.109 97.321 -52.495 1.00 49.37 270 PHE C CA 1
ATOM 5769 C C . PHE C 1 303 ? 29.769 97.680 -53.084 1.00 49.41 270 PHE C C 1
ATOM 5770 O O . PHE C 1 303 ? 28.844 96.889 -53.076 1.00 50.45 270 PHE C O 1
ATOM 5778 N N . LEU C 1 304 ? 29.667 98.907 -53.561 1.00 49.03 271 LEU C N 1
ATOM 5779 C CA . LEU C 1 304 ? 28.406 99.395 -54.129 1.00 50.26 271 LEU C CA 1
ATOM 5780 C C . LEU C 1 304 ? 27.985 98.590 -55.388 1.00 53.14 271 LEU C C 1
ATOM 5781 O O . LEU C 1 304 ? 26.804 98.253 -55.560 1.00 54.17 271 LEU C O 1
ATOM 5786 N N . ALA C 1 305 ? 28.957 98.202 -56.211 1.00 54.59 272 ALA C N 1
ATOM 5787 C CA . ALA C 1 305 ? 28.646 97.375 -57.395 1.00 58.14 272 ALA C CA 1
ATOM 5788 C C . ALA C 1 305 ? 28.023 96.032 -56.980 1.00 61.08 272 ALA C C 1
ATOM 5789 O O . ALA C 1 305 ? 27.037 95.583 -57.596 1.00 63.21 272 ALA C O 1
ATOM 5791 N N . LYS C 1 306 ? 28.554 95.419 -55.914 1.00 61.13 273 LYS C N 1
ATOM 5792 C CA . LYS C 1 306 ? 27.992 94.168 -55.403 1.00 64.34 273 LYS C CA 1
ATOM 5793 C C . LYS C 1 306 ? 26.544 94.371 -54.975 1.00 65.47 273 LYS C C 1
ATOM 5794 O O . LYS C 1 306 ? 25.701 93.534 -55.244 1.00 67.66 273 LYS C O 1
ATOM 5800 N N . LYS C 1 307 ? 26.258 95.493 -54.321 1.00 64.71 274 LYS C N 1
ATOM 5801 C CA . LYS C 1 307 ? 24.895 95.783 -53.833 1.00 66.56 274 LYS C CA 1
ATOM 5802 C C . LYS C 1 307 ? 23.890 96.047 -54.956 1.00 68.87 274 LYS C C 1
ATOM 5803 O O . LYS C 1 307 ? 22.739 95.617 -54.871 1.00 70.56 274 LYS C O 1
ATOM 5809 N N . ILE C 1 308 ? 24.323 96.774 -55.982 1.00 69.56 275 ILE C N 1
ATOM 5810 C CA . ILE C 1 308 ? 23.483 97.037 -57.162 1.00 72.13 275 ILE C CA 1
ATOM 5811 C C . ILE C 1 308 ? 23.171 95.716 -57.862 1.00 76.27 275 ILE C C 1
ATOM 5812 O O . ILE C 1 308 ? 22.010 95.395 -58.063 1.00 76.92 275 ILE C O 1
ATOM 5817 N N . ARG C 1 309 ? 24.216 94.945 -58.179 1.00 79.41 276 ARG C N 1
ATOM 5818 C CA . ARG C 1 309 ? 24.083 93.615 -58.817 1.00 84.79 276 ARG C CA 1
ATOM 5819 C C . ARG C 1 309 ? 23.133 92.681 -58.076 1.00 86.69 276 ARG C C 1
ATOM 5820 O O . ARG C 1 309 ? 22.381 91.952 -58.706 1.00 90.30 276 ARG C O 1
ATOM 5828 N N . SER C 1 310 ? 23.177 92.725 -56.746 1.00 84.85 277 SER C N 1
ATOM 5829 C CA . SER C 1 310 ? 22.299 91.930 -55.891 1.00 86.47 277 SER C CA 1
ATOM 5830 C C . SER C 1 310 ? 20.922 92.545 -55.653 1.00 86.59 277 SER C C 1
ATOM 5831 O O . SER C 1 310 ? 20.110 91.931 -54.987 1.00 88.45 277 SER C O 1
ATOM 5834 N N . LYS C 1 311 ? 20.682 93.763 -56.139 1.00 85.07 278 LYS C N 1
ATOM 5835 C CA . LYS C 1 311 ? 19.420 94.484 -55.929 1.00 86.23 278 LYS C CA 1
ATOM 5836 C C . LYS C 1 311 ? 19.020 94.628 -54.439 1.00 85.81 278 LYS C C 1
ATOM 5837 O O . LYS C 1 311 ? 17.891 94.333 -54.077 1.00 88.23 278 LYS C O 1
ATOM 5839 N N . ALA C 1 312 ? 19.942 95.108 -53.597 1.00 83.24 279 ALA C N 1
ATOM 5840 C CA . ALA C 1 312 ? 19.718 95.184 -52.132 1.00 82.96 279 ALA C CA 1
ATOM 5841 C C . ALA C 1 312 ? 18.715 96.264 -51.722 1.00 83.93 279 ALA C C 1
ATOM 5842 O O . ALA C 1 312 ? 18.677 97.335 -52.341 1.00 85.93 279 ALA C O 1
ATOM 5844 N N . ARG C 1 315 ? 19.833 101.183 -49.559 1.00 76.82 282 ARG C N 1
ATOM 5845 C CA . ARG C 1 315 ? 20.255 102.035 -50.673 1.00 75.10 282 ARG C CA 1
ATOM 5846 C C . ARG C 1 315 ? 21.484 102.895 -50.343 1.00 70.81 282 ARG C C 1
ATOM 5847 O O . ARG C 1 315 ? 22.442 102.961 -51.146 1.00 70.98 282 ARG C O 1
ATOM 5855 N N . ILE C 1 316 ? 21.487 103.487 -49.157 1.00 66.98 283 ILE C N 1
ATOM 5856 C CA . ILE C 1 316 ? 22.551 104.414 -48.752 1.00 63.95 283 ILE C CA 1
ATOM 5857 C C . ILE C 1 316 ? 23.512 103.809 -47.700 1.00 58.31 283 ILE C C 1
ATOM 5858 O O . ILE C 1 316 ? 23.080 103.301 -46.695 1.00 58.40 283 ILE C O 1
ATOM 5863 N N . TYR C 1 317 ? 24.816 103.855 -47.988 1.00 54.04 284 TYR C N 1
ATOM 5864 C CA . TYR C 1 317 ? 25.818 103.086 -47.280 1.00 51.08 284 TYR C CA 1
ATOM 5865 C C . TYR C 1 317 ? 26.953 103.960 -46.828 1.00 48.95 284 TYR C C 1
ATOM 5866 O O . TYR C 1 317 ? 27.115 105.041 -47.317 1.00 48.73 284 TYR C O 1
ATOM 5875 N N . ASN C 1 318 ? 27.753 103.484 -45.879 1.00 47.88 285 ASN C N 1
ATOM 5876 C CA . ASN C 1 318 ? 28.935 104.228 -45.408 1.00 45.37 285 ASN C CA 1
ATOM 5877 C C . ASN C 1 318 ? 30.123 103.311 -45.332 1.00 43.38 285 ASN C C 1
ATOM 5878 O O . ASN C 1 318 ? 29.995 102.145 -45.605 1.00 43.14 285 ASN C O 1
ATOM 5883 N N . MET C 1 319 ? 31.246 103.806 -44.833 1.00 43.16 286 MET C N 1
ATOM 5884 C CA . MET C 1 319 ? 32.433 103.002 -44.758 1.00 43.90 286 MET C CA 1
ATOM 5885 C C . MET C 1 319 ? 32.383 101.853 -43.773 1.00 44.69 286 MET C C 1
ATOM 5886 O O . MET C 1 319 ? 33.135 100.868 -43.949 1.00 46.28 286 MET C O 1
ATOM 5891 N N . ILE C 1 320 ? 31.533 101.942 -42.725 1.00 45.22 287 ILE C N 1
ATOM 5892 C CA . ILE C 1 320 ? 31.353 100.828 -41.802 1.00 45.01 287 ILE C CA 1
ATOM 5893 C C . ILE C 1 320 ? 30.670 99.682 -42.543 1.00 46.01 287 ILE C C 1
ATOM 5894 O O . ILE C 1 320 ? 31.027 98.517 -42.343 1.00 46.52 287 ILE C O 1
ATOM 5899 N N . ASP C 1 321 ? 29.687 100.008 -43.390 1.00 45.96 288 ASP C N 1
ATOM 5900 C CA . ASP C 1 321 ? 29.062 98.995 -44.276 1.00 47.81 288 ASP C CA 1
ATOM 5901 C C . ASP C 1 321 ? 30.079 98.285 -45.178 1.00 46.49 288 ASP C C 1
ATOM 5902 O O . ASP C 1 321 ? 30.083 97.066 -45.280 1.00 47.48 288 ASP C O 1
ATOM 5907 N N . VAL C 1 322 ? 30.989 99.061 -45.727 1.00 45.23 289 VAL C N 1
ATOM 5908 C CA . VAL C 1 322 ? 32.020 98.536 -46.627 1.00 46.04 289 VAL C CA 1
ATOM 5909 C C . VAL C 1 322 ? 32.945 97.628 -45.837 1.00 46.34 289 VAL C C 1
ATOM 5910 O O . VAL C 1 322 ? 33.187 96.491 -46.232 1.00 48.14 289 VAL C O 1
ATOM 5914 N N . LEU C 1 323 ? 33.433 98.126 -44.711 1.00 45.95 290 LEU C N 1
ATOM 5915 C CA . LEU C 1 323 ? 34.301 97.341 -43.833 1.00 47.22 290 LEU C CA 1
ATOM 5916 C C . LEU C 1 323 ? 33.724 95.988 -43.422 1.00 49.48 290 LEU C C 1
ATOM 5917 O O . LEU C 1 323 ? 34.479 95.037 -43.320 1.00 50.95 290 LEU C O 1
ATOM 5922 N N . ARG C 1 324 ? 32.416 95.904 -43.183 1.00 51.11 291 ARG C N 1
ATOM 5923 C CA . ARG C 1 324 ? 31.792 94.648 -42.756 1.00 54.53 291 ARG C CA 1
ATOM 5924 C C . ARG C 1 324 ? 31.690 93.609 -43.860 1.00 56.75 291 ARG C C 1
ATOM 5925 O O . ARG C 1 324 ? 31.591 92.413 -43.584 1.00 57.61 291 ARG C O 1
ATOM 5933 N N . GLU C 1 325 ? 31.696 94.070 -45.105 1.00 56.61 292 GLU C N 1
ATOM 5934 C CA . GLU C 1 325 ? 31.576 93.173 -46.240 1.00 59.66 292 GLU C CA 1
ATOM 5935 C C . GLU C 1 325 ? 32.828 92.322 -46.390 1.00 58.53 292 GLU C C 1
ATOM 5936 O O . GLU C 1 325 ? 32.727 91.217 -46.885 1.00 60.50 292 GLU C O 1
ATOM 5942 N N . GLY C 1 326 ? 33.970 92.820 -45.910 1.00 55.24 293 GLY C N 1
ATOM 5943 C CA . GLY C 1 326 ? 35.233 92.139 -46.072 1.00 56.51 293 GLY C CA 1
ATOM 5944 C C . GLY C 1 326 ? 36.048 92.721 -47.207 1.00 56.53 293 GLY C C 1
ATOM 5945 O O . GLY C 1 326 ? 35.607 93.633 -47.922 1.00 54.92 293 GLY C O 1
ATOM 5946 N N . ASN C 1 327 ? 37.270 92.223 -47.319 1.00 59.24 294 ASN C N 1
ATOM 5947 C CA . ASN C 1 327 ? 38.146 92.508 -48.455 1.00 61.89 294 ASN C CA 1
ATOM 5948 C C . ASN C 1 327 ? 37.502 91.979 -49.734 1.00 64.77 294 ASN C C 1
ATOM 5949 O O . ASN C 1 327 ? 36.998 90.861 -49.764 1.00 66.00 294 ASN C O 1
ATOM 5954 N N . MET C 1 328 ? 37.511 92.808 -50.774 1.00 66.86 295 MET C N 1
ATOM 5955 C CA . MET C 1 328 ? 36.948 92.460 -52.083 1.00 69.94 295 MET C CA 1
ATOM 5956 C C . MET C 1 328 ? 37.979 92.388 -53.182 1.00 74.00 295 MET C C 1
ATOM 5957 O O . MET C 1 328 ? 37.634 92.051 -54.320 1.00 77.60 295 MET C O 1
ATOM 5962 N N . ARG C 1 329 ? 39.240 92.647 -52.839 1.00 75.44 296 ARG C N 1
ATOM 5963 C CA . ARG C 1 329 ? 40.368 92.521 -53.770 1.00 78.84 296 ARG C CA 1
ATOM 5964 C C . ARG C 1 329 ? 41.324 91.420 -53.361 1.00 83.26 296 ARG C C 1
ATOM 5965 O O . ARG C 1 329 ? 42.248 91.652 -52.566 1.00 84.34 296 ARG C O 1
#

Organism: Arabidopsis thaliana (NCBI:txid3702)

Foldseek 3Di:
DAEEEEAVCQDQQVLLLVVQCVVVVHHYDQEYEAAPVQAQDWDCHPNHTHHYHHPDVLLVVVLVVCVVPVRYEYEDAYEQVCQLVVLLSCLVSQHEYEYLHDHHPVVSSVVSNVVSLHAYAYEVALLLVLVVVLVVLQVCLVVAFQQQAQKEKEKEWEDLQVVSPCVVVVVSSVVSVVRNRYPDYHHDYDQWDWDAQLNDIDIDGRPHTKMWIWIAHNVRNDIDIDMDHDDGNNSNSNSSSLRSVVSSVCVVVVPPDGYHYSVRSVVVDDD/DLAEEEEAVCQDLQVLLLVVLCVVVVHHYDQEYEDAPVQAQDWDCHPNHTHHYHHPDPLLVVVLVVCVVRVRYEYEDAHEQVCQLVVLLSCLSSQHEYEYLHDHHPVVSSVVNNVVSLAAYAYEVALLLVLVVVLVVLQVVLVVAFQQQAQKEKAKEWEPLVSVVSNVVSVVRNRYDDDPVRYHHDYDQWDWDAQLNDIDIDGRPHTKIWIWIAHNVRNDIDIDMDHDHGNNSNSNSSSLRSVVRSVCVVVVPPDGYHYSVSSVVVDDPD/DLQPLAEEEEAVCQDQQVLLLVVLCVVNVHHYPLEYEDCQAWDCHPNHTHGYDYDPPLLVVVLVVCVVRVRYEYEDADEQCCLLVVLLSCLVSQHEYEYLHDHHPVVSNVVSNVVSFHAYAYEVALLLVLVVVLVVLVVCLVVAFQQQAQKEKAKEWEPLQVVSPCVVVVVSSVVSVVRNRYDDDSVRYHHDYDQWDWDAQLNDIDIDGRPHTKIWIWIAHNVRNDIDIDMDHDHGNNSNSNSSSLRSSVRSVCVVVVHHYHYSVSSVVVDDSD

B-factor: mean 62.09, std 16.43, range [36.71, 137.81]

Radius of gyration: 30.67 Å; Cα contacts (8 Å, |Δi|>4): 1718; chains: 3; bounding box: 73×56×93 Å

InterPro domains:
  IPR000846 Dihydrodipicolinate reductase, N-terminal [PF01113] (75-199)
  IPR011859 Dihydrodipicolinate reductase, plant-type [TIGR02130] (75-349)
  IPR022663 Dihydrodipicolinate reductase, C-terminal [PF05173] (203-343)
  IPR023940 Dihydrodipicolinate reductase [PTHR20836] (59-347)
  IPR036291 NAD(P)-binding domain superfamily [SSF51735] (74-343)

Sequence (815 aa):
GISIMVNGCSGKMGKAVIKAADSAGVNIVPTSFGSVEEAGQTVEVCGKEILVHGPTEREKVLSSVFEKYPELIVVDYTIPSAVNDNAELYGKVGVPFVMGTTGGDRTRLYKTVEESKIYAVISPQMGKQVVAFLAAMEIMSEQFPGAFAGYSLEVMESHQASKLDASGTAKAVISCFQKLGVSYIQLIRDPKQQIEVVGVPEEHVSGHAFHLYHLTSPDKTVSFEFQHNVCGRSIYAEGTVDAVLFLAKKIRSKAEKRIYNMIDVLREGNMNGISIMVNGCSGKMGKAVIKAADSAGVNIVPTSFGSVEEAGQTVEVCGKEILVHGPTEREKVLSSVFEKYPELIVVDYTIPSAVNDNAELYGKVGVPFVMGTTGGDRTRLYKTVEESKIYAVISPQMGKQVVAFLAAMEIMSEQFPGAFAGYSLEVMESHQGTAKAVISCFQKLGVSYDMDQIQLIRDPKQQIEVVGVPEEHVSGHAFHLYHLTSPDKTVSFEFQHNVCGRSIYAEGTVDAVLFLAKKIRSKAEKRIYNMIDVLREGNMRAPGNGISIMVNGCSGKMGKAVIKAADSAGVNIVPTSFGSGQTVEVCGKEILVHGPTEREKVLSSVFEKYPELIVVDYTIPSAVNDNAELYGKVGVPFVMGTTGGDRTRLYKTVEESKIYAVISPQMGKQVVAFLAAMEIMSEQFPGAFAGYSLEVMESHQASKLDASGTAKAVISCFQKLGVSYDMDQIQLIRDPKQQIEVVGVPEEHVSGHAFHLYHLTSPDKTVSFEFQHNVCGRSIYAEGTVDAVLFLAKKIRSKARIYNMIDVLREGNMR

Solvent-accessible surface area: 32753 Å² total; per-residue (Å²): 108,27,4,1,0,2,0,19,2,49,34,56,28,1,84,23,0,0,49,7,0,54,103,55,62,7,71,8,1,67,21,1,4,22,25,1,46,63,4,39,49,78,13,76,16,63,83,61,105,1,69,4,43,6,36,38,42,46,72,72,12,0,19,14,17,48,121,148,38,101,68,2,2,0,0,0,33,37,75,70,14,16,0,23,52,3,0,73,15,0,12,75,21,32,0,12,0,0,0,4,6,53,31,32,74,61,110,121,0,100,140,18,1,58,119,41,143,11,27,0,0,1,6,73,20,4,0,29,106,12,16,43,44,26,20,50,19,77,96,44,1,109,103,120,94,33,62,26,66,52,45,66,14,57,1,8,6,7,52,90,0,24,110,60,67,7,46,42,11,0,54,31,0,14,58,4,0,80,120,0,31,9,97,100,115,95,52,17,96,56,98,125,23,76,9,67,39,87,74,92,116,62,83,25,89,3,21,102,6,0,5,0,0,6,0,32,10,105,100,53,90,51,34,87,64,43,71,36,68,20,87,37,90,70,37,19,1,83,2,0,5,26,0,2,35,3,0,6,78,45,55,166,74,175,23,96,107,92,45,9,64,3,61,27,3,49,194,59,35,141,88,148,63,15,4,0,0,2,2,19,4,65,37,59,42,0,41,22,0,0,144,4,0,54,101,30,47,4,71,8,1,69,21,1,20,27,48,110,159,62,50,58,49,86,22,96,16,66,87,61,60,2,77,4,54,10,84,116,123,19,59,130,42,0,30,67,16,47,145,152,37,102,66,2,3,0,0,0,33,40,105,73,90,21,0,31,96,25,0,94,26,0,10,77,20,33,0,14,0,0,0,4,6,76,31,31,83,65,113,36,0,89,48,22,1,126,150,40,59,11,27,0,0,1,6,84,43,4,0,15,16,8,15,0,4,28,8,0,1,82,30,4,0,109,27,0,54,9,1,3,33,52,15,60,10,73,3,13,44,12,174,88,76,34,3,112,28,1,0,50,3,2,64,112,0,31,8,107,20,79,58,138,108,27,47,137,31,102,87,97,105,13,122,6,90,0,29,58,65,82,2,50,2,10,2,21,99,17,1,28,0,0,6,0,19,8,88,73,131,32,2,2,2,2,7,4,6,2,8,32,46,105,32,7,53,1,65,2,0,1,13,0,2,22,2,0,6,18,47,58,177,55,36,7,74,107,93,39,9,64,3,52,30,4,3,130,89,15,62,72,130,103,60,0,120,58,12,4,1,1,2,6,20,2,79,34,92,38,0,87,21,0,0,140,4,0,71,96,6,37,3,74,22,1,70,19,0,13,30,140,86,152,81,18,76,14,68,85,27,104,2,74,22,53,26,84,116,53,43,100,70,38,1,40,67,15,50,145,75,60,103,69,2,3,0,0,0,32,40,104,76,91,20,0,24,82,2,0,90,12,2,13,89,24,34,0,12,0,0,0,4,7,51,32,32,90,16,24,148,0,25,34,20,1,67,148,40,58,12,28,0,0,1,1,35,21,4,0,14,16,6,14,0,5,25,0,0,0,30,0,0,0,18,33,2,32,10,2,0,36,52,16,61,14,59,0,2,3,5,74,49,1,32,86,90,70,8,48,40,11,0,37,33,0,0,47,5,0,57,56,0,32,9,98,35,63,82,104,58,40,82,133,17,103,78,105,53,57,108,6,90,0,31,58,54,75,3,59,2,16,2,20,96,7,0,4,0,0,6,0,20,8,89,71,130,33,2,2,3,3,3,4,5,0,7,31,54,23,32,6,20,1,59,2,0,1,12,0,2,5,2,0,6,78,45,57,172,78,83,56,130,48,34,30,2,4,25,3,2,67,59,15,63,55,113

Secondary structure (DSSP, 8-state):
--EEEEETTTSHHHHHHHHHHHHTT-EE-SEEE--TTTTT-EEEETTEEEEEE-STTHHHHHHHHHHH-TTEEEEE---GGGHHHHHHHHHHHT--EEE----S-HHHHHHHHHHHT--EEE-S---HHHHHHHHHHHHHHHHSTTTTTT-EEEEEEEHHHIIIIIHHHHHHHHHHHHHTT----EEE-SSEEEEESSSSEEEEE--SEEEEEEEE-TTS--EEEEEEEE-SSHHHHHHHHHHHHHHHHHHHTT-S--EE-HHHHHHH---/---EEEEETTTSHHHHHHHHHHHHTT-EE-SEEE--TTTTT-EEEETTEEEEEE-STTHHHHHHHHHHH-TTEEEEE---GGGHHHHHHHHHHHT--EEE----S-HHHHHHHHHHHT--EEE-S---HHHHHHHHHHHHHHHHSTTTTTT-EEEEEEE---HHHHHHHHHHHTT----GGG-EEE-SSEEEEESSSSEEEEE--SEEEEEEEE-TTS-EEEEEEEEE-SSHHHHHHHHHHHHHHHHHHHTT-S--EE-HHHHHHH----/-TTTT-EEEEETTTSHHHHHHHHHHHHTT-EE-SEEE----EEEETTEEEEEE-STTHHHHHHHHHHH-TTEEEEE---GGGHHHHHHHHHHHT--EEE----S-HHHHHHHHHHHT--EEE-S---HHHHHHHHHHHHHHHHSTTTTTT-EEEEEEEHHHIIIIIHHHHHHHHHHHHHTT----GGG-EEE-SSEEEEESSSSEEEEE--SEEEEEEEE-TTS-EEEEEEEEE-SSHHHHHHHHHHHHHHHHHHHTT--EE-HHHHHHH----

Nearest PDB structures (foldseek):
  5ua0-assembly2_B  TM=1.004E+00  e=6.733E-56  Arabidopsis thaliana
  5ua0-assembly1_A-2  TM=9.879E-01  e=2.711E-52  Arabidopsis thaliana
  5ua0-assembly2_C  TM=9.792E-01  e=1.925E-51  Arabidopsis thaliana
  5u5i-assembly1_A  TM=9.131E-01  e=6.773E-36  Selaginella moellendorffii
  5u5n-assembly1_B  TM=9.073E-01  e=1.014E-35  Selaginella moellendorffii